Protein 6IUY (pdb70)

Radius of gyration: 38.75 Å; Cα contacts (8 Å, |Δi|>4): 2317; chains: 2; bounding box: 110×105×80 Å

InterPro domains:
  IPR006109 Glycerol-3-phosphate dehydrogenase, NAD-dependent, C-terminal [PF07479] (528-679)
  IPR006168 Glycerol-3-phosphate dehydrogenase, NAD-dependent [PR00077] (336-353)
  IPR006168 Glycerol-3-phosphate dehydrogenase, NAD-dependent [PR00077] (403-430)
  IPR006168 Glycerol-3-phosphate dehydrogenase, NAD-dependent [PR00077] (481-501)
  IPR006168 Glycerol-3-phosphate dehydrogenase, NAD-dependent [PR00077] (521-545)
  IPR006168 Glycerol-3-phosphate dehydrogenase, NAD-dependent [PR00077] (546-570)
  IPR006168 Glycerol-3-phosphate dehydrogenase, NAD-dependent [PR00077] (588-605)
  IPR006168 Glycerol-3-phosphate dehydrogenase, NAD-dependent [PS00957] (536-557)
  IPR008927 6-phosphogluconate dehydrogenase-like, C-terminal domain superfamily [SSF48179] (528-680)
  IPR011128 Glycerol-3-phosphate dehydrogenase, NAD-dependent, N-terminal [PF01210] (333-507)
  IPR013328 6-phosphogluconate dehydrogenase, domain 2 [G3DSA:1.10.1040.10] (529-684)
  IPR017751 Glycerol-3-phosphate dehydrogenase, NAD-dependent, eukaryotic [TIGR03376] (333-678)
  IPR023214 HAD superfamily [G3DSA:3.40.50.1000] (99-330)
  IPR036291 NAD(P)-binding domain superfamily [SSF51735] (328-526)
  IPR036412 HAD-like superfamily [SSF56784] (93-331)

Foldseek 3Di:
DDADDVRLVLLQVFQAEEEECAVQFFLHGPLQLLCVVVVVNVVLVVQPDCVDQVPHDPDHSQRVSLVPDPDWPVSLVVSCVVVVLVNTGDPPPLLLLVLCVLLNRHYAYEYAHAPSNVVSNCVVSVHDPVRYHYHHQAADQPPHGGTGGDPQRQLVVLLVVVVVDVTDAYEFEEADPSRVSQPVVDPSGHPFYEYEPLNPHPVVSNVPHNHYDNDCVVSLVSHAAFAAEEEAPALQSQLQLLLLLVLLCVQVVGRNRNYDNAYEYAYAADPVQGPVQQVCCQVQQDNCQHQNPFHSDNRYHYDNDLLVRQQVGQEYEYEHAPVCLLVSLQVNLVVLRQDQNHEYEYAYAAFAQDPLDTHFSQNSNCVRVVHHYKYKAFQDDRNCVSVLAAGEIEIAGSDDSSQSVVCSSRDDPRYYYDYDPQRLLLRLQRHQLLQLLLLLLLCLLVPHDPVLSVLSLVLSLVVSVVVSCVHPVPDDPVSLVDRSHSVNSVSSNVPNPSSVLSSVVNNCVVVPNPPDASVVSCVVPVRPDDRRNLSRLVSVVSSCVVVVNLLVRQLSQLSNCCNVQQAPSVCNSVSNASSPDGGDD/DFFQADFDVVVLVLLQVFQEEEEECAVTQFLHHDDDVPLCPPDQVNRGDPCVLVVLVLCVLQNRQYAYAYAHALSNCVSNCVVSVHDSVRYHYHHDVPLRQLVVQLVVVVPDVGDAYEYEEADPSRLCQCVVDPRGHPFYEHAPASHHDGVSRVDTRHYDPDCLVSLQSHAAFAEEEEADALQSQLQLLLLLVLLCVQVVGSNRNYDNAYEYADAADDPDRPCQQVCCLVVVARCQHANPFHRDNRYHYDNDLQVSQQVGQEYEYEHAPVCLLVSLQVNLVVVRQDQRHEAEYAYAFFDQDPLATHFSQNSCCVRVVYGYKYKAFQPARNCVSVLAAGEIEIQDSDVSSLSVVCSRRDDPRYHYDYHPDRLLLRLQRHQLLQLLLLLLLCVLVVNDPVLSVVSLVLSLVVSVVVSCVRPVVDDPVSLVDRSHVVNSVSSNVPNPSSVLSNVVNNCVVVPDPVDASVNSCVVPPRPDDRSNLNRLVSVVSSCVVVVCLLVRQLSQLSNLCNPQFAPSVCNSVSNQSSPDGGD

Secondary structure (DSSP, 8-state):
----HHHHHHHHT-SEEEE-SBTTTBSS-HHHHTTTTTT-HHHHHTTSSSSSTTT-SS--HHHHHHHS----HHHHHHHHHHS-TTSSBPTTHHHHHHHHHHTT-EEEEE-SS-HHHHHHHHHHTT--GGGEE-PPP-B--TTSS-SSB---HHHHHHHHHHHHSS---EEEEESSHHHHHHHHSSTTS-SEEEEE-SS---HHHHHT-SEEES-HHHHHTTS--EEEEEE--SHHHHHHHHHHHHHHHHHTTSTT-SEEEEEEEE----TTTTTHHHHHHHHHS--TTTSTT----TTEEEES-HHHHHHT-SEEEE-S-GGGHHHHHHHHHHHT-S-TT-EEEE----EEEETTEEEEHHHHHHHHH-S-EEEEESS--HHHHTTT--EEEEEE-SSHHHHHHHHHHH-BTTEEEEEES-HHHHHHHHHHHHHHHHHHHHHHHHT--HHHHHHHHHHHHHHHHHHHHHH-TT--GGGGGSIIIIIHHHHHHHHSHHHHHHHHHHHHHHTT--S--HHHHHHHHSTT----HHHHHHHHHHHHHHTT-TTTSHHHHHHHHHHTTSS-GGGGGGHHHHTTSPPP-/-----S--SHHHHHHHT-SEEEE-SBTTTBSS-----------SSSSBPTTHHHHHHHHHTTT-EEEEEEEEEHHHHHHHHHHTT--GGGEEEE-----HHHHHHHHHHHHS----EEEEESSHHHHHHHHT-TTS-SEEEEE-SS---HHHHHSSSEEESSTHHHHHHS--EEEEEE--SHHHHHHHHHHHHHHHHHTTSTT-SEEEEEEEE----TTS-TTHHHHHHHH-S-TTTSTT----TTEEEES-HHHHHHT-SEEEE-S-GGGHHHHHHHHHHTT---TT-EEEE----EEEETTEEEEHHHHHHHHH-S-EEEEESS--HHHHHTT--EEEEEE-SSHHHHHHHHHHH-BTTEEEEEES-HHHHHHHHHHHHHHHHHHHHHHHTT--HHHHHHHHHHHHHHHHHHHHHH-TT--GGGGGSIIIIIHHHHHHHHSHHHHHHHHHHHHHHTT--S--HHHHHHHHSTT---HHHHHHHHHHHHHHHHT-GGGSHHHHHHHHHHTTTS-GGGGGGHHHHTTS---

Nearest PDB structures (foldseek):
  6iuy-assembly1_B  TM=1.002E+00  e=0.000E+00  Dunaliella salina
  6iuy-assembly1_A  TM=9.297E-01  e=1.644E-94  Dunaliella salina
  2pla-assembly1_B  TM=9.674E-01  e=3.390E-36  Homo sapiens
  6e90-assembly1_A  TM=9.725E-01  e=1.344E-35  Homo sapiens
  1yj8-assembly1_A  TM=9.105E-01  e=1.487E-31  Plasmodium falciparum 3D7

B-factor: mean 53.78, std 15.39, range [28.16, 123.69]

Sequence (1116 aa):
SEPSEQVLDLWQQADAVCFDVDRTVTTDASVGLLAKFMGIEDEAQSLTEQANRGEINLTKAFEDRLAKLNFTPTDIDRFLEEHPAHTRLVPGVENLIAALKARGVEVFLISGGFREMALPIASHLKIPAKNVFCNTMSWQLDDHGEPVRLSHFKSRAIERIRRKYPYNNIIMVGDGFSDLEAMQGSPDGADAFICFGGVMQRPAVASQADWFVRSYDELMAKLKRYKVTMVGSGAWACTAVRMVAQSTAEAAQLPGSVFEKEVTMWVHEEKHSGRNLIEYINENHENPIYLPGIDLGENVKATSDLIEAVRGADALIFCAPHQFMHGICKQLAAARVVGRGVKAISLTKGMRVRAEGPQLISQMVSRILGIDCSVLMGANIAGDIAKEELSEAVIAYANRESGSLWQQLFQRPYFAINLLADVPGAEMCGTLKNIVAVGAGIGDGLGVGPNSKASILRQGLSEMRKFCKFISPSVRDDTFFESCGVADLIASSYGGRNRRVAEAWAQKRIAGDDQVTFEKLEKEMLNGQKLQGVLTSDEVQEILHARGWELEFPLFTTINRIIHGEVPPTMILRYRVACSMPSMPLYFQSEPSEQVLDLWQQADAVCFDVDRTVTTDASVGRFLEEHPAHTRLVPGVENLIAALKARGVEVFLISGGFREMALPIASHLKIPAKNVFCNTMSSHFKSRAIERIRRKYPYNNIIMVGDGFSDLEAMQGSPDGADAFICFGGVMQRPAVASQADWFVRSYDELMAKLKRYKVTMVGSGAWACTAVRMVAQSTAEAAQLPGSVFEKEVTMWVHEEKHSGRNLIEYINENHENPIYLPGIDLGENVKATSDLIEAVRGADALIFCAPHQFMHGICKQLAAARVVGRGVKAISLTKGMRVRAEGPQLISQMVSRILGIDCSVLMGANIAGDIAKEELSEAVIAYANRESGSLWQQLFQRPYFAINLLADVPGAEMCGTLKNIVAVGAGIGDGLGVGPNSKASILRQGLSEMRKFCKFISPSVRDDTFFESCGVADLIASSYGGRNRRVAEAWAQKRIAGDDQVTFEKLEKEMLNGQKLQGVLTSDEVQEILHARGWELEFPLFTTINRIIHGEVPPTMILRYRVACSMPSM

Organism: Dunaliella salina (NCBI:txid3046)

Structure (mmCIF, N/CA/C/O backbone):
data_6IUY
#
_entry.id   6IUY
#
_cell.length_a   91.335
_cell.length_b   91.335
_cell.length_c   348.319
_cell.angle_alpha   90.000
_cell.angle_beta   90.000
_cell.angle_gamma   90.000
#
_symmetry.space_group_name_H-M   'P 41 2 2'
#
loop_
_entity.id
_entity.type
_entity.pdbx_description
1 polymer 'Glycerol-3-phosphate dehydrogenase [NAD(+)]'
2 non-polymer NICOTINAMIDE-ADENINE-DINUCLEOTIDE
3 non-polymer 1,3-DIHYDROXYACETONEPHOSPHATE
4 non-polymer GLYCEROL
5 non-polymer 'MAGNESIUM ION'
6 water water
#
loop_
_atom_site.group_PDB
_atom_site.id
_atom_site.type_symbol
_atom_site.label_atom_id
_atom_site.label_alt_id
_atom_site.label_comp_id
_atom_site.label_asym_id
_atom_site.label_entity_id
_atom_site.label_seq_id
_atom_site.pdbx_PDB_ins_code
_atom_site.Cartn_x
_atom_site.Cartn_y
_atom_site.Cartn_z
_atom_site.occupancy
_atom_site.B_iso_or_equiv
_atom_site.auth_seq_id
_atom_site.auth_comp_id
_atom_site.auth_asym_id
_atom_site.auth_atom_id
_atom_site.pdbx_PDB_model_num
ATOM 1 N N . SER A 1 22 ? -2.196 86.480 -28.798 1.00 94.23 97 SER A N 1
ATOM 2 C CA . SER A 1 22 ? -2.604 85.226 -28.163 1.00 97.28 97 SER A CA 1
ATOM 3 C C . SER A 1 22 ? -4.130 85.130 -27.994 1.00 98.44 97 SER A C 1
ATOM 4 O O . SER A 1 22 ? -4.697 85.670 -27.029 1.00 100.16 97 SER A O 1
ATOM 6 N N . GLU A 1 23 ? -4.784 84.442 -28.932 1.00 90.34 98 GLU A N 1
ATOM 7 C CA . GLU A 1 23 ? -6.231 84.244 -28.886 1.00 89.14 98 GLU A CA 1
ATOM 8 C C . GLU A 1 23 ? -6.690 83.279 -29.978 1.00 89.43 98 GLU A C 1
ATOM 9 O O . GLU A 1 23 ? -6.076 83.216 -31.045 1.00 91.41 98 GLU A O 1
ATOM 11 N N . PRO A 1 24 ? -7.780 82.529 -29.706 1.00 86.78 99 PRO A N 1
ATOM 12 C CA . PRO A 1 24 ? -8.343 81.440 -30.529 1.00 84.22 99 PRO A CA 1
ATOM 13 C C . PRO A 1 24 ? -9.286 81.920 -31.633 1.00 84.86 99 PRO A C 1
ATOM 14 O O . PRO A 1 24 ? -9.183 83.075 -32.046 1.00 89.44 99 PRO A O 1
ATOM 18 N N . SER A 1 25 ? -10.183 81.048 -32.098 1.00 80.60 100 SER A N 1
ATOM 19 C CA . SER A 1 25 ? -11.093 81.392 -33.193 1.00 83.17 100 SER A CA 1
ATOM 20 C C . SER A 1 25 ? -12.204 80.356 -33.442 1.00 83.29 100 SER A C 1
ATOM 21 O O . SER A 1 25 ? -11.934 79.212 -33.804 1.00 81.27 100 SER A O 1
ATOM 24 N N . GLU A 1 26 ? -13.445 80.805 -33.252 1.00 83.65 101 GLU A N 1
ATOM 25 C CA . GLU A 1 26 ? -14.695 80.058 -33.487 1.00 83.77 101 GLU A CA 1
ATOM 26 C C . GLU A 1 26 ? -14.606 78.561 -33.794 1.00 82.04 101 GLU A C 1
ATOM 27 O O . GLU A 1 26 ? -14.948 77.727 -32.951 1.00 80.34 101 GLU A O 1
ATOM 33 N N . GLN A 1 27 ? -14.188 78.211 -35.006 1.00 79.91 102 GLN A N 1
ATOM 34 C CA . GLN A 1 27 ? -14.239 76.807 -35.418 1.00 79.99 102 GLN A CA 1
ATOM 35 C C . GLN A 1 27 ? -12.984 76.046 -34.997 1.00 75.36 102 GLN A C 1
ATOM 36 O O . GLN A 1 27 ? -12.989 74.816 -34.939 1.00 71.95 102 GLN A O 1
ATOM 42 N N . VAL A 1 28 ? -11.915 76.780 -34.696 1.00 75.49 103 VAL A N 1
ATOM 43 C CA . VAL A 1 28 ? -10.727 76.166 -34.121 1.00 68.62 103 VAL A CA 1
ATOM 44 C C . VAL A 1 28 ? -11.026 75.731 -32.694 1.00 68.74 103 VAL A C 1
ATOM 45 O O . VAL A 1 28 ? -10.784 74.575 -32.326 1.00 65.13 103 VAL A O 1
ATOM 49 N N . LEU A 1 29 ? -11.563 76.655 -31.897 1.00 66.92 104 LEU A N 1
ATOM 50 C CA . LEU A 1 29 ? -11.951 76.350 -30.522 1.00 63.68 104 LEU A CA 1
ATOM 51 C C . LEU A 1 29 ? -12.872 75.141 -30.492 1.00 61.71 104 LEU A C 1
ATOM 52 O O . LEU A 1 29 ? -12.772 74.290 -29.608 1.00 63.38 104 LEU A O 1
ATOM 57 N N . ASP A 1 30 ? -13.763 75.063 -31.467 1.00 58.88 105 ASP A N 1
ATOM 58 C CA . ASP A 1 30 ? -14.643 73.913 -31.585 1.00 65.81 105 ASP A CA 1
ATOM 59 C C . ASP A 1 30 ? -13.827 72.625 -31.776 1.00 65.53 105 ASP A C 1
ATOM 60 O O . ASP A 1 30 ? -14.078 71.619 -31.103 1.00 60.74 105 ASP A O 1
ATOM 65 N N . LEU A 1 31 ? -12.847 72.667 -32.683 1.00 63.13 106 LEU A N 1
ATOM 66 C CA . LEU A 1 31 ? -12.010 71.497 -32.970 1.00 62.02 106 LEU A CA 1
ATOM 67 C C . LEU A 1 31 ? -11.215 71.043 -31.749 1.00 57.36 106 LEU A C 1
ATOM 68 O O . LEU A 1 31 ? -10.995 69.850 -31.553 1.00 58.38 106 LEU A O 1
ATOM 73 N N . TRP A 1 32 ? -10.791 72.002 -30.932 1.00 55.62 107 TRP A N 1
ATOM 74 C CA . TRP A 1 32 ? -10.091 71.708 -29.696 1.00 52.54 107 TRP A CA 1
ATOM 75 C C . TRP A 1 32 ? -11.007 71.005 -28.710 1.00 56.86 107 TRP A C 1
ATOM 76 O O . TRP A 1 32 ? -10.618 70.037 -28.054 1.00 52.82 107 TRP A O 1
ATOM 87 N N . GLN A 1 33 ? -12.232 71.508 -28.607 1.00 54.88 108 GLN A N 1
ATOM 88 C CA . GLN A 1 33 ? -13.189 70.986 -27.649 1.00 58.66 108 GLN A CA 1
ATOM 89 C C . GLN A 1 33 ? -13.765 69.644 -28.105 1.00 57.33 108 GLN A C 1
ATOM 90 O O . GLN A 1 33 ? -14.090 68.777 -27.284 1.00 55.00 108 GLN A O 1
ATOM 96 N N . GLN A 1 34 ? -13.873 69.483 -29.418 1.00 54.86 109 GLN A N 1
ATOM 97 C CA . GLN A 1 34 ? -14.472 68.298 -30.010 1.00 54.45 109 GLN A CA 1
ATOM 98 C C . GLN A 1 34 ? -13.389 67.320 -30.479 1.00 53.62 109 GLN A C 1
ATOM 99 O O . GLN A 1 34 ? -13.640 66.466 -31.323 1.00 53.49 109 GLN A O 1
ATOM 105 N N . ALA A 1 35 ? -12.180 67.469 -29.943 1.00 46.64 110 ALA A N 1
ATOM 106 C CA . ALA A 1 35 ? -11.030 66.711 -30.422 1.00 52.97 110 ALA A CA 1
ATOM 107 C C . ALA A 1 35 ? -11.158 65.234 -30.104 1.00 54.28 110 ALA A C 1
ATOM 108 O O . ALA A 1 35 ? -11.639 64.862 -29.036 1.00 54.22 110 ALA A O 1
ATOM 110 N N . ASP A 1 36 ? -10.709 64.397 -31.031 1.00 54.91 111 ASP A N 1
ATOM 111 C CA . ASP A 1 36 ? -10.694 62.955 -30.824 1.00 52.08 111 ASP A CA 1
ATOM 112 C C . ASP A 1 36 ? -9.299 62.499 -30.444 1.00 53.30 111 ASP A C 1
ATOM 113 O O . ASP A 1 36 ? -9.128 61.499 -29.748 1.00 53.49 111 ASP A O 1
ATOM 118 N N . ALA A 1 37 ? -8.298 63.231 -30.928 1.00 50.96 112 ALA A N 1
ATOM 119 C CA . ALA A 1 37 ? -6.915 62.987 -30.544 1.00 49.14 112 ALA A CA 1
ATOM 120 C C . ALA A 1 37 ? -6.083 64.269 -30.642 1.00 49.43 112 ALA A C 1
ATOM 121 O O . ALA A 1 37 ? -6.249 65.049 -31.573 1.00 46.64 112 ALA A O 1
ATOM 123 N N . VAL A 1 38 ? -5.193 64.459 -29.670 1.00 48.43 113 VAL A N 1
ATOM 124 C CA . VAL A 1 38 ? -4.233 65.561 -29.645 1.00 52.36 113 VAL A CA 1
ATOM 125 C C . VAL A 1 38 ? -2.807 65.003 -29.757 1.00 53.58 113 VAL A C 1
ATOM 126 O O . VAL A 1 38 ? -2.388 64.178 -28.932 1.00 51.74 113 VAL A O 1
ATOM 130 N N . CYS A 1 39 ? -2.062 65.445 -30.771 1.00 51.34 114 CYS A N 1
ATOM 131 C CA . CYS A 1 39 ? -0.672 65.008 -30.939 1.00 50.71 114 CYS A CA 1
ATOM 132 C C . CYS A 1 39 ? 0.330 66.070 -30.470 1.00 54.20 114 CYS A C 1
ATOM 133 O O . CYS A 1 39 ? 0.276 67.228 -30.900 1.00 50.35 114 CYS A O 1
ATOM 136 N N . PHE A 1 40 ? 1.243 65.680 -29.585 1.00 50.74 115 PHE A N 1
ATOM 137 C CA . PHE A 1 40 ? 2.194 66.639 -29.044 1.00 53.64 115 PHE A CA 1
ATOM 138 C C . PHE A 1 40 ? 3.589 66.404 -29.613 1.00 56.39 115 PHE A C 1
ATOM 139 O O . PHE A 1 40 ? 4.078 65.267 -29.637 1.00 52.90 115 PHE A O 1
ATOM 147 N N . ASP A 1 41 ? 4.230 67.481 -30.053 1.00 56.72 116 ASP A N 1
ATOM 148 C CA . ASP A 1 41 ? 5.652 67.429 -30.358 1.00 55.90 116 ASP A CA 1
ATOM 149 C C . ASP A 1 41 ? 6.362 67.321 -29.028 1.00 57.41 116 ASP A C 1
ATOM 150 O O . ASP A 1 41 ? 5.848 67.813 -28.031 1.00 62.05 116 ASP A O 1
ATOM 155 N N . VAL A 1 42 ? 7.518 66.661 -28.994 1.00 57.68 117 VAL A N 1
ATOM 156 C CA . VAL A 1 42 ? 8.289 66.538 -27.760 1.00 56.87 117 VAL A CA 1
ATOM 157 C C . VAL A 1 42 ? 9.125 67.785 -27.476 1.00 62.37 117 VAL A C 1
ATOM 158 O O . VAL A 1 42 ? 8.875 68.522 -26.510 1.00 58.61 117 VAL A O 1
ATOM 162 N N . ASP A 1 43 ? 10.105 68.022 -28.347 1.00 64.48 118 ASP A N 1
ATOM 163 C CA . ASP A 1 43 ? 11.089 69.090 -28.173 1.00 62.82 118 ASP A CA 1
ATOM 164 C C . ASP A 1 43 ? 10.513 70.509 -28.144 1.00 60.80 118 ASP A C 1
ATOM 165 O O . ASP A 1 43 ? 10.075 71.049 -29.165 1.00 60.98 118 ASP A O 1
ATOM 170 N N . ARG A 1 44 ? 10.539 71.086 -26.943 1.00 60.87 119 ARG A N 1
ATOM 171 C CA . ARG A 1 44 ? 10.130 72.464 -26.639 1.00 67.94 119 ARG A CA 1
ATOM 172 C C . ARG A 1 44 ? 8.616 72.698 -26.642 1.00 67.42 119 ARG A C 1
ATOM 173 O O . ARG A 1 44 ? 8.166 73.847 -26.557 1.00 62.95 119 ARG A O 1
ATOM 181 N N . THR A 1 45 ? 7.828 71.624 -26.709 1.00 64.98 120 THR A N 1
ATOM 182 C CA . THR A 1 45 ? 6.397 71.761 -26.450 1.00 63.05 120 THR A CA 1
ATOM 183 C C . THR A 1 45 ? 6.025 70.962 -25.203 1.00 63.77 120 THR A C 1
ATOM 184 O O . THR A 1 45 ? 5.255 71.430 -24.368 1.00 66.85 120 THR A O 1
ATOM 188 N N . VAL A 1 46 ? 6.596 69.769 -25.066 1.00 62.52 121 VAL A N 1
ATOM 189 C CA . VAL A 1 46 ? 6.406 68.956 -23.865 1.00 57.79 121 VAL A CA 1
ATOM 190 C C . VAL A 1 46 ? 7.601 69.060 -22.927 1.00 65.07 121 VAL A C 1
ATOM 191 O O . VAL A 1 46 ? 7.449 69.063 -21.703 1.00 67.84 121 VAL A O 1
ATOM 195 N N . THR A 1 47 ? 8.795 69.134 -23.503 1.00 63.63 122 THR A N 1
ATOM 196 C CA . THR A 1 47 ? 10.003 69.299 -22.707 1.00 69.71 122 THR A CA 1
ATOM 197 C C . THR A 1 47 ? 10.467 70.761 -22.701 1.00 70.81 122 THR A C 1
ATOM 198 O O . THR A 1 47 ? 10.349 71.470 -23.711 1.00 68.59 122 THR A O 1
ATOM 202 N N . THR A 1 48 ? 10.988 71.200 -21.557 1.00 73.85 123 THR A N 1
ATOM 203 C CA . THR A 1 48 ? 11.580 72.530 -21.412 1.00 75.00 123 THR A CA 1
ATOM 204 C C . THR A 1 48 ? 12.753 72.705 -22.374 1.00 77.60 123 THR A C 1
ATOM 205 O O . THR A 1 48 ? 12.809 73.663 -23.145 1.00 78.84 123 THR A O 1
ATOM 209 N N . ASP A 1 49 ? 13.683 71.756 -22.315 1.00 78.00 124 ASP A N 1
ATOM 210 C CA . ASP A 1 49 ? 14.897 71.782 -23.120 1.00 77.93 124 ASP A CA 1
ATOM 211 C C . ASP A 1 49 ? 14.806 70.821 -24.296 1.00 79.15 124 ASP A C 1
ATOM 212 O O . ASP A 1 49 ? 14.229 69.740 -24.178 1.00 79.04 124 ASP A O 1
ATOM 217 N N . ALA A 1 50 ? 15.388 71.207 -25.427 1.00 80.72 125 ALA A N 1
ATOM 218 C CA . ALA A 1 50 ? 15.560 70.276 -26.537 1.00 78.74 125 ALA A CA 1
ATOM 219 C C . ALA A 1 50 ? 16.474 69.137 -26.088 1.00 80.33 125 ALA A C 1
ATOM 220 O O . ALA A 1 50 ? 17.371 69.342 -25.266 1.00 80.63 125 ALA A O 1
ATOM 222 N N . SER A 1 51 ? 16.240 67.937 -26.611 1.00 78.88 126 SER A N 1
ATOM 223 C CA . SER A 1 51 ? 17.013 66.772 -26.197 1.00 74.93 126 SER A CA 1
ATOM 224 C C . SER A 1 51 ? 18.452 66.869 -26.701 1.00 77.45 126 SER A C 1
ATOM 225 O O . SER A 1 51 ? 19.405 66.722 -25.936 1.00 74.23 126 SER A O 1
ATOM 228 N N . VAL A 1 52 ? 18.586 67.119 -27.999 1.00 78.28 127 VAL A N 1
ATOM 229 C CA . VAL A 1 52 ? 19.881 67.222 -28.664 1.00 81.58 127 VAL A CA 1
ATOM 230 C C . VAL A 1 52 ? 20.554 68.552 -28.341 1.00 82.59 127 VAL A C 1
ATOM 231 O O . VAL A 1 52 ? 20.305 69.568 -28.988 1.00 87.78 127 VAL A O 1
ATOM 235 N N . GLY A 1 53 ? 21.405 68.539 -27.328 1.00 82.30 128 GLY A N 1
ATOM 236 C CA . GLY A 1 53 ? 21.977 69.763 -26.805 1.00 87.60 128 GLY A CA 1
ATOM 237 C C . GLY A 1 53 ? 22.023 69.621 -25.303 1.00 85.00 128 GLY A C 1
ATOM 238 O O . GLY A 1 53 ? 23.034 69.915 -24.663 1.00 86.37 128 GLY A O 1
ATOM 239 N N . LEU A 1 54 ? 20.910 69.161 -24.742 1.00 82.95 129 LEU A N 1
ATOM 240 C CA . LEU A 1 54 ? 20.883 68.727 -23.357 1.00 85.79 129 LEU A CA 1
ATOM 241 C C . LEU A 1 54 ? 21.780 67.500 -23.270 1.00 83.36 129 LEU A C 1
ATOM 242 O O . LEU A 1 54 ? 22.442 67.247 -22.263 1.00 81.87 129 LEU A O 1
ATOM 247 N N . LEU A 1 55 ? 21.800 66.760 -24.371 1.00 83.15 130 LEU A N 1
ATOM 248 C CA . LEU A 1 55 ? 22.659 65.600 -24.545 1.00 81.32 130 LEU A CA 1
ATOM 249 C C . LEU A 1 55 ? 24.052 66.056 -24.970 1.00 88.42 130 LEU A C 1
ATOM 250 O O . LEU A 1 55 ? 25.043 65.366 -24.725 1.00 86.34 130 LEU A O 1
ATOM 255 N N . ALA A 1 56 ? 24.111 67.227 -25.610 1.00 91.42 131 ALA A N 1
ATOM 256 C CA . ALA A 1 56 ? 25.379 67.851 -26.002 1.00 90.79 131 ALA A CA 1
ATOM 257 C C . ALA A 1 56 ? 26.187 68.206 -24.764 1.00 92.21 131 ALA A C 1
ATOM 258 O O . ALA A 1 56 ? 27.355 67.838 -24.654 1.00 95.89 131 ALA A O 1
ATOM 260 N N . LYS A 1 57 ? 25.569 68.928 -23.835 1.00 90.99 132 LYS A N 1
ATOM 261 C CA . LYS A 1 57 ? 26.086 68.969 -22.472 1.00 94.69 132 LYS A CA 1
ATOM 262 C C . LYS A 1 57 ? 26.016 67.546 -21.924 1.00 94.28 132 LYS A C 1
ATOM 263 O O . LYS A 1 57 ? 25.230 66.735 -22.416 1.00 91.82 132 LYS A O 1
ATOM 269 N N . PHE A 1 58 ? 26.834 67.236 -20.922 1.00 95.30 133 PHE A N 1
ATOM 270 C CA . PHE A 1 58 ? 26.995 65.851 -20.473 1.00 96.23 133 PHE A CA 1
ATOM 271 C C . PHE A 1 58 ? 27.849 65.085 -21.494 1.00 97.16 133 PHE A C 1
ATOM 272 O O . PHE A 1 58 ? 28.491 64.087 -21.155 1.00 99.28 133 PHE A O 1
ATOM 280 N N . MET A 1 59 ? 27.861 65.559 -22.739 1.00 94.94 134 MET A N 1
ATOM 281 C CA . MET A 1 59 ? 28.699 64.967 -23.781 1.00 94.84 134 MET A CA 1
ATOM 282 C C . MET A 1 59 ? 29.776 65.942 -24.271 1.00 98.64 134 MET A C 1
ATOM 283 O O . MET A 1 59 ? 30.593 65.599 -25.127 1.00 94.09 134 MET A O 1
ATOM 288 N N . GLY A 1 60 ? 29.760 67.159 -23.731 1.00 99.61 135 GLY A N 1
ATOM 289 C CA . GLY A 1 60 ? 30.746 68.178 -24.052 1.00 98.86 135 GLY A CA 1
ATOM 290 C C . GLY A 1 60 ? 31.017 68.410 -25.529 1.00 99.71 135 GLY A C 1
ATOM 291 O O . GLY A 1 60 ? 32.173 68.492 -25.943 1.00 103.09 135 GLY A O 1
ATOM 292 N N . ILE A 1 61 ? 29.958 68.516 -26.325 1.00 95.17 136 ILE A N 1
ATOM 293 C CA . ILE A 1 61 ? 30.090 68.798 -27.750 1.00 98.28 136 ILE A CA 1
ATOM 294 C C . ILE A 1 61 ? 29.183 69.981 -28.091 1.00 101.19 136 ILE A C 1
ATOM 295 O O . ILE A 1 61 ? 28.836 70.210 -29.252 1.00 103.38 136 ILE A O 1
ATOM 300 N N . GLU A 1 62 ? 28.830 70.733 -27.051 1.00 100.36 137 GLU A N 1
ATOM 301 C CA . GLU A 1 62 ? 27.879 71.842 -27.122 1.00 100.80 137 GLU A CA 1
ATOM 302 C C . GLU A 1 62 ? 27.956 72.685 -28.388 1.00 104.50 137 GLU A C 1
ATOM 303 O O . GLU A 1 62 ? 26.991 72.757 -29.148 1.00 104.08 137 GLU A O 1
ATOM 309 N N . ASP A 1 63 ? 29.099 73.324 -28.615 1.00 106.47 138 ASP A N 1
ATOM 310 C CA . ASP A 1 63 ? 29.218 74.255 -29.733 1.00 107.09 138 ASP A CA 1
ATOM 311 C C . ASP A 1 63 ? 29.306 73.539 -31.078 1.00 106.59 138 ASP A C 1
ATOM 312 O O . ASP A 1 63 ? 28.905 74.097 -32.097 1.00 107.57 138 ASP A O 1
ATOM 317 N N . GLU A 1 64 ? 29.823 72.312 -31.087 1.00 104.99 139 GLU A N 1
ATOM 318 C CA . GLU A 1 64 ? 29.792 71.501 -32.303 1.00 105.35 139 GLU A CA 1
ATOM 319 C C . GLU A 1 64 ? 28.336 71.248 -32.693 1.00 104.56 139 GLU A C 1
ATOM 320 O O . GLU A 1 64 ? 27.983 71.224 -33.877 1.00 102.02 139 GLU A O 1
ATOM 326 N N . ALA A 1 65 ? 27.492 71.079 -31.679 1.00 107.53 140 ALA A N 1
ATOM 327 C CA . ALA A 1 65 ? 26.062 70.895 -31.890 1.00 105.01 140 ALA A CA 1
ATOM 328 C C . ALA A 1 65 ? 25.397 72.225 -32.224 1.00 105.14 140 ALA A C 1
ATOM 329 O O . ALA A 1 65 ? 24.809 72.382 -33.295 1.00 101.09 140 ALA A O 1
ATOM 331 N N . GLN A 1 66 ? 25.515 73.186 -31.309 1.00 106.92 141 GLN A N 1
ATOM 332 C CA . GLN A 1 66 ? 24.871 74.491 -31.457 1.00 105.11 141 GLN A CA 1
ATOM 333 C C . GLN A 1 66 ? 25.274 75.185 -32.758 1.00 104.46 141 GLN A C 1
ATOM 334 O O . GLN A 1 66 ? 24.633 76.152 -33.183 1.00 104.04 141 GLN A O 1
ATOM 340 N N . SER A 1 67 ? 26.329 74.672 -33.389 1.00 103.77 142 SER A N 1
ATOM 341 C CA . SER A 1 67 ? 26.731 75.103 -34.726 1.00 103.36 142 SER A CA 1
ATOM 342 C C . SER A 1 67 ? 26.028 74.253 -35.780 1.00 99.62 142 SER A C 1
ATOM 343 O O . SER A 1 67 ? 26.381 74.279 -36.961 1.00 98.34 142 SER A O 1
ATOM 346 N N . LEU A 1 68 ? 25.031 73.497 -35.337 1.00 102.40 143 LEU A N 1
ATOM 347 C CA . LEU A 1 68 ? 24.227 72.671 -36.225 1.00 100.84 143 LEU A CA 1
ATOM 348 C C . LEU A 1 68 ? 22.749 72.948 -36.010 1.00 99.92 143 LEU A C 1
ATOM 349 O O . LEU A 1 68 ? 21.919 72.645 -36.868 1.00 99.78 143 LEU A O 1
ATOM 354 N N . THR A 1 69 ? 22.439 73.543 -34.861 1.00 101.37 144 THR A N 1
ATOM 355 C CA . THR A 1 69 ? 21.061 73.724 -34.416 1.00 105.44 144 THR A CA 1
ATOM 356 C C . THR A 1 69 ? 20.445 75.063 -34.825 1.00 106.92 144 THR A C 1
ATOM 357 O O . THR A 1 69 ? 19.840 75.746 -33.998 1.00 110.94 144 THR A O 1
ATOM 361 N N . GLU A 1 70 ? 20.573 75.430 -36.097 1.00 108.05 145 GLU A N 1
ATOM 362 C CA . GLU A 1 70 ? 20.010 76.696 -36.575 1.00 111.79 145 GLU A CA 1
ATOM 363 C C . GLU A 1 70 ? 19.411 76.584 -37.979 1.00 112.47 145 GLU A C 1
ATOM 364 O O . GLU A 1 70 ? 18.751 75.596 -38.305 1.00 108.17 145 GLU A O 1
ATOM 370 N N . GLN A 1 71 ? 19.639 77.614 -38.796 1.00 114.71 146 GLN A N 1
ATOM 371 C CA . GLN A 1 71 ? 19.152 77.643 -40.177 1.00 115.41 146 GLN A CA 1
ATOM 372 C C . GLN A 1 71 ? 20.247 78.069 -41.173 1.00 115.99 146 GLN A C 1
ATOM 373 O O . GLN A 1 71 ? 19.986 78.185 -42.375 1.00 113.96 146 GLN A O 1
ATOM 375 N N . ALA A 1 72 ? 21.459 78.311 -40.666 1.00 115.80 147 ALA A N 1
ATOM 376 C CA . ALA A 1 72 ? 22.651 78.454 -41.513 1.00 115.17 147 ALA A CA 1
ATOM 377 C C . ALA A 1 72 ? 23.292 77.073 -41.712 1.00 115.33 147 ALA A C 1
ATOM 378 O O . ALA A 1 72 ? 24.115 76.870 -42.620 1.00 104.64 147 ALA A O 1
ATOM 380 N N . ASN A 1 73 ? 22.911 76.142 -40.831 1.00 113.20 148 ASN A N 1
ATOM 381 C CA . ASN A 1 73 ? 23.179 74.715 -40.996 1.00 109.18 148 ASN A CA 1
ATOM 382 C C . ASN A 1 73 ? 21.858 73.984 -41.251 1.00 111.95 148 ASN A C 1
ATOM 383 O O . ASN A 1 73 ? 21.568 73.608 -42.382 1.00 111.78 148 ASN A O 1
ATOM 388 N N . ARG A 1 74 ? 21.040 73.813 -40.213 1.00 112.64 149 ARG A N 1
ATOM 389 C CA . ARG A 1 74 ? 19.740 73.158 -40.379 1.00 111.25 149 ARG A CA 1
ATOM 390 C C . ARG A 1 74 ? 18.659 74.126 -40.881 1.00 112.56 149 ARG A C 1
ATOM 391 O O . ARG A 1 74 ? 17.537 74.135 -40.372 1.00 112.90 149 ARG A O 1
ATOM 393 N N . GLY A 1 75 ? 19.008 74.941 -41.876 1.00 112.46 150 GLY A N 1
ATOM 394 C CA . GLY A 1 75 ? 18.066 75.848 -42.515 1.00 113.33 150 GLY A CA 1
ATOM 395 C C . GLY A 1 75 ? 17.922 75.460 -43.973 1.00 116.41 150 GLY A C 1
ATOM 396 O O . GLY A 1 75 ? 16.996 75.881 -44.672 1.00 116.07 150 GLY A O 1
ATOM 397 N N . GLU A 1 76 ? 18.874 74.647 -44.419 1.00 116.06 151 GLU A N 1
ATOM 398 C CA . GLU A 1 76 ? 18.848 74.001 -45.724 1.00 114.10 151 GLU A CA 1
ATOM 399 C C . GLU A 1 76 ? 19.866 72.868 -45.664 1.00 115.87 151 GLU A C 1
ATOM 400 O O . GLU A 1 76 ? 19.718 71.842 -46.329 1.00 113.63 151 GLU A O 1
ATOM 402 N N . ILE A 1 77 ? 20.894 73.074 -44.841 1.00 117.89 152 ILE A N 1
ATOM 403 C CA . ILE A 1 77 ? 21.949 72.088 -44.601 1.00 118.05 152 ILE A CA 1
ATOM 404 C C . ILE A 1 77 ? 22.795 71.792 -45.837 1.00 123.08 152 ILE A C 1
ATOM 405 O O . ILE A 1 77 ? 23.231 72.700 -46.553 1.00 120.23 152 ILE A O 1
ATOM 407 N N . ASN A 1 78 ? 23.050 70.504 -46.043 1.00 123.69 153 ASN A N 1
ATOM 408 C CA . ASN A 1 78 ? 23.623 69.993 -47.280 1.00 121.45 153 ASN A CA 1
ATOM 409 C C . ASN A 1 78 ? 22.759 68.821 -47.736 1.00 119.35 153 ASN A C 1
ATOM 410 O O . ASN A 1 78 ? 22.368 68.732 -48.903 1.00 115.57 153 ASN A O 1
ATOM 412 N N . LEU A 1 79 ? 22.449 67.940 -46.786 1.00 119.62 154 LEU A N 1
ATOM 413 C CA . LEU A 1 79 ? 21.535 66.822 -47.013 1.00 119.23 154 LEU A CA 1
ATOM 414 C C . LEU A 1 79 ? 21.057 66.222 -45.683 1.00 113.21 154 LEU A C 1
ATOM 415 O O . LEU A 1 79 ? 20.430 65.159 -45.669 1.00 111.88 154 LEU A O 1
ATOM 417 N N . THR A 1 80 ? 21.339 66.913 -44.576 1.00 112.05 155 THR A N 1
ATOM 418 C CA . THR A 1 80 ? 21.055 66.384 -43.238 1.00 104.83 155 THR A CA 1
ATOM 419 C C . THR A 1 80 ? 20.437 67.404 -42.270 1.00 103.01 155 THR A C 1
ATOM 420 O O . THR A 1 80 ? 20.684 68.609 -42.367 1.00 103.83 155 THR A O 1
ATOM 422 N N . LYS A 1 81 ? 19.636 66.901 -41.330 1.00 96.99 156 LYS A N 1
ATOM 423 C CA . LYS A 1 81 ? 19.067 67.726 -40.268 1.00 90.60 156 LYS A CA 1
ATOM 424 C C . LYS A 1 81 ? 19.765 67.448 -38.937 1.00 85.37 156 LYS A C 1
ATOM 425 O O . LYS A 1 81 ? 20.605 66.550 -38.845 1.00 83.00 156 LYS A O 1
ATOM 427 N N . ALA A 1 82 ? 19.404 68.213 -37.909 1.00 83.45 157 ALA A N 1
ATOM 428 C CA . ALA A 1 82 ? 20.067 68.124 -36.609 1.00 78.95 157 ALA A CA 1
ATOM 429 C C . ALA A 1 82 ? 20.067 66.701 -36.055 1.00 80.15 157 ALA A C 1
ATOM 430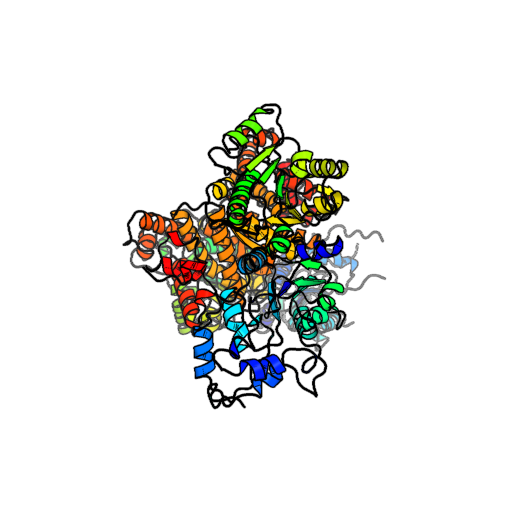 O O . ALA A 1 82 ? 21.121 66.165 -35.713 1.00 78.41 157 ALA A O 1
ATOM 432 N N . PHE A 1 83 ? 18.885 66.093 -35.979 1.00 84.11 158 PHE A N 1
ATOM 433 C CA . PHE A 1 83 ? 18.730 64.763 -35.387 1.00 82.99 158 PHE A CA 1
ATOM 434 C C . PHE A 1 83 ? 19.616 63.736 -36.087 1.00 84.40 158 PHE A C 1
ATOM 435 O O . PHE A 1 83 ? 20.382 63.019 -35.436 1.00 79.64 158 PHE A O 1
ATOM 437 N N . GLU A 1 84 ? 19.512 63.681 -37.414 1.00 84.73 159 GLU A N 1
ATOM 438 C CA . GLU A 1 84 ? 20.286 62.736 -38.215 1.00 84.34 159 GLU A CA 1
ATOM 439 C C . GLU A 1 84 ? 21.782 62.998 -38.105 1.00 84.65 159 GLU A C 1
ATOM 440 O O . GLU A 1 84 ? 22.585 62.070 -38.194 1.00 84.88 159 GLU A O 1
ATOM 446 N N . ASP A 1 85 ? 22.159 64.258 -37.908 1.00 84.66 160 ASP A N 1
ATOM 447 C CA . ASP A 1 85 ? 23.574 64.614 -37.886 1.00 86.15 160 ASP A CA 1
ATOM 448 C C . ASP A 1 85 ? 24.196 64.471 -36.505 1.00 84.35 160 ASP A C 1
ATOM 449 O O . ASP A 1 85 ? 25.296 63.933 -36.369 1.00 87.07 160 ASP A O 1
ATOM 454 N N . ARG A 1 86 ? 23.506 64.977 -35.488 1.00 78.26 161 ARG A N 1
ATOM 455 C CA . ARG A 1 86 ? 23.951 64.806 -34.115 1.00 77.37 161 ARG A CA 1
ATOM 456 C C . ARG A 1 86 ? 24.183 63.326 -33.811 1.00 80.26 161 ARG A C 1
ATOM 457 O O . ARG A 1 86 ? 25.039 62.979 -33.000 1.00 82.42 161 ARG A O 1
ATOM 465 N N . LEU A 1 87 ? 23.414 62.459 -34.465 1.00 80.27 162 LEU A N 1
ATOM 466 C CA . LEU A 1 87 ? 23.610 61.018 -34.337 1.00 78.30 162 LEU A CA 1
ATOM 467 C C . LEU A 1 87 ? 24.976 60.661 -34.925 1.00 81.69 162 LEU A C 1
ATOM 468 O O . LEU A 1 87 ? 25.784 59.997 -34.269 1.00 79.04 162 LEU A O 1
ATOM 473 N N . ALA A 1 88 ? 25.238 61.139 -36.144 1.00 83.23 163 ALA A N 1
ATOM 474 C CA . ALA A 1 88 ? 26.477 60.832 -36.860 1.00 82.62 163 ALA A CA 1
ATOM 475 C C . ALA A 1 88 ? 27.706 61.159 -36.012 1.00 84.32 163 ALA A C 1
ATOM 476 O O . ALA A 1 88 ? 28.705 60.447 -36.065 1.00 86.57 163 ALA A O 1
ATOM 478 N N . LYS A 1 89 ? 27.621 62.225 -35.220 1.00 82.27 164 LYS A N 1
ATOM 479 C CA . LYS A 1 89 ? 28.682 62.557 -34.270 1.00 87.11 164 LYS A CA 1
ATOM 480 C C . LYS A 1 89 ? 28.677 61.573 -33.099 1.00 89.71 164 LYS A C 1
ATOM 481 O O . LYS A 1 89 ? 27.695 61.503 -32.349 1.00 89.99 164 LYS A O 1
ATOM 487 N N . LEU A 1 90 ? 29.759 60.810 -32.934 1.00 89.81 165 LEU A N 1
ATOM 488 C CA . LEU A 1 90 ? 29.785 59.818 -31.851 1.00 94.82 165 LEU A CA 1
ATOM 489 C C . LEU A 1 90 ? 31.110 59.070 -31.557 1.00 94.25 165 LEU A C 1
ATOM 490 O O . LEU A 1 90 ? 32.150 59.677 -31.251 1.00 80.46 165 LEU A O 1
ATOM 495 N N . ASN A 1 91 ? 31.024 57.743 -31.677 1.00 93.43 166 ASN A N 1
ATOM 496 C CA . ASN A 1 91 ? 31.804 56.792 -30.890 1.00 86.90 166 ASN A CA 1
ATOM 497 C C . ASN A 1 91 ? 31.224 56.782 -29.471 1.00 90.61 166 ASN A C 1
ATOM 498 O O . ASN A 1 91 ? 31.922 57.045 -28.491 1.00 88.85 166 ASN A O 1
ATOM 503 N N . PHE A 1 92 ? 29.926 56.469 -29.405 1.00 94.22 167 PHE A N 1
ATOM 504 C CA . PHE A 1 92 ? 29.058 56.649 -28.229 1.00 92.62 167 PHE A CA 1
ATOM 505 C C . PHE A 1 92 ? 28.311 55.339 -27.919 1.00 85.95 167 PHE A C 1
ATOM 506 O O . PHE A 1 92 ? 27.920 54.610 -28.835 1.00 80.94 167 PHE A O 1
ATOM 514 N N . THR A 1 93 ? 28.116 55.052 -26.633 1.00 81.33 168 THR A N 1
ATOM 515 C CA . THR A 1 93 ? 27.751 53.708 -26.192 1.00 82.99 168 THR A CA 1
ATOM 516 C C . THR A 1 93 ? 26.480 53.683 -25.317 1.00 84.11 168 THR A C 1
ATOM 517 O O . THR A 1 93 ? 26.198 54.640 -24.594 1.00 82.94 168 THR A O 1
ATOM 521 N N . PRO A 1 94 ? 25.715 52.577 -25.379 1.00 79.68 169 PRO A N 1
ATOM 522 C CA . PRO A 1 94 ? 24.405 52.442 -24.728 1.00 79.91 169 PRO A CA 1
ATOM 523 C C . PRO A 1 94 ? 24.433 52.769 -23.243 1.00 82.86 169 PRO A C 1
ATOM 524 O O . PRO A 1 94 ? 23.499 53.382 -22.723 1.00 81.05 169 PRO A O 1
ATOM 528 N N . THR A 1 95 ? 25.494 52.358 -22.562 1.00 83.37 170 THR A N 1
ATOM 529 C CA . THR A 1 95 ? 25.644 52.691 -21.154 1.00 80.95 170 THR A CA 1
ATOM 530 C C . THR A 1 95 ? 25.617 54.213 -20.969 1.00 79.35 170 THR A C 1
ATOM 531 O O . THR A 1 95 ? 25.196 54.714 -19.930 1.00 78.10 170 THR A O 1
ATOM 535 N N . ASP A 1 96 ? 26.032 54.949 -21.995 1.00 79.75 171 ASP A N 1
ATOM 536 C CA . ASP A 1 96 ? 25.950 56.409 -21.952 1.00 84.46 171 ASP A CA 1
ATOM 537 C C . ASP A 1 96 ? 24.508 56.930 -22.022 1.00 84.23 171 ASP A C 1
ATOM 538 O O . ASP A 1 96 ? 24.141 57.833 -21.263 1.00 83.63 171 ASP A O 1
ATOM 543 N N . ILE A 1 97 ? 23.699 56.380 -22.930 1.00 80.59 172 ILE A N 1
ATOM 544 C CA . ILE A 1 97 ? 22.303 56.805 -23.042 1.00 79.11 172 ILE A CA 1
ATOM 545 C C . ILE A 1 97 ? 21.564 56.464 -21.744 1.00 80.37 172 ILE A C 1
ATOM 546 O O . ILE A 1 97 ? 20.696 57.217 -21.302 1.00 81.39 172 ILE A O 1
ATOM 551 N N . ASP A 1 98 ? 21.929 55.342 -21.127 1.00 78.68 173 ASP A N 1
ATOM 552 C CA . ASP A 1 98 ? 21.429 54.982 -19.800 1.00 79.44 173 ASP A CA 1
ATOM 553 C C . ASP A 1 98 ? 21.755 56.049 -18.767 1.00 82.73 173 ASP A C 1
ATOM 554 O O . ASP A 1 98 ? 20.871 56.511 -18.042 1.00 80.46 173 ASP A O 1
ATOM 559 N N . ARG A 1 99 ? 23.034 56.418 -18.694 1.00 82.00 174 ARG A N 1
ATOM 560 C CA . ARG A 1 99 ? 23.488 57.430 -17.747 1.00 83.55 174 ARG A CA 1
ATOM 561 C C . ARG A 1 99 ? 22.657 58.691 -17.879 1.00 81.93 174 ARG A C 1
ATOM 562 O O . ARG A 1 99 ? 22.080 59.167 -16.903 1.00 86.64 174 ARG A O 1
ATOM 570 N N . PHE A 1 100 ? 22.602 59.217 -19.101 1.00 83.29 175 PHE A N 1
ATOM 571 C CA . PHE A 1 100 ? 21.974 60.507 -19.388 1.00 81.84 175 PHE A CA 1
ATOM 572 C C . PHE A 1 100 ? 20.526 60.569 -18.924 1.00 80.95 175 PHE A C 1
ATOM 573 O O . PHE A 1 100 ? 20.105 61.548 -18.305 1.00 82.77 175 PHE A O 1
ATOM 581 N N . LEU A 1 101 ? 19.771 59.520 -19.239 1.00 79.92 176 LEU A N 1
ATOM 582 C CA . LEU A 1 101 ? 18.364 59.434 -18.864 1.00 81.32 176 LEU A CA 1
ATOM 583 C C . LEU A 1 101 ? 18.211 59.417 -17.349 1.00 83.72 176 LEU A C 1
ATOM 584 O O . LEU A 1 101 ? 17.139 59.727 -16.817 1.00 86.24 176 LEU A O 1
ATOM 589 N N . GLU A 1 102 ? 19.283 59.053 -16.654 1.00 81.20 177 GLU A N 1
ATOM 590 C CA . GLU A 1 102 ? 19.274 59.116 -15.202 1.00 85.13 177 GLU A CA 1
ATOM 591 C C . GLU A 1 102 ? 19.598 60.543 -14.736 1.00 85.21 177 GLU A C 1
ATOM 592 O O . GLU A 1 102 ? 18.898 61.090 -13.887 1.00 85.70 177 GLU A O 1
ATOM 598 N N . GLU A 1 103 ? 20.639 61.147 -15.307 1.00 84.82 178 GLU A N 1
ATOM 599 C CA . GLU A 1 103 ? 21.025 62.519 -14.965 1.00 85.27 178 GLU A CA 1
ATOM 600 C C . GLU A 1 103 ? 19.913 63.521 -15.250 1.00 87.23 178 GLU A C 1
ATOM 601 O O . GLU A 1 103 ? 19.793 64.541 -14.573 1.00 90.29 178 GLU A O 1
ATOM 607 N N . HIS A 1 104 ? 19.117 63.238 -16.273 1.00 87.87 179 HIS A N 1
ATOM 608 C CA . HIS A 1 104 ? 17.975 64.077 -16.595 1.00 83.60 179 HIS A CA 1
ATOM 609 C C . HIS A 1 104 ? 16.697 63.250 -16.584 1.00 82.98 179 HIS A C 1
ATOM 610 O O . HIS A 1 104 ? 16.095 63.036 -17.632 1.00 83.23 179 HIS A O 1
ATOM 617 N N . PRO A 1 105 ? 16.278 62.782 -15.395 1.00 82.65 180 PRO A N 1
ATOM 618 C CA . PRO A 1 105 ? 15.073 61.954 -15.277 1.00 81.81 180 PRO A CA 1
ATOM 619 C C . PRO A 1 105 ? 13.896 62.634 -15.950 1.00 79.71 180 PRO A C 1
ATOM 620 O O . PRO A 1 105 ? 13.624 63.810 -15.700 1.00 79.24 180 PRO A O 1
ATOM 624 N N . ALA A 1 106 ? 13.218 61.904 -16.823 1.00 80.36 181 ALA A N 1
ATOM 625 C CA . ALA A 1 106 ? 12.205 62.505 -17.670 1.00 78.52 181 ALA A CA 1
ATOM 626 C C . ALA A 1 106 ? 10.964 62.873 -16.867 1.00 76.69 181 ALA A C 1
ATOM 627 O O . ALA A 1 106 ? 9.857 62.494 -17.228 1.00 78.47 181 ALA A O 1
ATOM 629 N N . HIS A 1 107 ? 11.167 63.596 -15.768 1.00 78.48 182 HIS A N 1
ATOM 630 C CA . HIS A 1 107 ? 10.081 64.173 -14.975 1.00 81.22 182 HIS A CA 1
ATOM 631 C C . HIS A 1 107 ? 10.483 65.592 -14.585 1.00 81.00 182 HIS A C 1
ATOM 632 O O . HIS A 1 107 ? 9.686 66.385 -14.082 1.00 76.90 182 HIS A O 1
ATOM 639 N N . THR A 1 108 ? 11.752 65.886 -14.822 1.00 80.56 183 THR A N 1
ATOM 640 C CA . THR A 1 108 ? 12.333 67.177 -14.518 1.00 79.77 183 THR A CA 1
ATOM 641 C C . THR A 1 108 ? 12.290 68.034 -15.769 1.00 77.06 183 THR A C 1
ATOM 642 O O . THR A 1 108 ? 12.552 69.240 -15.737 1.00 76.71 183 THR A O 1
ATOM 646 N N . ARG A 1 109 ? 11.925 67.383 -16.866 1.00 74.01 184 ARG A N 1
ATOM 647 C CA . ARG A 1 109 ? 12.101 67.935 -18.198 1.00 74.47 184 ARG A CA 1
ATOM 648 C C . ARG A 1 109 ? 10.846 68.570 -18.766 1.00 71.69 184 ARG A C 1
ATOM 649 O O . ARG A 1 109 ? 10.868 69.112 -19.870 1.00 68.99 184 ARG A O 1
ATOM 657 N N . LEU A 1 110 ? 9.753 68.508 -18.018 1.00 70.15 185 LEU A N 1
ATOM 658 C CA . LEU A 1 110 ? 8.458 68.811 -18.599 1.00 68.64 185 LEU A CA 1
ATOM 659 C C . LEU A 1 110 ? 8.003 70.234 -18.319 1.00 65.14 185 LEU A C 1
ATOM 660 O O . LEU A 1 110 ? 8.099 70.720 -17.196 1.00 66.48 185 LEU A O 1
ATOM 665 N N . VAL A 1 111 ? 7.507 70.894 -19.359 1.00 60.27 186 VAL A N 1
ATOM 666 C CA . VAL A 1 111 ? 6.996 72.246 -19.221 1.00 59.29 186 VAL A CA 1
ATOM 667 C C . VAL A 1 111 ? 5.833 72.259 -18.228 1.00 67.38 186 VAL A C 1
ATOM 668 O O . VAL A 1 111 ? 5.001 71.343 -18.219 1.00 62.93 186 VAL A O 1
ATOM 672 N N . PRO A 1 112 ? 5.789 73.275 -17.353 1.00 68.89 187 PRO A N 1
ATOM 673 C CA . PRO A 1 112 ? 4.714 73.278 -16.357 1.00 67.12 187 PRO A CA 1
ATOM 674 C C . PRO A 1 112 ? 3.332 73.303 -17.009 1.00 62.74 187 PRO A C 1
ATOM 675 O O . PRO A 1 112 ? 3.145 73.914 -18.064 1.00 64.10 187 PRO A O 1
ATOM 679 N N . GLY A 1 113 ? 2.388 72.606 -16.384 1.00 58.67 188 GLY A N 1
ATOM 680 C CA . GLY A 1 113 ? 1.027 72.545 -16.866 1.00 62.59 188 GLY A CA 1
ATOM 681 C C . GLY A 1 113 ? 0.758 71.479 -17.921 1.00 60.03 188 GLY A C 1
ATOM 682 O O . GLY A 1 113 ? -0.402 71.238 -18.264 1.00 59.61 188 GLY A O 1
ATOM 683 N N . VAL A 1 114 ? 1.799 70.836 -18.441 1.00 56.04 189 VAL A N 1
ATOM 684 C CA . VAL A 1 114 ? 1.582 69.919 -19.551 1.00 56.54 189 VAL A CA 1
ATOM 685 C C . VAL A 1 114 ? 1.123 68.543 -19.056 1.00 55.54 189 VAL A C 1
ATOM 686 O O . VAL A 1 114 ? 0.280 67.912 -19.691 1.00 52.92 189 VAL A O 1
ATOM 690 N N . GLU A 1 115 ? 1.659 68.098 -17.922 1.00 54.61 190 GLU A N 1
ATOM 691 C CA . GLU A 1 115 ? 1.187 66.870 -17.285 1.00 58.17 190 GLU A CA 1
ATOM 692 C C . GLU A 1 115 ? -0.291 66.977 -16.927 1.00 57.38 190 GLU A C 1
ATOM 693 O O . GLU A 1 115 ? -1.065 66.070 -17.211 1.00 56.84 190 GLU A O 1
ATOM 699 N N . ASN A 1 116 ? -0.683 68.090 -16.315 1.00 54.65 191 ASN A N 1
ATOM 700 C CA . ASN A 1 116 ? -2.093 68.316 -16.003 1.00 56.90 191 ASN A CA 1
ATOM 701 C C . ASN A 1 116 ? -2.970 68.342 -17.254 1.00 59.14 191 ASN A C 1
ATOM 702 O O . ASN A 1 116 ? -4.103 67.873 -17.228 1.00 56.06 191 ASN A O 1
ATOM 707 N N . LEU A 1 117 ? -2.461 68.913 -18.342 1.00 54.74 192 LEU A N 1
ATOM 708 C CA . LEU A 1 117 ? -3.235 68.979 -19.575 1.00 53.76 192 LEU A CA 1
ATOM 709 C C . LEU A 1 117 ? -3.415 67.598 -20.206 1.00 56.49 192 LEU A C 1
ATOM 710 O O . LEU A 1 117 ? -4.515 67.233 -20.630 1.00 54.38 192 LEU A O 1
ATOM 715 N N . ILE A 1 118 ? -2.335 66.829 -20.271 1.00 53.61 193 ILE A N 1
ATOM 716 C CA . ILE A 1 118 ? -2.397 65.527 -20.907 1.00 53.51 193 ILE A CA 1
ATOM 717 C C . ILE A 1 118 ? -3.285 64.584 -20.074 1.00 54.84 193 ILE A C 1
ATOM 718 O O . ILE A 1 118 ? -4.092 63.839 -20.632 1.00 55.14 193 ILE A O 1
ATOM 723 N N . ALA A 1 119 ? -3.167 64.647 -18.746 1.00 56.27 194 ALA A N 1
ATOM 724 C CA . ALA A 1 119 ? -4.028 63.861 -17.851 1.00 54.34 194 ALA A CA 1
ATOM 725 C C . ALA A 1 119 ? -5.504 64.170 -18.068 1.00 54.25 194 ALA A C 1
ATOM 726 O O . ALA A 1 119 ? -6.340 63.266 -18.105 1.00 53.26 194 ALA A O 1
ATOM 728 N N . ALA A 1 120 ? -5.816 65.455 -18.207 1.00 52.30 195 ALA A N 1
ATOM 729 C CA . ALA A 1 120 ? -7.174 65.893 -18.455 1.00 53.14 195 ALA A CA 1
ATOM 730 C C . ALA A 1 120 ? -7.716 65.308 -19.761 1.00 58.21 195 ALA A C 1
ATOM 731 O O . ALA A 1 120 ? -8.851 64.813 -19.813 1.00 57.08 195 ALA A O 1
ATOM 733 N N . LEU A 1 121 ? -6.913 65.382 -20.820 1.00 57.92 196 LEU A N 1
ATOM 734 C CA . LEU A 1 121 ? -7.333 64.862 -22.117 1.00 54.89 196 LEU A CA 1
ATOM 735 C C . LEU A 1 121 ? -7.635 63.361 -22.000 1.00 52.22 196 LEU A C 1
ATOM 736 O O . LEU A 1 121 ? -8.686 62.899 -22.439 1.00 54.81 196 LEU A O 1
ATOM 741 N N . LYS A 1 122 ? -6.741 62.604 -21.384 1.00 48.68 197 LYS A N 1
ATOM 742 C CA . LYS A 1 122 ? -6.954 61.164 -21.307 1.00 53.90 197 LYS A CA 1
ATOM 743 C C . LYS A 1 122 ? -8.201 60.833 -20.449 1.00 62.44 197 LYS A C 1
ATOM 744 O O . LYS A 1 122 ? -8.951 59.907 -20.757 1.00 60.18 197 LYS A O 1
ATOM 750 N N . ALA A 1 123 ? -8.436 61.627 -19.406 1.00 62.83 198 ALA A N 1
ATOM 751 C CA . ALA A 1 123 ? -9.549 61.409 -18.490 1.00 57.79 198 ALA A CA 1
ATOM 752 C C . ALA A 1 123 ? -10.899 61.534 -19.175 1.00 60.12 198 ALA A C 1
ATOM 753 O O . ALA A 1 123 ? -11.874 60.936 -18.718 1.00 66.62 198 ALA A O 1
ATOM 755 N N . ARG A 1 124 ? -10.977 62.307 -20.257 1.00 57.37 199 ARG A N 1
ATOM 756 C CA . ARG A 1 124 ? -12.224 62.366 -21.024 1.00 56.06 199 ARG A CA 1
ATOM 757 C C . ARG A 1 124 ? -12.147 61.617 -22.370 1.00 58.41 199 ARG A C 1
ATOM 758 O O . ARG A 1 124 ? -12.886 61.927 -23.313 1.00 55.07 199 ARG A O 1
ATOM 766 N N . GLY A 1 125 ? -11.257 60.632 -22.459 1.00 56.90 200 GLY A N 1
ATOM 767 C CA . GLY A 1 125 ? -11.205 59.783 -23.638 1.00 53.96 200 GLY A CA 1
ATOM 768 C C . GLY A 1 125 ? -10.600 60.373 -24.902 1.00 48.77 200 GLY A C 1
ATOM 769 O O . GLY A 1 125 ? -10.702 59.776 -25.968 1.00 53.48 200 GLY A O 1
ATOM 770 N N . VAL A 1 126 ? -9.980 61.544 -24.813 1.00 51.30 201 VAL A N 1
ATOM 771 C CA . VAL A 1 126 ? -9.205 62.043 -25.951 1.00 51.92 201 VAL A CA 1
ATOM 772 C C . VAL A 1 126 ? -7.897 61.250 -26.012 1.00 46.66 201 VAL A C 1
ATOM 773 O O . VAL A 1 126 ? -7.188 61.162 -25.016 1.00 51.83 201 VAL A O 1
ATOM 777 N N . GLU A 1 127 ? -7.582 60.640 -27.151 1.00 47.67 202 GLU A N 1
ATOM 778 C CA . GLU A 1 127 ? -6.303 59.923 -27.245 1.00 50.73 202 GLU A CA 1
ATOM 779 C C . GLU A 1 127 ? -5.147 60.879 -27.511 1.00 48.97 202 GLU A C 1
ATOM 780 O O . GLU A 1 127 ? -5.248 61.793 -28.332 1.00 51.28 202 GLU A O 1
ATOM 786 N N . VAL A 1 128 ? -4.052 60.646 -26.805 1.00 48.70 203 VAL A N 1
ATOM 787 C CA . VAL A 1 128 ? -2.890 61.510 -26.876 1.00 53.95 203 VAL A CA 1
ATOM 788 C C . VAL A 1 128 ? -1.720 60.789 -27.535 1.00 52.72 203 VAL A C 1
ATOM 789 O O . VAL A 1 128 ? -1.415 59.632 -27.210 1.00 49.35 203 VAL A O 1
ATOM 793 N N . PHE A 1 129 ? -1.092 61.480 -28.482 1.00 52.51 204 PHE A N 1
ATOM 794 C CA . PHE A 1 129 ? 0.100 60.984 -29.156 1.00 52.97 204 PHE A CA 1
ATOM 795 C C . PHE A 1 129 ? 1.291 61.928 -28.988 1.00 51.94 204 PHE A C 1
ATOM 796 O O . PHE A 1 129 ? 1.141 63.155 -28.940 1.00 51.98 204 PHE A O 1
ATOM 804 N N . LEU A 1 130 ? 2.476 61.341 -28.907 1.00 52.89 205 LEU A N 1
ATOM 805 C CA . LEU A 1 130 ? 3.701 62.077 -29.144 1.00 51.65 205 LEU A CA 1
ATOM 806 C C . LEU A 1 130 ? 4.160 61.829 -30.587 1.00 52.41 205 LEU A C 1
ATOM 807 O O . LEU A 1 130 ? 4.226 60.675 -31.036 1.00 49.22 205 LEU A O 1
ATOM 812 N N . ILE A 1 131 ? 4.455 62.903 -31.318 1.00 51.31 206 ILE A N 1
ATOM 813 C CA . ILE A 1 131 ? 5.059 62.793 -32.651 1.00 48.66 206 ILE A CA 1
ATOM 814 C C . ILE A 1 131 ? 6.305 63.677 -32.714 1.00 53.27 206 ILE A C 1
ATOM 815 O O . ILE A 1 131 ? 6.214 64.897 -32.584 1.00 53.03 206 ILE A O 1
ATOM 820 N N . SER A 1 132 ? 7.466 63.050 -32.901 1.00 53.16 207 SER A N 1
ATOM 821 C CA . SER A 1 132 ? 8.739 63.741 -32.777 1.00 54.07 207 SER A CA 1
ATOM 822 C C . SER A 1 132 ? 9.686 63.377 -33.914 1.00 59.57 207 SER A C 1
ATOM 823 O O . SER A 1 132 ? 9.592 62.299 -34.507 1.00 56.60 207 SER A O 1
ATOM 826 N N . GLY A 1 133 ? 10.586 64.301 -34.227 1.00 59.30 208 GLY A N 1
ATOM 827 C CA . GLY A 1 133 ? 11.572 64.086 -35.268 1.00 54.40 208 GLY A CA 1
ATOM 828 C C . GLY A 1 133 ? 12.902 63.785 -34.623 1.00 54.39 208 GLY A C 1
ATOM 829 O O . GLY A 1 133 ? 13.924 63.626 -35.290 1.00 57.04 208 GLY A O 1
ATOM 830 N N . GLY A 1 134 ? 12.885 63.708 -33.303 1.00 55.60 209 GLY A N 1
ATOM 831 C CA . GLY A 1 134 ? 14.092 63.428 -32.553 1.00 59.15 209 GLY A CA 1
ATOM 832 C C . GLY A 1 134 ? 14.305 61.943 -32.335 1.00 55.40 209 GLY A C 1
ATOM 833 O O . GLY A 1 134 ? 13.946 61.118 -33.181 1.00 53.01 209 GLY A O 1
ATOM 834 N N . PHE A 1 135 ? 14.877 61.605 -31.187 1.00 53.32 210 PHE A N 1
ATOM 835 C CA . PHE A 1 135 ? 15.227 60.225 -30.889 1.00 58.43 210 PHE A CA 1
ATOM 836 C C . PHE A 1 135 ? 14.176 59.532 -30.022 1.00 55.13 210 PHE A C 1
ATOM 837 O O . PHE A 1 135 ? 13.745 60.075 -29.004 1.00 57.42 210 PHE A O 1
ATOM 845 N N . ARG A 1 136 ? 13.783 58.330 -30.436 1.00 54.57 211 ARG A N 1
ATOM 846 C CA . ARG A 1 136 ? 12.825 57.515 -29.690 1.00 53.76 211 ARG A CA 1
ATOM 847 C C . ARG A 1 136 ? 13.312 57.277 -28.280 1.00 53.22 211 ARG A C 1
ATOM 848 O O . ARG A 1 136 ? 12.543 57.357 -27.325 1.00 55.56 211 ARG A O 1
ATOM 856 N N . GLU A 1 137 ? 14.605 57.010 -28.150 1.00 57.04 212 GLU A N 1
ATOM 857 C CA . GLU A 1 137 ? 15.208 56.715 -26.857 1.00 54.01 212 GLU A CA 1
ATOM 858 C C . GLU A 1 137 ? 14.988 57.840 -25.841 1.00 56.24 212 GLU A C 1
ATOM 859 O O . GLU A 1 137 ? 15.181 57.653 -24.634 1.00 55.90 212 GLU A O 1
ATOM 865 N N . MET A 1 138 ? 14.589 59.008 -26.335 1.00 56.43 213 MET A N 1
ATOM 866 C CA . MET A 1 138 ? 14.359 60.168 -25.479 1.00 58.18 213 MET A CA 1
ATOM 867 C C . MET A 1 138 ? 12.868 60.394 -25.213 1.00 59.04 213 MET A C 1
ATOM 868 O O . MET A 1 138 ? 12.476 60.898 -24.149 1.00 55.50 213 MET A O 1
ATOM 873 N N . ALA A 1 139 ? 12.047 60.038 -26.200 1.00 55.65 214 ALA A N 1
ATOM 874 C CA . ALA A 1 139 ? 10.609 60.268 -26.123 1.00 59.61 214 ALA A CA 1
ATOM 875 C C . ALA A 1 139 ? 9.907 59.226 -25.258 1.00 57.80 214 ALA A C 1
ATOM 876 O O . ALA A 1 139 ? 8.839 59.506 -24.710 1.00 60.42 214 ALA A O 1
ATOM 878 N N . LEU A 1 140 ? 10.495 58.035 -25.133 1.00 51.31 215 LEU A N 1
ATOM 879 C CA . LEU A 1 140 ? 9.800 56.932 -24.471 1.00 56.77 215 LEU A CA 1
ATOM 880 C C . LEU A 1 140 ? 9.722 57.114 -22.964 1.00 56.01 215 LEU A C 1
ATOM 881 O O . LEU A 1 140 ? 8.725 56.741 -22.357 1.00 57.71 215 LEU A O 1
ATOM 886 N N . PRO A 1 141 ? 10.766 57.687 -22.346 1.00 59.55 216 PRO A N 1
ATOM 887 C CA . PRO A 1 141 ? 10.628 57.941 -20.904 1.00 53.89 216 PRO A CA 1
ATOM 888 C C . PRO A 1 141 ? 9.587 59.016 -20.651 1.00 59.34 216 PRO A C 1
ATOM 889 O O . PRO A 1 141 ? 8.808 58.922 -19.702 1.00 63.08 216 PRO A O 1
ATOM 893 N N . ILE A 1 142 ? 9.564 60.029 -21.505 1.00 56.68 217 ILE A N 1
ATOM 894 C CA . ILE A 1 142 ? 8.549 61.060 -21.397 1.00 58.62 217 ILE A CA 1
ATOM 895 C C . ILE A 1 142 ? 7.162 60.452 -21.618 1.00 57.37 217 ILE A C 1
ATOM 896 O O . ILE A 1 142 ? 6.218 60.795 -20.910 1.00 61.38 217 ILE A O 1
ATOM 901 N N . ALA A 1 143 ? 7.038 59.548 -22.590 1.00 56.74 218 ALA A N 1
ATOM 902 C CA . ALA A 1 143 ? 5.762 58.875 -22.838 1.00 55.13 218 ALA A CA 1
ATOM 903 C C . ALA A 1 143 ? 5.351 58.051 -21.622 1.00 54.71 218 ALA A C 1
ATOM 904 O O . ALA A 1 143 ? 4.198 58.102 -21.179 1.00 52.09 218 ALA A O 1
ATOM 906 N N . SER A 1 144 ? 6.301 57.299 -21.082 1.00 52.94 219 SER A N 1
ATOM 907 C CA . SER A 1 144 ? 6.042 56.470 -19.915 1.00 56.39 219 SER A CA 1
ATOM 908 C C . SER A 1 144 ? 5.503 57.294 -18.740 1.00 61.75 219 SER A C 1
ATOM 909 O O . SER A 1 144 ? 4.619 56.855 -17.998 1.00 61.42 219 SER A O 1
ATOM 912 N N . HIS A 1 145 ? 6.037 58.498 -18.586 1.00 58.69 220 HIS A N 1
ATOM 913 C CA . HIS A 1 145 ? 5.702 59.346 -17.457 1.00 59.04 220 HIS A CA 1
ATOM 914 C C . HIS A 1 145 ? 4.326 59.948 -17.628 1.00 58.05 220 HIS A C 1
ATOM 915 O O . HIS A 1 145 ? 3.603 60.121 -16.652 1.00 58.35 220 HIS A O 1
ATOM 922 N N . LEU A 1 146 ? 3.969 60.272 -18.868 1.00 55.70 221 LEU A N 1
ATOM 923 C CA . LEU A 1 146 ? 2.665 60.861 -19.153 1.00 59.26 221 LEU A CA 1
ATOM 924 C C . LEU A 1 146 ? 1.586 59.790 -19.332 1.00 57.82 221 LEU A C 1
ATOM 925 O O . LEU A 1 146 ? 0.452 60.097 -19.708 1.00 56.30 221 LEU A O 1
ATOM 930 N N . LYS A 1 147 ? 1.939 58.538 -19.059 1.00 53.31 222 LYS A N 1
ATOM 931 C CA . LYS A 1 147 ? 1.001 57.433 -19.251 1.00 57.68 222 LYS A CA 1
ATOM 932 C C . LYS A 1 147 ? 0.645 57.259 -20.725 1.00 54.51 222 LYS A C 1
ATOM 933 O O . LYS A 1 147 ? -0.440 56.773 -21.052 1.00 55.19 222 LYS A O 1
ATOM 939 N N . ILE A 1 148 ? 1.537 57.676 -21.619 1.00 51.36 223 ILE A N 1
ATOM 940 C CA . ILE A 1 148 ? 1.297 57.465 -23.038 1.00 52.61 223 ILE A CA 1
ATOM 941 C C . ILE A 1 148 ? 2.017 56.197 -23.475 1.00 50.76 223 ILE A C 1
ATOM 942 O O . ILE A 1 148 ? 3.217 56.041 -23.250 1.00 52.11 223 ILE A O 1
ATOM 947 N N . PRO A 1 149 ? 1.278 55.273 -24.088 1.00 50.31 224 PRO A N 1
ATOM 948 C CA . PRO A 1 149 ? 1.873 54.001 -24.502 1.00 52.80 224 PRO A CA 1
ATOM 949 C C . PRO A 1 149 ? 2.831 54.185 -25.677 1.00 51.39 224 PRO A C 1
ATOM 950 O O . PRO A 1 149 ? 2.677 55.130 -26.462 1.00 51.42 224 PRO A O 1
ATOM 954 N N . ALA A 1 150 ? 3.816 53.298 -25.782 1.00 49.67 225 ALA A N 1
ATOM 955 C CA . ALA A 1 150 ? 4.779 53.348 -26.872 1.00 50.12 225 ALA A CA 1
ATOM 956 C C . ALA A 1 150 ? 4.043 53.219 -28.205 1.00 51.37 225 ALA A C 1
ATOM 957 O O . ALA A 1 150 ? 4.498 53.705 -29.237 1.00 46.87 225 ALA A O 1
ATOM 959 N N . LYS A 1 151 ? 2.884 52.573 -28.163 1.00 49.97 226 LYS A N 1
ATOM 960 C CA . LYS A 1 151 ? 2.043 52.402 -29.331 1.00 47.74 226 LYS A CA 1
ATOM 961 C C . LYS A 1 151 ? 1.649 53.759 -29.908 1.00 47.74 226 LYS A C 1
ATOM 962 O O . LYS A 1 151 ? 1.330 53.887 -31.096 1.00 45.49 226 LYS A O 1
ATOM 968 N N . ASN A 1 152 ? 1.661 54.774 -29.054 1.00 47.91 227 ASN A N 1
ATOM 969 C CA . ASN A 1 152 ? 1.215 56.105 -29.448 1.00 47.80 227 ASN A CA 1
ATOM 970 C C . ASN A 1 152 ? 2.376 57.078 -29.705 1.00 51.11 227 ASN A C 1
ATOM 971 O O . ASN A 1 152 ? 2.162 58.266 -29.978 1.00 49.77 227 ASN A O 1
ATOM 976 N N . VAL A 1 153 ? 3.601 56.571 -29.613 1.00 50.99 228 VAL A N 1
ATOM 977 C CA . VAL A 1 153 ? 4.782 57.389 -29.838 1.00 48.17 228 VAL A CA 1
ATOM 978 C C . VAL A 1 153 ? 5.295 57.169 -31.251 1.00 50.50 228 VAL A C 1
ATOM 979 O O . VAL A 1 153 ? 5.757 56.067 -31.574 1.00 50.42 228 VAL A O 1
ATOM 983 N N . PHE A 1 154 ? 5.181 58.196 -32.097 1.00 49.62 229 PHE A N 1
ATOM 984 C CA . PHE A 1 154 ? 5.738 58.151 -33.450 1.00 50.02 229 PHE A CA 1
ATOM 985 C C . PHE A 1 154 ? 7.086 58.871 -33.494 1.00 50.43 229 PHE A C 1
ATOM 986 O O . PHE A 1 154 ? 7.150 60.102 -33.443 1.00 53.59 229 PHE A O 1
ATOM 994 N N . CYS A 1 155 ? 8.164 58.097 -33.585 1.00 54.63 230 CYS A N 1
ATOM 995 C CA . CYS A 1 155 ? 9.511 58.644 -33.431 1.00 53.03 230 CYS A CA 1
ATOM 996 C C . CYS A 1 155 ? 10.584 57.604 -33.747 1.00 56.08 230 CYS A C 1
ATOM 997 O O . CYS A 1 155 ? 10.632 56.567 -33.093 1.00 53.25 230 CYS A O 1
ATOM 1000 N N . ASN A 1 156 ? 11.456 57.890 -34.720 1.00 58.00 231 ASN A N 1
ATOM 1001 C CA . ASN A 1 156 ? 12.545 56.966 -35.093 1.00 55.76 231 ASN A CA 1
ATOM 1002 C C . ASN A 1 156 ? 13.589 56.792 -34.011 1.00 53.39 231 ASN A C 1
ATOM 1003 O O . ASN A 1 156 ? 13.892 57.724 -33.267 1.00 54.92 231 ASN A O 1
ATOM 1008 N N . THR A 1 157 ? 14.136 55.582 -33.937 1.00 54.60 232 THR A N 1
ATOM 1009 C CA . THR A 1 157 ? 15.221 55.272 -33.023 1.00 58.16 232 THR A CA 1
ATOM 1010 C C . THR A 1 157 ? 16.558 55.724 -33.608 1.00 60.68 232 THR A C 1
ATOM 1011 O O . THR A 1 157 ? 16.668 55.976 -34.813 1.00 58.42 232 THR A O 1
ATOM 1015 N N . MET A 1 158 ? 17.573 55.824 -32.755 1.00 60.20 233 MET A N 1
ATOM 1016 C CA . MET A 1 158 ? 18.936 55.939 -33.253 1.00 62.67 233 MET A CA 1
ATOM 1017 C C . MET A 1 158 ? 19.236 54.623 -33.951 1.00 64.13 233 MET A C 1
ATOM 1018 O O . MET A 1 158 ? 18.552 53.625 -33.702 1.00 63.53 233 MET A O 1
ATOM 1023 N N . SER A 1 159 ? 20.234 54.606 -34.829 1.00 61.77 234 SER A N 1
ATOM 1024 C CA . SER A 1 159 ? 20.607 53.365 -35.497 1.00 65.34 234 SER A CA 1
ATOM 1025 C C . SER A 1 159 ? 21.591 52.598 -34.620 1.00 69.06 234 SER A C 1
ATOM 1026 O O . SER A 1 159 ? 22.770 52.940 -34.526 1.00 69.76 234 SER A O 1
ATOM 1029 N N . TRP A 1 160 ? 21.091 51.578 -33.942 1.00 66.31 235 TRP A N 1
ATOM 1030 C CA . TRP A 1 160 ? 21.932 50.788 -33.062 1.00 68.85 235 TRP A CA 1
ATOM 1031 C C . TRP A 1 160 ? 22.291 49.476 -33.727 1.00 66.85 235 TRP A C 1
ATOM 1032 O O . TRP A 1 160 ? 21.446 48.818 -34.319 1.00 67.16 235 TRP A O 1
ATOM 1043 N N . GLN A 1 161 ? 23.552 49.093 -33.638 1.00 72.79 236 GLN A N 1
ATOM 1044 C CA . GLN A 1 161 ? 23.901 47.714 -33.907 1.00 74.37 236 GLN A CA 1
ATOM 1045 C C . GLN A 1 161 ? 23.241 46.914 -32.782 1.00 69.79 236 GLN A C 1
ATOM 1046 O O . GLN A 1 161 ? 23.152 47.412 -31.662 1.00 66.73 236 GLN A O 1
ATOM 1052 N N . LEU A 1 162 ? 22.752 45.707 -33.064 1.00 70.33 237 LEU A N 1
ATOM 1053 C CA . LEU A 1 162 ? 21.930 45.008 -32.071 1.00 73.56 237 LEU A CA 1
ATOM 1054 C C . LEU A 1 162 ? 22.443 43.654 -31.581 1.00 75.79 237 LEU A C 1
ATOM 1055 O O . LEU A 1 162 ? 22.227 43.321 -30.426 1.00 74.85 237 LEU A O 1
ATOM 1060 N N . ASP A 1 163 ? 23.098 42.895 -32.456 1.00 77.38 238 ASP A N 1
ATOM 1061 C CA . ASP A 1 163 ? 23.496 41.490 -32.225 1.00 85.59 238 ASP A CA 1
ATOM 1062 C C . ASP A 1 163 ? 22.274 40.563 -32.090 1.00 81.91 238 ASP A C 1
ATOM 1063 O O . ASP A 1 163 ? 21.311 40.700 -32.850 1.00 78.90 238 ASP A O 1
ATOM 1068 N N . ASP A 1 164 ? 22.329 39.615 -31.151 1.00 80.42 239 ASP A N 1
ATOM 1069 C CA . ASP A 1 164 ? 21.345 38.537 -31.072 1.00 77.00 239 ASP A CA 1
ATOM 1070 C C . ASP A 1 164 ? 20.355 38.675 -29.920 1.00 74.46 239 ASP A C 1
ATOM 1071 O O . ASP A 1 164 ? 19.606 37.743 -29.644 1.00 70.54 239 ASP A O 1
ATOM 1076 N N . HIS A 1 165 ? 20.368 39.828 -29.250 1.00 79.35 240 HIS A N 1
ATOM 1077 C CA . HIS A 1 165 ? 19.278 40.252 -28.357 1.00 76.39 240 HIS A CA 1
ATOM 1078 C C . HIS A 1 165 ? 18.956 41.740 -28.627 1.00 80.29 240 HIS A C 1
ATOM 1079 O O . HIS A 1 165 ? 17.918 42.063 -29.213 1.00 75.00 240 HIS A O 1
ATOM 1086 N N . GLY A 1 166 ? 19.851 42.642 -28.204 1.00 80.79 241 GLY A N 1
ATOM 1087 C CA . GLY A 1 166 ? 19.697 44.064 -28.494 1.00 75.57 241 GLY A CA 1
ATOM 1088 C C . GLY A 1 166 ? 20.660 45.088 -27.887 1.00 72.69 241 GLY A C 1
ATOM 1089 O O . GLY A 1 166 ? 20.623 45.324 -26.683 1.00 78.33 241 GLY A O 1
ATOM 1090 N N . GLU A 1 167 ? 21.535 45.662 -28.723 1.00 72.73 242 GLU A N 1
ATOM 1091 C CA . GLU A 1 167 ? 22.097 47.017 -28.523 1.00 73.88 242 GLU A CA 1
ATOM 1092 C C . GLU A 1 167 ? 23.535 47.157 -27.961 1.00 77.16 242 GLU A C 1
ATOM 1093 O O . GLU A 1 167 ? 23.705 47.534 -26.801 1.00 77.37 242 GLU A O 1
ATOM 1099 N N . PRO A 1 168 ? 24.571 46.862 -28.781 1.00 74.91 243 PRO A N 1
ATOM 1100 C CA . PRO A 1 168 ? 25.967 47.158 -28.416 1.00 74.79 243 PRO A CA 1
ATOM 1101 C C . PRO A 1 168 ? 26.475 48.561 -28.786 1.00 74.32 243 PRO A C 1
ATOM 1102 O O . PRO A 1 168 ? 26.903 49.288 -27.889 1.00 75.45 243 PRO A O 1
ATOM 1106 N N . VAL A 1 169 ? 26.463 48.935 -30.063 1.00 72.91 244 VAL A N 1
ATOM 1107 C CA . VAL A 1 169 ? 27.004 50.246 -30.443 1.00 73.23 244 VAL A CA 1
ATOM 1108 C C . VAL A 1 169 ? 26.294 50.867 -31.644 1.00 74.18 244 VAL A C 1
ATOM 1109 O O . VAL A 1 169 ? 25.680 50.160 -32.450 1.00 73.26 244 VAL A O 1
ATOM 1113 N N . ARG A 1 170 ? 26.384 52.192 -31.754 1.00 67.41 245 ARG A N 1
ATOM 1114 C CA . ARG A 1 170 ? 25.803 52.905 -32.883 1.00 71.05 245 ARG A CA 1
ATOM 1115 C C . ARG A 1 170 ? 26.301 52.299 -34.197 1.00 72.25 245 ARG A C 1
ATOM 1116 O O . ARG A 1 170 ? 27.468 51.927 -34.302 1.00 75.25 245 ARG A O 1
ATOM 1118 N N . LEU A 1 171 ? 25.411 52.159 -35.179 1.00 74.23 246 LEU A N 1
ATOM 1119 C CA . LEU A 1 171 ? 25.795 51.678 -36.506 1.00 69.96 246 LEU A CA 1
ATOM 1120 C C . LEU A 1 171 ? 26.512 52.779 -37.278 1.00 74.48 246 LEU A C 1
ATOM 1121 O O . LEU A 1 171 ? 26.018 53.907 -37.377 1.00 73.22 246 LEU A O 1
ATOM 1126 N N . SER A 1 182 ? 11.475 66.420 -44.508 1.00 75.89 257 SER A N 1
ATOM 1127 C CA . SER A 1 182 ? 10.403 65.876 -45.335 1.00 76.93 257 SER A CA 1
ATOM 1128 C C . SER A 1 182 ? 9.034 66.025 -44.643 1.00 81.72 257 SER A C 1
ATOM 1129 O O . SER A 1 182 ? 8.763 67.039 -43.988 1.00 78.66 257 SER A O 1
ATOM 1132 N N . HIS A 1 183 ? 8.181 65.013 -44.787 1.00 78.48 258 HIS A N 1
ATOM 1133 C CA . HIS A 1 183 ? 6.824 65.063 -44.242 1.00 70.23 258 HIS A CA 1
ATOM 1134 C C . HIS A 1 183 ? 6.578 64.014 -43.153 1.00 68.86 258 HIS A C 1
ATOM 1135 O O . HIS A 1 183 ? 5.666 63.192 -43.281 1.00 68.34 258 HIS A O 1
ATOM 1142 N N . PHE A 1 184 ? 7.377 64.031 -42.091 1.00 62.43 259 PHE A N 1
ATOM 1143 C CA . PHE A 1 184 ? 7.322 62.955 -41.107 1.00 60.07 259 PHE A CA 1
ATOM 1144 C C . PHE A 1 184 ? 6.048 62.994 -40.262 1.00 61.76 259 PHE A C 1
ATOM 1145 O O . PHE A 1 184 ? 5.444 61.955 -39.976 1.00 57.35 259 PHE A O 1
ATOM 1153 N N . LYS A 1 185 ? 5.642 64.197 -39.868 1.00 59.96 260 LYS A N 1
ATOM 1154 C CA . LYS A 1 185 ? 4.578 64.346 -38.892 1.00 57.61 260 LYS A CA 1
ATOM 1155 C C . LYS A 1 185 ? 3.200 64.316 -39.544 1.00 57.99 260 LYS A C 1
ATOM 1156 O O . LYS A 1 185 ? 2.249 63.780 -38.972 1.00 57.48 260 LYS A O 1
ATOM 1162 N N . SER A 1 186 ? 3.084 64.875 -40.741 1.00 56.02 261 SER A N 1
ATOM 1163 C CA . SER A 1 186 ? 1.827 64.794 -41.461 1.00 54.34 261 SER A CA 1
ATOM 1164 C C . SER A 1 186 ? 1.558 63.339 -41.830 1.00 56.47 261 SER A C 1
ATOM 1165 O O . SER A 1 186 ? 0.419 62.888 -41.783 1.00 58.86 261 SER A O 1
ATOM 1168 N N . ARG A 1 187 ? 2.609 62.599 -42.176 1.00 58.50 262 ARG A N 1
ATOM 1169 C CA . ARG A 1 187 ? 2.456 61.182 -42.525 1.00 62.02 262 ARG A CA 1
ATOM 1170 C C . ARG A 1 187 ? 2.077 60.339 -41.304 1.00 54.89 262 ARG A C 1
ATOM 1171 O O . ARG A 1 187 ? 1.219 59.460 -41.396 1.00 58.05 262 ARG A O 1
ATOM 1179 N N . ALA A 1 188 ? 2.708 60.615 -40.169 1.00 46.52 263 ALA A N 1
ATOM 1180 C CA . ALA A 1 188 ? 2.342 59.963 -38.917 1.00 51.40 263 ALA A CA 1
ATOM 1181 C C . ALA A 1 188 ? 0.889 60.248 -38.546 1.00 54.29 263 ALA A C 1
ATOM 1182 O O . ALA A 1 188 ? 0.223 59.400 -37.966 1.00 51.14 263 ALA A O 1
ATOM 1184 N N . ILE A 1 189 ? 0.397 61.444 -38.862 1.00 54.48 264 ILE A N 1
ATOM 1185 C CA . ILE A 1 189 ? -0.997 61.759 -38.570 1.00 54.79 264 ILE A CA 1
ATOM 1186 C C . ILE A 1 189 ? -1.907 61.002 -39.533 1.00 54.77 264 ILE A C 1
ATOM 1187 O O . ILE A 1 189 ? -2.982 60.552 -39.144 1.00 53.53 264 ILE A O 1
ATOM 1192 N N . GLU A 1 190 ? -1.455 60.823 -40.772 1.00 54.80 265 GLU A N 1
ATOM 1193 C CA . GLU A 1 190 ? -2.211 60.058 -41.765 1.00 51.68 265 GLU A CA 1
ATOM 1194 C C . GLU A 1 190 ? -2.369 58.588 -41.389 1.00 52.99 265 GLU A C 1
ATOM 1195 O O . GLU A 1 190 ? -3.379 57.958 -41.708 1.00 55.93 265 GLU A O 1
ATOM 1201 N N . ARG A 1 191 ? -1.359 58.040 -40.725 1.00 52.61 266 ARG A N 1
ATOM 1202 C CA . ARG A 1 191 ? -1.384 56.644 -40.316 1.00 50.56 266 ARG A CA 1
ATOM 1203 C C . ARG A 1 191 ? -2.329 56.461 -39.138 1.00 52.65 266 ARG A C 1
ATOM 1204 O O . ARG A 1 191 ? -3.072 55.478 -39.067 1.00 48.54 266 ARG A O 1
ATOM 1212 N N . ILE A 1 192 ? -2.288 57.426 -38.219 1.00 52.60 267 ILE A N 1
ATOM 1213 C CA . ILE A 1 192 ? -3.205 57.490 -37.082 1.00 49.36 267 ILE A CA 1
ATOM 1214 C C . ILE A 1 192 ? -4.659 57.540 -37.550 1.00 51.80 267 ILE A C 1
ATOM 1215 O O . ILE A 1 192 ? -5.518 56.851 -37.001 1.00 52.12 267 ILE A O 1
ATOM 1220 N N . ARG A 1 193 ? -4.925 58.335 -38.582 1.00 49.31 268 ARG A N 1
ATOM 1221 C CA . ARG A 1 193 ? -6.279 58.521 -39.080 1.00 51.28 268 ARG A CA 1
ATOM 1222 C C . ARG A 1 193 ? -6.821 57.240 -39.706 1.00 55.27 268 ARG A C 1
ATOM 1223 O O . ARG A 1 193 ? -8.026 56.987 -39.667 1.00 54.01 268 ARG A O 1
ATOM 1231 N N . ARG A 1 194 ? -5.931 56.427 -40.273 1.00 53.66 269 ARG A N 1
ATOM 1232 C CA . ARG A 1 194 ? -6.343 55.185 -40.939 1.00 54.70 269 ARG A CA 1
ATOM 1233 C C . ARG A 1 194 ? -6.512 54.044 -39.955 1.00 50.74 269 ARG A C 1
ATOM 1234 O O . ARG A 1 194 ? -7.128 53.029 -40.255 1.00 50.66 269 ARG A O 1
ATOM 1242 N N . LYS A 1 195 ? -5.918 54.207 -38.786 1.00 50.54 270 LYS A N 1
ATOM 1243 C CA . LYS A 1 195 ? -5.871 53.152 -37.792 1.00 51.08 270 LYS A CA 1
ATOM 1244 C C . LYS A 1 195 ? -7.017 53.271 -36.802 1.00 53.67 270 LYS A C 1
ATOM 1245 O O . LYS A 1 195 ? -7.475 52.270 -36.257 1.00 48.69 270 LYS A O 1
ATOM 1251 N N . TYR A 1 196 ? -7.463 54.503 -36.562 1.00 50.56 271 TYR A N 1
ATOM 1252 C CA . TYR A 1 196 ? -8.449 54.763 -35.528 1.00 50.66 271 TYR A CA 1
ATOM 1253 C C . TYR A 1 196 ? -9.667 55.484 -36.082 1.00 55.07 271 TYR A C 1
ATOM 1254 O O . TYR A 1 196 ? -9.604 56.115 -37.138 1.00 56.09 271 TYR A O 1
ATOM 1263 N N . PRO A 1 197 ? -10.787 55.394 -35.358 1.00 55.47 272 PRO A N 1
ATOM 1264 C CA . PRO A 1 197 ? -12.032 56.050 -35.761 1.00 55.38 272 PRO A CA 1
ATOM 1265 C C . PRO A 1 197 ? -12.032 57.539 -35.417 1.00 59.92 272 PRO A C 1
ATOM 1266 O O . PRO A 1 197 ? -13.085 58.093 -35.113 1.00 65.30 272 PRO A O 1
ATOM 1270 N N . TYR A 1 198 ? -10.866 58.177 -35.475 1.00 58.03 273 TYR A N 1
ATOM 1271 C CA . TYR A 1 198 ? -10.731 59.576 -35.070 1.00 56.72 273 TYR A CA 1
ATOM 1272 C C . TYR A 1 198 ? -10.978 60.475 -36.259 1.00 58.45 273 TYR A C 1
ATOM 1273 O O . TYR A 1 198 ? -10.508 60.179 -37.352 1.00 63.30 273 TYR A O 1
ATOM 1282 N N . ASN A 1 199 ? -11.716 61.563 -36.058 1.00 58.05 274 ASN A N 1
ATOM 1283 C CA . ASN A 1 199 ? -12.011 62.470 -37.159 1.00 60.03 274 ASN A CA 1
ATOM 1284 C C . ASN A 1 199 ? -11.381 63.851 -36.961 1.00 58.83 274 ASN A C 1
ATOM 1285 O O . ASN A 1 199 ? -10.879 64.460 -37.909 1.00 52.61 274 ASN A O 1
ATOM 1290 N N . ASN A 1 200 ? -11.407 64.339 -35.728 1.00 56.66 275 ASN A N 1
ATOM 1291 C CA . ASN A 1 200 ? -10.730 65.582 -35.391 1.00 57.97 275 ASN A CA 1
ATOM 1292 C C . ASN A 1 200 ? -9.423 65.320 -34.662 1.00 53.30 275 ASN A C 1
ATOM 1293 O O . ASN A 1 200 ? -9.434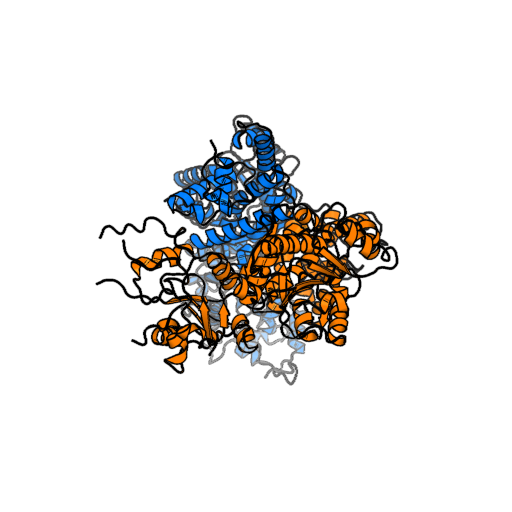 64.909 -33.505 1.00 50.32 275 ASN A O 1
ATOM 1298 N N . ILE A 1 201 ? -8.307 65.566 -35.346 1.00 53.87 276 ILE A N 1
ATOM 1299 C CA . ILE A 1 201 ? -6.977 65.376 -34.767 1.00 53.63 276 ILE A CA 1
ATOM 1300 C C . ILE A 1 201 ? -6.216 66.705 -34.735 1.00 51.01 276 ILE A C 1
ATOM 1301 O O . ILE A 1 201 ? -6.122 67.400 -35.742 1.00 53.03 276 ILE A O 1
ATOM 1306 N N . ILE A 1 202 ? -5.677 67.042 -33.569 1.00 48.20 277 ILE A N 1
ATOM 1307 C CA . ILE A 1 202 ? -5.039 68.322 -33.338 1.00 51.70 277 ILE A CA 1
ATOM 1308 C C . ILE A 1 202 ? -3.536 68.108 -33.303 1.00 53.74 277 ILE A C 1
ATOM 1309 O O . ILE A 1 202 ? -3.082 67.082 -32.779 1.00 51.61 277 ILE A O 1
ATOM 1314 N N . MET A 1 203 ? -2.766 69.050 -33.861 1.00 49.59 278 MET A N 1
ATOM 1315 C CA . MET A 1 203 ? -1.317 69.028 -33.668 1.00 50.82 278 MET A CA 1
ATOM 1316 C C . MET A 1 203 ? -0.893 70.176 -32.759 1.00 53.93 278 MET A C 1
ATOM 1317 O O . MET A 1 203 ? -1.269 71.333 -32.984 1.00 55.27 278 MET A O 1
ATOM 1322 N N . VAL A 1 204 ? -0.111 69.853 -31.731 1.00 51.90 279 VAL A N 1
ATOM 1323 C CA . VAL A 1 204 ? 0.413 70.867 -30.821 1.00 56.36 279 VAL A CA 1
ATOM 1324 C C . VAL A 1 204 ? 1.935 70.826 -30.826 1.00 58.31 279 VAL A C 1
ATOM 1325 O O . VAL A 1 204 ? 2.521 69.788 -30.491 1.00 54.38 279 VAL A O 1
ATOM 1329 N N . GLY A 1 205 ? 2.564 71.945 -31.202 1.00 57.91 280 GLY A N 1
ATOM 1330 C CA . GLY A 1 205 ? 4.019 72.040 -31.261 1.00 61.30 280 GLY A CA 1
ATOM 1331 C C . GLY A 1 205 ? 4.617 73.423 -31.525 1.00 65.23 280 GLY A C 1
ATOM 1332 O O . GLY A 1 205 ? 3.901 74.415 -31.692 1.00 61.49 280 GLY A O 1
ATOM 1333 N N . ASP A 1 206 ? 5.949 73.483 -31.566 1.00 69.21 281 ASP A N 1
ATOM 1334 C CA . ASP A 1 206 ? 6.672 74.744 -31.742 1.00 67.90 281 ASP A CA 1
ATOM 1335 C C . ASP A 1 206 ? 7.315 74.901 -33.129 1.00 73.10 281 ASP A C 1
ATOM 1336 O O . ASP A 1 206 ? 7.309 75.987 -33.707 1.00 76.59 281 ASP A O 1
ATOM 1341 N N . GLY A 1 207 ? 7.869 73.819 -33.662 1.00 74.76 282 GLY A N 1
ATOM 1342 C CA . GLY A 1 207 ? 8.676 73.901 -34.868 1.00 71.65 282 GLY A CA 1
ATOM 1343 C C . GLY A 1 207 ? 7.909 73.985 -36.171 1.00 71.06 282 GLY A C 1
ATOM 1344 O O . GLY A 1 207 ? 6.678 74.101 -36.180 1.00 66.85 282 GLY A O 1
ATOM 1345 N N . PHE A 1 208 ? 8.655 73.939 -37.274 1.00 69.80 283 PHE A N 1
ATOM 1346 C CA . PHE A 1 208 ? 8.076 73.887 -38.613 1.00 69.66 283 PHE A CA 1
ATOM 1347 C C . PHE A 1 208 ? 7.587 72.476 -38.947 1.00 64.06 283 PHE A C 1
ATOM 1348 O O . PHE A 1 208 ? 6.677 72.298 -39.750 1.00 62.75 283 PHE A O 1
ATOM 1356 N N . SER A 1 209 ? 8.203 71.472 -38.330 1.00 66.60 284 SER A N 1
ATOM 1357 C CA . SER A 1 209 ? 7.765 70.090 -38.512 1.00 64.34 284 SER A CA 1
ATOM 1358 C C . SER A 1 209 ? 6.322 69.935 -38.031 1.00 64.24 284 SER A C 1
ATOM 1359 O O . SER A 1 209 ? 5.577 69.103 -38.545 1.00 63.06 284 SER A O 1
ATOM 1362 N N . ASP A 1 210 ? 5.936 70.754 -37.052 1.00 61.21 285 ASP A N 1
ATOM 1363 C CA . ASP A 1 210 ? 4.609 70.675 -36.445 1.00 60.69 285 ASP A CA 1
ATOM 1364 C C . ASP A 1 210 ? 3.559 71.344 -37.326 1.00 62.39 285 ASP A C 1
ATOM 1365 O O . ASP A 1 210 ? 2.447 70.835 -37.501 1.00 60.09 285 ASP A O 1
ATOM 1370 N N . LEU A 1 211 ? 3.922 72.496 -37.879 1.00 64.41 286 LEU A N 1
ATOM 1371 C CA . LEU A 1 211 ? 3.091 73.173 -38.860 1.00 57.56 286 LEU A CA 1
ATOM 1372 C C . LEU A 1 211 ? 2.868 72.259 -40.038 1.00 61.15 286 LEU A C 1
ATOM 1373 O O . LEU A 1 211 ? 1.782 72.211 -40.615 1.00 63.76 286 LEU A O 1
ATOM 1378 N N . GLU A 1 212 ? 3.918 71.533 -40.396 1.00 59.89 287 GLU A N 1
ATOM 1379 C CA . GLU A 1 212 ? 3.861 70.612 -41.518 1.00 61.35 287 GLU A CA 1
ATOM 1380 C C . GLU A 1 212 ? 2.783 69.551 -41.297 1.00 61.66 287 GLU A C 1
ATOM 1381 O O . GLU A 1 212 ? 2.112 69.138 -42.249 1.00 62.47 287 GLU A O 1
ATOM 1387 N N . ALA A 1 213 ? 2.616 69.125 -40.041 1.00 60.36 288 ALA A N 1
ATOM 1388 C CA . ALA A 1 213 ? 1.621 68.108 -39.680 1.00 57.31 288 ALA A CA 1
ATOM 1389 C C . ALA A 1 213 ? 0.248 68.423 -40.247 1.00 55.66 288 ALA A C 1
ATOM 1390 O O . ALA A 1 213 ? -0.478 67.515 -40.610 1.00 61.47 288 ALA A O 1
ATOM 1392 N N . MET A 1 214 ? -0.094 69.705 -40.346 1.00 59.29 289 MET A N 1
ATOM 1393 C CA . MET A 1 214 ? -1.360 70.131 -40.942 1.00 58.95 289 MET A CA 1
ATOM 1394 C C . MET A 1 214 ? -1.270 70.464 -42.430 1.00 60.41 289 MET A C 1
ATOM 1395 O O . MET A 1 214 ? -2.106 70.023 -43.223 1.00 59.67 289 MET A O 1
ATOM 1400 N N . GLN A 1 215 ? -0.273 71.268 -42.794 1.00 62.66 290 GLN A N 1
ATOM 1401 C CA . GLN A 1 215 ? -0.132 71.790 -44.160 1.00 62.88 290 GLN A CA 1
ATOM 1402 C C . GLN A 1 215 ? 0.262 70.747 -45.206 1.00 63.44 290 GLN A C 1
ATOM 1403 O O . GLN A 1 215 ? -0.176 70.823 -46.352 1.00 66.08 290 GLN A O 1
ATOM 1409 N N . GLY A 1 216 ? 1.110 69.794 -44.828 1.00 64.03 291 GLY A N 1
ATOM 1410 C CA . GLY A 1 216 ? 1.464 68.704 -45.725 1.00 64.99 291 GLY A CA 1
ATOM 1411 C C . GLY A 1 216 ? 0.314 67.721 -45.793 1.00 66.52 291 GLY A C 1
ATOM 1412 O O . GLY A 1 216 ? -0.035 67.103 -44.793 1.00 78.26 291 GLY A O 1
ATOM 1413 N N . SER A 1 217 ? -0.301 67.590 -46.957 1.00 67.02 292 SER A N 1
ATOM 1414 C CA . SER A 1 217 ? -1.414 66.653 -47.139 1.00 70.78 292 SER A CA 1
ATOM 1415 C C . SER A 1 217 ? -2.698 67.072 -46.430 1.00 68.33 292 SER A C 1
ATOM 1416 O O . SER A 1 217 ? -2.668 67.729 -45.385 1.00 67.52 292 SER A O 1
ATOM 1419 N N . PRO A 1 218 ? -3.838 66.673 -47.009 1.00 66.75 293 PRO A N 1
ATOM 1420 C CA . PRO A 1 218 ? -5.193 66.970 -46.540 1.00 63.28 293 PRO A CA 1
ATOM 1421 C C . PRO A 1 218 ? -5.659 66.056 -45.407 1.00 68.62 293 PRO A C 1
ATOM 1422 O O . PRO A 1 218 ? -6.550 66.440 -44.649 1.00 73.99 293 PRO A O 1
ATOM 1426 N N . ASP A 1 219 ? -5.077 64.867 -45.287 1.00 65.35 294 ASP A N 1
ATOM 1427 C CA . ASP A 1 219 ? -5.474 63.955 -44.223 1.00 64.03 294 ASP A CA 1
ATOM 1428 C C . ASP A 1 219 ? -4.607 64.178 -42.988 1.00 63.65 294 ASP A C 1
ATOM 1429 O O . ASP A 1 219 ? -4.563 63.338 -42.083 1.00 63.23 294 ASP A O 1
ATOM 1434 N N . GLY A 1 220 ? -3.917 65.315 -42.954 1.00 60.08 295 GLY A N 1
ATOM 1435 C CA . GLY A 1 220 ? -3.106 65.685 -41.800 1.00 59.27 295 GLY A CA 1
ATOM 1436 C C . GLY A 1 220 ? -3.934 66.227 -40.641 1.00 56.79 295 GLY A C 1
ATOM 1437 O O . GLY A 1 220 ? -5.142 65.988 -40.564 1.00 56.92 295 GLY A O 1
ATOM 1438 N N . ALA A 1 221 ? -3.293 66.955 -39.733 1.00 52.78 296 ALA A N 1
ATOM 1439 C CA . ALA A 1 221 ? -4.006 67.519 -38.589 1.00 55.87 296 ALA A CA 1
ATOM 1440 C C . ALA A 1 221 ? -5.090 68.493 -39.053 1.00 61.41 296 ALA A C 1
ATOM 1441 O O . ALA A 1 221 ? -4.963 69.128 -40.107 1.00 58.31 296 ALA A O 1
ATOM 1443 N N . ASP A 1 222 ? -6.157 68.603 -38.263 1.00 61.12 297 ASP A N 1
ATOM 1444 C CA . ASP A 1 222 ? -7.270 69.474 -38.612 1.00 57.31 297 ASP A CA 1
ATOM 1445 C C . ASP A 1 222 ? -6.998 70.866 -38.087 1.00 61.05 297 ASP A C 1
ATOM 1446 O O . ASP A 1 222 ? -7.563 71.844 -38.565 1.00 59.16 297 ASP A O 1
ATOM 1451 N N . ALA A 1 223 ? -6.093 70.954 -37.121 1.00 60.31 298 ALA A N 1
ATOM 1452 C CA . ALA A 1 223 ? -5.676 72.247 -36.616 1.00 57.36 298 ALA A CA 1
ATOM 1453 C C . ALA A 1 223 ? -4.299 72.164 -35.964 1.00 55.87 298 ALA A C 1
ATOM 1454 O O . ALA A 1 223 ? -3.940 71.159 -35.353 1.00 53.72 298 ALA A O 1
ATOM 1456 N N . PHE A 1 224 ? -3.524 73.231 -36.121 1.00 56.61 299 PHE A N 1
ATOM 1457 C CA . PHE A 1 224 ? -2.227 73.336 -35.482 1.00 57.98 299 PHE A CA 1
ATOM 1458 C C . PHE A 1 224 ? -2.286 74.437 -34.438 1.00 57.68 299 PHE A C 1
ATOM 1459 O O . PHE A 1 224 ? -2.637 75.570 -34.739 1.00 56.08 299 PHE A O 1
ATOM 1467 N N . ILE A 1 225 ? -1.988 74.065 -33.200 1.00 58.03 300 ILE A N 1
ATOM 1468 C CA . ILE A 1 225 ? -1.838 75.005 -32.106 1.00 57.54 300 ILE A CA 1
ATOM 1469 C C . ILE A 1 225 ? -0.355 75.143 -31.838 1.00 59.77 300 ILE A C 1
ATOM 1470 O O . ILE A 1 225 ? 0.325 74.148 -31.535 1.00 55.61 300 ILE A O 1
ATOM 1475 N N . CYS A 1 226 ? 0.160 76.361 -31.975 1.00 60.59 301 CYS A N 1
ATOM 1476 C CA . CYS A 1 226 ? 1.585 76.576 -31.756 1.00 58.00 301 CYS A CA 1
ATOM 1477 C C . CYS A 1 226 ? 1.838 76.952 -30.312 1.00 55.64 301 CYS A C 1
ATOM 1478 O O . CYS A 1 226 ? 1.246 77.901 -29.791 1.00 63.26 301 CYS A O 1
ATOM 1481 N N . PHE A 1 227 ? 2.717 76.200 -29.667 1.00 58.94 302 PHE A N 1
ATOM 1482 C CA . PHE A 1 227 ? 3.090 76.471 -28.286 1.00 63.11 302 PHE A CA 1
ATOM 1483 C C . PHE A 1 227 ? 4.451 77.157 -28.185 1.00 64.51 302 PHE A C 1
ATOM 1484 O O . PHE A 1 227 ? 5.500 76.517 -28.309 1.00 66.27 302 PHE A O 1
ATOM 1492 N N . GLY A 1 228 ? 4.421 78.463 -27.947 1.00 70.32 303 GLY A N 1
ATOM 1493 C CA . GLY A 1 228 ? 5.630 79.260 -27.826 1.00 73.58 303 GLY A CA 1
ATOM 1494 C C . GLY A 1 228 ? 5.996 79.553 -26.383 1.00 73.25 303 GLY A C 1
ATOM 1495 O O . GLY A 1 228 ? 6.597 80.583 -26.086 1.00 76.56 303 GLY A O 1
ATOM 1496 N N . GLY A 1 229 ? 5.628 78.646 -25.483 1.00 67.69 304 GLY A N 1
ATOM 1497 C CA . GLY A 1 229 ? 5.957 78.803 -24.080 1.00 66.92 304 GLY A CA 1
ATOM 1498 C C . GLY A 1 229 ? 7.453 78.753 -23.851 1.00 69.66 304 GLY A C 1
ATOM 1499 O O . GLY A 1 229 ? 7.976 79.450 -22.984 1.00 71.55 304 GLY A O 1
ATOM 1500 N N . VAL A 1 230 ? 8.142 77.926 -24.633 1.00 74.85 305 VAL A N 1
ATOM 1501 C CA . VAL A 1 230 ? 9.596 77.785 -24.518 1.00 77.16 305 VAL A CA 1
ATOM 1502 C C . VAL A 1 230 ? 10.328 78.612 -25.579 1.00 75.48 305 VAL A C 1
ATOM 1503 O O . VAL A 1 230 ? 11.087 79.517 -25.250 1.00 78.17 305 VAL A O 1
ATOM 1507 N N . MET A 1 231 ? 10.100 78.289 -26.847 1.00 76.55 306 MET A N 1
ATOM 1508 C CA . MET A 1 231 ? 10.630 79.082 -27.953 1.00 77.35 306 MET A CA 1
ATOM 1509 C C . MET A 1 231 ? 9.473 79.566 -28.827 1.00 78.79 306 MET A C 1
ATOM 1510 O O . MET A 1 231 ? 8.595 78.785 -29.198 1.00 76.32 306 MET A O 1
ATOM 1512 N N . GLN A 1 232 ? 9.477 80.854 -29.159 1.00 83.57 307 GLN A N 1
ATOM 1513 C CA . GLN A 1 232 ? 8.351 81.467 -29.861 1.00 83.10 307 GLN A CA 1
ATOM 1514 C C . GLN A 1 232 ? 8.329 81.100 -31.338 1.00 88.07 307 GLN A C 1
ATOM 1515 O O . GLN A 1 232 ? 7.429 80.382 -31.786 1.00 91.00 307 GLN A O 1
ATOM 1521 N N . ARG A 1 233 ? 9.318 81.584 -32.086 1.00 87.49 308 ARG A N 1
ATOM 1522 C CA . ARG A 1 233 ? 9.423 81.307 -33.519 1.00 83.97 308 ARG A CA 1
ATOM 1523 C C . ARG A 1 233 ? 8.296 81.974 -34.295 1.00 84.44 308 ARG A C 1
ATOM 1524 O O . ARG A 1 233 ? 7.355 81.305 -34.728 1.00 81.31 308 ARG A O 1
ATOM 1532 N N . PRO A 1 234 ? 8.398 83.303 -34.476 1.00 89.28 309 PRO A N 1
ATOM 1533 C CA . PRO A 1 234 ? 7.398 84.138 -35.158 1.00 83.68 309 PRO A CA 1
ATOM 1534 C C . PRO A 1 234 ? 6.928 83.603 -36.510 1.00 78.95 309 PRO A C 1
ATOM 1535 O O . PRO A 1 234 ? 5.779 83.852 -36.869 1.00 79.49 309 PRO A O 1
ATOM 1539 N N . ALA A 1 235 ? 7.783 82.896 -37.247 1.00 79.46 310 ALA A N 1
ATOM 1540 C CA . ALA A 1 235 ? 7.420 82.473 -38.599 1.00 77.98 310 ALA A CA 1
ATOM 1541 C C . ALA A 1 235 ? 6.469 81.278 -38.569 1.00 81.21 310 ALA A C 1
ATOM 1542 O O . ALA A 1 235 ? 5.573 81.169 -39.412 1.00 78.60 310 ALA A O 1
ATOM 1544 N N . VAL A 1 236 ? 6.658 80.388 -37.596 1.00 76.47 311 VAL A N 1
ATOM 1545 C CA . VAL A 1 236 ? 5.768 79.242 -37.449 1.00 77.60 311 VAL A CA 1
ATOM 1546 C C . VAL A 1 236 ? 4.503 79.616 -36.675 1.00 77.18 311 VAL A C 1
ATOM 1547 O O . VAL A 1 236 ? 3.422 79.091 -36.951 1.00 76.04 311 VAL A O 1
ATOM 1551 N N . ALA A 1 237 ? 4.638 80.535 -35.722 1.00 75.09 312 ALA A N 1
ATOM 1552 C CA . ALA A 1 237 ? 3.494 81.023 -34.960 1.00 70.46 312 ALA A CA 1
ATOM 1553 C C . ALA A 1 237 ? 2.449 81.684 -35.862 1.00 79.72 312 ALA A C 1
ATOM 1554 O O . ALA A 1 237 ? 1.246 81.635 -35.574 1.00 73.23 312 ALA A O 1
ATOM 1556 N N . SER A 1 238 ? 2.919 82.286 -36.956 1.00 79.39 313 SER A N 1
ATOM 1557 C CA . SER A 1 238 ? 2.089 83.110 -37.839 1.00 75.19 313 SER A CA 1
ATOM 1558 C C . SER A 1 238 ? 1.047 82.317 -38.612 1.00 75.15 313 SER A C 1
ATOM 1559 O O . SER A 1 238 ? -0.080 82.776 -38.783 1.00 69.92 313 SER A O 1
ATOM 1562 N N . GLN A 1 239 ? 1.425 81.138 -39.098 1.00 78.02 314 GLN A N 1
ATOM 1563 C CA . GLN A 1 239 ? 0.483 80.293 -39.827 1.00 77.81 314 GLN A CA 1
ATOM 1564 C C . GLN A 1 239 ? -0.257 79.320 -38.892 1.00 74.69 314 GLN A C 1
ATOM 1565 O O . GLN A 1 239 ? -1.069 78.514 -39.339 1.00 71.87 314 GLN A O 1
ATOM 1571 N N . ALA A 1 240 ? 0.015 79.413 -37.593 1.00 71.82 315 ALA A N 1
ATOM 1572 C CA . ALA A 1 240 ? -0.654 78.562 -36.614 1.00 67.59 315 ALA A CA 1
ATOM 1573 C C . ALA A 1 240 ? -2.125 78.927 -36.477 1.00 71.44 315 ALA A C 1
ATOM 1574 O O . ALA A 1 240 ? -2.514 80.087 -36.653 1.00 71.60 315 ALA A O 1
ATOM 1576 N N . ASP A 1 241 ? -2.939 77.929 -36.147 1.00 65.96 316 ASP A N 1
ATOM 1577 C CA . ASP A 1 241 ? -4.371 78.120 -35.964 1.00 62.71 316 ASP A CA 1
ATOM 1578 C C . ASP A 1 241 ? -4.678 78.748 -34.616 1.00 60.60 316 ASP A C 1
ATOM 1579 O O . ASP A 1 241 ? -5.797 79.200 -34.363 1.00 62.12 316 ASP A O 1
ATOM 1584 N N . TRP A 1 242 ? -3.678 78.774 -33.749 1.00 60.99 317 TRP A N 1
ATOM 1585 C CA . TRP A 1 242 ? -3.875 79.248 -32.392 1.00 61.93 317 TRP A CA 1
ATOM 1586 C C . TRP A 1 242 ? -2.506 79.290 -31.724 1.00 63.53 317 TRP A C 1
ATOM 1587 O O . TRP A 1 242 ? -1.790 78.296 -31.714 1.00 61.53 317 TRP A O 1
ATOM 1598 N N . PHE A 1 243 ? -2.125 80.451 -31.201 1.00 67.95 318 PHE A N 1
ATOM 1599 C CA . PHE A 1 243 ? -0.831 80.591 -30.539 1.00 66.77 318 PHE A CA 1
ATOM 1600 C C . PHE A 1 243 ? -1.025 80.747 -29.042 1.00 65.22 318 PHE A C 1
ATOM 1601 O O . PHE A 1 243 ? -1.802 81.593 -28.599 1.00 70.98 318 PHE A O 1
ATOM 1609 N N . VAL A 1 244 ? -0.322 79.931 -28.263 1.00 61.14 319 VAL A N 1
ATOM 1610 C CA . VAL A 1 244 ? -0.463 79.986 -26.816 1.00 62.21 319 VAL A CA 1
ATOM 1611 C C . VAL A 1 244 ? 0.889 80.008 -26.126 1.00 63.69 319 VAL A C 1
ATOM 1612 O O . VAL A 1 244 ? 1.881 79.506 -26.660 1.00 63.77 319 VAL A O 1
ATOM 1616 N N . ARG A 1 245 ? 0.918 80.598 -24.934 1.00 64.55 320 ARG A N 1
ATOM 1617 C CA . ARG A 1 245 ? 2.151 80.743 -24.166 1.00 69.28 320 ARG A CA 1
ATOM 1618 C C . ARG A 1 245 ? 2.132 79.851 -22.931 1.00 66.80 320 ARG A C 1
ATOM 1619 O O . ARG A 1 245 ? 3.172 79.362 -22.482 1.00 70.32 320 ARG A O 1
ATOM 1627 N N . SER A 1 246 ? 0.937 79.641 -22.391 1.00 67.16 321 SER A N 1
ATOM 1628 C CA . SER A 1 246 ? 0.750 78.747 -21.256 1.00 65.34 321 SER A CA 1
ATOM 1629 C C . SER A 1 246 ? -0.194 77.590 -21.603 1.00 65.27 321 SER A C 1
ATOM 1630 O O . SER A 1 246 ? -1.068 77.718 -22.477 1.00 61.97 321 SER A O 1
ATOM 1633 N N . TYR A 1 247 ? -0.024 76.460 -20.920 1.00 60.64 322 TYR A N 1
ATOM 1634 C CA . TYR A 1 247 ? -0.912 75.331 -21.147 1.00 61.65 322 TYR A CA 1
ATOM 1635 C C . TYR A 1 247 ? -2.241 75.517 -20.428 1.00 63.13 322 TYR A C 1
ATOM 1636 O O . TYR A 1 247 ? -3.228 74.876 -20.785 1.00 61.47 322 TYR A O 1
ATOM 1645 N N . ASP A 1 248 ? -2.288 76.406 -19.437 1.00 62.89 323 ASP A N 1
ATOM 1646 C CA . ASP A 1 248 ? -3.561 76.663 -18.778 1.00 63.33 323 ASP A CA 1
ATOM 1647 C C . ASP A 1 248 ? -4.431 77.517 -19.702 1.00 65.00 323 ASP A C 1
ATOM 1648 O O . ASP A 1 248 ? -5.594 77.781 -19.414 1.00 69.58 323 ASP A O 1
ATOM 1653 N N . GLU A 1 249 ? -3.873 77.921 -20.837 1.00 63.16 324 GLU A N 1
ATOM 1654 C CA . GLU A 1 249 ? -4.664 78.574 -21.878 1.00 62.54 324 GLU A CA 1
ATOM 1655 C C . GLU A 1 249 ? -5.470 77.516 -22.634 1.00 61.76 324 GLU A C 1
ATOM 1656 O O . GLU A 1 249 ? -6.636 77.724 -22.974 1.00 59.45 324 GLU A O 1
ATOM 1662 N N . LEU A 1 250 ? -4.839 76.373 -22.889 1.00 55.37 325 LEU A N 1
ATOM 1663 C CA . LEU A 1 250 ? -5.510 75.259 -23.552 1.00 57.70 325 LEU A CA 1
ATOM 1664 C C . LEU A 1 250 ? -6.475 74.552 -22.601 1.00 56.04 325 LEU A C 1
ATOM 1665 O O . LEU A 1 250 ? -7.610 74.255 -22.963 1.00 55.89 325 LEU A O 1
ATOM 1670 N N . MET A 1 251 ? -5.999 74.288 -21.391 1.00 55.24 326 MET A N 1
ATOM 1671 C CA . MET A 1 251 ? -6.784 73.656 -20.343 1.00 58.21 326 MET A CA 1
ATOM 1672 C C . MET A 1 251 ? -8.134 74.332 -20.133 1.00 60.93 326 MET A C 1
ATOM 1673 O O . MET A 1 251 ? -9.179 73.668 -20.096 1.00 57.81 326 MET A O 1
ATOM 1678 N N . ALA A 1 252 ? -8.109 75.655 -20.021 1.00 61.72 327 ALA A N 1
ATOM 1679 C CA . ALA A 1 252 ? -9.301 76.423 -19.694 1.00 57.39 327 ALA A CA 1
ATOM 1680 C C . ALA A 1 252 ? -10.249 76.589 -20.878 1.00 59.11 327 ALA A C 1
ATOM 1681 O O . ALA A 1 252 ? -11.302 77.215 -20.747 1.00 63.68 327 ALA A O 1
ATOM 1683 N N . LYS A 1 253 ? -9.881 76.056 -22.037 1.00 56.08 328 LYS A N 1
ATOM 1684 C CA . LYS A 1 253 ? -10.795 76.078 -23.174 1.00 54.36 328 LYS A CA 1
ATOM 1685 C C . LYS A 1 253 ? -11.346 74.676 -23.427 1.00 52.36 328 LYS A C 1
ATOM 1686 O O . LYS A 1 253 ? -12.179 74.477 -24.318 1.00 51.58 328 LYS A O 1
ATOM 1692 N N . LEU A 1 254 ? -10.882 73.713 -22.632 1.00 49.19 329 LEU A N 1
ATOM 1693 C CA . LEU A 1 254 ? -11.476 72.368 -22.618 1.00 54.85 329 LEU A CA 1
ATOM 1694 C C . LEU A 1 254 ? -12.941 72.460 -22.209 1.00 56.86 329 LEU A C 1
ATOM 1695 O O . LEU A 1 254 ? -13.264 73.121 -21.211 1.00 57.77 329 LEU A O 1
ATOM 1700 N N . LYS A 1 255 ? -13.833 71.816 -22.962 1.00 55.09 330 LYS A N 1
ATOM 1701 C CA . LYS A 1 255 ? -15.246 71.836 -22.584 1.00 54.64 330 LYS A CA 1
ATOM 1702 C C . LYS A 1 255 ? -15.449 71.187 -21.206 1.00 56.40 330 LYS A C 1
ATOM 1703 O O . LYS A 1 255 ? -14.833 70.157 -20.886 1.00 48.80 330 LYS A O 1
ATOM 1709 N N . ARG A 1 256 ? -16.280 71.822 -20.378 1.00 55.48 331 ARG A N 1
ATOM 1710 C CA . ARG A 1 256 ? -16.691 71.249 -19.096 1.00 50.64 331 ARG A CA 1
ATOM 1711 C C . ARG A 1 256 ? -18.205 71.143 -19.102 1.00 52.51 331 ARG A C 1
ATOM 1712 O O . ARG A 1 256 ? -18.910 72.156 -19.141 1.00 54.34 331 ARG A O 1
ATOM 1720 N N . TYR A 1 257 ? -18.706 69.916 -19.077 1.00 48.47 332 TYR A N 1
ATOM 1721 C CA . TYR A 1 257 ? -20.127 69.670 -19.271 1.00 45.57 332 TYR A CA 1
ATOM 1722 C C . TYR A 1 257 ? -20.924 70.007 -18.017 1.00 43.48 332 TYR A C 1
ATOM 1723 O O . TYR A 1 257 ? -20.548 69.588 -16.925 1.00 49.52 332 TYR A O 1
ATOM 1732 N N . LYS A 1 258 ? -21.981 70.804 -18.158 1.00 40.76 333 LYS A N 1
ATOM 1733 C CA . LYS A 1 258 ? -22.947 70.987 -17.061 1.00 45.81 333 LYS A CA 1
ATOM 1734 C C . LYS A 1 258 ? -24.045 69.947 -17.234 1.00 40.73 333 LYS A C 1
ATOM 1735 O O . LYS A 1 258 ? -24.587 69.806 -18.326 1.00 39.99 333 LYS A O 1
ATOM 1741 N N . VAL A 1 259 ? -24.380 69.234 -16.165 1.00 39.65 334 VAL A N 1
ATOM 1742 C CA . VAL A 1 259 ? -25.354 68.152 -16.271 1.00 42.95 334 VAL A CA 1
ATOM 1743 C C . VAL A 1 259 ? -26.691 68.544 -15.667 1.00 36.81 334 VAL A C 1
ATOM 1744 O O . VAL A 1 259 ? -26.741 69.069 -14.559 1.00 41.66 334 VAL A O 1
ATOM 1748 N N . THR A 1 260 ? -27.769 68.289 -16.398 1.00 40.21 335 THR A N 1
ATOM 1749 C CA . THR A 1 260 ? -29.105 68.473 -15.867 1.00 41.49 335 THR A CA 1
ATOM 1750 C C . THR A 1 260 ? -29.936 67.189 -15.989 1.00 41.87 335 THR A C 1
ATOM 1751 O O . THR A 1 260 ? -30.117 66.660 -17.090 1.00 38.73 335 THR A O 1
ATOM 1755 N N . MET A 1 261 ? -30.443 66.718 -14.849 1.00 38.02 336 MET A N 1
ATOM 1756 C CA . MET A 1 261 ? -31.412 65.632 -14.788 1.00 36.88 336 MET A CA 1
ATOM 1757 C C . MET A 1 261 ? -32.813 66.202 -14.974 1.00 40.25 336 MET A C 1
ATOM 1758 O O . MET A 1 261 ? -33.234 67.072 -14.206 1.00 36.97 336 MET A O 1
ATOM 1763 N N . VAL A 1 262 ? -33.517 65.754 -16.013 1.00 34.64 337 VAL A N 1
ATOM 1764 C CA . VAL A 1 262 ? -34.897 66.158 -16.235 1.00 34.74 337 VAL A CA 1
ATOM 1765 C C . VAL A 1 262 ? -35.831 65.057 -15.693 1.00 41.13 337 VAL A C 1
ATOM 1766 O O . VAL A 1 262 ? -36.154 64.092 -16.402 1.00 34.64 337 VAL A O 1
ATOM 1770 N N . GLY A 1 263 ? -36.216 65.188 -14.425 1.00 35.78 338 GLY A N 1
ATOM 1771 C CA . GLY A 1 263 ? -37.138 64.263 -13.787 1.00 36.46 338 GLY A CA 1
ATOM 1772 C C . GLY A 1 263 ? -36.649 64.129 -12.376 1.00 32.87 338 GLY A C 1
ATOM 1773 O O . GLY A 1 263 ? -35.493 64.426 -12.121 1.00 34.31 338 GLY A O 1
ATOM 1774 N N . SER A 1 264 ? -37.505 63.720 -11.448 1.00 37.45 339 SER A N 1
ATOM 1775 C CA . SER A 1 264 ? -37.075 63.620 -10.057 1.00 36.88 339 SER A CA 1
ATOM 1776 C C . SER A 1 264 ? -37.786 62.490 -9.303 1.00 38.90 339 SER A C 1
ATOM 1777 O O . SER A 1 264 ? -37.968 62.560 -8.085 1.00 34.92 339 SER A O 1
ATOM 1780 N N . GLY A 1 265 ? -38.152 61.430 -10.011 1.00 42.31 340 GLY A N 1
ATOM 1781 C CA . GLY A 1 265 ? -38.832 60.333 -9.358 1.00 33.81 340 GLY A CA 1
ATOM 1782 C C . GLY A 1 265 ? -37.839 59.399 -8.709 1.00 38.80 340 GLY A C 1
ATOM 1783 O O . GLY A 1 265 ? -36.672 59.745 -8.488 1.00 37.13 340 GLY A O 1
ATOM 1784 N N . ALA A 1 266 ? -38.311 58.194 -8.407 1.00 35.76 341 ALA A N 1
ATOM 1785 C CA . ALA A 1 266 ? -37.509 57.217 -7.704 1.00 38.45 341 ALA A CA 1
ATOM 1786 C C . ALA A 1 266 ? -36.205 56.940 -8.440 1.00 30.62 341 ALA A C 1
ATOM 1787 O O . ALA A 1 266 ? -35.142 57.019 -7.853 1.00 30.01 341 ALA A O 1
ATOM 1789 N N . TRP A 1 267 ? -36.300 56.620 -9.722 1.00 36.46 342 TRP A N 1
ATOM 1790 C CA . TRP A 1 267 ? -35.135 56.256 -10.537 1.00 39.36 342 TRP A CA 1
ATOM 1791 C C . TRP A 1 267 ? -34.363 57.509 -10.954 1.00 35.05 342 TRP A C 1
ATOM 1792 O O . TRP A 1 267 ? -33.126 57.523 -10.992 1.00 35.25 342 TRP A O 1
ATOM 1803 N N . ALA A 1 268 ? -35.092 58.572 -11.258 1.00 33.08 343 ALA A N 1
ATOM 1804 C CA . ALA A 1 268 ? -34.425 59.841 -11.550 1.00 34.98 343 ALA A CA 1
ATOM 1805 C C . ALA A 1 268 ? -33.503 60.213 -10.400 1.00 37.02 343 ALA A C 1
ATOM 1806 O O . ALA A 1 268 ? -32.319 60.482 -10.629 1.00 35.58 343 ALA A O 1
ATOM 1808 N N . CYS A 1 269 ? -34.002 60.168 -9.161 1.00 33.55 344 CYS A N 1
ATOM 1809 C CA . CYS A 1 269 ? -33.168 60.535 -8.009 1.00 32.46 344 CYS A CA 1
ATOM 1810 C C . CYS A 1 269 ? -32.024 59.561 -7.733 1.00 35.74 344 CYS A C 1
ATOM 1811 O O . CYS A 1 269 ? -30.948 59.989 -7.281 1.00 33.82 344 CYS A O 1
ATOM 1814 N N . THR A 1 270 ? -32.209 58.256 -7.946 1.00 35.55 345 THR A N 1
ATOM 1815 C CA . THR A 1 270 ? -31.083 57.406 -7.579 1.00 36.42 345 THR A CA 1
ATOM 1816 C C . THR A 1 270 ? -30.093 57.543 -8.726 1.00 35.79 345 THR A C 1
ATOM 1817 O O . THR A 1 270 ? -28.897 57.516 -8.507 1.00 35.71 345 THR A O 1
ATOM 1821 N N . ALA A 1 271 ? -30.590 57.796 -9.933 1.00 32.54 346 ALA A N 1
ATOM 1822 C CA . ALA A 1 271 ? -29.708 58.110 -11.034 1.00 36.06 346 ALA A CA 1
ATOM 1823 C C . ALA A 1 271 ? -28.881 59.395 -10.759 1.00 44.48 346 ALA A C 1
ATOM 1824 O O . ALA A 1 271 ? -27.637 59.392 -10.859 1.00 36.70 346 ALA A O 1
ATOM 1826 N N . VAL A 1 272 ? -29.550 60.496 -10.408 1.00 41.03 347 VAL A N 1
ATOM 1827 C CA . VAL A 1 272 ? -28.824 61.756 -10.165 1.00 37.38 347 VAL A CA 1
ATOM 1828 C C . VAL A 1 272 ? -27.828 61.586 -9.038 1.00 37.19 347 VAL A C 1
ATOM 1829 O O . VAL A 1 272 ? -26.806 62.265 -8.996 1.00 41.28 347 VAL A O 1
ATOM 1833 N N . ARG A 1 273 ? -28.110 60.664 -8.120 1.00 38.99 348 ARG A N 1
ATOM 1834 C CA . ARG A 1 273 ? -27.210 60.413 -6.996 1.00 32.65 348 ARG A CA 1
ATOM 1835 C C . ARG A 1 273 ? -25.892 59.797 -7.462 1.00 41.73 348 ARG A C 1
ATOM 1836 O O . ARG A 1 273 ? -24.810 60.116 -6.928 1.00 36.78 348 ARG A O 1
ATOM 1844 N N . MET A 1 274 ? -25.986 58.891 -8.440 1.00 38.21 349 MET A N 1
ATOM 1845 C CA . MET A 1 274 ? -24.808 58.240 -9.008 1.00 43.42 349 MET A CA 1
ATOM 1846 C C . MET A 1 274 ? -24.042 59.213 -9.893 1.00 38.78 349 MET A C 1
ATOM 1847 O O . MET A 1 274 ? -22.829 59.305 -9.829 1.00 42.07 349 MET A O 1
ATOM 1852 N N . VAL A 1 275 ? -24.784 59.914 -10.735 1.00 32.86 350 VAL A N 1
ATOM 1853 C CA . VAL A 1 275 ? -24.258 60.961 -11.601 1.00 40.42 350 VAL A CA 1
ATOM 1854 C C . VAL A 1 275 ? -23.566 62.071 -10.803 1.00 44.35 350 VAL A C 1
ATOM 1855 O O . VAL A 1 275 ? -22.473 62.545 -11.156 1.00 43.72 350 VAL A O 1
ATOM 1859 N N . ALA A 1 276 ? -24.170 62.451 -9.685 1.00 40.74 351 ALA A N 1
ATOM 1860 C CA . ALA A 1 276 ? -23.553 63.450 -8.832 1.00 41.31 351 ALA A CA 1
ATOM 1861 C C . ALA A 1 276 ? -22.242 62.946 -8.215 1.00 40.96 351 ALA A C 1
ATOM 1862 O O . ALA A 1 276 ? -21.309 63.727 -8.040 1.00 40.32 351 ALA A O 1
ATOM 1864 N N . GLN A 1 277 ? -22.155 61.658 -7.880 1.00 38.54 352 GLN A N 1
ATOM 1865 C CA . GLN A 1 277 ? -20.903 61.108 -7.329 1.00 42.00 352 GLN A CA 1
ATOM 1866 C C . GLN A 1 277 ? -19.767 61.181 -8.336 1.00 43.90 352 GLN A C 1
ATOM 1867 O O . GLN A 1 277 ? -18.636 61.470 -7.957 1.00 47.80 352 GLN A O 1
ATOM 1873 N N . SER A 1 278 ? -20.072 60.910 -9.607 1.00 40.76 353 SER A N 1
ATOM 1874 C CA . SER A 1 278 ? -19.081 60.976 -10.676 1.00 42.40 353 SER A CA 1
ATOM 1875 C C . SER A 1 278 ? -18.517 62.398 -10.907 1.00 45.45 353 SER A C 1
ATOM 1876 O O . SER A 1 278 ? -17.303 62.571 -11.031 1.00 45.31 353 SER A O 1
ATOM 1879 N N . THR A 1 279 ? -19.391 63.401 -10.985 1.00 44.27 354 THR A N 1
ATOM 1880 C CA . THR A 1 279 ? -18.940 64.771 -11.201 1.00 45.42 354 THR A CA 1
ATOM 1881 C C . THR A 1 279 ? -18.159 65.288 -10.008 1.00 47.67 354 THR A C 1
ATOM 1882 O O . THR A 1 279 ? -17.184 66.039 -10.161 1.00 48.44 354 THR A O 1
ATOM 1886 N N . ALA A 1 280 ? -18.571 64.886 -8.813 1.00 41.03 355 ALA A N 1
ATOM 1887 C CA . ALA A 1 280 ? -17.810 65.286 -7.648 1.00 47.74 355 ALA A CA 1
ATOM 1888 C C . ALA A 1 280 ? -16.390 64.711 -7.735 1.00 50.99 355 ALA A C 1
ATOM 1889 O O . ALA A 1 280 ? -15.435 65.346 -7.298 1.00 54.63 355 ALA A O 1
ATOM 1891 N N . GLU A 1 281 ? -16.256 63.515 -8.300 1.00 47.08 356 GLU A N 1
ATOM 1892 C CA . GLU A 1 281 ? -14.943 62.897 -8.479 1.00 50.46 356 GLU A CA 1
ATOM 1893 C C . GLU A 1 281 ? -14.165 63.637 -9.561 1.00 50.09 356 GLU A C 1
ATOM 1894 O O . GLU A 1 281 ? -13.010 63.990 -9.356 1.00 51.21 356 GLU A O 1
ATOM 1900 N N . ALA A 1 282 ? -14.813 63.909 -10.692 1.00 48.05 357 ALA A N 1
ATOM 1901 C CA . ALA A 1 282 ? -14.144 64.554 -11.816 1.00 48.24 357 ALA A CA 1
ATOM 1902 C C . ALA A 1 282 ? -13.653 65.967 -11.475 1.00 54.95 357 ALA A C 1
ATOM 1903 O O . ALA A 1 282 ? -12.640 66.423 -12.016 1.00 53.00 357 ALA A O 1
ATOM 1905 N N . ALA A 1 283 ? -14.358 66.668 -10.591 1.00 52.37 358 ALA A N 1
ATOM 1906 C CA . ALA A 1 283 ? -13.995 68.062 -10.310 1.00 55.16 358 ALA A CA 1
ATOM 1907 C C . ALA A 1 283 ? -12.806 68.179 -9.362 1.00 52.68 358 ALA A C 1
ATOM 1908 O O . ALA A 1 283 ? -12.242 69.258 -9.222 1.00 61.14 358 ALA A O 1
ATOM 1910 N N . GLN A 1 284 ? -12.411 67.076 -8.735 1.00 54.48 359 GLN A N 1
ATOM 1911 C CA . GLN A 1 284 ? -11.231 67.048 -7.868 1.00 54.59 359 GLN A CA 1
ATOM 1912 C C . GLN A 1 284 ? -9.915 67.050 -8.644 1.00 61.98 359 GLN A C 1
ATOM 1913 O O . GLN A 1 284 ? -8.828 67.023 -8.049 1.00 58.38 359 GLN A O 1
ATOM 1919 N N . LEU A 1 285 ? -10.016 67.054 -9.971 1.00 60.67 360 LEU A N 1
ATOM 1920 C CA . LEU A 1 285 ? -8.845 67.080 -10.845 1.00 57.85 360 LEU A CA 1
ATOM 1921 C C . LEU A 1 285 ? -8.939 68.298 -11.743 1.00 58.83 360 LEU A C 1
ATOM 1922 O O . LEU A 1 285 ? -10.040 68.765 -12.032 1.00 55.82 360 LEU A O 1
ATOM 1927 N N . PRO A 1 286 ? -7.780 68.809 -12.196 1.00 60.21 361 PRO A N 1
ATOM 1928 C CA . PRO A 1 286 ? -7.682 70.082 -12.924 1.00 59.16 361 PRO A CA 1
ATOM 1929 C C . PRO A 1 286 ? -8.617 70.243 -14.142 1.00 61.25 361 PRO A C 1
ATOM 1930 O O . PRO A 1 286 ? -9.400 71.196 -14.187 1.00 68.34 361 PRO A O 1
ATOM 1934 N N . GLY A 1 287 ? -8.556 69.356 -15.121 1.00 55.70 362 GLY A N 1
ATOM 1935 C CA . GLY A 1 287 ? -9.327 69.612 -16.329 1.00 57.02 362 GLY A CA 1
ATOM 1936 C C . GLY A 1 287 ? -10.657 68.882 -16.404 1.00 54.65 362 GLY A C 1
ATOM 1937 O O . GLY A 1 287 ? -10.999 68.360 -17.455 1.00 50.38 362 GLY A O 1
ATOM 1938 N N . SER A 1 288 ? -11.406 68.866 -15.300 1.00 56.85 363 SER A N 1
ATOM 1939 C CA . SER A 1 288 ? -12.633 68.071 -15.188 1.00 52.76 363 SER A CA 1
ATOM 1940 C C . SER A 1 288 ? -13.558 68.202 -16.379 1.00 51.83 363 SER A C 1
ATOM 1941 O O . SER A 1 288 ? -13.853 69.319 -16.811 1.00 46.56 363 SER A O 1
ATOM 1944 N N . VAL A 1 289 ? -14.036 67.070 -16.901 1.00 47.81 364 VAL A N 1
ATOM 1945 C CA . VAL A 1 289 ? -14.987 67.134 -18.003 1.00 48.16 364 VAL A CA 1
ATOM 1946 C C . VAL A 1 289 ? -16.416 67.494 -17.537 1.00 46.76 364 VAL A C 1
ATOM 1947 O O . VAL A 1 289 ? -17.282 67.758 -18.378 1.00 47.41 364 VAL A O 1
ATOM 1951 N N . PHE A 1 290 ? -16.669 67.514 -16.221 1.00 44.71 365 PHE A N 1
ATOM 1952 C CA . PHE A 1 290 ? -18.015 67.861 -15.712 1.00 49.93 365 PHE A CA 1
ATOM 1953 C C . PHE A 1 290 ? -18.033 69.011 -14.692 1.00 46.86 365 PHE A C 1
ATOM 1954 O O . PHE A 1 290 ? -17.153 69.107 -13.827 1.00 44.06 365 PHE A O 1
ATOM 1962 N N . GLU A 1 291 ? -19.060 69.852 -14.782 1.00 47.10 366 GLU A N 1
ATOM 1963 C CA . GLU A 1 291 ? -19.385 70.775 -13.691 1.00 51.31 366 GLU A CA 1
ATOM 1964 C C . GLU A 1 291 ? -19.688 69.960 -12.442 1.00 47.72 366 GLU A C 1
ATOM 1965 O O . GLU A 1 291 ? -20.310 68.902 -12.536 1.00 44.82 366 GLU A O 1
ATOM 1971 N N . LYS A 1 292 ? -19.243 70.430 -11.282 1.00 45.93 367 LYS A N 1
ATOM 1972 C CA . LYS A 1 292 ? -19.450 69.678 -10.050 1.00 48.88 367 LYS A CA 1
ATOM 1973 C C . LYS A 1 292 ? -20.927 69.569 -9.707 1.00 46.49 367 LYS A C 1
ATOM 1974 O O . LYS A 1 292 ? -21.406 68.520 -9.265 1.00 43.21 367 LYS A O 1
ATOM 1980 N N . GLU A 1 293 ? -21.654 70.652 -9.941 1.00 44.93 368 GLU A N 1
ATOM 1981 C CA . GLU A 1 293 ? -23.054 70.705 -9.570 1.00 46.41 368 GLU A CA 1
ATOM 1982 C C . GLU A 1 293 ? -23.998 70.148 -10.629 1.00 46.20 368 GLU A C 1
ATOM 1983 O O . GLU A 1 293 ? -23.951 70.537 -11.802 1.00 43.86 368 GLU A O 1
ATOM 1989 N N . VAL A 1 294 ? -24.897 69.268 -10.201 1.00 40.09 369 VAL A N 1
ATOM 1990 C CA . VAL A 1 294 ? -25.878 68.704 -11.114 1.00 36.59 369 VAL A CA 1
ATOM 1991 C C . VAL A 1 294 ? -27.225 69.317 -10.837 1.00 39.81 369 VAL A C 1
ATOM 1992 O O . VAL A 1 294 ? -27.668 69.331 -9.699 1.00 41.34 369 VAL A O 1
ATOM 1996 N N . THR A 1 295 ? -27.918 69.757 -11.876 1.00 36.82 370 THR A N 1
ATOM 1997 C CA . THR A 1 295 ? -29.198 70.388 -11.669 1.00 39.01 370 THR A CA 1
ATOM 1998 C C . THR A 1 295 ? -30.275 69.334 -11.867 1.00 40.46 370 THR A C 1
ATOM 1999 O O . THR A 1 295 ? -30.168 68.507 -12.772 1.00 46.63 370 THR A O 1
ATOM 2003 N N . MET A 1 296 ? -31.292 69.328 -11.014 1.00 35.38 371 MET A N 1
ATOM 2004 C CA . MET A 1 296 ? -32.395 68.402 -11.206 1.00 43.07 371 MET A CA 1
ATOM 2005 C C . MET A 1 296 ? -33.703 69.159 -11.284 1.00 35.64 371 MET A C 1
ATOM 2006 O O . MET A 1 296 ? -34.097 69.801 -10.317 1.00 40.28 371 MET A O 1
ATOM 2011 N N . TRP A 1 297 ? -34.381 69.083 -12.427 1.00 39.60 372 TRP A N 1
ATOM 2012 C CA . TRP A 1 297 ? -35.750 69.588 -12.519 1.00 32.15 372 TRP A CA 1
ATOM 2013 C C . TRP A 1 297 ? -36.717 68.710 -11.754 1.00 43.11 372 TRP A C 1
ATOM 2014 O O . TRP A 1 297 ? -36.812 67.480 -11.990 1.00 39.27 372 TRP A O 1
ATOM 2025 N N . VAL A 1 298 ? -37.431 69.351 -10.830 1.00 41.43 373 VAL A N 1
ATOM 2026 C CA . VAL A 1 298 ? -38.444 68.711 -10.007 1.00 37.99 373 VAL A CA 1
ATOM 2027 C C . VAL A 1 298 ? -39.806 69.288 -10.331 1.00 41.50 373 VAL A C 1
ATOM 2028 O O . VAL A 1 298 ? -40.091 70.425 -9.969 1.00 42.41 373 VAL A O 1
ATOM 2032 N N . HIS A 1 299 ? -40.647 68.518 -11.014 1.00 38.13 374 HIS A N 1
ATOM 2033 C CA . HIS A 1 299 ? -42.010 68.948 -11.296 1.00 41.11 374 HIS A CA 1
ATOM 2034 C C . HIS A 1 299 ? -42.712 69.370 -10.012 1.00 43.55 374 HIS A C 1
ATOM 2035 O O . HIS A 1 299 ? -42.645 68.658 -9.009 1.00 38.36 374 HIS A O 1
ATOM 2042 N N . GLU A 1 300 ? -43.364 70.531 -10.029 1.00 43.72 375 GLU A N 1
ATOM 2043 C CA . GLU A 1 300 ? -44.055 71.011 -8.833 1.00 39.58 375 GLU A CA 1
ATOM 2044 C C . GLU A 1 300 ? -45.415 70.367 -8.739 1.00 35.52 375 GLU A C 1
ATOM 2045 O O . GLU A 1 300 ? -46.185 70.401 -9.685 1.00 39.92 375 GLU A O 1
ATOM 2051 N N . GLU A 1 301 ? -45.723 69.782 -7.593 1.00 37.88 376 GLU A N 1
ATOM 2052 C CA . GLU A 1 301 ? -47.035 69.175 -7.402 1.00 39.78 376 GLU A CA 1
ATOM 2053 C C . GLU A 1 301 ? -47.839 70.031 -6.438 1.00 38.19 376 GLU A C 1
ATOM 2054 O O . GLU A 1 301 ? -47.267 70.614 -5.504 1.00 41.95 376 GLU A O 1
ATOM 2060 N N . LYS A 1 302 ? -49.150 70.097 -6.680 1.00 36.98 377 LYS A N 1
ATOM 2061 C CA . LYS A 1 302 ? -50.070 70.946 -5.924 1.00 42.74 377 LYS A CA 1
ATOM 2062 C C . LYS A 1 302 ? -50.010 70.719 -4.425 1.00 42.46 377 LYS A C 1
ATOM 2063 O O . LYS A 1 302 ? -50.096 71.672 -3.660 1.00 48.15 377 LYS A O 1
ATOM 2069 N N . HIS A 1 303 ? -49.827 69.472 -3.994 1.00 41.92 378 HIS A N 1
ATOM 2070 C CA . HIS A 1 303 ? -49.932 69.166 -2.570 1.00 42.55 378 HIS A CA 1
ATOM 2071 C C . HIS A 1 303 ? -48.628 69.433 -1.828 1.00 37.57 378 HIS A C 1
ATOM 2072 O O . HIS A 1 303 ? -48.558 69.326 -0.596 1.00 37.76 378 HIS A O 1
ATOM 2079 N N . SER A 1 304 ? -47.582 69.792 -2.551 1.00 36.15 379 SER A N 1
ATOM 2080 C CA . SER A 1 304 ? -46.372 70.148 -1.832 1.00 42.34 379 SER A CA 1
ATOM 2081 C C . SER A 1 304 ? -45.776 71.467 -2.321 1.00 40.57 379 SER A C 1
ATOM 2082 O O . SER A 1 304 ? -44.993 72.089 -1.613 1.00 40.23 379 SER A O 1
ATOM 2085 N N . GLY A 1 305 ? -46.134 71.894 -3.525 1.00 40.58 380 GLY A N 1
ATOM 2086 C CA . GLY A 1 305 ? -45.669 73.188 -3.995 1.00 46.78 380 GLY A CA 1
ATOM 2087 C C . GLY A 1 305 ? -44.155 73.344 -3.953 1.00 48.26 380 GLY A C 1
ATOM 2088 O O . GLY A 1 305 ? -43.404 72.435 -4.309 1.00 45.47 380 GLY A O 1
ATOM 2089 N N . ARG A 1 306 ? -43.723 74.503 -3.480 1.00 44.23 381 ARG A N 1
ATOM 2090 C CA . ARG A 1 306 ? -42.335 74.915 -3.478 1.00 44.17 381 ARG A CA 1
ATOM 2091 C C . ARG A 1 306 ? -41.536 74.268 -2.373 1.00 48.72 381 ARG A C 1
ATOM 2092 O O . ARG A 1 306 ? -40.307 74.234 -2.403 1.00 47.51 381 ARG A O 1
ATOM 2100 N N . ASN A 1 307 ? -42.234 73.782 -1.366 1.00 44.02 382 ASN A N 1
ATOM 2101 C CA . ASN A 1 307 ? -41.568 73.227 -0.199 1.00 43.99 382 ASN A CA 1
ATOM 2102 C C . ASN A 1 307 ? -40.729 71.975 -0.509 1.00 39.87 382 ASN A C 1
ATOM 2103 O O . ASN A 1 307 ? -39.720 71.701 0.142 1.00 43.13 382 ASN A O 1
ATOM 2108 N N . LEU A 1 308 ? -41.126 71.240 -1.532 1.00 40.54 383 LEU A N 1
ATOM 2109 C CA . LEU A 1 308 ? -40.400 70.027 -1.931 1.00 42.43 383 LEU A CA 1
ATOM 2110 C C . LEU A 1 308 ? -39.004 70.362 -2.398 1.00 40.13 383 LEU A C 1
ATOM 2111 O O . LEU A 1 308 ? -38.014 69.772 -1.936 1.00 39.03 383 LEU A O 1
ATOM 2116 N N . ILE A 1 309 ? -38.950 71.304 -3.343 1.00 44.45 384 ILE A N 1
ATOM 2117 C CA . ILE A 1 309 ? -37.708 71.772 -3.947 1.00 42.08 384 ILE A CA 1
ATOM 2118 C C . ILE A 1 309 ? -36.780 72.260 -2.845 1.00 42.76 384 ILE A C 1
ATOM 2119 O O . ILE A 1 309 ? -35.608 71.876 -2.801 1.00 42.98 384 ILE A O 1
ATOM 2124 N N . GLU A 1 310 ? -37.323 73.057 -1.921 1.00 42.14 385 GLU A N 1
ATOM 2125 C CA . GLU A 1 310 ? -36.536 73.634 -0.826 1.00 43.21 385 GLU A CA 1
ATOM 2126 C C . GLU A 1 310 ? -36.046 72.571 0.144 1.00 39.32 385 GLU A C 1
ATOM 2127 O O . GLU A 1 310 ? -34.978 72.694 0.743 1.00 41.56 385 GLU A O 1
ATOM 2133 N N . TYR A 1 311 ? -36.824 71.510 0.301 1.00 43.96 386 TYR A N 1
ATOM 2134 C CA . TYR A 1 311 ? -36.413 70.429 1.190 1.00 39.34 386 TYR A CA 1
ATOM 2135 C C . TYR A 1 311 ? -35.234 69.707 0.524 1.00 39.40 386 TYR A C 1
ATOM 2136 O O . TYR A 1 311 ? -34.221 69.408 1.161 1.00 40.91 386 TYR A O 1
ATOM 2145 N N . ILE A 1 312 ? -35.352 69.472 -0.780 1.00 40.29 387 ILE A N 1
ATOM 2146 C CA . ILE A 1 312 ? -34.301 68.757 -1.500 1.00 37.93 387 ILE A CA 1
ATOM 2147 C C . ILE A 1 312 ? -32.988 69.511 -1.430 1.00 43.26 387 ILE A C 1
ATOM 2148 O O . ILE A 1 312 ? -31.955 68.912 -1.154 1.00 41.15 387 ILE A O 1
ATOM 2153 N N . ASN A 1 313 ? -33.031 70.828 -1.653 1.00 42.61 388 ASN A N 1
ATOM 2154 C CA . ASN A 1 313 ? -31.816 71.654 -1.610 1.00 44.44 388 ASN A CA 1
ATOM 2155 C C . ASN A 1 313 ? -31.233 71.823 -0.224 1.00 44.10 388 ASN A C 1
ATOM 2156 O O . ASN A 1 313 ? -30.023 71.882 -0.068 1.00 44.66 388 ASN A O 1
ATOM 2161 N N . GLU A 1 314 ? -32.087 71.876 0.793 1.00 43.80 389 GLU A N 1
ATOM 2162 C CA . GLU A 1 314 ? -31.592 71.983 2.162 1.00 40.45 389 GLU A CA 1
ATOM 2163 C C . GLU A 1 314 ? -31.153 70.650 2.765 1.00 49.35 389 GLU A C 1
ATOM 2164 O O . GLU A 1 314 ? -30.219 70.608 3.573 1.00 48.90 389 GLU A O 1
ATOM 2170 N N . ASN A 1 315 ? -31.833 69.560 2.412 1.00 45.53 390 ASN A N 1
ATOM 2171 C CA . ASN A 1 315 ? -31.537 68.295 3.071 1.00 46.23 390 ASN A CA 1
ATOM 2172 C C . ASN A 1 315 ? -30.943 67.232 2.147 1.00 45.92 390 ASN A C 1
ATOM 2173 O O . ASN A 1 315 ? -30.504 66.189 2.623 1.00 48.59 390 ASN A O 1
ATOM 2178 N N . HIS A 1 316 ? -30.922 67.505 0.842 1.00 43.14 391 HIS A N 1
ATOM 2179 C CA . HIS A 1 316 ? -30.341 66.584 -0.135 1.00 45.54 391 HIS A CA 1
ATOM 2180 C C . HIS A 1 316 ? -31.039 65.230 -0.104 1.00 45.32 391 HIS A C 1
ATOM 2181 O O . HIS A 1 316 ? -30.399 64.180 -0.026 1.00 44.88 391 HIS A O 1
ATOM 2188 N N . GLU A 1 317 ? -32.364 65.275 -0.150 1.00 42.26 392 GLU A N 1
ATOM 2189 C CA . GLU A 1 317 ? -33.183 64.078 -0.067 1.00 37.54 392 GLU A CA 1
ATOM 2190 C C . GLU A 1 317 ? -34.502 64.398 -0.737 1.00 37.45 392 GLU A C 1
ATOM 2191 O O . GLU A 1 317 ? -35.070 65.481 -0.542 1.00 40.66 392 GLU A O 1
ATOM 2197 N N . ASN A 1 318 ? -34.959 63.507 -1.597 1.00 35.69 393 ASN A N 1
ATOM 2198 C CA . ASN A 1 318 ? -36.334 63.582 -2.050 1.00 35.24 393 ASN A CA 1
ATOM 2199 C C . ASN A 1 318 ? -37.142 62.711 -1.096 1.00 40.60 393 ASN A C 1
ATOM 2200 O O . ASN A 1 318 ? -37.079 61.485 -1.174 1.00 41.18 393 ASN A O 1
ATOM 2205 N N . PRO A 1 319 ? -37.876 63.334 -0.154 1.00 42.60 394 PRO A N 1
ATOM 2206 C CA . PRO A 1 319 ? -38.453 62.525 0.920 1.00 35.54 394 PRO A CA 1
ATOM 2207 C C . PRO A 1 319 ? -39.740 61.861 0.491 1.00 32.61 394 PRO A C 1
ATOM 2208 O O . PRO A 1 319 ? -40.296 61.061 1.227 1.00 39.72 394 PRO A O 1
ATOM 2212 N N . ILE A 1 320 ? -40.197 62.159 -0.712 1.00 34.64 395 ILE A N 1
ATOM 2213 C CA . ILE A 1 320 ? -41.438 61.587 -1.218 1.00 39.09 395 ILE A CA 1
ATOM 2214 C C . ILE A 1 320 ? -41.198 60.381 -2.121 1.00 41.95 395 ILE A C 1
ATOM 2215 O O . ILE A 1 320 ? -41.932 59.392 -2.057 1.00 42.60 395 ILE A O 1
ATOM 2220 N N . TYR A 1 321 ? -40.188 60.483 -2.976 1.00 39.05 396 TYR A N 1
ATOM 2221 C CA . TYR A 1 321 ? -39.975 59.499 -4.022 1.00 38.99 396 TYR A CA 1
ATOM 2222 C C . TYR A 1 321 ? -38.727 58.673 -3.786 1.00 36.00 396 TYR A C 1
ATOM 2223 O O . TYR A 1 321 ? -38.570 57.641 -4.406 1.00 36.43 396 TYR A O 1
ATOM 2232 N N . LEU A 1 322 ? -37.848 59.123 -2.892 1.00 35.95 397 LEU A N 1
ATOM 2233 C CA . LEU A 1 322 ? -36.679 58.324 -2.518 1.00 35.94 397 LEU A CA 1
ATOM 2234 C C . LEU A 1 322 ? -36.265 58.611 -1.091 1.00 38.56 397 LEU A C 1
ATOM 2235 O O . LEU A 1 322 ? -35.146 59.031 -0.847 1.00 37.32 397 LEU A O 1
ATOM 2240 N N . PRO A 1 323 ? -37.172 58.347 -0.130 1.00 39.31 398 PRO A N 1
ATOM 2241 C CA . PRO A 1 323 ? -36.949 58.666 1.288 1.00 36.04 398 PRO A CA 1
ATOM 2242 C C . PRO A 1 323 ? -35.767 57.944 1.909 1.00 42.00 398 PRO A C 1
ATOM 2243 O O . PRO A 1 323 ? -35.532 56.774 1.619 1.00 41.76 398 PRO A O 1
ATOM 2247 N N . GLY A 1 324 ? -35.043 58.646 2.776 1.00 39.86 399 GLY A N 1
ATOM 2248 C CA . GLY A 1 324 ? -33.929 58.071 3.487 1.00 40.41 399 GLY A CA 1
ATOM 2249 C C . GLY A 1 324 ? -32.644 58.018 2.696 1.00 41.62 399 GLY A C 1
ATOM 2250 O O . GLY A 1 324 ? -31.627 57.589 3.215 1.00 45.50 399 GLY A O 1
ATOM 2251 N N . ILE A 1 325 ? -32.688 58.428 1.434 1.00 39.95 400 ILE A N 1
ATOM 2252 C CA . ILE A 1 325 ? -31.496 58.395 0.596 1.00 42.39 400 ILE A CA 1
ATOM 2253 C C . ILE A 1 325 ? -30.897 59.797 0.407 1.00 43.48 400 ILE A C 1
ATOM 2254 O O . ILE A 1 325 ? -31.582 60.756 0.012 1.00 37.85 400 ILE A O 1
ATOM 2259 N N . ASP A 1 326 ? -29.612 59.894 0.704 1.00 43.92 401 ASP A N 1
ATOM 2260 C CA . ASP A 1 326 ? -28.872 61.130 0.555 1.00 46.39 401 ASP A CA 1
ATOM 2261 C C . ASP A 1 326 ? -28.426 61.302 -0.890 1.00 44.00 401 ASP A C 1
ATOM 2262 O O . ASP A 1 326 ? -27.528 60.603 -1.341 1.00 43.21 401 ASP A O 1
ATOM 2267 N N . LEU A 1 327 ? -29.077 62.199 -1.629 1.00 45.03 402 LEU A N 1
ATOM 2268 C CA . LEU A 1 327 ? -28.538 62.635 -2.913 1.00 45.54 402 LEU A CA 1
ATOM 2269 C C . LEU A 1 327 ? -27.389 63.483 -2.436 1.00 50.20 402 LEU A C 1
ATOM 2270 O O . LEU A 1 327 ? -27.520 64.115 -1.380 1.00 62.19 402 LEU A O 1
ATOM 2275 N N . GLY A 1 328 ? -26.256 63.494 -3.114 1.00 45.34 403 GLY A N 1
ATOM 2276 C CA . GLY A 1 328 ? -25.116 64.206 -2.528 1.00 43.92 403 GLY A CA 1
ATOM 2277 C C . GLY A 1 328 ? -25.305 65.711 -2.253 1.00 49.11 403 GLY A C 1
ATOM 2278 O O . GLY A 1 328 ? -26.376 66.306 -2.468 1.00 41.16 403 GLY A O 1
ATOM 2279 N N . GLU A 1 329 ? -24.247 66.354 -1.789 1.00 49.39 404 GLU A N 1
ATOM 2280 C CA . GLU A 1 329 ? -24.329 67.789 -1.539 1.00 51.58 404 GLU A CA 1
ATOM 2281 C C . GLU A 1 329 ? -24.192 68.650 -2.796 1.00 50.30 404 GLU A C 1
ATOM 2282 O O . GLU A 1 329 ? -24.340 69.866 -2.719 1.00 50.47 404 GLU A O 1
ATOM 2288 N N . ASN A 1 330 ? -23.922 68.031 -3.946 1.00 41.25 405 ASN A N 1
ATOM 2289 C CA . ASN A 1 330 ? -23.754 68.793 -5.181 1.00 37.39 405 ASN A CA 1
ATOM 2290 C C . ASN A 1 330 ? -24.933 68.660 -6.137 1.00 42.06 405 ASN A C 1
ATOM 2291 O O . ASN A 1 330 ? -24.784 68.800 -7.348 1.00 44.77 405 ASN A O 1
ATOM 2296 N N . VAL A 1 331 ? -26.117 68.421 -5.583 1.00 41.08 406 VAL A N 1
ATOM 2297 C CA . VAL A 1 331 ? -27.328 68.283 -6.378 1.00 41.04 406 VAL A CA 1
ATOM 2298 C C . VAL A 1 331 ? -28.207 69.494 -6.120 1.00 44.16 406 VAL A C 1
ATOM 2299 O O . VAL A 1 331 ? -28.460 69.832 -4.971 1.00 45.90 406 VAL A O 1
ATOM 2303 N N . LYS A 1 332 ? -28.659 70.160 -7.176 1.00 40.44 407 LYS A N 1
ATOM 2304 C CA . LYS A 1 332 ? -29.403 71.396 -6.992 1.00 44.62 407 LYS A CA 1
ATOM 2305 C C . LYS A 1 332 ? -30.725 71.305 -7.711 1.00 40.71 407 LYS A C 1
ATOM 2306 O O . LYS A 1 332 ? -30.768 71.155 -8.925 1.00 38.29 407 LYS A O 1
ATOM 2312 N N . ALA A 1 333 ? -31.803 71.410 -6.948 1.00 39.12 408 ALA A N 1
ATOM 2313 C CA . ALA A 1 333 ? -33.142 71.204 -7.463 1.00 39.73 408 ALA A CA 1
ATOM 2314 C C . ALA A 1 333 ? -33.799 72.506 -7.848 1.00 42.87 408 ALA A C 1
ATOM 2315 O O . ALA A 1 333 ? -33.710 73.484 -7.110 1.00 43.23 408 ALA A O 1
ATOM 2317 N N . THR A 1 334 ? -34.513 72.502 -8.962 1.00 38.97 409 THR A N 1
ATOM 2318 C CA . THR A 1 334 ? -35.365 73.619 -9.292 1.00 41.77 409 THR A CA 1
ATOM 2319 C C . THR A 1 334 ? -36.609 73.148 -10.013 1.00 45.29 409 THR A C 1
ATOM 2320 O O . THR A 1 334 ? -36.590 72.131 -10.711 1.00 43.21 409 THR A O 1
ATOM 2324 N N . SER A 1 335 ? -37.684 73.911 -9.864 1.00 44.04 410 SER A N 1
ATOM 2325 C CA . SER A 1 335 ? -38.978 73.557 -10.428 1.00 43.11 410 SER A CA 1
ATOM 2326 C C . SER A 1 335 ? -39.205 74.171 -11.782 1.00 39.92 410 SER A C 1
ATOM 2327 O O . SER A 1 335 ? -40.231 73.908 -12.405 1.00 42.89 410 SER A O 1
ATOM 2330 N N . ASP A 1 336 ? -38.282 75.010 -12.243 1.00 40.53 411 ASP A N 1
ATOM 2331 C CA . ASP A 1 336 ? -38.472 75.620 -13.560 1.00 43.30 411 ASP A CA 1
ATOM 2332 C C . ASP A 1 336 ? -37.716 74.841 -14.619 1.00 40.37 411 ASP A C 1
ATOM 2333 O O . ASP A 1 336 ? -36.500 74.727 -14.555 1.00 39.93 411 ASP A O 1
ATOM 2338 N N . LEU A 1 337 ? -38.453 74.317 -15.589 1.00 40.97 412 LEU A N 1
ATOM 2339 C CA . LEU A 1 337 ? -37.907 73.375 -16.546 1.00 43.34 412 LEU A CA 1
ATOM 2340 C C . LEU A 1 337 ? -36.925 74.051 -17.493 1.00 43.28 412 LEU A C 1
ATOM 2341 O O . LEU A 1 337 ? -35.864 73.507 -17.780 1.00 41.13 412 LEU A O 1
ATOM 2346 N N . ILE A 1 338 ? -37.280 75.241 -17.966 1.00 42.81 413 ILE A N 1
ATOM 2347 C CA . ILE A 1 338 ? -36.410 75.999 -18.865 1.00 42.77 413 ILE A CA 1
ATOM 2348 C C . ILE A 1 338 ? -35.112 76.375 -18.157 1.00 43.45 413 ILE A C 1
ATOM 2349 O O . ILE A 1 338 ? -34.018 76.204 -18.685 1.00 41.30 413 ILE A O 1
ATOM 2354 N N . GLU A 1 339 ? -35.231 76.866 -16.937 1.00 44.50 414 GLU A N 1
ATOM 2355 C CA . GLU A 1 339 ? -34.050 77.294 -16.223 1.00 45.69 414 GLU A CA 1
ATOM 2356 C C . GLU A 1 339 ? -33.138 76.106 -15.907 1.00 48.07 414 GLU A C 1
ATOM 2357 O O . GLU A 1 339 ? -31.910 76.243 -15.935 1.00 42.07 414 GLU A O 1
ATOM 2363 N N . ALA A 1 340 ? -33.729 74.948 -15.605 1.00 45.29 415 ALA A N 1
ATOM 2364 C CA . ALA A 1 340 ? -32.945 73.747 -15.307 1.00 43.25 415 ALA A CA 1
ATOM 2365 C C . ALA A 1 340 ? -32.092 73.337 -16.499 1.00 38.66 415 ALA A C 1
ATOM 2366 O O . ALA A 1 340 ? -30.964 72.855 -16.354 1.00 40.40 415 ALA A O 1
ATOM 2368 N N . VAL A 1 341 ? -32.662 73.515 -17.683 1.00 41.82 416 VAL A N 1
ATOM 2369 C CA . VAL A 1 341 ? -32.071 73.036 -18.919 1.00 43.53 416 VAL A CA 1
ATOM 2370 C C . VAL A 1 341 ? -31.131 74.047 -19.604 1.00 46.71 416 VAL A C 1
ATOM 2371 O O . VAL A 1 341 ? -30.229 73.657 -20.349 1.00 43.55 416 VAL A O 1
ATOM 2375 N N . ARG A 1 342 ? -31.317 75.342 -19.353 1.00 48.30 417 ARG A N 1
ATOM 2376 C CA . ARG A 1 342 ? -30.690 76.328 -20.232 1.00 50.07 417 ARG A CA 1
ATOM 2377 C C . ARG A 1 342 ? -29.174 76.194 -20.259 1.00 47.10 417 ARG A C 1
ATOM 2378 O O . ARG A 1 342 ? -28.587 76.150 -21.338 1.00 51.92 417 ARG A O 1
ATOM 2386 N N . GLY A 1 343 ? -28.516 76.095 -19.115 1.00 41.42 418 GLY A N 1
ATOM 2387 C CA . GLY A 1 343 ? -27.060 76.046 -19.193 1.00 47.61 418 GLY A CA 1
ATOM 2388 C C . GLY A 1 343 ? -26.454 74.685 -19.543 1.00 53.42 418 GLY A C 1
ATOM 2389 O O . GLY A 1 343 ? -25.231 74.525 -19.558 1.00 52.47 418 GLY A O 1
ATOM 2390 N N . ALA A 1 344 ? -27.301 73.704 -19.837 1.00 45.63 419 ALA A N 1
ATOM 2391 C CA . ALA A 1 344 ? -26.887 72.304 -19.782 1.00 46.49 419 ALA A CA 1
ATOM 2392 C C . ALA A 1 344 ? -26.270 71.797 -21.067 1.00 41.57 419 ALA A C 1
ATOM 2393 O O . ALA A 1 344 ? -26.865 71.938 -22.130 1.00 41.88 419 ALA A O 1
ATOM 2395 N N . ASP A 1 345 ? -25.107 71.152 -20.935 1.00 37.74 420 ASP A N 1
ATOM 2396 C CA . ASP A 1 345 ? -24.420 70.489 -22.049 1.00 43.02 420 ASP A CA 1
ATOM 2397 C C . ASP A 1 345 ? -24.812 69.010 -22.141 1.00 44.14 420 ASP A C 1
ATOM 2398 O O . ASP A 1 345 ? -24.824 68.418 -23.218 1.00 43.88 420 ASP A O 1
ATOM 2403 N N . ALA A 1 346 ? -25.135 68.436 -20.988 1.00 40.90 421 ALA A N 1
ATOM 2404 C CA . ALA A 1 346 ? -25.492 67.031 -20.877 1.00 42.65 421 ALA A CA 1
ATOM 2405 C C . ALA A 1 346 ? -26.880 66.903 -20.269 1.00 37.41 421 ALA A C 1
ATOM 2406 O O . ALA A 1 346 ? -27.059 67.192 -19.099 1.00 40.66 421 ALA A O 1
ATOM 2408 N N . LEU A 1 347 ? -27.856 66.492 -21.068 1.00 37.75 422 LEU A N 1
ATOM 2409 C CA . LEU A 1 347 ? -29.224 66.314 -20.583 1.00 39.01 422 LEU A CA 1
ATOM 2410 C C . LEU A 1 347 ? -29.579 64.848 -20.351 1.00 40.94 422 LEU A C 1
ATOM 2411 O O . LEU A 1 347 ? -29.492 64.046 -21.274 1.00 41.40 422 LEU A O 1
ATOM 2416 N N . ILE A 1 348 ? -30.016 64.523 -19.136 1.00 40.12 423 ILE A N 1
ATOM 2417 C CA . ILE A 1 348 ? -30.543 63.213 -18.812 1.00 37.24 423 ILE A CA 1
ATOM 2418 C C . ILE A 1 348 ? -32.068 63.295 -18.741 1.00 38.97 423 ILE A C 1
ATOM 2419 O O . ILE A 1 348 ? -32.632 64.051 -17.958 1.00 35.17 423 ILE A O 1
ATOM 2424 N N . PHE A 1 349 ? -32.747 62.539 -19.593 1.00 37.13 424 PHE A N 1
ATOM 2425 C CA . PHE A 1 349 ? -34.192 62.504 -19.537 1.00 35.37 424 PHE A CA 1
ATOM 2426 C C . PHE A 1 349 ? -34.639 61.258 -18.750 1.00 41.48 424 PHE A C 1
ATOM 2427 O O . PHE A 1 349 ? -34.345 60.132 -19.153 1.00 38.79 424 PHE A O 1
ATOM 2435 N N . CYS A 1 350 ? -35.324 61.475 -17.619 1.00 39.71 425 CYS A N 1
ATOM 2436 C CA . CYS A 1 350 ? -35.804 60.398 -16.745 1.00 33.52 425 CYS A CA 1
ATOM 2437 C C . CYS A 1 350 ? -37.118 60.769 -16.057 1.00 34.63 425 CYS A C 1
ATOM 2438 O O . CYS A 1 350 ? -37.153 61.030 -14.866 1.00 36.73 425 CYS A O 1
ATOM 2441 N N . ALA A 1 351 ? -38.207 60.802 -16.816 1.00 35.97 426 ALA A N 1
ATOM 2442 C CA . ALA A 1 351 ? -39.510 61.125 -16.250 1.00 39.15 426 ALA A CA 1
ATOM 2443 C C . ALA A 1 351 ? -40.486 60.081 -16.743 1.00 38.09 426 ALA A C 1
ATOM 2444 O O . ALA A 1 351 ? -40.270 59.551 -17.820 1.00 35.97 426 ALA A O 1
ATOM 2446 N N . PRO A 1 352 ? -41.553 59.785 -15.971 1.00 38.28 427 PRO A N 1
ATOM 2447 C CA . PRO A 1 352 ? -42.563 58.817 -16.431 1.00 38.00 427 PRO A CA 1
ATOM 2448 C C . PRO A 1 352 ? -42.991 59.143 -17.843 1.00 44.27 427 PRO A C 1
ATOM 2449 O O . PRO A 1 352 ? -43.230 60.320 -18.149 1.00 37.67 427 PRO A O 1
ATOM 2453 N N . HIS A 1 353 ? -43.073 58.136 -18.711 1.00 37.16 428 HIS A N 1
ATOM 2454 C CA . HIS A 1 353 ? -43.078 58.440 -20.138 1.00 38.83 428 HIS A CA 1
ATOM 2455 C C . HIS A 1 353 ? -44.315 59.171 -20.669 1.00 38.34 428 HIS A C 1
ATOM 2456 O O . HIS A 1 353 ? -44.255 59.764 -21.740 1.00 38.74 428 HIS A O 1
ATOM 2463 N N . GLN A 1 354 ? -45.424 59.165 -19.944 1.00 36.92 429 GLN A N 1
ATOM 2464 C CA . GLN A 1 354 ? -46.602 59.869 -20.457 1.00 40.21 429 GLN A CA 1
ATOM 2465 C C . GLN A 1 354 ? -46.405 61.389 -20.479 1.00 39.75 429 GLN A C 1
ATOM 2466 O O . GLN A 1 354 ? -47.152 62.106 -21.142 1.00 40.57 429 GLN A O 1
ATOM 2472 N N . PHE A 1 355 ? -45.390 61.867 -19.766 1.00 38.69 430 PHE A N 1
ATOM 2473 C CA . PHE A 1 355 ? -45.143 63.300 -19.622 1.00 42.51 430 PHE A CA 1
ATOM 2474 C C . PHE A 1 355 ? -44.119 63.796 -20.628 1.00 46.61 430 PHE A C 1
ATOM 2475 O O . PHE A 1 355 ? -43.928 65.014 -20.782 1.00 46.32 430 PHE A O 1
ATOM 2483 N N . MET A 1 356 ? -43.461 62.860 -21.311 1.00 42.77 431 MET A N 1
ATOM 2484 C CA . MET A 1 356 ? -42.237 63.193 -22.038 1.00 41.85 431 MET A CA 1
ATOM 2485 C C . MET A 1 356 ? -42.512 64.019 -23.265 1.00 45.84 431 MET A C 1
ATOM 2486 O O . MET A 1 356 ? -41.726 64.910 -23.595 1.00 38.75 431 MET A O 1
ATOM 2491 N N . HIS A 1 357 ? -43.621 63.727 -23.937 1.00 42.61 432 HIS A N 1
ATOM 2492 C CA . HIS A 1 357 ? -43.958 64.460 -25.147 1.00 43.93 432 HIS A CA 1
ATOM 2493 C C . HIS A 1 357 ? -44.159 65.952 -24.829 1.00 46.37 432 HIS A C 1
ATOM 2494 O O . HIS A 1 357 ? -43.607 66.820 -25.505 1.00 47.81 432 HIS A O 1
ATOM 2501 N N . GLY A 1 358 ? -44.929 66.238 -23.784 1.00 43.36 433 GLY A N 1
ATOM 2502 C CA . GLY A 1 358 ? -45.182 67.609 -23.363 1.00 45.07 433 GLY A CA 1
ATOM 2503 C C . GLY A 1 358 ? -43.911 68.314 -22.928 1.00 47.24 433 GLY A C 1
ATOM 2504 O O . GLY A 1 358 ? -43.715 69.495 -23.227 1.00 48.76 433 GLY A O 1
ATOM 2505 N N . ILE A 1 359 ? -43.035 67.589 -22.237 1.00 42.61 434 ILE A N 1
ATOM 2506 C CA . ILE A 1 359 ? -41.765 68.142 -21.788 1.00 43.19 434 ILE A CA 1
ATOM 2507 C C . ILE A 1 359 ? -40.883 68.521 -22.984 1.00 45.93 434 ILE A C 1
ATOM 2508 O O . ILE A 1 359 ? -40.302 69.608 -23.005 1.00 42.31 434 ILE A O 1
ATOM 2513 N N . CYS A 1 360 ? -40.811 67.659 -23.998 1.00 44.65 435 CYS A N 1
ATOM 2514 C CA . CYS A 1 360 ? -40.010 67.969 -25.182 1.00 41.45 435 CYS A CA 1
ATOM 2515 C C . CYS A 1 360 ? -40.614 69.159 -25.944 1.00 48.50 435 CYS A C 1
ATOM 2516 O O . CYS A 1 360 ? -39.883 70.040 -26.398 1.00 43.35 435 CYS A O 1
ATOM 2519 N N . LYS A 1 361 ? -41.939 69.190 -26.087 1.00 48.33 436 LYS A N 1
ATOM 2520 C CA . LYS A 1 361 ? -42.598 70.313 -26.745 1.00 44.37 436 LYS A CA 1
ATOM 2521 C C . LYS A 1 361 ? -42.305 71.655 -26.043 1.00 45.62 436 LYS A C 1
ATOM 2522 O O . LYS A 1 361 ? -42.110 72.660 -26.708 1.00 49.96 436 LYS A O 1
ATOM 2528 N N . GLN A 1 362 ? -42.297 71.671 -24.710 1.00 45.82 437 GLN A N 1
ATOM 2529 C CA . GLN A 1 362 ? -41.976 72.877 -23.947 1.00 44.20 437 GLN A CA 1
ATOM 2530 C C . GLN A 1 362 ? -40.554 73.328 -24.216 1.00 49.47 437 GLN A C 1
ATOM 2531 O O . GLN A 1 362 ? -40.318 74.502 -24.429 1.00 47.86 437 GLN A O 1
ATOM 2537 N N . LEU A 1 363 ? -39.603 72.395 -24.169 1.00 46.77 438 LEU A N 1
ATOM 2538 C CA . LEU A 1 363 ? -38.201 72.729 -24.404 1.00 48.39 438 LEU A CA 1
ATOM 2539 C C . LEU A 1 363 ? -37.921 73.212 -25.832 1.00 48.86 438 LEU A C 1
ATOM 2540 O O . LEU A 1 363 ? -37.021 74.032 -26.039 1.00 51.13 438 LEU A O 1
ATOM 2545 N N . ALA A 1 364 ? -38.659 72.678 -26.804 1.00 39.84 439 ALA A N 1
ATOM 2546 C CA . ALA A 1 364 ? -38.526 73.071 -28.204 1.00 44.14 439 ALA A CA 1
ATOM 2547 C C . ALA A 1 364 ? -38.920 74.538 -28.381 1.00 47.87 439 ALA A C 1
ATOM 2548 O O . ALA A 1 364 ? -38.111 75.363 -28.825 1.00 45.28 439 ALA A O 1
ATOM 2550 N N . ALA A 1 365 ? -40.182 74.823 -28.047 1.00 45.10 440 ALA A N 1
ATOM 2551 C CA . ALA A 1 365 ? -40.754 76.171 -28.002 1.00 49.13 440 ALA A CA 1
ATOM 2552 C C . ALA A 1 365 ? -39.837 77.202 -27.348 1.00 49.14 440 ALA A C 1
ATOM 2553 O O . ALA A 1 365 ? -39.758 78.326 -27.815 1.00 54.07 440 ALA A O 1
ATOM 2555 N N . ALA A 1 366 ? -39.146 76.830 -26.275 1.00 46.47 441 ALA A N 1
ATOM 2556 C CA . ALA A 1 366 ? -38.239 77.760 -25.593 1.00 48.01 441 ALA A CA 1
ATOM 2557 C C . ALA A 1 366 ? -36.919 77.963 -26.324 1.00 51.35 441 ALA A C 1
ATOM 2558 O O . ALA A 1 366 ? -36.192 78.910 -26.027 1.00 50.17 441 ALA A O 1
ATOM 2560 N N . ARG A 1 367 ? -36.595 77.065 -27.250 1.00 46.14 442 ARG A N 1
ATOM 2561 C CA . ARG A 1 367 ? -35.359 77.171 -28.023 1.00 46.16 442 ARG A CA 1
ATOM 2562 C C . ARG A 1 367 ? -34.155 77.224 -27.116 1.00 45.75 442 ARG A C 1
ATOM 2563 O O . ARG A 1 367 ? -33.197 77.939 -27.370 1.00 51.82 442 ARG A O 1
ATOM 2571 N N . VAL A 1 368 ? -34.213 76.460 -26.040 1.00 45.55 443 VAL A N 1
ATOM 2572 C CA . VAL A 1 368 ? -33.190 76.524 -25.018 1.00 45.73 443 VAL A CA 1
ATOM 2573 C C . VAL A 1 368 ? -32.187 75.368 -25.168 1.00 49.25 443 VAL A C 1
ATOM 2574 O O . VAL A 1 368 ? -31.136 75.359 -24.527 1.00 49.18 443 VAL A O 1
ATOM 2578 N N . VAL A 1 369 ? -32.500 74.402 -26.028 1.00 44.56 444 VAL A N 1
ATOM 2579 C CA . VAL A 1 369 ? -31.597 73.268 -26.229 1.00 54.29 444 VAL A CA 1
ATOM 2580 C C . VAL A 1 369 ? -30.698 73.489 -27.452 1.00 47.64 444 VAL A C 1
ATOM 2581 O O . VAL A 1 369 ? -31.132 73.271 -28.579 1.00 55.33 444 VAL A O 1
ATOM 2585 N N . GLY A 1 370 ? -29.458 73.926 -27.226 1.00 50.02 445 GLY A N 1
ATOM 2586 C CA . GLY A 1 370 ? -28.485 74.067 -28.304 1.00 47.92 445 GLY A CA 1
ATOM 2587 C C . GLY A 1 370 ? -28.273 72.750 -29.040 1.00 58.18 445 GLY A C 1
ATOM 2588 O O . GLY A 1 370 ? -28.411 71.685 -28.444 1.00 51.02 445 GLY A O 1
ATOM 2589 N N . ARG A 1 371 ? -27.947 72.801 -30.330 1.00 62.32 446 ARG A N 1
ATOM 2590 C CA . ARG A 1 371 ? -27.912 71.569 -31.125 1.00 58.48 446 ARG A CA 1
ATOM 2591 C C . ARG A 1 371 ? -26.673 70.717 -30.862 1.00 55.62 446 ARG A C 1
ATOM 2592 O O . ARG A 1 371 ? -26.574 69.587 -31.352 1.00 54.50 446 ARG A O 1
ATOM 2600 N N . GLY A 1 372 ? -25.739 71.252 -30.079 1.00 55.30 447 GLY A N 1
ATOM 2601 C CA . GLY A 1 372 ? -24.571 70.492 -29.666 1.00 46.39 447 GLY A CA 1
ATOM 2602 C C . GLY A 1 372 ? -24.742 69.788 -28.326 1.00 45.96 447 GLY A C 1
ATOM 2603 O O . GLY A 1 372 ? -23.805 69.192 -27.805 1.00 45.59 447 GLY A O 1
ATOM 2604 N N . VAL A 1 373 ? -25.938 69.856 -27.751 1.00 47.13 448 VAL A N 1
ATOM 2605 C CA . VAL A 1 373 ? -26.172 69.242 -26.448 1.00 49.97 448 VAL A CA 1
ATOM 2606 C C . VAL A 1 373 ? -26.239 67.721 -26.573 1.00 43.87 448 VAL A C 1
ATOM 2607 O O . VAL A 1 373 ? -26.831 67.205 -27.508 1.00 45.89 448 VAL A O 1
ATOM 2611 N N . LYS A 1 374 ? -25.639 67.013 -25.624 1.00 43.11 449 LYS A N 1
ATOM 2612 C CA . LYS A 1 374 ? -25.734 65.553 -25.597 1.00 46.41 449 LYS A CA 1
ATOM 2613 C C . LYS A 1 374 ? -26.947 65.169 -24.736 1.00 44.54 449 LYS A C 1
ATOM 2614 O O . LYS A 1 374 ? -27.145 65.732 -23.652 1.00 48.00 449 LYS A O 1
ATOM 2620 N N . ALA A 1 375 ? -27.767 64.239 -25.216 1.00 43.37 450 ALA A N 1
ATOM 2621 C CA . ALA A 1 375 ? -28.900 63.762 -24.426 1.00 45.02 450 ALA A CA 1
ATOM 2622 C C . ALA A 1 375 ? -28.784 62.258 -24.144 1.00 41.91 450 ALA A C 1
ATOM 2623 O O . ALA A 1 375 ? -28.210 61.507 -24.937 1.00 42.08 450 ALA A O 1
ATOM 2625 N N . ILE A 1 376 ? -29.329 61.825 -23.012 1.00 42.49 451 ILE A N 1
ATOM 2626 C CA . ILE A 1 376 ? -29.559 60.396 -22.789 1.00 41.22 451 ILE A CA 1
ATOM 2627 C C . ILE A 1 376 ? -30.895 60.211 -22.105 1.00 38.00 451 ILE A C 1
ATOM 2628 O O . ILE A 1 376 ? -31.311 61.035 -21.300 1.00 36.59 451 ILE A O 1
ATOM 2633 N N . SER A 1 377 ? -31.570 59.125 -22.445 1.00 35.63 452 SER A N 1
ATOM 2634 C CA . SER A 1 377 ? -32.877 58.817 -21.884 1.00 35.53 452 SER A CA 1
ATOM 2635 C C . SER A 1 377 ? -32.808 57.561 -21.029 1.00 42.30 452 SER A C 1
ATOM 2636 O O . SER A 1 377 ? -32.202 56.557 -21.417 1.00 39.78 452 SER A O 1
ATOM 2639 N N . LEU A 1 378 ? -33.396 57.635 -19.845 1.00 42.00 453 LEU A N 1
ATOM 2640 C CA . LEU A 1 378 ? -33.501 56.508 -18.935 1.00 37.63 453 LEU A CA 1
ATOM 2641 C C . LEU A 1 378 ? -34.937 55.993 -18.923 1.00 36.77 453 LEU A C 1
ATOM 2642 O O . LEU A 1 378 ? -35.275 55.079 -18.176 1.00 37.87 453 LEU A O 1
ATOM 2647 N N . THR A 1 379 ? -35.773 56.575 -19.777 1.00 37.44 454 THR A N 1
ATOM 2648 C CA . THR A 1 379 ? -37.221 56.415 -19.689 1.00 33.95 454 THR A CA 1
ATOM 2649 C C . THR A 1 379 ? -37.786 55.233 -20.493 1.00 40.08 454 THR A C 1
ATOM 2650 O O . THR A 1 379 ? -37.345 54.954 -21.616 1.00 44.82 454 THR A O 1
ATOM 2654 N N . LYS A 1 380 ? -38.791 54.565 -19.930 1.00 36.20 455 LYS A N 1
ATOM 2655 C CA . LYS A 1 380 ? -39.376 53.384 -20.553 1.00 37.45 455 LYS A CA 1
ATOM 2656 C C . LYS A 1 380 ? -40.848 53.632 -20.839 1.00 39.13 455 LYS A C 1
ATOM 2657 O O . LYS A 1 380 ? -41.605 54.103 -19.975 1.00 42.88 455 LYS A O 1
ATOM 2663 N N . GLY A 1 381 ? -41.243 53.359 -22.071 1.00 39.90 456 GLY A N 1
ATOM 2664 C CA . GLY A 1 381 ? -42.555 53.751 -22.552 1.00 36.71 456 GLY A CA 1
ATOM 2665 C C . GLY A 1 381 ? -42.375 54.300 -23.951 1.00 43.66 456 GLY A C 1
ATOM 2666 O O . GLY A 1 381 ? -41.240 54.538 -24.417 1.00 42.95 456 GLY A O 1
ATOM 2667 N N . MET A 1 382 ? -43.486 54.490 -24.640 1.00 39.63 457 MET A N 1
ATOM 2668 C CA . MET A 1 382 ? -43.421 54.989 -26.002 1.00 45.66 457 MET A CA 1
ATOM 2669 C C . MET A 1 382 ? -44.609 55.878 -26.309 1.00 44.86 457 MET A C 1
ATOM 2670 O O . MET A 1 382 ? -45.610 55.873 -25.582 1.00 44.28 457 MET A O 1
ATOM 2675 N N . ARG A 1 383 ? -44.504 56.644 -27.389 1.00 42.86 458 ARG A N 1
ATOM 2676 C CA . ARG A 1 383 ? -45.675 57.322 -27.916 1.00 47.79 458 ARG A CA 1
ATOM 2677 C C . ARG A 1 383 ? -46.063 56.652 -29.215 1.00 46.35 458 ARG A C 1
ATOM 2678 O O . ARG A 1 383 ? -45.197 56.262 -30.004 1.00 50.61 458 ARG A O 1
ATOM 2686 N N . VAL A 1 384 ? -47.356 56.516 -29.453 1.00 42.68 459 VAL A N 1
ATOM 2687 C CA . VAL A 1 384 ? -47.803 56.015 -30.737 1.00 44.03 459 VAL A CA 1
ATOM 2688 C C . VAL A 1 384 ? -47.909 57.158 -31.742 1.00 53.69 459 VAL A C 1
ATOM 2689 O O . VAL A 1 384 ? -48.631 58.122 -31.523 1.00 58.61 459 VAL A O 1
ATOM 2693 N N . ARG A 1 385 ? -47.197 57.035 -32.852 1.00 55.72 460 ARG A N 1
ATOM 2694 C CA . ARG A 1 385 ? -47.165 58.072 -33.872 1.00 54.88 460 ARG A CA 1
ATOM 2695 C C . ARG A 1 385 ? -47.227 57.436 -35.248 1.00 58.82 460 ARG A C 1
ATOM 2696 O O . ARG A 1 385 ? -46.546 56.435 -35.496 1.00 62.79 460 ARG A O 1
ATOM 2704 N N . ALA A 1 386 ? -48.042 58.002 -36.137 1.00 58.22 461 ALA A N 1
ATOM 2705 C CA . ALA A 1 386 ? -48.179 57.468 -37.496 1.00 60.13 461 ALA A CA 1
ATOM 2706 C C . ALA A 1 386 ? -48.339 55.958 -37.483 1.00 60.27 461 ALA A C 1
ATOM 2707 O O . ALA A 1 386 ? -47.616 55.253 -38.186 1.00 56.38 461 ALA A O 1
ATOM 2709 N N . GLU A 1 387 ? -49.251 55.469 -36.647 1.00 62.15 462 GLU A N 1
ATOM 2710 C CA . GLU A 1 387 ? -49.458 54.027 -36.470 1.00 65.57 462 GLU A CA 1
ATOM 2711 C C . GLU A 1 387 ? -48.170 53.249 -36.156 1.00 59.43 462 GLU A C 1
ATOM 2712 O O . GLU A 1 387 ? -48.087 52.049 -36.411 1.00 56.63 462 GLU A O 1
ATOM 2718 N N . GLY A 1 388 ? -47.177 53.930 -35.589 1.00 58.87 463 GLY A N 1
ATOM 2719 C CA . GLY A 1 388 ? -45.918 53.289 -35.246 1.00 54.78 463 GLY A CA 1
ATOM 2720 C C . GLY A 1 388 ? -45.394 53.643 -33.860 1.00 54.37 463 GLY A C 1
ATOM 2721 O O . GLY A 1 388 ? -45.882 54.566 -33.202 1.00 54.27 463 GLY A O 1
ATOM 2722 N N . PRO A 1 389 ? -44.392 52.897 -33.393 1.00 49.92 464 PRO A N 1
ATOM 2723 C CA . PRO A 1 389 ? -43.770 53.218 -32.103 1.00 52.49 464 PRO A CA 1
ATOM 2724 C C . PRO A 1 389 ? -42.789 54.380 -32.177 1.00 48.50 464 PRO A C 1
ATOM 2725 O O . PRO A 1 389 ? -41.905 54.370 -33.037 1.00 50.39 464 PRO A O 1
ATOM 2729 N N . GLN A 1 390 ? -42.922 55.352 -31.281 1.00 47.16 465 GLN A N 1
ATOM 2730 C CA . GLN A 1 390 ? -41.881 56.356 -31.104 1.00 42.32 465 GLN A CA 1
ATOM 2731 C C . GLN A 1 390 ? -41.334 56.218 -29.691 1.00 43.77 465 GLN A C 1
ATOM 2732 O O . GLN A 1 390 ? -42.039 56.515 -28.725 1.00 45.16 465 GLN A O 1
ATOM 2738 N N . LEU A 1 391 ? -40.098 55.743 -29.551 1.00 39.65 466 LEU A N 1
ATOM 2739 C CA . LEU A 1 391 ? -39.514 55.595 -28.219 1.00 41.46 466 LEU A CA 1
ATOM 2740 C C . LEU A 1 391 ? -38.977 56.948 -27.756 1.00 47.51 466 LEU A C 1
ATOM 2741 O O . LEU A 1 391 ? -38.856 57.881 -28.547 1.00 45.32 466 LEU A O 1
ATOM 2746 N N . ILE A 1 392 ? -38.643 57.068 -26.481 1.00 44.15 467 ILE A N 1
ATOM 2747 C CA . ILE A 1 392 ? -38.268 58.378 -25.989 1.00 42.83 467 ILE A CA 1
ATOM 2748 C C . ILE A 1 392 ? -37.064 58.945 -26.744 1.00 48.24 467 ILE A C 1
ATOM 2749 O O . ILE A 1 392 ? -37.031 60.143 -27.055 1.00 43.41 467 ILE A O 1
ATOM 2754 N N . SER A 1 393 ? -36.088 58.101 -27.061 1.00 42.91 468 SER A N 1
ATOM 2755 C CA . SER A 1 393 ? -34.891 58.603 -27.714 1.00 43.91 468 SER A CA 1
ATOM 2756 C C . SER A 1 393 ? -35.220 59.114 -29.123 1.00 45.27 468 SER A C 1
ATOM 2757 O O . SER A 1 393 ? -34.608 60.070 -29.597 1.00 45.43 468 SER A O 1
ATOM 2760 N N . GLN A 1 394 ? -36.201 58.507 -29.783 1.00 43.96 469 GLN A N 1
ATOM 2761 C CA . GLN A 1 394 ? -36.588 58.993 -31.098 1.00 44.02 469 GLN A CA 1
ATOM 2762 C C . GLN A 1 394 ? -37.375 60.284 -30.946 1.00 48.61 469 GLN A C 1
ATOM 2763 O O . GLN A 1 394 ? -37.364 61.129 -31.833 1.00 49.92 469 GLN A O 1
ATOM 2769 N N . MET A 1 395 ? -38.062 60.427 -29.819 1.00 44.10 470 MET A N 1
ATOM 2770 C CA . MET A 1 395 ? -38.866 61.608 -29.549 1.00 45.93 470 MET A CA 1
ATOM 2771 C C . MET A 1 395 ? -37.965 62.810 -29.318 1.00 47.74 470 MET A C 1
ATOM 2772 O O . MET A 1 395 ? -38.243 63.908 -29.791 1.00 46.30 470 MET A O 1
ATOM 2777 N N . VAL A 1 396 ? -36.866 62.586 -28.608 1.00 43.13 471 VAL A N 1
ATOM 2778 C CA . VAL A 1 396 ? -35.943 63.655 -28.291 1.00 44.94 471 VAL A CA 1
ATOM 2779 C C . VAL A 1 396 ? -35.226 64.152 -29.536 1.00 51.03 471 VAL A C 1
ATOM 2780 O O . VAL A 1 396 ? -35.066 65.362 -29.740 1.00 47.44 471 VAL A O 1
ATOM 2784 N N . SER A 1 397 ? -34.810 63.217 -30.379 1.00 47.75 472 SER A N 1
ATOM 2785 C CA . SER A 1 397 ? -34.120 63.561 -31.616 1.00 49.77 472 SER A CA 1
ATOM 2786 C C . SER A 1 397 ? -35.020 64.351 -32.555 1.00 50.28 472 SER A C 1
ATOM 2787 O O . SER A 1 397 ? -34.637 65.399 -33.054 1.00 55.30 472 SER A O 1
ATOM 2790 N N . ARG A 1 398 ? -36.219 63.844 -32.793 1.00 44.72 473 ARG A N 1
ATOM 2791 C CA . ARG A 1 398 ? -37.123 64.487 -33.717 1.00 47.83 473 ARG A CA 1
ATOM 2792 C C . ARG A 1 398 ? -37.546 65.888 -33.261 1.00 52.95 473 ARG A C 1
ATOM 2793 O O . ARG A 1 398 ? -37.611 66.806 -34.067 1.00 50.31 473 ARG A O 1
ATOM 2801 N N . ILE A 1 399 ? -37.837 66.056 -31.976 1.00 51.00 474 ILE A N 1
ATOM 2802 C CA . ILE A 1 399 ? -38.431 67.302 -31.511 1.00 51.48 474 ILE A CA 1
ATOM 2803 C C . ILE A 1 399 ? -37.385 68.337 -31.089 1.00 52.24 474 ILE A C 1
ATOM 2804 O O . ILE A 1 399 ? -37.587 69.525 -31.282 1.00 51.36 474 ILE A O 1
ATOM 2809 N N . LEU A 1 400 ? -36.276 67.876 -30.524 1.00 43.09 475 LEU A N 1
ATOM 2810 C CA . LEU A 1 400 ? -35.234 68.760 -30.046 1.00 42.86 475 LEU A CA 1
ATOM 2811 C C . LEU A 1 400 ? -34.036 68.813 -30.984 1.00 47.51 475 LEU A C 1
ATOM 2812 O O . LEU A 1 400 ? -33.144 69.646 -30.805 1.00 48.62 475 LEU A O 1
ATOM 2817 N N . GLY A 1 401 ? -34.002 67.913 -31.965 1.00 45.72 476 GLY A N 1
ATOM 2818 C CA . GLY A 1 401 ? -32.954 67.918 -32.976 1.00 47.09 476 GLY A CA 1
ATOM 2819 C C . GLY A 1 401 ? -31.569 67.553 -32.485 1.00 48.78 476 GLY A C 1
ATOM 2820 O O . GLY A 1 401 ? -30.562 67.936 -33.082 1.00 50.68 476 GLY A O 1
ATOM 2821 N N . ILE A 1 402 ? -31.508 66.814 -31.388 1.00 47.54 477 ILE A N 1
ATOM 2822 C CA . ILE A 1 402 ? -30.234 66.343 -30.881 1.00 47.81 477 ILE A CA 1
ATOM 2823 C C . ILE A 1 402 ? -30.193 64.814 -30.827 1.00 54.01 477 ILE A C 1
ATOM 2824 O O . ILE A 1 402 ? -31.232 64.141 -30.802 1.00 45.56 477 ILE A O 1
ATOM 2829 N N . ASP A 1 403 ? -28.984 64.269 -30.791 1.00 52.36 478 ASP A N 1
ATOM 2830 C CA . ASP A 1 403 ? -28.826 62.827 -30.719 1.00 53.66 478 ASP A CA 1
ATOM 2831 C C . ASP A 1 403 ? -29.061 62.360 -29.293 1.00 49.76 478 ASP A C 1
ATOM 2832 O O . ASP A 1 403 ? -28.727 63.062 -28.342 1.00 44.71 478 ASP A O 1
ATOM 2837 N N . CYS A 1 404 ? -29.659 61.181 -29.147 1.00 51.51 479 CYS A N 1
ATOM 2838 C CA . CYS A 1 404 ? -30.045 60.719 -27.820 1.00 48.14 479 CYS A CA 1
ATOM 2839 C C . CYS A 1 404 ? -29.691 59.254 -27.595 1.00 43.79 479 CYS A C 1
ATOM 2840 O O . CYS A 1 404 ? -30.215 58.371 -28.269 1.00 43.36 479 CYS A O 1
ATOM 2843 N N . SER A 1 405 ? -28.791 59.021 -26.646 1.00 39.60 480 SER A N 1
ATOM 2844 C CA . SER A 1 405 ? -28.450 57.678 -26.203 1.00 40.16 480 SER A CA 1
ATOM 2845 C C . SER A 1 405 ? -29.530 57.155 -25.239 1.00 44.45 480 SER A C 1
ATOM 2846 O O . SER A 1 405 ? -30.478 57.885 -24.923 1.00 39.01 480 SER A O 1
ATOM 2849 N N . VAL A 1 406 ? -29.384 55.911 -24.772 1.00 40.00 481 VAL A N 1
ATOM 2850 C CA . VAL A 1 406 ? -30.237 55.369 -23.717 1.00 37.95 481 VAL A CA 1
ATOM 2851 C C . VAL A 1 406 ? -29.427 54.620 -22.682 1.00 42.58 481 VAL A C 1
ATOM 2852 O O . VAL A 1 406 ? -28.307 54.153 -22.951 1.00 43.50 481 VAL A O 1
ATOM 2856 N N . LEU A 1 407 ? -29.985 54.533 -21.480 1.00 37.23 482 LEU A N 1
ATOM 2857 C CA . LEU A 1 407 ? -29.412 53.691 -20.449 1.00 38.12 482 LEU A CA 1
ATOM 2858 C C . LEU A 1 407 ? -30.519 52.737 -20.046 1.00 39.89 482 LEU A C 1
ATOM 2859 O O . LEU A 1 407 ? -31.538 53.173 -19.513 1.00 36.96 482 LEU A O 1
ATOM 2864 N N . MET A 1 408 ? -30.318 51.450 -20.313 1.00 37.28 483 MET A N 1
ATOM 2865 C CA . MET A 1 408 ? -31.329 50.421 -20.035 1.00 39.56 483 MET A CA 1
ATOM 2866 C C . MET A 1 408 ? -30.691 49.236 -19.337 1.00 38.55 483 MET A C 1
ATOM 2867 O O . MET A 1 408 ? -29.637 48.763 -19.766 1.00 42.71 483 MET A O 1
ATOM 2872 N N . GLY A 1 409 ? -31.293 48.777 -18.247 1.00 39.55 484 GLY A N 1
ATOM 2873 C CA . GLY A 1 409 ? -30.725 47.671 -17.499 1.00 38.55 484 GLY A CA 1
ATOM 2874 C C . GLY A 1 409 ? -31.698 47.167 -16.449 1.00 42.88 484 GLY A C 1
ATOM 2875 O O . GLY A 1 409 ? -32.771 47.750 -16.254 1.00 44.17 484 GLY A O 1
ATOM 2876 N N . ALA A 1 410 ? -31.349 46.067 -15.793 1.00 39.89 485 ALA A N 1
ATOM 2877 C CA . ALA A 1 410 ? -32.147 45.556 -14.686 1.00 43.15 485 ALA A CA 1
ATOM 2878 C C . ALA A 1 410 ? -31.903 46.454 -13.482 1.00 40.65 485 ALA A C 1
ATOM 2879 O O . ALA A 1 410 ? -30.946 46.244 -12.723 1.00 41.06 485 ALA A O 1
ATOM 2881 N N . ASN A 1 411 ? -32.739 47.481 -13.323 1.00 49.97 486 ASN A N 1
ATOM 2882 C CA . ASN A 1 411 ? -32.403 48.567 -12.407 1.00 40.67 486 ASN A CA 1
ATOM 2883 C C . ASN A 1 411 ? -33.472 49.017 -11.414 1.00 45.62 486 ASN A C 1
ATOM 2884 O O . ASN A 1 411 ? -33.697 50.230 -11.305 1.00 49.23 486 ASN A O 1
ATOM 2889 N N . ILE A 1 412 ? -34.112 48.115 -10.682 1.00 39.79 487 ILE A N 1
ATOM 2890 C CA . ILE A 1 412 ? -35.013 48.560 -9.607 1.00 43.45 487 ILE A CA 1
ATOM 2891 C C . ILE A 1 412 ? -34.339 49.630 -8.712 1.00 39.55 487 ILE A C 1
ATOM 2892 O O . ILE A 1 412 ? -33.340 49.354 -8.074 1.00 38.51 487 ILE A O 1
ATOM 2897 N N . ALA A 1 413 ? -34.895 50.838 -8.663 1.00 37.84 488 ALA A N 1
ATOM 2898 C CA . ALA A 1 413 ? -34.196 52.009 -8.108 1.00 33.06 488 ALA A CA 1
ATOM 2899 C C . ALA A 1 413 ? -33.754 51.885 -6.666 1.00 38.86 488 ALA A C 1
ATOM 2900 O O . ALA A 1 413 ? -32.588 52.169 -6.337 1.00 39.66 488 ALA A O 1
ATOM 2902 N N . GLY A 1 414 ? -34.681 51.494 -5.794 1.00 36.98 489 GLY A N 1
ATOM 2903 C CA . GLY A 1 414 ? -34.449 51.529 -4.357 1.00 31.62 489 GLY A CA 1
ATOM 2904 C C . GLY A 1 414 ? -33.169 50.834 -3.951 1.00 42.12 489 GLY A C 1
ATOM 2905 O O . GLY A 1 414 ? -32.435 51.310 -3.082 1.00 41.47 489 GLY A O 1
ATOM 2906 N N . ASP A 1 415 ? -32.895 49.702 -4.597 1.00 40.63 490 ASP A N 1
ATOM 2907 C CA . ASP A 1 415 ? -31.710 48.902 -4.306 1.00 44.75 490 ASP A CA 1
ATOM 2908 C C . ASP A 1 415 ? -30.390 49.505 -4.810 1.00 37.69 490 ASP A C 1
ATOM 2909 O O . ASP A 1 415 ? -29.352 49.420 -4.157 1.00 38.94 490 ASP A O 1
ATOM 2914 N N . ILE A 1 416 ? -30.430 50.088 -5.990 1.00 35.36 491 ILE A N 1
ATOM 2915 C CA . ILE A 1 416 ? -29.276 50.806 -6.520 1.00 39.69 491 ILE A CA 1
ATOM 2916 C C . ILE A 1 416 ? -29.013 52.058 -5.684 1.00 37.81 491 ILE A C 1
ATOM 2917 O O . ILE A 1 416 ? -27.868 52.433 -5.458 1.00 38.21 491 ILE A O 1
ATOM 2922 N N . ALA A 1 417 ? -30.072 52.687 -5.188 1.00 36.48 492 ALA A N 1
ATOM 2923 C CA . ALA A 1 417 ? -29.914 53.857 -4.316 1.00 40.36 492 ALA A CA 1
ATOM 2924 C C . ALA A 1 417 ? -29.188 53.474 -3.028 1.00 41.62 492 ALA A C 1
ATOM 2925 O O . ALA A 1 417 ? -28.611 54.320 -2.347 1.00 41.64 492 ALA A O 1
ATOM 2927 N N . LYS A 1 418 ? -29.213 52.187 -2.698 1.00 40.85 493 LYS A N 1
ATOM 2928 C CA . LYS A 1 418 ? -28.539 51.704 -1.504 1.00 43.29 493 LYS A CA 1
ATOM 2929 C C . LYS A 1 418 ? -27.191 51.109 -1.883 1.00 44.84 493 LYS A C 1
ATOM 2930 O O . LYS A 1 418 ? -26.487 50.548 -1.045 1.00 47.40 493 LYS A O 1
ATOM 2936 N N . GLU A 1 419 ? -26.848 51.239 -3.160 1.00 44.70 494 GLU A N 1
ATOM 2937 C CA . GLU A 1 419 ? -25.553 50.811 -3.673 1.00 41.77 494 GLU A CA 1
ATOM 2938 C C . GLU A 1 419 ? -25.354 49.293 -3.679 1.00 44.55 494 GLU A C 1
ATOM 2939 O O . GLU A 1 419 ? -24.222 48.806 -3.588 1.00 47.07 494 GLU A O 1
ATOM 2945 N N . GLU A 1 420 ? -26.448 48.543 -3.785 1.00 45.29 495 GLU A N 1
ATOM 2946 C CA . GLU A 1 420 ? -26.356 47.120 -4.084 1.00 44.07 495 GLU A CA 1
ATOM 2947 C C . GLU A 1 420 ? -25.841 46.955 -5.514 1.00 48.45 495 GLU A C 1
ATOM 2948 O O . GLU A 1 420 ? -26.224 47.716 -6.413 1.00 43.70 495 GLU A O 1
ATOM 2954 N N . LEU A 1 421 ? -24.978 45.965 -5.728 1.00 45.94 496 LEU A N 1
ATOM 2955 C CA . LEU A 1 421 ? -24.307 45.809 -7.017 1.00 46.53 496 LEU A CA 1
ATOM 2956 C C . LEU A 1 421 ? -25.302 45.587 -8.119 1.00 46.92 496 LEU A C 1
ATOM 2957 O O . LEU A 1 421 ? -26.195 44.751 -8.002 1.00 49.00 496 LEU A O 1
ATOM 2962 N N . SER A 1 422 ? -25.137 46.334 -9.203 1.00 44.86 497 SER A N 1
ATOM 2963 C CA . SER A 1 422 ? -26.084 46.304 -10.298 1.00 41.28 497 SER A CA 1
ATOM 2964 C C . SER A 1 422 ? -25.356 46.620 -11.592 1.00 43.29 497 SER A C 1
ATOM 2965 O O . SER A 1 422 ? -24.156 46.875 -11.583 1.00 42.89 497 SER A O 1
ATOM 2968 N N . GLU A 1 423 ? -26.063 46.586 -12.713 1.00 42.95 498 GLU A N 1
ATOM 2969 C CA . GLU A 1 423 ? -25.415 46.835 -13.995 1.00 43.21 498 GLU A CA 1
ATOM 2970 C C . GLU A 1 423 ? -26.427 47.380 -14.981 1.00 40.93 498 GLU A C 1
ATOM 2971 O O . GLU A 1 423 ? -27.640 47.262 -14.785 1.00 41.42 498 GLU A O 1
ATOM 2977 N N . ALA A 1 424 ? -25.932 48.016 -16.035 1.00 37.16 499 ALA A N 1
ATOM 2978 C CA . ALA A 1 424 ? -26.814 48.511 -17.074 1.00 38.07 499 ALA A CA 1
ATOM 2979 C C . ALA A 1 424 ? -26.081 48.598 -18.390 1.00 35.89 499 ALA A C 1
ATOM 2980 O O . ALA A 1 424 ? -24.865 48.662 -18.423 1.00 40.00 499 ALA A O 1
ATOM 2982 N N . VAL A 1 425 ? -26.844 48.628 -19.466 1.00 36.48 500 VAL A N 1
ATOM 2983 C CA . VAL A 1 425 ? -26.323 48.911 -20.794 1.00 35.06 500 VAL A CA 1
ATOM 2984 C C . VAL A 1 425 ? -26.480 50.402 -21.084 1.00 41.48 500 VAL A C 1
ATOM 2985 O O . VAL A 1 425 ? -27.534 50.969 -20.799 1.00 36.87 500 VAL A O 1
ATOM 2989 N N . ILE A 1 426 ? -25.458 51.035 -21.655 1.00 38.50 501 ILE A N 1
ATOM 2990 C CA . ILE A 1 426 ? -25.669 52.334 -22.277 1.00 38.55 501 ILE A CA 1
ATOM 2991 C C . ILE A 1 426 ? -25.516 52.178 -23.772 1.00 40.11 501 ILE A C 1
ATOM 2992 O O . ILE A 1 426 ? -24.447 51.836 -24.251 1.00 41.34 501 ILE A O 1
ATOM 2997 N N . ALA A 1 427 ? -26.596 52.415 -24.509 1.00 42.23 502 ALA A N 1
ATOM 2998 C CA . ALA A 1 427 ? -26.555 52.318 -25.952 1.00 42.99 502 ALA A CA 1
ATOM 2999 C C . ALA A 1 427 ? -26.357 53.708 -26.533 1.00 44.76 502 ALA A C 1
ATOM 3000 O O . ALA A 1 427 ? -27.245 54.550 -26.425 1.00 42.39 502 ALA A O 1
ATOM 3002 N N . TYR A 1 428 ? -25.196 53.940 -27.144 1.00 45.05 503 TYR A N 1
ATOM 3003 C CA . TYR A 1 428 ? -24.787 55.289 -27.543 1.00 45.63 503 TYR A CA 1
ATOM 3004 C C . TYR A 1 428 ? -25.248 55.653 -28.942 1.00 45.58 503 TYR A C 1
ATOM 3005 O O . TYR A 1 428 ? -25.331 54.799 -29.834 1.00 50.02 503 TYR A O 1
ATOM 3014 N N . ALA A 1 429 ? -25.553 56.936 -29.122 1.00 47.82 504 ALA A N 1
ATOM 3015 C CA . ALA A 1 429 ? -25.994 57.462 -30.405 1.00 51.43 504 ALA A CA 1
ATOM 3016 C C . ALA A 1 429 ? -24.825 57.463 -31.376 1.00 46.08 504 ALA A C 1
ATOM 3017 O O . ALA A 1 429 ? -24.985 57.232 -32.572 1.00 53.38 504 ALA A O 1
ATOM 3019 N N . ASN A 1 430 ? -23.653 57.750 -30.826 1.00 44.81 505 ASN A N 1
ATOM 3020 C CA . ASN A 1 430 ? -22.386 57.685 -31.530 1.00 49.09 505 ASN A CA 1
ATOM 3021 C C . ASN A 1 430 ? -21.331 57.433 -30.475 1.00 49.71 505 ASN A C 1
ATOM 3022 O O . ASN A 1 430 ? -21.603 57.606 -29.292 1.00 52.62 505 ASN A O 1
ATOM 3027 N N . ARG A 1 431 ? -20.141 57.016 -30.883 1.00 53.84 506 ARG A N 1
ATOM 3028 C CA . ARG A 1 431 ? -19.129 56.536 -29.940 1.00 54.18 506 ARG A CA 1
ATOM 3029 C C . ARG A 1 431 ? -18.593 57.588 -28.976 1.00 56.03 506 ARG A C 1
ATOM 3030 O O . ARG A 1 431 ? -18.136 57.250 -27.877 1.00 53.45 506 ARG A O 1
ATOM 3038 N N . GLU A 1 432 ? -18.609 58.852 -29.384 1.00 53.91 507 GLU A N 1
ATOM 3039 C CA . GLU A 1 432 ? -18.079 59.896 -28.516 1.00 56.03 507 GLU A CA 1
ATOM 3040 C C . GLU A 1 432 ? -18.985 60.062 -27.297 1.00 53.77 507 GLU A C 1
ATOM 3041 O O . GLU A 1 432 ? -18.510 60.224 -26.168 1.00 56.22 507 GLU A O 1
ATOM 3047 N N . SER A 1 433 ? -20.293 60.019 -27.531 1.00 52.70 508 SER A N 1
ATOM 3048 C CA . SER A 1 433 ? -21.266 60.115 -26.449 1.00 48.18 508 SER A CA 1
ATOM 3049 C C . SER A 1 433 ? -21.038 59.005 -25.423 1.00 50.27 508 SER A C 1
ATOM 3050 O O . SER A 1 433 ? -20.966 59.267 -24.222 1.00 53.84 508 SER A O 1
ATOM 3053 N N . GLY A 1 434 ? -20.929 57.769 -25.908 1.00 50.38 509 GLY A N 1
ATOM 3054 C CA . GLY A 1 434 ? -20.800 56.607 -25.051 1.00 45.63 509 GLY A CA 1
ATOM 3055 C C . GLY A 1 434 ? -19.753 56.790 -23.986 1.00 50.12 509 GLY A C 1
ATOM 3056 O O . GLY A 1 434 ? -19.981 56.484 -22.822 1.00 48.71 509 GLY A O 1
ATOM 3057 N N . SER A 1 435 ? -18.605 57.324 -24.383 1.00 52.95 510 SER A N 1
ATOM 3058 C CA . SER A 1 435 ? -17.507 57.562 -23.458 1.00 45.42 510 SER A CA 1
ATOM 3059 C C . SER A 1 435 ? -17.873 58.546 -22.324 1.00 49.87 510 SER A C 1
ATOM 3060 O O . SER A 1 435 ? -17.549 58.323 -21.148 1.00 48.55 510 SER A O 1
ATOM 3063 N N . LEU A 1 436 ? -18.516 59.649 -22.693 1.00 47.10 511 LEU A N 1
ATOM 3064 C CA . LEU A 1 436 ? -18.993 60.648 -21.737 1.00 46.03 511 LEU A CA 1
ATOM 3065 C C . LEU A 1 436 ? -20.007 60.041 -20.763 1.00 45.39 511 LEU A C 1
ATOM 3066 O O . LEU A 1 436 ? -19.827 60.082 -19.547 1.00 44.85 511 LEU A O 1
ATOM 3071 N N . TRP A 1 437 ? -21.067 59.455 -21.310 1.00 43.49 512 TRP A N 1
ATOM 3072 C CA . TRP A 1 437 ? -22.089 58.821 -20.483 1.00 43.21 512 TRP A CA 1
ATOM 3073 C C . TRP A 1 437 ? -21.527 57.750 -19.549 1.00 45.70 512 TRP A C 1
ATOM 3074 O O . TRP A 1 437 ? -21.932 57.657 -18.382 1.00 46.12 512 TRP A O 1
ATOM 3085 N N . GLN A 1 438 ? -20.585 56.947 -20.033 1.00 47.53 513 GLN A N 1
ATOM 3086 C CA . GLN A 1 438 ? -20.043 55.897 -19.186 1.00 42.84 513 GLN A CA 1
ATOM 3087 C C . GLN A 1 438 ? -19.300 56.487 -18.014 1.00 39.86 513 GLN A C 1
ATOM 3088 O O . GLN A 1 438 ? -19.434 56.005 -16.879 1.00 41.76 513 GLN A O 1
ATOM 3094 N N . GLN A 1 439 ? -18.506 57.525 -18.276 1.00 44.05 514 GLN A N 1
ATOM 3095 C CA . GLN A 1 439 ? -17.788 58.210 -17.205 1.00 44.93 514 GLN A CA 1
ATOM 3096 C C . GLN A 1 439 ? -18.793 58.834 -16.230 1.00 41.52 514 GLN A C 1
ATOM 3097 O O . GLN A 1 439 ? -18.573 58.830 -15.036 1.00 41.86 514 GLN A O 1
ATOM 3103 N N . LEU A 1 440 ? -19.916 59.327 -16.739 1.00 39.45 515 LEU A N 1
ATOM 3104 C CA . LEU A 1 440 ? -20.909 59.960 -15.869 1.00 46.56 515 LEU A CA 1
ATOM 3105 C C . LEU A 1 440 ? -21.638 58.950 -14.953 1.00 47.78 515 LEU A C 1
ATOM 3106 O O . LEU A 1 440 ? -21.724 59.150 -13.733 1.00 45.54 515 LEU A O 1
ATOM 3111 N N . PHE A 1 441 ? -22.126 57.856 -15.537 1.00 40.65 516 PHE A N 1
ATOM 3112 C CA . PHE A 1 441 ? -22.974 56.899 -14.822 1.00 42.51 516 PHE A CA 1
ATOM 3113 C C . PHE A 1 441 ? -22.266 55.733 -14.114 1.00 44.23 516 PHE A C 1
ATOM 3114 O O . PHE A 1 441 ? -22.767 55.223 -13.111 1.00 45.33 516 PHE A O 1
ATOM 3122 N N . GLN A 1 442 ? -21.132 55.271 -14.624 1.00 45.33 517 GLN A N 1
ATOM 3123 C CA . GLN A 1 442 ? -20.505 54.102 -14.002 1.00 40.25 517 GLN A CA 1
ATOM 3124 C C . GLN A 1 442 ? -19.951 54.387 -12.608 1.00 41.82 517 GLN A C 1
ATOM 3125 O O . GLN A 1 442 ? -19.108 55.280 -12.423 1.00 44.57 517 GLN A O 1
ATOM 3131 N N . ARG A 1 443 ? -20.413 53.599 -11.639 1.00 37.32 518 ARG A N 1
ATOM 3132 C CA . ARG A 1 443 ? -19.932 53.653 -10.262 1.00 40.73 518 ARG A CA 1
ATOM 3133 C C . ARG A 1 443 ? -19.337 52.289 -9.890 1.00 40.18 518 ARG A C 1
ATOM 3134 O O . ARG A 1 443 ? -19.445 51.341 -10.657 1.00 43.53 518 ARG A O 1
ATOM 3142 N N . PRO A 1 444 ? -18.696 52.177 -8.726 1.00 39.52 519 PRO A N 1
ATOM 3143 C CA . PRO A 1 444 ? -18.166 50.849 -8.384 1.00 46.07 519 PRO A CA 1
ATOM 3144 C C . PRO A 1 444 ? -19.262 49.814 -8.148 1.00 48.85 519 PRO A C 1
ATOM 3145 O O . PRO A 1 444 ? -18.972 48.624 -8.208 1.00 49.87 519 PRO A O 1
ATOM 3149 N N . TYR A 1 445 ? -20.498 50.255 -7.911 1.00 45.86 520 TYR A N 1
ATOM 3150 C CA . TYR A 1 445 ? -21.620 49.341 -7.688 1.00 41.67 520 TYR A CA 1
ATOM 3151 C C . TYR A 1 445 ? -22.590 49.358 -8.871 1.00 40.15 520 TYR A C 1
ATOM 3152 O O . TYR A 1 445 ? -23.649 48.737 -8.849 1.00 42.30 520 TYR A O 1
ATOM 3161 N N . PHE A 1 446 ? -22.230 50.085 -9.912 1.00 44.02 521 PHE A N 1
ATOM 3162 C CA . PHE A 1 446 ? -23.105 50.209 -11.066 1.00 43.79 521 PHE A CA 1
ATOM 3163 C C . PHE A 1 446 ? -22.247 50.094 -12.333 1.00 44.60 521 PHE A C 1
ATOM 3164 O O . PHE A 1 446 ? -21.709 51.093 -12.821 1.00 37.59 521 PHE A O 1
ATOM 3172 N N . ALA A 1 447 ? -22.091 48.857 -12.824 1.00 44.84 522 ALA A N 1
ATOM 3173 C CA . ALA A 1 447 ? -21.237 48.557 -13.977 1.00 43.05 522 ALA A CA 1
ATOM 3174 C C . ALA A 1 447 ? -21.931 48.850 -15.288 1.00 42.84 522 ALA A C 1
ATOM 3175 O O . ALA A 1 447 ? -23.097 48.475 -15.507 1.00 42.84 522 ALA A O 1
ATOM 3177 N N . ILE A 1 448 ? -21.198 49.509 -16.177 1.00 44.81 523 ILE A N 1
ATOM 3178 C CA . ILE A 1 448 ? -21.759 49.922 -17.456 1.00 41.95 523 ILE A CA 1
ATOM 3179 C C . ILE A 1 448 ? -21.141 49.150 -18.615 1.00 44.19 523 ILE A C 1
ATOM 3180 O O . ILE A 1 448 ? -19.932 48.919 -18.650 1.00 47.66 523 ILE A O 1
ATOM 3185 N N . ASN A 1 449 ? -21.995 48.763 -19.555 1.00 39.70 524 ASN A N 1
ATOM 3186 C CA . ASN A 1 449 ? -21.600 48.071 -20.766 1.00 46.08 524 ASN A CA 1
ATOM 3187 C C . ASN A 1 449 ? -22.031 48.892 -21.982 1.00 44.61 524 ASN A C 1
ATOM 3188 O O . ASN A 1 449 ? -23.225 49.182 -22.137 1.00 40.30 524 ASN A O 1
ATOM 3193 N N . LEU A 1 450 ? -21.083 49.272 -22.844 1.00 45.46 525 LEU A N 1
ATOM 3194 C CA . LEU A 1 450 ? -21.418 50.092 -24.022 1.00 45.75 525 LEU A CA 1
ATOM 3195 C C . LEU A 1 450 ? -21.822 49.245 -25.220 1.00 46.05 525 LEU A C 1
ATOM 3196 O O . LEU A 1 450 ? -21.193 48.245 -25.546 1.00 50.55 525 LEU A O 1
ATOM 3201 N N . LEU A 1 451 ? -22.886 49.669 -25.880 1.00 45.15 526 LEU A N 1
ATOM 3202 C CA . LEU A 1 451 ? -23.466 48.915 -26.967 1.00 47.81 526 LEU A CA 1
ATOM 3203 C C . LEU A 1 451 ? -23.836 49.915 -28.018 1.00 50.82 526 LEU A C 1
ATOM 3204 O O . LEU A 1 451 ? -24.211 5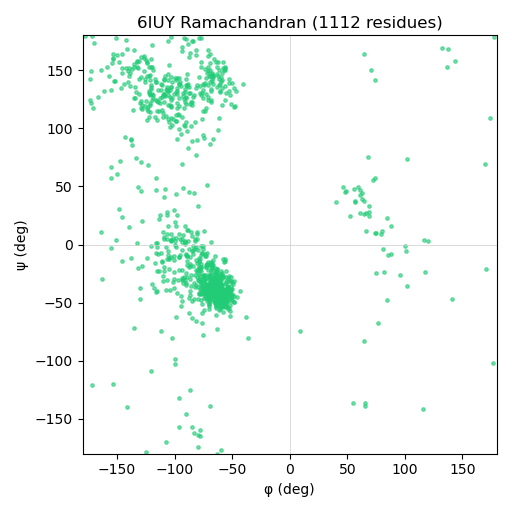1.032 -27.676 1.00 49.09 526 LEU A O 1
ATOM 3209 N N . ALA A 1 452 ? -23.760 49.528 -29.288 1.00 48.36 527 ALA A N 1
ATOM 3210 C CA . ALA A 1 452 ? -24.174 50.434 -30.342 1.00 47.28 527 ALA A CA 1
ATOM 3211 C C . ALA A 1 452 ? -25.678 50.334 -30.623 1.00 49.86 527 ALA A C 1
ATOM 3212 O O . ALA A 1 452 ? -26.247 51.246 -31.231 1.00 50.63 527 ALA A O 1
ATOM 3214 N N . ASP A 1 453 ? -26.329 49.259 -30.158 1.00 42.89 528 ASP A N 1
ATOM 3215 C CA . ASP A 1 453 ? -27.724 48.966 -30.546 1.00 44.68 528 ASP A CA 1
ATOM 3216 C C . ASP A 1 453 ? -28.781 49.757 -29.758 1.00 45.50 528 ASP A C 1
ATOM 3217 O O . ASP A 1 453 ? -29.454 49.196 -28.879 1.00 41.49 528 ASP A O 1
ATOM 3222 N N . VAL A 1 454 ? -28.967 51.036 -30.089 1.00 47.58 529 VAL A N 1
ATOM 3223 C CA . VAL A 1 454 ? -29.924 51.864 -29.350 1.00 40.71 529 VAL A CA 1
ATOM 3224 C C . VAL A 1 454 ? -31.373 51.394 -29.564 1.00 40.91 529 VAL A C 1
ATOM 3225 O O . VAL A 1 454 ? -32.164 51.350 -28.620 1.00 42.97 529 VAL A O 1
ATOM 3229 N N . PRO A 1 455 ? -31.734 51.048 -30.803 1.00 40.31 530 PRO A N 1
ATOM 3230 C CA . PRO A 1 455 ? -33.116 50.588 -30.979 1.00 45.32 530 PRO A CA 1
ATOM 3231 C C . PRO A 1 455 ? -33.437 49.280 -30.225 1.00 46.94 530 PRO A C 1
ATOM 3232 O O . PRO A 1 455 ? -34.581 49.089 -29.821 1.00 41.44 530 PRO A O 1
ATOM 3236 N N . GLY A 1 456 ? -32.456 48.406 -30.016 1.00 48.03 531 GLY A N 1
ATOM 3237 C CA . GLY A 1 456 ? -32.732 47.136 -29.347 1.00 46.12 531 GLY A CA 1
ATOM 3238 C C . GLY A 1 456 ? -32.824 47.253 -27.832 1.00 41.27 531 GLY A C 1
ATOM 3239 O O . GLY A 1 456 ? -33.748 46.707 -27.216 1.00 42.58 531 GLY A O 1
ATOM 3240 N N . ALA A 1 457 ? -31.858 47.952 -27.239 1.00 36.09 532 ALA A N 1
ATOM 3241 C CA . ALA A 1 457 ? -31.851 48.249 -25.812 1.00 39.93 532 ALA A CA 1
ATOM 3242 C C . ALA A 1 457 ? -33.132 48.960 -25.407 1.00 40.42 532 ALA A C 1
ATOM 3243 O O . ALA A 1 457 ? -33.783 48.603 -24.410 1.00 38.10 532 ALA A O 1
ATOM 3245 N N . GLU A 1 458 ? -33.495 49.964 -26.195 1.00 40.34 533 GLU A N 1
ATOM 3246 C CA . GLU A 1 458 ? -34.566 50.849 -25.803 1.00 43.30 533 GLU A CA 1
ATOM 3247 C C . GLU A 1 458 ? -35.897 50.137 -25.913 1.00 36.20 533 GLU A C 1
ATOM 3248 O O . GLU A 1 458 ? -36.735 50.281 -25.043 1.00 37.05 533 GLU A O 1
ATOM 3254 N N . MET A 1 459 ? -36.097 49.369 -26.979 1.00 39.55 534 MET A N 1
ATOM 3255 C CA . MET A 1 459 ? -37.361 48.651 -27.153 1.00 42.15 534 MET A CA 1
ATOM 3256 C C . MET A 1 459 ? -37.504 47.519 -26.115 1.00 40.63 534 MET A C 1
ATOM 3257 O O . MET A 1 459 ? -38.609 47.235 -25.643 1.00 37.08 534 MET A O 1
ATOM 3262 N N . CYS A 1 460 ? -36.388 46.902 -25.730 1.00 34.91 535 CYS A N 1
ATOM 3263 C CA . CYS A 1 460 ? -36.420 45.922 -24.641 1.00 39.13 535 CYS A CA 1
ATOM 3264 C C . CYS A 1 460 ? -36.815 46.557 -23.322 1.00 40.90 535 CYS A C 1
ATOM 3265 O O . CYS A 1 460 ? -37.670 46.039 -22.618 1.00 36.66 535 CYS A O 1
ATOM 3268 N N . GLY A 1 461 ? -36.165 47.662 -22.967 1.00 40.21 536 GLY A N 1
ATOM 3269 C CA . GLY A 1 461 ? -36.546 48.383 -21.768 1.00 37.80 536 GLY A CA 1
ATOM 3270 C C . GLY A 1 461 ? -38.032 48.716 -21.711 1.00 33.09 536 GLY A C 1
ATOM 3271 O O . GLY A 1 461 ? -38.640 48.595 -20.665 1.00 33.36 536 GLY A O 1
ATOM 3272 N N . THR A 1 462 ? -38.610 49.129 -22.833 1.00 28.43 537 THR A N 1
ATOM 3273 C CA . THR A 1 462 ? -40.019 49.508 -22.885 1.00 35.30 537 THR A CA 1
ATOM 3274 C C . THR A 1 462 ? -40.991 48.326 -22.909 1.00 36.12 537 THR A C 1
ATOM 3275 O O . THR A 1 462 ? -41.956 48.334 -22.171 1.00 39.41 537 THR A O 1
ATOM 3279 N N . LEU A 1 463 ? -40.753 47.324 -23.759 1.00 37.47 538 LEU A N 1
ATOM 3280 C CA . LEU A 1 463 ? -41.698 46.204 -23.909 1.00 39.43 538 LEU A CA 1
ATOM 3281 C C . LEU A 1 463 ? -41.734 45.287 -22.686 1.00 38.62 538 LEU A C 1
ATOM 3282 O O . LEU A 1 463 ? -42.753 44.652 -22.393 1.00 39.54 538 LEU A O 1
ATOM 3287 N N . LYS A 1 464 ? -40.627 45.214 -21.964 1.00 34.43 539 LYS A N 1
ATOM 3288 C CA . LYS A 1 464 ? -40.537 44.277 -20.857 1.00 35.92 539 LYS A CA 1
ATOM 3289 C C . LYS A 1 464 ? -41.521 44.590 -19.723 1.00 38.86 539 LYS A C 1
ATOM 3290 O O . LYS A 1 464 ? -41.841 43.705 -18.918 1.00 33.19 539 LYS A O 1
ATOM 3296 N N . ASN A 1 465 ? -42.012 45.831 -19.666 1.00 35.27 540 ASN A N 1
ATOM 3297 C CA . ASN A 1 465 ? -42.994 46.213 -18.651 1.00 37.27 540 ASN A CA 1
ATOM 3298 C C . ASN A 1 465 ? -44.347 45.641 -18.983 1.00 32.43 540 ASN A C 1
ATOM 3299 O O . ASN A 1 465 ? -45.169 45.457 -18.102 1.00 34.80 540 ASN A O 1
ATOM 3304 N N . ILE A 1 466 ? -44.606 45.387 -20.258 1.00 29.71 541 ILE A N 1
ATOM 3305 C CA . ILE A 1 466 ? -45.819 44.642 -20.603 1.00 36.28 541 ILE A CA 1
ATOM 3306 C C . ILE A 1 466 ? -45.728 43.221 -20.020 1.00 38.16 541 ILE A C 1
ATOM 3307 O O . ILE A 1 466 ? -46.643 42.768 -19.342 1.00 39.77 541 ILE A O 1
ATOM 3312 N N . VAL A 1 467 ? -44.621 42.521 -20.292 1.00 34.75 542 VAL A N 1
ATOM 3313 C CA . VAL A 1 467 ? -44.434 41.152 -19.778 1.00 39.46 542 VAL A CA 1
ATOM 3314 C C . VAL A 1 467 ? -44.499 41.124 -18.256 1.00 40.10 542 VAL A C 1
ATOM 3315 O O . VAL A 1 467 ? -44.988 40.157 -17.680 1.00 39.48 542 VAL A O 1
ATOM 3319 N N . ALA A 1 468 ? -44.011 42.178 -17.592 1.00 36.95 543 ALA A N 1
ATOM 3320 C CA . ALA A 1 468 ? -44.032 42.206 -16.127 1.00 36.06 543 ALA A CA 1
ATOM 3321 C C . ALA A 1 468 ? -45.467 42.300 -15.607 1.00 38.95 543 ALA A C 1
ATOM 3322 O O . ALA A 1 468 ? -45.767 41.780 -14.522 1.00 36.70 543 ALA A O 1
ATOM 3324 N N . VAL A 1 469 ? -46.350 42.960 -16.360 1.00 35.42 544 VAL A N 1
ATOM 3325 C CA . VAL A 1 469 ? -47.778 42.957 -16.017 1.00 33.62 544 VAL A CA 1
ATOM 3326 C C . VAL A 1 469 ? -48.312 41.533 -16.131 1.00 34.56 544 VAL A C 1
ATOM 3327 O O . VAL A 1 469 ? -48.959 41.025 -15.212 1.00 33.65 544 VAL A O 1
ATOM 3331 N N . GLY A 1 470 ? -48.010 40.876 -17.246 1.00 36.97 545 GLY A N 1
ATOM 3332 C CA . GLY A 1 470 ? -48.432 39.500 -17.427 1.00 39.01 545 GLY A CA 1
ATOM 3333 C C . GLY A 1 470 ? -47.899 38.613 -16.323 1.00 38.89 545 GLY A C 1
ATOM 3334 O O . GLY A 1 470 ? -48.624 37.793 -15.791 1.00 42.73 545 GLY A O 1
ATOM 3335 N N . ALA A 1 471 ? -46.628 38.779 -15.976 1.00 37.53 546 ALA A N 1
ATOM 3336 C CA . ALA A 1 471 ? -46.012 37.995 -14.914 1.00 37.49 546 ALA A CA 1
ATOM 3337 C C . ALA A 1 471 ? -46.740 38.163 -13.596 1.00 41.66 546 ALA A C 1
ATOM 3338 O O . ALA A 1 471 ? -46.900 37.200 -12.850 1.00 38.23 546 ALA A O 1
ATOM 3340 N N . GLY A 1 472 ? -47.149 39.396 -13.288 1.00 39.91 547 GLY A N 1
ATOM 3341 C CA . GLY A 1 472 ? -47.873 39.674 -12.057 1.00 36.55 547 GLY A CA 1
ATOM 3342 C C . GLY A 1 472 ? -49.321 39.204 -12.078 1.00 35.93 547 GLY A C 1
ATOM 3343 O O . GLY A 1 472 ? -49.888 38.908 -11.040 1.00 38.57 547 GLY A O 1
ATOM 3344 N N . ILE A 1 473 ? -49.945 39.160 -13.248 1.00 38.20 548 ILE A N 1
ATOM 3345 C CA . ILE A 1 473 ? -51.272 38.557 -13.344 1.00 39.18 548 ILE A CA 1
ATOM 3346 C C . ILE A 1 473 ? -51.135 37.068 -13.011 1.00 42.88 548 ILE A C 1
ATOM 3347 O O . ILE A 1 473 ? -51.929 36.525 -12.252 1.00 39.51 548 ILE A O 1
ATOM 3352 N N . GLY A 1 474 ? -50.082 36.437 -13.532 1.00 39.27 549 GLY A N 1
ATOM 3353 C CA . GLY A 1 474 ? -49.733 35.081 -13.147 1.00 42.21 549 GLY A CA 1
ATOM 3354 C C . GLY A 1 474 ? -49.628 34.898 -11.649 1.00 43.32 549 GLY A C 1
ATOM 3355 O O . GLY A 1 474 ? -50.264 34.004 -11.082 1.00 44.50 549 GLY A O 1
ATOM 3356 N N . ASP A 1 475 ? -48.839 35.755 -11.004 1.00 42.10 550 ASP A N 1
ATOM 3357 C CA . ASP A 1 475 ? -48.646 35.700 -9.564 1.00 37.17 550 ASP A CA 1
ATOM 3358 C C . ASP A 1 475 ? -49.967 35.829 -8.819 1.00 41.90 550 ASP A C 1
ATOM 3359 O O . ASP A 1 475 ? -50.185 35.171 -7.799 1.00 46.79 550 ASP A O 1
ATOM 3364 N N . GLY A 1 476 ? -50.832 36.710 -9.307 1.00 42.62 551 GLY A N 1
ATOM 3365 C CA . GLY A 1 476 ? -52.112 36.959 -8.668 1.00 44.62 551 GLY A CA 1
ATOM 3366 C C . GLY A 1 476 ? -52.992 35.725 -8.759 1.00 45.73 551 GLY A C 1
ATOM 3367 O O . GLY A 1 476 ? -53.739 35.426 -7.840 1.00 45.04 551 GLY A O 1
ATOM 3368 N N . LEU A 1 477 ? -52.876 35.002 -9.870 1.00 43.55 552 LEU A N 1
ATOM 3369 C CA . LEU A 1 477 ? -53.586 33.745 -10.066 1.00 43.53 552 LEU A CA 1
ATOM 3370 C C . LEU A 1 477 ? -53.103 32.608 -9.179 1.00 47.25 552 LEU A C 1
ATOM 3371 O O . LEU A 1 477 ? -53.853 31.684 -8.921 1.00 53.43 552 LEU A O 1
ATOM 3376 N N . GLY A 1 478 ? -51.844 32.645 -8.750 1.00 39.77 553 GLY A N 1
ATOM 3377 C CA . GLY A 1 478 ? -51.298 31.533 -8.007 1.00 42.48 553 GLY A CA 1
ATOM 3378 C C . GLY A 1 478 ? -50.416 30.566 -8.799 1.00 44.65 553 GLY A C 1
ATOM 3379 O O . GLY A 1 478 ? -49.882 29.637 -8.209 1.00 43.69 553 GLY A O 1
ATOM 3380 N N . VAL A 1 479 ? -50.234 30.784 -10.104 1.00 42.70 554 VAL A N 1
ATOM 3381 C CA . VAL A 1 479 ? -49.462 29.854 -10.944 1.00 42.85 554 VAL A CA 1
ATOM 3382 C C . VAL A 1 479 ? -48.034 29.621 -10.432 1.00 41.15 554 VAL A C 1
ATOM 3383 O O . VAL A 1 479 ? -47.460 30.481 -9.775 1.00 45.80 554 VAL A O 1
ATOM 3387 N N . GLY A 1 480 ? -47.479 28.436 -10.696 1.00 40.69 555 GLY A N 1
ATOM 3388 C CA . GLY A 1 480 ? -46.177 28.069 -10.146 1.00 39.52 555 GLY A CA 1
ATOM 3389 C C . GLY A 1 480 ? -45.014 28.456 -11.042 1.00 39.72 555 GLY A C 1
ATOM 3390 O O . GLY A 1 480 ? -45.212 28.964 -12.136 1.00 41.78 555 GLY A O 1
ATOM 3391 N N . PRO A 1 481 ? -43.781 28.221 -10.588 1.00 37.30 556 PRO A N 1
ATOM 3392 C CA . PRO A 1 481 ? -42.612 28.652 -11.377 1.00 42.75 556 PRO A CA 1
ATOM 3393 C C . PRO A 1 481 ? -42.564 28.187 -12.842 1.00 48.46 556 PRO A C 1
ATOM 3394 O O . PRO A 1 481 ? -42.099 28.977 -13.690 1.00 42.11 556 PRO A O 1
ATOM 3398 N N . ASN A 1 482 ? -43.022 26.964 -13.144 1.00 43.02 557 ASN A N 1
ATOM 3399 C CA . ASN A 1 482 ? -43.019 26.506 -14.529 1.00 45.79 557 ASN A CA 1
ATOM 3400 C C . ASN A 1 482 ? -43.878 27.383 -15.413 1.00 45.57 557 ASN A C 1
ATOM 3401 O O . ASN A 1 482 ? -43.465 27.800 -16.490 1.00 43.78 557 ASN A O 1
ATOM 3406 N N . SER A 1 483 ? -45.087 27.649 -14.946 1.00 42.60 558 SER A N 1
ATOM 3407 C CA . SER A 1 483 ? -46.018 28.459 -15.707 1.00 45.30 558 SER A CA 1
ATOM 3408 C C . SER A 1 483 ? -45.533 29.903 -15.812 1.00 43.07 558 SER A C 1
ATOM 3409 O O . SER A 1 483 ? -45.685 30.532 -16.851 1.00 46.10 558 SER A O 1
ATOM 3412 N N . LYS A 1 484 ? -44.932 30.428 -14.749 1.00 42.93 559 LYS A N 1
ATOM 3413 C CA . LYS A 1 484 ? -44.461 31.807 -14.807 1.00 44.64 559 LYS A CA 1
ATOM 3414 C C . LYS A 1 484 ? -43.333 31.906 -15.811 1.00 41.73 559 LYS A C 1
ATOM 3415 O O . LYS A 1 484 ? -43.224 32.895 -16.527 1.00 36.46 559 LYS A O 1
ATOM 3421 N N . ALA A 1 485 ? -42.502 30.864 -15.856 1.00 46.24 560 ALA A N 1
ATOM 3422 C CA . ALA A 1 485 ? -41.399 30.780 -16.812 1.00 43.00 560 ALA A CA 1
ATOM 3423 C C . ALA A 1 485 ? -41.906 30.786 -18.251 1.00 42.24 560 ALA A C 1
ATOM 3424 O O . ALA A 1 485 ? -41.259 31.340 -19.129 1.00 43.43 560 ALA A O 1
ATOM 3426 N N . SER A 1 486 ? -43.053 30.168 -18.495 1.00 38.81 561 SER A N 1
ATOM 3427 C CA . SER A 1 486 ? -43.671 30.234 -19.814 1.00 44.41 561 SER A CA 1
ATOM 3428 C C . SER A 1 486 ? -44.042 31.661 -20.212 1.00 43.90 561 SER A C 1
ATOM 3429 O O . SER A 1 486 ? -43.758 32.102 -21.338 1.00 41.99 561 SER A O 1
ATOM 3432 N N . ILE A 1 487 ? -44.672 32.386 -19.297 1.00 45.81 562 ILE A N 1
ATOM 3433 C CA . ILE A 1 487 ? -45.024 33.783 -19.574 1.00 42.06 562 ILE A CA 1
ATOM 3434 C C . ILE A 1 487 ? -43.778 34.573 -19.925 1.00 37.52 562 ILE A C 1
ATOM 3435 O O . ILE A 1 487 ? -43.764 35.322 -20.891 1.00 40.66 562 ILE A O 1
ATOM 3440 N N . LEU A 1 488 ? -42.712 34.383 -19.164 1.00 43.13 563 LEU A N 1
ATOM 3441 C CA . LEU A 1 488 ? -41.472 35.084 -19.468 1.00 45.07 563 LEU A CA 1
ATOM 3442 C C . LEU A 1 488 ? -40.854 34.649 -20.802 1.00 47.25 563 LEU A C 1
ATOM 3443 O O . LEU A 1 488 ? -40.376 35.499 -21.593 1.00 43.62 563 LEU A O 1
ATOM 3448 N N . ARG A 1 489 ? -40.860 33.341 -21.052 1.00 43.25 564 ARG A N 1
ATOM 3449 C CA . ARG A 1 489 ? -40.318 32.805 -22.299 1.00 43.31 564 ARG A CA 1
ATOM 3450 C C . ARG A 1 489 ? -41.055 33.384 -23.494 1.00 40.91 564 ARG A C 1
ATOM 3451 O O . ARG A 1 489 ? -40.432 33.909 -24.413 1.00 42.90 564 ARG A O 1
ATOM 3459 N N . GLN A 1 490 ? -42.382 33.270 -23.489 1.00 38.76 565 GLN A N 1
ATOM 3460 C CA . GLN A 1 490 ? -43.179 33.813 -24.575 1.00 38.87 565 GLN A CA 1
ATOM 3461 C C . GLN A 1 490 ? -43.005 35.345 -24.678 1.00 44.61 565 GLN A C 1
ATOM 3462 O O . GLN A 1 490 ? -42.916 35.921 -25.771 1.00 39.77 565 GLN A O 1
ATOM 3468 N N . GLY A 1 491 ? -42.944 36.003 -23.528 1.00 45.41 566 GLY A N 1
ATOM 3469 C CA . GLY A 1 491 ? -42.762 37.435 -23.504 1.00 42.59 566 GLY A CA 1
ATOM 3470 C C . GLY A 1 491 ? -41.461 37.846 -24.141 1.00 40.24 566 GLY A C 1
ATOM 3471 O O . GLY A 1 491 ? -41.420 38.767 -24.951 1.00 39.18 566 GLY A O 1
ATOM 3472 N N . LEU A 1 492 ? -40.383 37.173 -23.775 1.00 39.74 567 LEU A N 1
ATOM 3473 C CA . LEU A 1 492 ? -39.086 37.507 -24.340 1.00 41.73 567 LEU A CA 1
ATOM 3474 C C . LEU A 1 492 ? -39.097 37.261 -25.847 1.00 46.53 567 LEU A C 1
ATOM 3475 O O . LEU A 1 492 ? -38.552 38.047 -26.633 1.00 44.97 567 LEU A O 1
ATOM 3480 N N . SER A 1 493 ? -39.762 36.186 -26.253 1.00 45.09 568 SER A N 1
ATOM 3481 C CA . SER A 1 493 ? -39.809 35.815 -27.667 1.00 49.09 568 SER A CA 1
ATOM 3482 C C . SER A 1 493 ? -40.623 36.829 -28.475 1.00 45.29 568 SER A C 1
ATOM 3483 O O . SER A 1 493 ? -40.306 37.110 -29.641 1.00 41.53 568 SER A O 1
ATOM 3486 N N . GLU A 1 494 ? -41.651 37.405 -27.860 1.00 43.16 569 GLU A N 1
ATOM 3487 C CA . GLU A 1 494 ? -42.438 38.421 -28.560 1.00 45.76 569 GLU A CA 1
ATOM 3488 C C . GLU A 1 494 ? -41.759 39.802 -28.548 1.00 42.85 569 GLU A C 1
ATOM 3489 O O . GLU A 1 494 ? -41.934 40.573 -29.474 1.00 43.95 569 GLU A O 1
ATOM 3495 N N . MET A 1 495 ? -40.994 40.106 -27.505 1.00 41.53 570 MET A N 1
ATOM 3496 C CA . MET A 1 495 ? -40.164 41.304 -27.508 1.00 44.94 570 MET A CA 1
ATOM 3497 C C . MET A 1 495 ? -39.244 41.249 -28.722 1.00 49.06 570 MET A C 1
ATOM 3498 O O . MET A 1 495 ? -39.208 42.176 -29.545 1.00 47.34 570 MET A O 1
ATOM 3503 N N . ARG A 1 496 ? -38.523 40.132 -28.813 1.00 48.02 571 ARG A N 1
ATOM 3504 C CA . ARG A 1 496 ? -37.654 39.770 -29.927 1.00 43.79 571 ARG A CA 1
ATOM 3505 C C . ARG A 1 496 ? -38.312 39.937 -31.289 1.00 47.32 571 ARG A C 1
ATOM 3506 O O . ARG A 1 496 ? -37.742 40.532 -32.191 1.00 50.87 571 ARG A O 1
ATOM 3514 N N . LYS A 1 497 ? -39.517 39.404 -31.429 1.00 45.77 572 LYS A N 1
ATOM 3515 C CA . LYS A 1 497 ? -40.260 39.456 -32.681 1.00 45.45 572 LYS A CA 1
ATOM 3516 C C . LYS A 1 497 ? -40.682 40.885 -33.043 1.00 50.30 572 LYS A C 1
ATOM 3517 O O . LYS A 1 497 ? -40.543 41.322 -34.186 1.00 53.29 572 LYS A O 1
ATOM 3523 N N . PHE A 1 498 ? -41.203 41.613 -32.067 1.00 47.06 573 PHE A N 1
ATOM 3524 C CA . PHE A 1 498 ? -41.596 43.000 -32.285 1.00 49.47 573 PHE A CA 1
ATOM 3525 C C . PHE A 1 498 ? -40.384 43.850 -32.687 1.00 47.00 573 PHE A C 1
ATOM 3526 O O . PHE A 1 498 ? -40.471 44.717 -33.555 1.00 50.99 573 PHE A O 1
ATOM 3534 N N . CYS A 1 499 ? -39.249 43.603 -32.053 1.00 50.49 574 CYS A N 1
ATOM 3535 C CA . CYS A 1 499 ? -38.024 44.311 -32.424 1.00 53.60 574 CYS A CA 1
ATOM 3536 C C . CYS A 1 499 ? -37.668 44.080 -33.877 1.00 56.41 574 CYS A C 1
ATOM 3537 O O . CYS A 1 499 ? -37.185 44.985 -34.565 1.00 58.72 574 CYS A O 1
ATOM 3540 N N . LYS A 1 500 ? -37.902 42.862 -34.344 1.00 53.61 575 LYS A N 1
ATOM 3541 C CA . LYS A 1 500 ? -37.594 42.537 -35.719 1.00 56.30 575 LYS A CA 1
ATOM 3542 C C . LYS A 1 500 ? -38.661 43.107 -36.662 1.00 54.98 575 LYS A C 1
ATOM 3543 O O . LYS A 1 500 ? -38.335 43.554 -37.758 1.00 61.50 575 LYS A O 1
ATOM 3549 N N . PHE A 1 501 ? -39.917 43.150 -36.231 1.00 49.74 576 PHE A N 1
ATOM 3550 C CA . PHE A 1 501 ? -40.964 43.751 -37.063 1.00 51.67 576 PHE A CA 1
ATOM 3551 C C . PHE A 1 501 ? -40.774 45.240 -37.292 1.00 55.03 576 PHE A C 1
ATOM 3552 O O . PHE A 1 501 ? -41.297 45.784 -38.259 1.00 57.41 576 PHE A O 1
ATOM 3560 N N . ILE A 1 502 ? -40.047 45.909 -36.401 1.00 56.10 577 ILE A N 1
ATOM 3561 C CA . ILE A 1 502 ? -40.029 47.371 -36.428 1.00 55.24 577 ILE A CA 1
ATOM 3562 C C . ILE A 1 502 ? -38.651 47.941 -36.692 1.00 57.29 577 ILE A C 1
ATOM 3563 O O . ILE A 1 502 ? -38.521 48.926 -37.417 1.00 57.90 577 ILE A O 1
ATOM 3568 N N . SER A 1 503 ? -37.621 47.310 -36.136 1.00 52.31 578 SER A N 1
ATOM 3569 C CA . SER A 1 503 ? -36.250 47.696 -36.449 1.00 59.83 578 SER A CA 1
ATOM 3570 C C . SER A 1 503 ? -35.376 46.456 -36.641 1.00 61.14 578 SER A C 1
ATOM 3571 O O . SER A 1 503 ? -34.791 45.946 -35.681 1.00 59.63 578 SER A O 1
ATOM 3574 N N . PRO A 1 504 ? -35.292 45.964 -37.891 1.00 63.67 579 PRO A N 1
ATOM 3575 C CA . PRO A 1 504 ? -34.624 44.687 -38.181 1.00 63.83 579 PRO A CA 1
ATOM 3576 C C . PRO A 1 504 ? -33.120 44.742 -37.950 1.00 65.70 579 PRO A C 1
ATOM 3577 O O . PRO A 1 504 ? -32.481 43.687 -37.860 1.00 67.36 579 PRO A O 1
ATOM 3581 N N . SER A 1 505 ? -32.571 45.953 -37.853 1.00 64.10 580 SER A N 1
ATOM 3582 C CA . SER A 1 505 ? -31.169 46.150 -37.471 1.00 64.75 580 SER A CA 1
ATOM 3583 C C . SER A 1 505 ? -30.805 45.457 -36.160 1.00 63.31 580 SER A C 1
ATOM 3584 O O . SER A 1 505 ? -29.650 45.088 -35.947 1.00 62.69 580 SER A O 1
ATOM 3587 N N . VAL A 1 506 ? -31.793 45.303 -35.277 1.00 59.58 581 VAL A N 1
ATOM 3588 C CA . VAL A 1 506 ? -31.534 44.829 -33.923 1.00 56.58 581 VAL A CA 1
ATOM 3589 C C . VAL A 1 506 ? -30.865 43.458 -33.912 1.00 59.12 581 VAL A C 1
ATOM 3590 O O . VAL A 1 506 ? -31.266 42.538 -34.633 1.00 59.39 581 VAL A O 1
ATOM 3594 N N . ARG A 1 507 ? -29.843 43.339 -33.078 1.00 53.98 582 ARG A N 1
ATOM 3595 C CA . ARG A 1 507 ? -29.050 42.124 -32.985 1.00 60.99 582 ARG A CA 1
ATOM 3596 C C . ARG A 1 507 ? -29.496 41.208 -31.849 1.00 57.11 582 ARG A C 1
ATOM 3597 O O . ARG A 1 507 ? -29.790 41.674 -30.743 1.00 52.59 582 ARG A O 1
ATOM 3605 N N . ASP A 1 508 ? -29.530 39.908 -32.127 1.00 57.98 583 ASP A N 1
ATOM 3606 C CA . ASP A 1 508 ? -29.864 38.911 -31.121 1.00 53.82 583 ASP A CA 1
ATOM 3607 C C . ASP A 1 508 ? -29.035 39.075 -29.858 1.00 48.82 583 ASP A C 1
ATOM 3608 O O . ASP A 1 508 ? -29.550 38.886 -28.756 1.00 45.75 583 ASP A O 1
ATOM 3613 N N . ASP A 1 509 ? -27.761 39.427 -30.017 1.00 42.52 584 ASP A N 1
ATOM 3614 C CA . ASP A 1 509 ? -26.881 39.635 -28.876 1.00 47.08 584 ASP A CA 1
ATOM 3615 C C . ASP A 1 509 ? -27.513 40.559 -27.831 1.00 46.59 584 ASP A C 1
ATOM 3616 O O . ASP A 1 509 ? -27.296 40.400 -26.624 1.00 43.94 584 ASP A O 1
ATOM 3621 N N . THR A 1 510 ? -28.313 41.508 -28.304 1.00 43.25 585 THR A N 1
ATOM 3622 C CA . THR A 1 510 ? -28.842 42.563 -27.444 1.00 46.41 585 THR A CA 1
ATOM 3623 C C . THR A 1 510 ? -29.782 41.997 -26.374 1.00 40.31 585 THR A C 1
ATOM 3624 O O . THR A 1 510 ? -29.842 42.498 -25.266 1.00 39.56 585 THR A O 1
ATOM 3628 N N . PHE A 1 511 ? -30.492 40.926 -26.694 1.00 45.65 586 PHE A N 1
ATOM 3629 C CA . PHE A 1 511 ? -31.452 40.363 -25.754 1.00 41.42 586 PHE A CA 1
ATOM 3630 C C . PHE A 1 511 ? -30.765 39.658 -24.604 1.00 40.88 586 PHE A C 1
ATOM 3631 O O . PHE A 1 511 ? -31.371 39.455 -23.562 1.00 44.83 586 PHE A O 1
ATOM 3639 N N . PHE A 1 512 ? -29.487 39.340 -24.779 1.00 41.10 587 PHE A N 1
ATOM 3640 C CA . PHE A 1 512 ? -28.699 38.666 -23.752 1.00 42.77 587 PHE A CA 1
ATOM 3641 C C . PHE A 1 512 ? -27.995 39.625 -22.821 1.00 40.03 587 PHE A C 1
ATOM 3642 O O . PHE A 1 512 ? -27.432 39.213 -21.814 1.00 43.27 587 PHE A O 1
ATOM 3650 N N . GLU A 1 513 ? -28.017 40.909 -23.154 1.00 42.26 588 GLU A N 1
ATOM 3651 C CA . GLU A 1 513 ? -27.389 41.908 -22.299 1.00 41.99 588 GLU A CA 1
ATOM 3652 C C . GLU A 1 513 ? -28.349 42.351 -21.196 1.00 41.52 588 GLU A C 1
ATOM 3653 O O . GLU A 1 513 ? -29.520 41.980 -21.176 1.00 34.61 588 GLU A O 1
ATOM 3659 N N . SER A 1 514 ? -27.850 43.189 -20.302 1.00 40.00 589 SER A N 1
ATOM 3660 C CA . SER A 1 514 ? -28.629 43.608 -19.152 1.00 42.98 589 SER A CA 1
ATOM 3661 C C . SER A 1 514 ? -29.975 44.235 -19.520 1.00 39.16 589 SER A C 1
ATOM 3662 O O . SER A 1 514 ? -30.945 44.083 -18.784 1.00 39.12 589 SER A O 1
ATOM 3665 N N . CYS A 1 515 ? -30.039 44.930 -20.647 1.00 36.96 590 CYS A N 1
ATOM 3666 C CA . CYS A 1 515 ? -31.278 45.591 -21.068 1.00 41.45 590 CYS A CA 1
ATOM 3667 C C . CYS A 1 515 ? -32.364 44.609 -21.505 1.00 39.90 590 CYS A C 1
ATOM 3668 O O . CYS A 1 515 ? -33.536 44.979 -21.583 1.00 41.91 590 CYS A O 1
ATOM 3671 N N . GLY A 1 516 ? -31.976 43.370 -21.806 1.00 42.10 591 GLY A N 1
ATOM 3672 C CA . GLY A 1 516 ? -32.907 42.380 -22.322 1.00 38.33 591 GLY A CA 1
ATOM 3673 C C . GLY A 1 516 ? -33.402 41.411 -21.259 1.00 42.72 591 GLY A C 1
ATOM 3674 O O . GLY A 1 516 ? -34.317 41.731 -20.502 1.00 38.50 591 GLY A O 1
ATOM 3675 N N . VAL A 1 517 ? -32.803 40.222 -21.194 1.00 38.76 592 VAL A N 1
ATOM 3676 C CA . VAL A 1 517 ? -33.278 39.211 -20.259 1.00 37.42 592 VAL A CA 1
ATOM 3677 C C . VAL A 1 517 ? -33.111 39.637 -18.802 1.00 35.87 592 VAL A C 1
ATOM 3678 O O . VAL A 1 517 ? -33.962 39.340 -17.973 1.00 36.92 592 VAL A O 1
ATOM 3682 N N . ALA A 1 518 ? -32.025 40.327 -18.469 1.00 35.43 593 ALA A N 1
ATOM 3683 C CA . ALA A 1 518 ? -31.844 40.734 -17.083 1.00 37.32 593 ALA A CA 1
ATOM 3684 C C . ALA A 1 518 ? -33.014 41.626 -16.603 1.00 39.75 593 ALA A C 1
ATOM 3685 O O . ALA A 1 518 ? -33.643 41.358 -15.578 1.00 44.37 593 ALA A O 1
ATOM 3687 N N . ASP A 1 519 ? -33.326 42.664 -17.363 1.00 41.75 594 ASP A N 1
ATOM 3688 C CA . ASP A 1 519 ? -34.384 43.610 -16.983 1.00 42.39 594 ASP A CA 1
ATOM 3689 C C . ASP A 1 519 ? -35.742 42.913 -16.866 1.00 38.26 594 ASP A C 1
ATOM 3690 O O . ASP A 1 519 ? -36.511 43.176 -15.944 1.00 37.58 594 ASP A O 1
ATOM 3695 N N . LEU A 1 520 ? -36.042 42.045 -17.826 1.00 38.75 595 LEU A N 1
ATOM 3696 C CA . LEU A 1 520 ? -37.340 41.377 -17.871 1.00 39.52 595 LEU A CA 1
ATOM 3697 C C . LEU A 1 520 ? -37.576 40.536 -16.608 1.00 37.28 595 LEU A C 1
ATOM 3698 O O . LEU A 1 520 ? -38.699 40.457 -16.076 1.00 38.01 595 LEU A O 1
ATOM 3703 N N . ILE A 1 521 ? -36.495 39.947 -16.113 1.00 35.10 596 ILE A N 1
ATOM 3704 C CA . ILE A 1 521 ? -36.531 39.059 -14.957 1.00 38.79 596 ILE A CA 1
ATOM 3705 C C . ILE A 1 521 ? -36.716 39.847 -13.658 1.00 39.45 596 ILE A C 1
ATOM 3706 O O . ILE A 1 521 ? -37.662 39.600 -12.895 1.00 35.35 596 ILE A O 1
ATOM 3711 N N . ALA A 1 522 ? -35.812 40.797 -13.418 1.00 37.47 597 ALA A N 1
ATOM 3712 C CA . ALA A 1 522 ? -35.898 41.671 -12.245 1.00 39.16 597 ALA A CA 1
ATOM 3713 C C . ALA A 1 522 ? -37.250 42.335 -12.163 1.00 35.48 597 ALA A C 1
ATOM 3714 O O . ALA A 1 522 ? -37.835 42.416 -11.087 1.00 43.31 597 ALA A O 1
ATOM 3716 N N . SER A 1 523 ? -37.765 42.806 -13.291 1.00 38.03 598 SER A N 1
ATOM 3717 C CA . SER A 1 523 ? -39.056 43.496 -13.275 1.00 38.74 598 SER A CA 1
ATOM 3718 C C . SER A 1 523 ? -40.234 42.557 -13.126 1.00 38.74 598 SER A C 1
ATOM 3719 O O . SER A 1 523 ? -41.304 42.957 -12.627 1.00 38.92 598 SER A O 1
ATOM 3722 N N . SER A 1 524 ? -40.054 41.313 -13.567 1.00 40.20 599 SER A N 1
ATOM 3723 C CA . SER A 1 524 ? -41.104 40.304 -13.462 1.00 33.02 599 SER A CA 1
ATOM 3724 C C . SER A 1 524 ? -41.114 39.706 -12.071 1.00 33.39 599 SER A C 1
ATOM 3725 O O . SER A 1 524 ? -42.128 39.200 -11.624 1.00 36.09 599 SER A O 1
ATOM 3728 N N . TYR A 1 525 ? -39.992 39.798 -11.359 1.00 38.28 600 TYR A N 1
ATOM 3729 C CA . TYR A 1 525 ? -39.967 39.269 -10.008 1.00 39.60 600 TYR A CA 1
ATOM 3730 C C . TYR A 1 525 ? -39.909 40.360 -8.922 1.00 41.99 600 TYR A C 1
ATOM 3731 O O . TYR A 1 525 ? -40.258 40.097 -7.780 1.00 43.69 600 TYR A O 1
ATOM 3740 N N . GLY A 1 526 ? -39.502 41.578 -9.257 1.00 36.83 601 GLY A N 1
ATOM 3741 C CA . GLY A 1 526 ? -39.333 42.573 -8.211 1.00 37.22 601 GLY A CA 1
ATOM 3742 C C . GLY A 1 526 ? -39.795 43.985 -8.522 1.00 38.62 601 GLY A C 1
ATOM 3743 O O . GLY A 1 526 ? -39.433 44.903 -7.811 1.00 41.01 601 GLY A O 1
ATOM 3744 N N . GLY A 1 527 ? -40.582 44.179 -9.575 1.00 38.85 602 GLY A N 1
ATOM 3745 C CA . GLY A 1 527 ? -40.893 45.539 -10.000 1.00 37.70 602 GLY A CA 1
ATOM 3746 C C . GLY A 1 527 ? -42.283 46.001 -9.615 1.00 42.43 602 GLY A C 1
ATOM 3747 O O . GLY A 1 527 ? -43.067 45.253 -9.014 1.00 37.62 602 GLY A O 1
ATOM 3748 N N . ARG A 1 528 ? -42.597 47.246 -9.953 1.00 40.21 603 ARG A N 1
ATOM 3749 C CA . ARG A 1 528 ? -43.849 47.834 -9.519 1.00 37.40 603 ARG A CA 1
ATOM 3750 C C . ARG A 1 528 ? -44.992 47.320 -10.354 1.00 34.90 603 ARG A C 1
ATOM 3751 O O . ARG A 1 528 ? -46.112 47.210 -9.860 1.00 35.41 603 ARG A O 1
ATOM 3759 N N . ASN A 1 529 ? -44.717 47.032 -11.625 1.00 36.27 604 ASN A N 1
ATOM 3760 C CA . ASN A 1 529 ? -45.731 46.531 -12.547 1.00 38.02 604 ASN A CA 1
ATOM 3761 C C . ASN A 1 529 ? -46.243 45.161 -12.144 1.00 38.78 604 ASN A C 1
ATOM 3762 O O . ASN A 1 529 ? -47.453 44.897 -12.195 1.00 37.80 604 ASN A O 1
ATOM 3767 N N . ARG A 1 530 ? -45.311 44.288 -11.770 1.00 38.67 605 ARG A N 1
ATOM 3768 C CA . ARG A 1 530 ? -45.633 42.951 -11.243 1.00 38.96 605 ARG A CA 1
ATOM 3769 C C . ARG A 1 530 ? -46.436 43.089 -9.976 1.00 39.77 605 ARG A C 1
ATOM 3770 O O . ARG A 1 530 ? -47.394 42.352 -9.751 1.00 36.47 605 ARG A O 1
ATOM 3778 N N . ARG A 1 531 ? -46.029 44.034 -9.131 1.00 38.67 606 ARG A N 1
ATOM 3779 C CA . ARG A 1 531 ? -46.612 44.140 -7.797 1.00 37.63 606 ARG A CA 1
ATOM 3780 C C . ARG A 1 531 ? -48.063 44.578 -7.862 1.00 44.44 606 ARG A C 1
ATOM 3781 O O . ARG A 1 531 ? -48.932 44.009 -7.180 1.00 43.37 606 ARG A O 1
ATOM 3789 N N . VAL A 1 532 ? -48.331 45.578 -8.700 1.00 35.05 607 VAL A N 1
ATOM 3790 C CA . VAL A 1 532 ? -49.681 46.074 -8.867 1.00 37.45 607 VAL A CA 1
ATOM 3791 C C . VAL A 1 532 ? -50.585 45.123 -9.632 1.00 36.43 607 VAL A C 1
ATOM 3792 O O . VAL A 1 532 ? -51.789 45.053 -9.368 1.00 33.22 607 VAL A O 1
ATOM 3796 N N . ALA A 1 533 ? -50.017 44.445 -10.621 1.00 30.44 608 ALA A N 1
ATOM 3797 C CA . ALA A 1 533 ? -50.782 43.548 -11.450 1.00 36.86 608 ALA A CA 1
ATOM 3798 C C . ALA A 1 533 ? -51.183 42.321 -10.632 1.00 37.46 608 ALA A C 1
ATOM 3799 O O . ALA A 1 533 ? -52.280 41.815 -10.787 1.00 38.44 608 ALA A O 1
ATOM 3801 N N . GLU A 1 534 ? -50.308 41.878 -9.734 1.00 39.08 609 GLU A N 1
ATOM 3802 C CA . GLU A 1 534 ? -50.650 40.815 -8.798 1.00 40.22 609 GLU A CA 1
ATOM 3803 C C . GLU A 1 534 ? -51.898 41.195 -7.998 1.00 44.25 609 GLU A C 1
ATOM 3804 O O . GLU A 1 534 ? -52.870 40.431 -7.954 1.00 41.48 609 GLU A O 1
ATOM 3810 N N . ALA A 1 535 ? -51.876 42.372 -7.370 1.00 38.55 610 ALA A N 1
ATOM 3811 C CA . ALA A 1 535 ? -53.027 42.841 -6.588 1.00 33.78 610 ALA A CA 1
ATOM 3812 C C . ALA A 1 535 ? -54.284 42.974 -7.443 1.00 37.74 610 ALA A C 1
ATOM 3813 O O . ALA A 1 535 ? -55.373 42.592 -7.023 1.00 43.50 610 ALA A O 1
ATOM 3815 N N . TRP A 1 536 ? -54.149 43.492 -8.655 1.00 36.90 611 TRP A N 1
ATOM 3816 C CA . TRP A 1 536 ? -55.307 43.600 -9.542 1.00 42.72 611 TRP A CA 1
ATOM 3817 C C . TRP A 1 536 ? -55.951 42.244 -9.806 1.00 45.11 611 TRP A C 1
ATOM 3818 O O . TRP A 1 536 ? -57.174 42.102 -9.762 1.00 46.30 611 TRP A O 1
ATOM 3829 N N . ALA A 1 537 ? -55.117 41.257 -10.105 1.00 44.19 612 ALA A N 1
ATOM 3830 C CA . ALA A 1 537 ? -55.606 39.942 -10.500 1.00 44.59 612 ALA A CA 1
ATOM 3831 C C . ALA A 1 537 ? -56.210 39.231 -9.296 1.00 42.50 612 ALA A C 1
ATOM 3832 O O . ALA A 1 537 ? -57.218 38.558 -9.425 1.00 47.60 612 ALA A O 1
ATOM 3834 N N . GLN A 1 538 ? -55.618 39.390 -8.116 1.00 43.24 613 GLN A N 1
ATOM 3835 C CA . GLN A 1 538 ? -56.237 38.847 -6.904 1.00 45.50 613 GLN A CA 1
ATOM 3836 C C . GLN A 1 538 ? -57.649 39.388 -6.680 1.00 49.43 613 GLN A C 1
ATOM 3837 O O . GLN A 1 538 ? -58.558 38.656 -6.275 1.00 47.53 613 GLN A O 1
ATOM 3843 N N . LYS A 1 539 ? -57.833 40.676 -6.936 1.00 45.69 614 LYS A N 1
ATOM 3844 C CA . LYS A 1 539 ? -59.121 41.302 -6.686 1.00 48.44 614 LYS A CA 1
ATOM 3845 C C . LYS A 1 539 ? -60.141 40.936 -7.761 1.00 49.21 614 LYS A C 1
ATOM 3846 O O . LYS A 1 539 ? -61.301 40.663 -7.451 1.00 51.97 614 LYS A O 1
ATOM 3852 N N . ARG A 1 540 ? -59.719 40.942 -9.023 1.00 52.81 615 ARG A N 1
ATOM 3853 C CA . ARG A 1 540 ? -60.603 40.555 -10.124 1.00 53.07 615 ARG A CA 1
ATOM 3854 C C . ARG A 1 540 ? -61.156 39.159 -9.917 1.00 53.15 615 ARG A C 1
ATOM 3855 O O . ARG A 1 540 ? -62.350 38.930 -10.081 1.00 55.87 615 ARG A O 1
ATOM 3863 N N . ILE A 1 541 ? -60.269 38.230 -9.569 1.00 55.22 616 ILE A N 1
ATOM 3864 C CA . ILE A 1 541 ? -60.645 36.842 -9.297 1.00 58.11 616 ILE A CA 1
ATOM 3865 C C . ILE A 1 541 ? -61.636 36.704 -8.140 1.00 58.95 616 ILE A C 1
ATOM 3866 O O . ILE A 1 541 ? -62.486 35.817 -8.145 1.00 60.41 616 ILE A O 1
ATOM 3871 N N . ALA A 1 542 ? -61.504 37.578 -7.145 1.00 57.57 617 ALA A N 1
ATOM 3872 C CA . ALA A 1 542 ? -62.293 37.503 -5.925 1.00 53.83 617 ALA A CA 1
ATOM 3873 C C . ALA A 1 542 ? -63.683 38.108 -6.111 1.00 55.61 617 ALA A C 1
ATOM 3874 O O . ALA A 1 542 ? -64.503 38.083 -5.199 1.00 61.48 617 ALA A O 1
ATOM 3876 N N . GLY A 1 543 ? -63.947 38.638 -7.297 1.00 51.66 618 GLY A N 1
ATOM 3877 C CA . GLY A 1 543 ? -65.227 39.245 -7.579 1.00 57.72 618 GLY A CA 1
ATOM 3878 C C . GLY A 1 543 ? -65.186 40.725 -7.901 1.00 57.73 618 GLY A C 1
ATOM 3879 O O . GLY A 1 543 ? -66.081 41.243 -8.563 1.00 61.74 618 GLY A O 1
ATOM 3880 N N . ASP A 1 544 ? -64.151 41.413 -7.440 1.00 55.95 619 ASP A N 1
ATOM 3881 C CA . ASP A 1 544 ? -64.067 42.860 -7.616 1.00 56.05 619 ASP A CA 1
ATOM 3882 C C . ASP A 1 544 ? -63.908 43.242 -9.083 1.00 61.05 619 ASP A C 1
ATOM 3883 O O . ASP A 1 544 ? -62.792 43.342 -9.586 1.00 64.87 619 ASP A O 1
ATOM 3888 N N . ASP A 1 545 ? -65.013 43.467 -9.776 1.00 57.91 620 ASP A N 1
ATOM 3889 C CA . ASP A 1 545 ? -64.929 43.760 -11.200 1.00 61.24 620 ASP A CA 1
ATOM 3890 C C . ASP A 1 545 ? -64.727 45.254 -11.490 1.00 62.70 620 ASP A C 1
ATOM 3891 O O . ASP A 1 545 ? -64.561 45.655 -12.644 1.00 62.82 620 ASP A O 1
ATOM 3896 N N . GLN A 1 546 ? -64.733 46.071 -10.444 1.00 60.67 621 GLN A N 1
ATOM 3897 C CA . GLN A 1 546 ? -64.570 47.511 -10.607 1.00 62.23 621 GLN A CA 1
ATOM 3898 C C . GLN A 1 546 ? -63.130 48.024 -10.419 1.00 56.02 621 GLN A C 1
ATOM 3899 O O . GLN A 1 546 ? -62.792 49.095 -10.908 1.00 54.26 621 GLN A O 1
ATOM 3905 N N . VAL A 1 547 ? -62.282 47.278 -9.720 1.00 53.46 622 VAL A N 1
ATOM 3906 C CA . VAL A 1 547 ? -60.920 47.741 -9.482 1.00 49.85 622 VAL A CA 1
ATOM 3907 C C . VAL A 1 547 ? -60.171 47.980 -10.802 1.00 49.25 622 VAL A C 1
ATOM 3908 O O . VAL A 1 547 ? -60.354 47.254 -11.785 1.00 48.21 622 VAL A O 1
ATOM 3912 N N . THR A 1 548 ? -59.361 49.037 -10.832 1.00 43.94 623 THR A N 1
ATOM 3913 C CA . THR A 1 548 ? -58.619 49.387 -12.033 1.00 44.23 623 THR A CA 1
ATOM 3914 C C . THR A 1 548 ? -57.154 49.583 -11.687 1.00 43.24 623 THR A C 1
ATOM 3915 O O . THR A 1 548 ? -56.816 49.809 -10.524 1.00 42.73 623 THR A O 1
ATOM 3919 N N . PHE A 1 549 ? -56.289 49.532 -12.694 1.00 41.74 624 PHE A N 1
ATOM 3920 C CA . PHE A 1 549 ? -54.872 49.811 -12.474 1.00 43.48 624 PHE A CA 1
ATOM 3921 C C . PHE A 1 549 ? -54.650 51.258 -12.032 1.00 42.62 624 PHE A C 1
ATOM 3922 O O . PHE A 1 549 ? -53.770 51.560 -11.209 1.00 39.84 624 PHE A O 1
ATOM 3930 N N . GLU A 1 550 ? -55.470 52.159 -12.548 1.00 42.79 625 GLU A N 1
ATOM 3931 C CA . GLU A 1 550 ? -55.323 53.547 -12.158 1.00 43.75 625 GLU A CA 1
ATOM 3932 C C . GLU A 1 550 ? -55.597 53.729 -10.672 1.00 44.04 625 GLU A C 1
ATOM 3933 O O . GLU A 1 550 ? -54.826 54.385 -9.973 1.00 44.23 625 GLU A O 1
ATOM 3939 N N . LYS A 1 551 ? -56.685 53.142 -10.175 1.00 43.60 626 LYS A N 1
ATOM 3940 C CA . LYS A 1 551 ? -56.980 53.218 -8.747 1.00 44.11 626 LYS A CA 1
ATOM 3941 C C . LYS A 1 551 ? -55.869 52.615 -7.885 1.00 40.62 626 LYS A C 1
ATOM 3942 O O . LYS A 1 551 ? -55.471 53.208 -6.881 1.00 40.15 626 LYS A O 1
ATOM 3948 N N . LEU A 1 552 ? -55.376 51.436 -8.264 1.00 39.18 627 LEU A N 1
ATOM 3949 C CA . LEU A 1 552 ? -54.336 50.755 -7.488 1.00 36.36 627 LEU A CA 1
ATOM 3950 C C . LEU A 1 552 ? -53.028 51.518 -7.507 1.00 35.58 627 LEU A C 1
ATOM 3951 O O . LEU A 1 552 ? -52.281 51.528 -6.516 1.00 38.90 627 LEU A O 1
ATOM 3956 N N . GLU A 1 553 ? -52.730 52.152 -8.637 1.00 40.73 628 GLU A N 1
ATOM 3957 C CA . GLU A 1 553 ? -51.514 52.965 -8.732 1.00 37.46 628 GLU A CA 1
ATOM 3958 C C . GLU A 1 553 ? -51.537 54.041 -7.641 1.00 38.60 628 GLU A C 1
ATOM 3959 O O . GLU A 1 553 ? -50.548 54.259 -6.923 1.00 37.95 628 GLU A O 1
ATOM 3965 N N . LYS A 1 554 ? -52.697 54.668 -7.481 1.00 38.65 629 LYS A N 1
ATOM 3966 C CA . LYS A 1 554 ? -52.889 55.718 -6.496 1.00 36.52 629 LYS A CA 1
ATOM 3967 C C . LYS A 1 554 ? -52.757 55.131 -5.093 1.00 38.49 629 LYS A C 1
ATOM 3968 O O . LYS A 1 554 ? -52.063 55.669 -4.209 1.00 37.55 629 LYS A O 1
ATOM 3974 N N . GLU A 1 555 ? -53.377 53.976 -4.910 1.00 35.60 630 GLU A N 1
ATOM 3975 C CA . GLU A 1 555 ? -53.419 53.322 -3.605 1.00 38.91 630 GLU A CA 1
ATOM 3976 C C . GLU A 1 555 ? -52.086 52.686 -3.189 1.00 38.88 630 GLU A C 1
ATOM 3977 O O . GLU A 1 555 ? -51.763 52.656 -1.999 1.00 34.56 630 GLU A O 1
ATOM 3983 N N . MET A 1 556 ? -51.314 52.173 -4.154 1.00 37.48 631 MET A N 1
ATOM 3984 C CA . MET A 1 556 ? -50.119 51.365 -3.824 1.00 36.90 631 MET A CA 1
ATOM 3985 C C . MET A 1 556 ? -48.754 52.032 -4.054 1.00 35.52 631 MET A C 1
ATOM 3986 O O . MET A 1 556 ? -47.789 51.716 -3.362 1.00 37.04 631 MET A O 1
ATOM 3991 N N . LEU A 1 557 ? -48.643 52.923 -5.037 1.00 33.95 632 LEU A N 1
ATOM 3992 C CA . LEU A 1 557 ? -47.311 53.358 -5.454 1.00 36.14 632 LEU A CA 1
ATOM 3993 C C . LEU A 1 557 ? -46.883 54.750 -4.945 1.00 37.59 632 LEU A C 1
ATOM 3994 O O . LEU A 1 557 ? -45.800 55.237 -5.283 1.00 34.91 632 LEU A O 1
ATOM 3999 N N . ASN A 1 558 ? -47.711 55.377 -4.118 1.00 34.16 633 ASN A N 1
ATOM 4000 C CA . ASN A 1 558 ? -47.270 56.550 -3.388 1.00 35.78 633 ASN A CA 1
ATOM 4001 C C . ASN A 1 558 ? -46.729 57.652 -4.281 1.00 35.80 633 ASN A C 1
ATOM 4002 O O . ASN A 1 558 ? -45.629 58.168 -4.035 1.00 34.74 633 ASN A O 1
ATOM 4007 N N . GLY A 1 559 ? -47.468 57.970 -5.339 1.00 32.99 634 GLY A N 1
ATOM 4008 C CA . GLY A 1 559 ? -47.047 59.024 -6.256 1.00 38.93 634 GLY A CA 1
ATOM 4009 C C . GLY A 1 559 ? -46.289 58.536 -7.481 1.00 42.53 634 GLY A C 1
ATOM 4010 O O . GLY A 1 559 ? -46.326 59.197 -8.515 1.00 34.58 634 GLY A O 1
ATOM 4011 N N . GLN A 1 560 ? -45.617 57.380 -7.375 1.00 41.16 635 GLN A N 1
ATOM 4012 C CA . GLN A 1 560 ? -44.845 56.848 -8.504 1.00 37.43 635 GLN A CA 1
ATOM 4013 C C . GLN A 1 560 ? -45.786 56.352 -9.590 1.00 38.51 635 GLN A C 1
ATOM 4014 O O . GLN A 1 560 ? -46.982 56.144 -9.340 1.00 31.58 635 GLN A O 1
ATOM 4020 N N . LYS A 1 561 ? -45.242 56.189 -10.798 1.00 36.80 636 LYS A N 1
ATOM 4021 C CA . LYS A 1 561 ? -46.063 55.947 -11.982 1.00 36.71 636 LYS A CA 1
ATOM 4022 C C . LYS A 1 561 ? -45.911 54.529 -12.552 1.00 37.99 636 LYS A C 1
ATOM 4023 O O . LYS A 1 561 ? -44.801 54.050 -12.828 1.00 36.73 636 LYS A O 1
ATOM 4029 N N . LEU A 1 562 ? -47.052 53.878 -12.719 1.00 36.70 637 LEU A N 1
ATOM 4030 C CA . LEU A 1 562 ? -47.163 52.573 -13.344 1.00 40.08 637 LEU A CA 1
ATOM 4031 C C . LEU A 1 562 ? -46.934 52.723 -14.847 1.00 43.29 637 LEU A C 1
ATOM 4032 O O . LEU A 1 562 ? -47.561 53.575 -15.484 1.00 38.28 637 LEU A O 1
ATOM 4037 N N . GLN A 1 563 ? -46.054 51.914 -15.433 1.00 41.21 638 GLN A N 1
ATOM 4038 C CA . GLN A 1 563 ? -45.727 52.134 -16.840 1.00 40.01 638 GLN A CA 1
ATOM 4039 C C . GLN A 1 563 ? -46.181 51.010 -17.781 1.00 40.17 638 GLN A C 1
ATOM 4040 O O . GLN A 1 563 ? -46.357 51.245 -18.979 1.00 36.42 638 GLN A O 1
ATOM 4046 N N . GLY A 1 564 ? -46.381 49.799 -17.251 1.00 40.98 639 GLY A N 1
ATOM 4047 C CA . GLY A 1 564 ? -46.724 48.642 -18.088 1.00 36.51 639 GLY A CA 1
ATOM 4048 C C . GLY A 1 564 ? -48.091 48.609 -18.783 1.00 37.19 639 GLY A C 1
ATOM 4049 O O . GLY A 1 564 ? -48.243 48.103 -19.910 1.00 36.51 639 GLY A O 1
ATOM 4050 N N . VAL A 1 565 ? -49.106 49.147 -18.132 1.00 33.86 640 VAL A N 1
ATOM 4051 C CA . VAL A 1 565 ? -50.435 49.134 -18.732 1.00 38.07 640 VAL A CA 1
ATOM 4052 C C . VAL A 1 565 ? -50.543 50.196 -19.824 1.00 40.27 640 VAL A C 1
ATOM 4053 O O . VAL A 1 565 ? -51.131 49.946 -20.888 1.00 41.51 640 VAL A O 1
ATOM 4057 N N . LEU A 1 566 ? -49.962 51.372 -19.576 1.00 41.07 641 LEU A N 1
ATOM 4058 C CA . LEU A 1 566 ? -49.808 52.381 -20.629 1.00 41.66 641 LEU A CA 1
ATOM 4059 C C . LEU A 1 566 ? -49.037 51.788 -21.815 1.00 39.83 641 LEU A C 1
ATOM 4060 O O . LEU A 1 566 ? -49.400 51.989 -22.976 1.00 37.41 641 LEU A O 1
ATOM 4065 N N . THR A 1 567 ? -47.976 51.044 -21.528 1.00 37.10 642 THR A N 1
ATOM 4066 C CA . THR A 1 567 ? -47.188 50.467 -22.614 1.00 39.78 642 THR A CA 1
ATOM 4067 C C . THR A 1 567 ? -47.993 49.372 -23.318 1.00 38.83 642 THR A C 1
ATOM 4068 O O . THR A 1 567 ? -47.915 49.228 -24.524 1.00 39.77 642 THR A O 1
ATOM 4072 N N . SER A 1 568 ? -48.775 48.604 -22.562 1.00 39.36 643 SER A N 1
ATOM 4073 C CA . SER A 1 568 ? -49.643 47.587 -23.167 1.00 39.89 643 SER A CA 1
ATOM 4074 C C . SER A 1 568 ? -50.580 48.224 -24.193 1.00 42.47 643 SER A C 1
ATOM 4075 O O . SER A 1 568 ? -50.720 47.722 -25.317 1.00 41.13 643 SER A O 1
ATOM 4078 N N . ASP A 1 569 ? -51.227 49.321 -23.803 1.00 39.02 644 ASP A N 1
ATOM 4079 C CA . ASP A 1 569 ? -52.159 50.011 -24.698 1.00 41.51 644 ASP A CA 1
ATOM 4080 C C . ASP A 1 569 ? -51.424 50.597 -25.891 1.00 40.85 644 ASP A C 1
ATOM 4081 O O . ASP A 1 569 ? -51.902 50.510 -27.016 1.00 41.94 644 ASP A O 1
ATOM 4086 N N . GLU A 1 570 ? -50.260 51.188 -25.669 1.00 40.36 645 GLU A N 1
ATOM 4087 C CA . GLU A 1 570 ? -49.543 51.787 -26.793 1.00 44.11 645 GLU A CA 1
ATOM 4088 C C . GLU A 1 570 ? -49.245 50.736 -27.869 1.00 45.30 645 GLU A C 1
ATOM 4089 O O . GLU A 1 570 ? -49.538 50.937 -29.046 1.00 49.47 645 GLU A O 1
ATOM 4095 N N . VAL A 1 571 ? -48.684 49.609 -27.453 1.00 43.92 646 VAL A N 1
ATOM 4096 C CA . VAL A 1 571 ? -48.386 48.511 -28.367 1.00 46.10 646 VAL A CA 1
ATOM 4097 C C . VAL A 1 571 ? -49.651 47.910 -28.991 1.00 45.01 646 VAL A C 1
ATOM 4098 O O . VAL A 1 571 ? -49.658 47.549 -30.178 1.00 46.39 646 VAL A O 1
ATOM 4102 N N . GLN A 1 572 ? -50.727 47.807 -28.220 1.00 39.22 647 GLN A N 1
ATOM 4103 C CA . GLN A 1 572 ? -51.937 47.221 -28.787 1.00 42.82 647 GLN A CA 1
ATOM 4104 C C . GLN A 1 572 ? -52.494 48.101 -29.892 1.00 47.99 647 GLN A C 1
ATOM 4105 O O . GLN A 1 572 ? -53.006 47.599 -30.894 1.00 49.26 647 GLN A O 1
ATOM 4111 N N . GLU A 1 573 ? -52.411 49.418 -29.703 1.00 48.70 648 GLU A N 1
ATOM 4112 C CA . GLU A 1 573 ? -52.805 50.366 -30.739 1.00 46.71 648 GLU A CA 1
ATOM 4113 C C . GLU A 1 573 ? -52.047 50.086 -32.036 1.00 47.60 648 GLU A C 1
ATOM 4114 O O . GLU A 1 573 ? -52.632 49.976 -33.114 1.00 47.49 648 GLU A O 1
ATOM 4120 N N . ILE A 1 574 ? -50.737 49.931 -31.923 1.00 43.71 649 ILE A N 1
ATOM 4121 C CA . ILE A 1 574 ? -49.932 49.567 -33.082 1.00 44.97 649 ILE A CA 1
ATOM 4122 C C . ILE A 1 574 ? -50.291 48.183 -33.654 1.00 47.43 649 ILE A C 1
ATOM 4123 O O . ILE A 1 574 ? -50.324 48.007 -34.875 1.00 47.69 649 ILE A O 1
ATOM 4128 N N . LEU A 1 575 ? -50.576 47.209 -32.787 1.00 47.88 650 LEU A N 1
ATOM 4129 C CA . LEU A 1 575 ? -50.911 45.858 -33.253 1.00 50.36 650 LEU A CA 1
ATOM 4130 C C . LEU A 1 575 ? -52.227 45.874 -34.015 1.00 54.28 650 LEU A C 1
ATOM 4131 O O . LEU A 1 575 ? -52.365 45.236 -35.063 1.00 51.36 650 LEU A O 1
ATOM 4136 N N . HIS A 1 576 ? -53.200 46.599 -33.480 1.00 52.77 651 HIS A N 1
ATOM 4137 C CA . HIS A 1 576 ? -54.503 46.688 -34.121 1.00 53.78 651 HIS A CA 1
ATOM 4138 C C . HIS A 1 576 ? -54.356 47.358 -35.481 1.00 57.96 651 HIS A C 1
ATOM 4139 O O . HIS A 1 576 ? -54.839 46.854 -36.498 1.00 60.71 651 HIS A O 1
ATOM 4146 N N . ALA A 1 577 ? -53.658 48.487 -35.490 1.00 52.94 652 ALA A N 1
ATOM 4147 C CA . ALA A 1 577 ? -53.462 49.259 -36.706 1.00 52.97 652 ALA A CA 1
ATOM 4148 C C . ALA A 1 577 ? -52.816 48.437 -37.819 1.00 55.39 652 ALA A C 1
ATOM 4149 O O . ALA A 1 577 ? -53.273 48.475 -38.964 1.00 58.85 652 ALA A O 1
ATOM 4151 N N . ARG A 1 578 ? -51.759 47.698 -37.489 1.00 52.87 653 ARG A N 1
ATOM 4152 C CA . ARG A 1 578 ? -51.022 46.930 -38.486 1.00 48.08 653 ARG A CA 1
ATOM 4153 C C . ARG A 1 578 ? -51.592 45.539 -38.677 1.00 54.97 653 ARG A C 1
ATOM 4154 O O . ARG A 1 578 ? -51.022 44.740 -39.417 1.00 60.00 653 ARG A O 1
ATOM 4162 N N . GLY A 1 579 ? -52.687 45.229 -37.989 1.00 58.66 654 GLY A N 1
ATOM 4163 C CA . GLY A 1 579 ? -53.251 43.884 -38.032 1.00 56.27 654 GLY A CA 1
ATOM 4164 C C . GLY A 1 579 ? -52.328 42.798 -37.488 1.00 54.48 654 GLY A C 1
ATOM 4165 O O . GLY A 1 579 ? -52.270 41.703 -38.031 1.00 52.72 654 GLY A O 1
ATOM 4166 N N . TRP A 1 580 ? -51.604 43.087 -36.413 1.00 50.31 655 TRP A N 1
ATOM 4167 C CA . TRP A 1 580 ? -50.689 42.102 -35.848 1.00 47.73 655 TRP A CA 1
ATOM 4168 C C . TRP A 1 580 ? -51.202 41.482 -34.550 1.00 48.91 655 TRP A C 1
ATOM 4169 O O . TRP A 1 580 ? -50.426 40.869 -33.823 1.00 51.36 655 TRP A O 1
ATOM 4180 N N . GLU A 1 581 ? -52.487 41.624 -34.246 1.00 46.96 656 GLU A N 1
ATOM 4181 C CA . GLU A 1 581 ? -52.998 41.072 -32.988 1.00 49.93 656 GLU A CA 1
ATOM 4182 C C . GLU A 1 581 ? -52.632 39.603 -32.771 1.00 56.04 656 GLU A C 1
ATOM 4183 O O . GLU A 1 581 ? -52.313 39.215 -31.644 1.00 54.63 656 GLU A O 1
ATOM 4189 N N . LEU A 1 582 ? -52.658 38.786 -33.825 1.00 50.59 657 LEU A N 1
ATOM 4190 C CA . LEU A 1 582 ? -52.339 37.366 -33.651 1.00 54.23 657 LEU A CA 1
ATOM 4191 C C . LEU A 1 582 ? -50.847 37.065 -33.805 1.00 51.54 657 LEU A C 1
ATOM 4192 O O . LEU A 1 582 ? -50.388 35.990 -33.427 1.00 47.60 657 LEU A O 1
ATOM 4197 N N . GLU A 1 583 ? -50.081 38.006 -34.340 1.00 46.12 658 GLU A N 1
ATOM 4198 C CA . GLU A 1 583 ? -48.643 37.805 -34.402 1.00 48.57 658 GLU A CA 1
ATOM 4199 C C . GLU A 1 583 ? -48.033 37.832 -33.013 1.00 50.23 658 GLU A C 1
ATOM 4200 O O . GLU A 1 583 ? -46.944 37.322 -32.798 1.00 50.11 658 GLU A O 1
ATOM 4206 N N . PHE A 1 584 ? -48.731 38.444 -32.068 1.00 49.82 659 PHE A N 1
ATOM 4207 C CA . PHE A 1 584 ? -48.182 38.606 -30.733 1.00 48.87 659 PHE A CA 1
ATOM 4208 C C . PHE A 1 584 ? -49.249 38.208 -29.743 1.00 47.28 659 PHE A C 1
ATOM 4209 O O . PHE A 1 584 ? -49.883 39.055 -29.118 1.00 46.18 659 PHE A O 1
ATOM 4217 N N . PRO A 1 585 ? -49.480 36.899 -29.619 1.00 52.64 660 PRO A N 1
ATOM 4218 C CA . PRO A 1 585 ? -50.609 36.427 -28.810 1.00 49.70 660 PRO A CA 1
ATOM 4219 C C . PRO A 1 585 ? -50.491 36.826 -27.336 1.00 45.20 660 PRO A C 1
ATOM 4220 O O . PRO A 1 585 ? -51.506 37.184 -26.768 1.00 43.80 660 PRO A O 1
ATOM 4224 N N . LEU A 1 586 ? -49.307 36.785 -26.725 1.00 41.90 661 LEU A N 1
ATOM 4225 C CA . LEU A 1 586 ? -49.265 37.084 -25.297 1.00 41.09 661 LEU A CA 1
ATOM 4226 C C . LEU A 1 586 ? -49.520 38.569 -25.053 1.00 43.05 661 LEU A C 1
ATOM 4227 O O . LEU A 1 586 ? -50.277 38.918 -24.147 1.00 43.62 661 LEU A O 1
ATOM 4232 N N . PHE A 1 587 ? -48.890 39.438 -25.850 1.00 42.38 662 PHE A N 1
ATOM 4233 C CA . PHE A 1 587 ? -49.131 40.880 -25.748 1.00 43.11 662 PHE A CA 1
ATOM 4234 C C . PHE A 1 587 ? -50.631 41.146 -25.848 1.00 44.49 662 PHE A C 1
ATOM 4235 O O . PHE A 1 587 ? -51.197 41.950 -25.112 1.00 43.18 662 PHE A O 1
ATOM 4243 N N . THR A 1 588 ? -51.281 40.444 -26.760 1.00 43.55 663 THR A N 1
ATOM 4244 C CA . THR A 1 588 ? -52.683 40.689 -27.018 1.00 43.81 663 THR A CA 1
ATOM 4245 C C . THR A 1 588 ? -53.580 40.184 -25.901 1.00 46.76 663 THR A C 1
ATOM 4246 O O . THR A 1 588 ? -54.535 40.875 -25.516 1.00 41.00 663 THR A O 1
ATOM 4250 N N . THR A 1 589 ? -53.305 38.994 -25.363 1.00 47.75 664 THR A N 1
ATOM 4251 C CA . THR A 1 589 ? -54.212 38.519 -24.321 1.00 48.54 664 THR A CA 1
ATOM 4252 C C . THR A 1 589 ? -53.973 39.277 -23.017 1.00 43.18 664 THR A C 1
ATOM 4253 O O . THR A 1 589 ? -54.900 39.447 -22.236 1.00 49.45 664 THR A O 1
ATOM 4257 N N . ILE A 1 590 ? -52.763 39.783 -22.791 1.00 43.24 665 ILE A N 1
ATOM 4258 C CA . ILE A 1 590 ? -52.539 40.668 -21.638 1.00 40.46 665 ILE A CA 1
ATOM 4259 C C . ILE A 1 590 ? -53.393 41.948 -21.706 1.00 41.14 665 ILE A C 1
ATOM 4260 O O . ILE A 1 590 ? -53.933 42.395 -20.688 1.00 38.40 665 ILE A O 1
ATOM 4265 N N . ASN A 1 591 ? -53.507 42.535 -22.899 1.00 39.34 666 ASN A N 1
ATOM 4266 C CA . ASN A 1 591 ? -54.297 43.755 -23.090 1.00 40.85 666 ASN A CA 1
ATOM 4267 C C . ASN A 1 591 ? -55.791 43.471 -22.992 1.00 44.18 666 ASN A C 1
ATOM 4268 O O . ASN A 1 591 ? -56.550 44.221 -22.380 1.00 44.58 666 ASN A O 1
ATOM 4273 N N . ARG A 1 592 ? -56.203 42.366 -23.598 1.00 47.08 667 ARG A N 1
ATOM 4274 C CA . ARG A 1 592 ? -57.570 41.910 -23.502 1.00 44.85 667 ARG A CA 1
ATOM 4275 C C . ARG A 1 592 ? -57.973 41.593 -22.055 1.00 48.78 667 ARG A C 1
ATOM 4276 O O . ARG A 1 592 ? -59.144 41.743 -21.688 1.00 53.00 667 ARG A O 1
ATOM 4284 N N . ILE A 1 593 ? -57.009 41.170 -21.237 1.00 47.08 668 ILE A N 1
ATOM 4285 C CA . ILE A 1 593 ? -57.251 40.894 -19.805 1.00 49.98 668 ILE A CA 1
ATOM 4286 C C . ILE A 1 593 ? -57.360 42.180 -18.999 1.00 46.55 668 ILE A C 1
ATOM 4287 O O . ILE A 1 593 ? -58.299 42.368 -18.227 1.00 45.30 668 ILE A O 1
ATOM 4292 N N . ILE A 1 594 ? -56.375 43.057 -19.165 1.00 46.60 669 ILE A N 1
ATOM 4293 C CA . ILE A 1 594 ? -56.469 44.402 -18.613 1.00 45.10 669 ILE A CA 1
ATOM 4294 C C . ILE A 1 594 ? -57.828 45.036 -18.895 1.00 48.10 669 ILE A C 1
ATOM 4295 O O . ILE A 1 594 ? -58.435 45.630 -18.011 1.00 45.36 669 ILE A O 1
ATOM 4300 N N . HIS A 1 595 ? -58.307 44.913 -20.127 1.00 49.10 670 HIS A N 1
ATOM 4301 C CA . HIS A 1 595 ? -59.531 45.617 -20.496 1.00 52.84 670 HIS A CA 1
ATOM 4302 C C . HIS A 1 595 ? -60.790 44.764 -20.374 1.00 50.19 670 HIS A C 1
ATOM 4303 O O . HIS A 1 595 ? -61.875 45.215 -20.707 1.00 58.15 670 HIS A O 1
ATOM 4310 N N . GLY A 1 596 ? -60.638 43.547 -19.862 1.00 49.68 671 GLY A N 1
ATOM 4311 C CA . GLY A 1 596 ? -61.773 42.772 -19.398 1.00 50.46 671 GLY A CA 1
ATOM 4312 C C . GLY A 1 596 ? -62.501 41.982 -20.466 1.00 52.92 671 GLY A C 1
ATOM 4313 O O . GLY A 1 596 ? -63.666 41.637 -20.296 1.00 50.24 671 GLY A O 1
ATOM 4314 N N . GLU A 1 597 ? -61.824 41.687 -21.570 1.00 51.12 672 GLU A N 1
ATOM 4315 C CA . GLU A 1 597 ? -62.444 40.872 -22.603 1.00 52.67 672 GLU A CA 1
ATOM 4316 C C . GLU A 1 597 ? -62.123 39.405 -22.364 1.00 55.75 672 GLU A C 1
ATOM 4317 O O . GLU A 1 597 ? -62.888 38.521 -22.743 1.00 60.19 672 GLU A O 1
ATOM 4323 N N . VAL A 1 598 ? -60.982 39.156 -21.738 1.00 54.89 673 VAL A N 1
ATOM 4324 C CA . VAL A 1 598 ? -60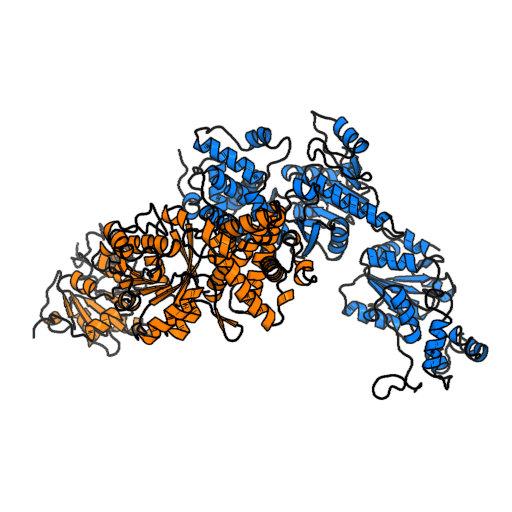.558 37.801 -21.413 1.00 50.68 673 VAL A CA 1
ATOM 4325 C C . VAL A 1 598 ? -60.371 37.744 -19.905 1.00 54.68 673 VAL A C 1
ATOM 4326 O O . VAL A 1 598 ? -59.921 38.716 -19.299 1.00 54.69 673 VAL A O 1
ATOM 4330 N N . PRO A 1 599 ? -60.760 36.628 -19.278 1.00 49.70 674 PRO A N 1
ATOM 4331 C CA . PRO A 1 599 ? -60.599 36.535 -17.827 1.00 50.42 674 PRO A CA 1
ATOM 4332 C C . PRO A 1 599 ? -59.134 36.339 -17.479 1.00 50.47 674 PRO A C 1
ATOM 4333 O O . PRO A 1 599 ? -58.394 35.757 -18.277 1.00 53.23 674 PRO A O 1
ATOM 4337 N N . PRO A 1 600 ? -58.712 36.810 -16.305 1.00 45.19 675 PRO A N 1
ATOM 4338 C CA . PRO A 1 600 ? -57.299 36.682 -15.954 1.00 44.51 675 PRO A CA 1
ATOM 4339 C C . PRO A 1 600 ? -56.810 35.236 -16.018 1.00 47.79 675 PRO A C 1
ATOM 4340 O O . PRO A 1 600 ? -55.627 35.004 -16.277 1.00 44.27 675 PRO A O 1
ATOM 4344 N N . THR A 1 601 ? -57.705 34.276 -15.801 1.00 48.74 676 THR A N 1
ATOM 4345 C CA . THR A 1 601 ? -57.301 32.868 -15.745 1.00 49.38 676 THR A CA 1
ATOM 4346 C C . THR A 1 601 ? -56.800 32.330 -17.083 1.00 46.42 676 THR A C 1
ATOM 4347 O O . THR A 1 601 ? -56.207 31.250 -17.129 1.00 54.72 676 THR A O 1
ATOM 4351 N N . MET A 1 602 ? -57.033 33.069 -18.164 1.00 47.70 677 MET A N 1
ATOM 4352 C CA . MET A 1 602 ? -56.600 32.643 -19.497 1.00 50.14 677 MET A CA 1
ATOM 4353 C C . MET A 1 602 ? -55.185 33.086 -19.851 1.00 48.09 677 MET A C 1
ATOM 4354 O O . MET A 1 602 ? -54.783 32.996 -21.012 1.00 53.91 677 MET A O 1
ATOM 4359 N N . ILE A 1 603 ? -54.422 33.553 -18.868 1.00 48.65 678 ILE A N 1
ATOM 4360 C CA . ILE A 1 603 ? -53.111 34.140 -19.166 1.00 48.53 678 ILE A CA 1
ATOM 4361 C C . ILE A 1 603 ? -52.116 33.098 -19.697 1.00 50.16 678 ILE A C 1
ATOM 4362 O O . ILE A 1 603 ? -51.290 33.418 -20.541 1.00 52.29 678 ILE A O 1
ATOM 4367 N N . LEU A 1 604 ? -52.178 31.856 -19.225 1.00 50.21 679 LEU A N 1
ATOM 4368 C CA . LEU A 1 604 ? -51.257 30.846 -19.744 1.00 52.29 679 LEU A CA 1
ATOM 4369 C C . LEU A 1 604 ? -51.799 30.236 -21.044 1.00 53.54 679 LEU A C 1
ATOM 4370 O O . LEU A 1 604 ? -51.154 29.396 -21.654 1.00 50.46 679 LEU A O 1
ATOM 4375 N N . ARG A 1 605 ? -52.983 30.681 -21.464 1.00 51.25 680 ARG A N 1
ATOM 4376 C CA . ARG A 1 605 ? -53.623 30.168 -22.677 1.00 52.75 680 ARG A CA 1
ATOM 4377 C C . ARG A 1 605 ? -53.620 31.208 -23.786 1.00 55.69 680 ARG A C 1
ATOM 4378 O O . ARG A 1 605 ? -54.609 31.355 -24.513 1.00 55.74 680 ARG A O 1
ATOM 4386 N N . TYR A 1 606 ? -52.502 31.917 -23.918 1.00 52.48 681 TYR A N 1
ATOM 4387 C CA . TYR A 1 606 ? -52.399 33.034 -24.845 1.00 52.55 681 TYR A CA 1
ATOM 4388 C C . TYR A 1 606 ? -52.623 32.648 -26.319 1.00 55.09 681 TYR A C 1
ATOM 4389 O O . TYR A 1 606 ? -53.302 33.374 -27.044 1.00 53.52 681 TYR A O 1
ATOM 4398 N N . ARG A 1 607 ? -52.056 31.523 -26.760 1.00 58.27 682 ARG A N 1
ATOM 4399 C CA . ARG A 1 607 ? -52.261 31.025 -28.131 1.00 54.50 682 ARG A CA 1
ATOM 4400 C C . ARG A 1 607 ? -53.744 30.969 -28.484 1.00 54.74 682 ARG A C 1
ATOM 4401 O O . ARG A 1 607 ? -54.134 31.107 -29.644 1.00 62.71 682 ARG A O 1
ATOM 4409 N N . VAL A 1 608 ? -54.576 30.793 -27.467 1.00 58.72 683 VAL A N 1
ATOM 4410 C CA . VAL A 1 608 ? -56.015 30.659 -27.661 1.00 55.57 683 VAL A CA 1
ATOM 4411 C C . VAL A 1 608 ? -56.772 31.923 -27.274 1.00 59.81 683 VAL A C 1
ATOM 4412 O O . VAL A 1 608 ? -57.737 32.311 -27.936 1.00 58.81 683 VAL A O 1
ATOM 4416 N N . ALA A 1 609 ? -56.335 32.554 -26.186 1.00 59.28 684 ALA A N 1
ATOM 4417 C CA . ALA A 1 609 ? -57.012 33.734 -25.655 1.00 58.31 684 ALA A CA 1
ATOM 4418 C C . ALA A 1 609 ? -56.894 34.956 -26.578 1.00 56.16 684 ALA A C 1
ATOM 4419 O O . ALA A 1 609 ? -57.678 35.904 -26.478 1.00 54.37 684 ALA A O 1
ATOM 4421 N N . CYS A 1 610 ? -55.919 34.946 -27.476 1.00 55.27 685 CYS A N 1
ATOM 4422 C CA . CYS A 1 610 ? -55.738 36.100 -28.348 1.00 58.44 685 CYS A CA 1
ATOM 4423 C C . CYS A 1 610 ? -56.879 36.206 -29.354 1.00 63.13 685 CYS A C 1
ATOM 4424 O O . CYS A 1 610 ? -57.241 37.311 -29.768 1.00 60.17 685 CYS A O 1
ATOM 4427 N N . SER A 1 611 ? -57.456 35.064 -29.735 1.00 61.07 686 SER A N 1
ATOM 4428 C CA . SER A 1 611 ? -58.519 35.055 -30.745 1.00 61.00 686 SER A CA 1
ATOM 4429 C C . SER A 1 611 ? -59.892 34.684 -30.175 1.00 60.70 686 SER A C 1
ATOM 4430 O O . SER A 1 611 ? -60.902 34.898 -30.833 1.00 62.57 686 SER A O 1
ATOM 4433 N N . MET A 1 612 ? -59.938 34.144 -28.959 1.00 59.89 687 MET A N 1
ATOM 4434 C CA . MET A 1 612 ? -61.210 33.714 -28.380 1.00 61.77 687 MET A CA 1
ATOM 4435 C C . MET A 1 612 ? -62.224 34.853 -28.339 1.00 61.67 687 MET A C 1
ATOM 4436 O O . MET A 1 612 ? -61.846 36.018 -28.283 1.00 62.99 687 MET A O 1
ATOM 4441 N N . PRO A 1 613 ? -63.523 34.522 -28.392 1.00 67.12 688 PRO A N 1
ATOM 4442 C CA . PRO A 1 613 ? -64.525 35.594 -28.364 1.00 65.67 688 PRO A CA 1
ATOM 4443 C C . PRO A 1 613 ? -64.545 36.250 -26.997 1.00 60.87 688 PRO A C 1
ATOM 4444 O O . PRO A 1 613 ? -64.346 35.556 -26.008 1.00 60.55 688 PRO A O 1
ATOM 4448 N N . SER A 1 614 ? -64.783 37.554 -26.945 1.00 59.12 689 SER A N 1
ATOM 4449 C CA . SER A 1 614 ? -64.831 38.267 -25.675 1.00 64.33 689 SER A CA 1
ATOM 4450 C C . SER A 1 614 ? -65.856 37.659 -24.715 1.00 67.72 689 SER A C 1
ATOM 4451 O O . SER A 1 614 ? -66.833 37.050 -25.146 1.00 67.57 689 SER A O 1
ATOM 4454 N N . MET A 1 615 ? -65.616 37.824 -23.415 1.00 69.14 690 MET A N 1
ATOM 4455 C CA . MET A 1 615 ? -66.563 37.418 -22.378 1.00 68.88 690 MET A CA 1
ATOM 4456 C C . MET A 1 615 ? -67.711 38.422 -22.268 1.00 74.91 690 MET A C 1
ATOM 4457 O O . MET A 1 615 ? -67.536 39.605 -22.586 1.00 70.48 690 MET A O 1
ATOM 4462 N N . PRO A 1 616 ? -68.891 37.954 -21.813 1.00 79.46 691 PRO A N 1
ATOM 4463 C CA . PRO A 1 616 ? -70.054 3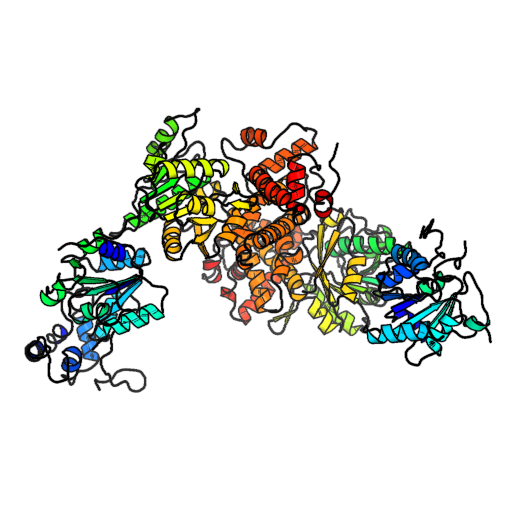8.836 -21.613 1.00 75.01 691 PRO A CA 1
ATOM 4464 C C . PRO A 1 616 ? -69.840 39.813 -20.457 1.00 72.09 691 PRO A C 1
ATOM 4465 O O . PRO A 1 616 ? -70.674 40.692 -20.238 1.00 71.44 691 PRO A O 1
ATOM 4469 N N . LEU B 1 18 ? -57.241 -21.054 -56.251 1.00 65.00 93 LEU B N 1
ATOM 4470 C CA . LEU B 1 18 ? -57.495 -19.689 -56.704 1.00 65.70 93 LEU B CA 1
ATOM 4471 C C . LEU B 1 18 ? -58.333 -18.927 -55.675 1.00 73.44 93 LEU B C 1
ATOM 4472 O O . LEU B 1 18 ? -59.248 -18.180 -56.036 1.00 73.36 93 LEU B O 1
ATOM 4474 N N . TYR B 1 19 ? -58.016 -19.122 -54.395 1.00 66.50 94 TYR B N 1
ATOM 4475 C CA . TYR B 1 19 ? -58.756 -18.491 -53.305 1.00 70.71 94 TYR B CA 1
ATOM 4476 C C . TYR B 1 19 ? -58.125 -17.165 -52.848 1.00 72.96 94 TYR B C 1
ATOM 4477 O O . TYR B 1 19 ? -56.980 -16.854 -53.192 1.00 68.09 94 TYR B O 1
ATOM 4479 N N . PHE B 1 20 ? -58.874 -16.400 -52.057 1.00 70.81 95 PHE B N 1
ATOM 4480 C CA . PHE B 1 20 ? -58.397 -15.122 -51.529 1.00 72.99 95 PHE B CA 1
ATOM 4481 C C . PHE B 1 20 ? -57.260 -15.285 -50.503 1.00 72.49 95 PHE B C 1
ATOM 4482 O O . PHE B 1 20 ? -57.361 -16.097 -49.582 1.00 76.26 95 PHE B O 1
ATOM 4484 N N . GLN B 1 21 ? -56.188 -14.506 -50.667 1.00 69.21 96 GLN B N 1
ATOM 4485 C CA . GLN B 1 21 ? -55.025 -14.574 -49.777 1.00 66.18 96 GLN B CA 1
ATOM 4486 C C . GLN B 1 21 ? -55.390 -14.198 -48.331 1.00 74.02 96 GLN B C 1
ATOM 4487 O O . GLN B 1 21 ? -55.458 -13.007 -47.970 1.00 70.88 96 GLN B O 1
ATOM 4489 N N . SER B 1 22 ? -55.608 -15.227 -47.508 1.00 75.93 97 SER B N 1
ATOM 4490 C CA . SER B 1 22 ? -56.147 -15.069 -46.151 1.00 79.60 97 SER B CA 1
ATOM 4491 C C . SER B 1 22 ? -55.228 -14.267 -45.222 1.00 80.37 97 SER B C 1
ATOM 4492 O O . SER B 1 22 ? -55.534 -13.114 -44.855 1.00 75.47 97 SER B O 1
ATOM 4494 N N . GLU B 1 23 ? -54.125 -14.902 -44.823 1.00 76.53 98 GLU B N 1
ATOM 4495 C CA . GLU B 1 23 ? -53.066 -14.240 -44.072 1.00 69.30 98 GLU B CA 1
ATOM 4496 C C . GLU B 1 23 ? -51.945 -13.860 -45.029 1.00 68.59 98 GLU B C 1
ATOM 4497 O O . GLU B 1 23 ? -51.508 -14.680 -45.836 1.00 68.85 98 GLU B O 1
ATOM 4499 N N . PRO B 1 24 ? -51.482 -12.605 -44.958 1.00 69.45 99 PRO B N 1
ATOM 4500 C CA . PRO B 1 24 ? -50.412 -12.188 -45.871 1.00 62.61 99 PRO B CA 1
ATOM 4501 C C . PRO B 1 24 ? -49.079 -12.847 -45.518 1.00 54.51 99 PRO B C 1
ATOM 4502 O O . PRO B 1 24 ? -48.922 -13.418 -44.440 1.00 57.81 99 PRO B O 1
ATOM 4506 N N . SER B 1 25 ? -48.134 -12.735 -46.441 1.00 56.73 100 SER B N 1
ATOM 4507 C CA . SER B 1 25 ? -46.930 -13.570 -46.499 1.00 61.12 100 SER B CA 1
ATOM 4508 C C . SER B 1 25 ? -45.698 -13.176 -45.692 1.00 65.90 100 SER B C 1
ATOM 4509 O O . SER B 1 25 ? -44.625 -13.735 -45.943 1.00 76.27 100 SER B O 1
ATOM 4512 N N . GLU B 1 26 ? -45.806 -12.206 -44.791 1.00 61.21 101 GLU B N 1
ATOM 4513 C CA . GLU B 1 26 ? -44.664 -11.820 -43.960 1.00 63.03 101 GLU B CA 1
ATOM 4514 C C . GLU B 1 26 ? -43.764 -10.813 -44.683 1.00 61.68 101 GLU B C 1
ATOM 4515 O O . GLU B 1 26 ? -43.397 -9.790 -44.095 1.00 57.91 101 GLU B O 1
ATOM 4521 N N . GLN B 1 27 ? -43.411 -11.082 -45.941 1.00 56.17 102 GLN B N 1
ATOM 4522 C CA . GLN B 1 27 ? -42.800 -10.038 -46.763 1.00 54.89 102 GLN B CA 1
ATOM 4523 C C . GLN B 1 27 ? -43.817 -8.920 -46.971 1.00 53.66 102 GLN B C 1
ATOM 4524 O O . GLN B 1 27 ? -43.510 -7.726 -46.883 1.00 48.21 102 GLN B O 1
ATOM 4530 N N . VAL B 1 28 ? -45.045 -9.316 -47.238 1.00 51.30 103 VAL B N 1
ATOM 4531 C CA . VAL B 1 28 ? -46.101 -8.345 -47.385 1.00 50.67 103 VAL B CA 1
ATOM 4532 C C . VAL B 1 28 ? -46.357 -7.644 -46.057 1.00 51.15 103 VAL B C 1
ATOM 4533 O O . VAL B 1 28 ? -46.564 -6.422 -46.023 1.00 50.30 103 VAL B O 1
ATOM 4537 N N . LEU B 1 29 ? -46.314 -8.404 -44.965 1.00 50.99 104 LEU B N 1
ATOM 4538 C CA . LEU B 1 29 ? -46.522 -7.827 -43.641 1.00 51.45 104 LEU B CA 1
ATOM 4539 C C . LEU B 1 29 ? -45.515 -6.727 -43.382 1.00 52.55 104 LEU B C 1
ATOM 4540 O O . LEU B 1 29 ? -45.885 -5.607 -43.026 1.00 52.29 104 LEU B O 1
ATOM 4545 N N . ASP B 1 30 ? -44.245 -7.050 -43.586 1.00 50.91 105 ASP B N 1
ATOM 4546 C CA . ASP B 1 30 ? -43.180 -6.088 -43.352 1.00 48.81 105 ASP B CA 1
ATOM 4547 C C . ASP B 1 30 ? -43.323 -4.881 -44.262 1.00 47.96 105 ASP B C 1
ATOM 4548 O O . ASP B 1 30 ? -43.046 -3.756 -43.864 1.00 51.54 105 ASP B O 1
ATOM 4553 N N . LEU B 1 31 ? -43.786 -5.109 -45.480 1.00 48.85 106 LEU B N 1
ATOM 4554 C CA . LEU B 1 31 ? -43.914 -4.023 -46.439 1.00 46.91 106 LEU B CA 1
ATOM 4555 C C . LEU B 1 31 ? -44.976 -3.032 -45.968 1.00 48.27 106 LEU B C 1
ATOM 4556 O O . LEU B 1 31 ? -44.807 -1.825 -46.129 1.00 45.41 106 LEU B O 1
ATOM 4561 N N . TRP B 1 32 ? -46.054 -3.551 -45.383 1.00 47.65 107 TRP B N 1
ATOM 4562 C CA . TRP B 1 32 ? -47.126 -2.748 -44.795 1.00 48.73 107 TRP B CA 1
ATOM 4563 C C . TRP B 1 32 ? -46.585 -1.782 -43.744 1.00 51.70 107 TRP B C 1
ATOM 4564 O O . TRP B 1 32 ? -46.909 -0.586 -43.740 1.00 48.90 107 TRP B O 1
ATOM 4575 N N . GLN B 1 33 ? -45.750 -2.313 -42.856 1.00 50.88 108 GLN B N 1
ATOM 4576 C CA . GLN B 1 33 ? -45.179 -1.514 -41.780 1.00 48.49 108 GLN B CA 1
ATOM 4577 C C . GLN B 1 33 ? -44.119 -0.546 -42.279 1.00 52.01 108 GLN B C 1
ATOM 4578 O O . GLN B 1 33 ? -43.880 0.502 -41.669 1.00 52.40 108 GLN B O 1
ATOM 4584 N N . GLN B 1 34 ? -43.490 -0.899 -43.398 1.00 49.96 109 GLN B N 1
ATOM 4585 C CA . GLN B 1 34 ? -42.442 -0.075 -43.981 1.00 44.90 109 GLN B CA 1
ATOM 4586 C C . GLN B 1 34 ? -42.960 0.789 -45.115 1.00 40.87 109 GLN B C 1
ATOM 4587 O O . GLN B 1 34 ? -42.188 1.279 -45.924 1.00 42.32 109 GLN B O 1
ATOM 4593 N N . ALA B 1 35 ? -44.277 0.937 -45.203 1.00 43.97 110 ALA B N 1
ATOM 4594 C CA . ALA B 1 35 ? -44.878 1.668 -46.313 1.00 44.79 110 ALA B CA 1
ATOM 4595 C C . ALA B 1 35 ? -44.529 3.141 -46.212 1.00 46.29 110 ALA B C 1
ATOM 4596 O O . ALA B 1 35 ? -44.632 3.714 -45.134 1.00 48.71 110 ALA B O 1
ATOM 4598 N N . ASP B 1 36 ? -44.112 3.748 -47.318 1.00 47.52 111 ASP B N 1
ATOM 4599 C CA . ASP B 1 36 ? -43.929 5.198 -47.362 1.00 51.64 111 ASP B CA 1
ATOM 4600 C C . ASP B 1 36 ? -45.222 5.902 -47.775 1.00 49.94 111 ASP B C 1
ATOM 4601 O O . ASP B 1 36 ? -45.449 7.056 -47.424 1.00 51.19 111 ASP B O 1
ATOM 4606 N N . ALA B 1 37 ? -46.054 5.212 -48.543 1.00 48.14 112 ALA B N 1
ATOM 4607 C CA . ALA B 1 37 ? -47.315 5.792 -49.019 1.00 49.20 112 ALA B CA 1
ATOM 4608 C C . ALA B 1 37 ? -48.347 4.705 -49.236 1.00 46.18 112 ALA B C 1
ATOM 4609 O O . ALA B 1 37 ? -48.018 3.611 -49.700 1.00 46.60 112 ALA B O 1
ATOM 4611 N N . VAL B 1 38 ? -49.592 4.990 -48.882 1.00 45.54 113 VAL B N 1
ATOM 4612 C CA . VAL B 1 38 ? -50.664 4.055 -49.152 1.00 46.25 113 VAL B CA 1
ATOM 4613 C C . VAL B 1 38 ? -51.702 4.788 -49.997 1.00 49.51 113 VAL B C 1
ATOM 4614 O O . VAL B 1 38 ? -52.091 5.916 -49.690 1.00 47.07 113 VAL B O 1
ATOM 4618 N N . CYS B 1 39 ? -52.105 4.147 -51.089 1.00 48.77 114 CYS B N 1
ATOM 4619 C CA . CYS B 1 39 ? -53.048 4.719 -52.028 1.00 48.60 114 CYS B CA 1
ATOM 4620 C C . CYS B 1 39 ? -54.387 4.003 -51.949 1.00 47.59 114 CYS B C 1
ATOM 4621 O O . CYS B 1 39 ? -54.462 2.782 -52.134 1.00 49.66 114 CYS B O 1
ATOM 4624 N N . PHE B 1 40 ? -55.439 4.768 -51.681 1.00 49.25 115 PHE B N 1
ATOM 4625 C CA . PHE B 1 40 ? -56.779 4.210 -51.564 1.00 50.13 115 PHE B CA 1
ATOM 4626 C C . PHE B 1 40 ? -57.606 4.497 -52.803 1.00 54.64 115 PHE B C 1
ATOM 4627 O O . PHE B 1 40 ? -57.601 5.622 -53.308 1.00 51.13 115 PHE B O 1
ATOM 4635 N N . ASP B 1 41 ? -58.313 3.478 -53.286 1.00 53.31 116 ASP B N 1
ATOM 4636 C CA . ASP B 1 41 ? -59.407 3.683 -54.217 1.00 50.97 116 ASP B CA 1
ATOM 4637 C C . ASP B 1 41 ? -60.515 4.401 -53.446 1.00 55.66 116 ASP B C 1
ATOM 4638 O O . ASP B 1 41 ? -60.661 4.185 -52.249 1.00 56.25 116 ASP B O 1
ATOM 4643 N N . VAL B 1 42 ? -61.293 5.255 -54.102 1.00 56.85 117 VAL B N 1
ATOM 4644 C CA . VAL B 1 42 ? -62.404 5.907 -53.408 1.00 56.31 117 VAL B CA 1
ATOM 4645 C C . VAL B 1 42 ? -63.671 5.033 -53.410 1.00 62.00 117 VAL B C 1
ATOM 4646 O O . VAL B 1 42 ? -64.144 4.590 -52.362 1.00 59.68 117 VAL B O 1
ATOM 4650 N N . ASP B 1 43 ? -64.207 4.773 -54.597 1.00 63.68 118 ASP B N 1
ATOM 4651 C CA . ASP B 1 43 ? -65.441 4.016 -54.733 1.00 63.79 118 ASP B CA 1
ATOM 4652 C C . ASP B 1 43 ? -65.375 2.618 -54.147 1.00 59.80 118 ASP B C 1
ATOM 4653 O O . ASP B 1 43 ? -64.566 1.788 -54.551 1.00 63.89 118 ASP B O 1
ATOM 4658 N N . ARG B 1 44 ? -66.250 2.380 -53.179 1.00 63.93 119 ARG B N 1
ATOM 4659 C CA . ARG B 1 44 ? -66.430 1.071 -52.567 1.00 62.96 119 ARG B CA 1
ATOM 4660 C C . ARG B 1 44 ? -65.211 0.593 -51.758 1.00 62.47 119 ARG B C 1
ATOM 4661 O O . ARG B 1 44 ? -65.156 -0.571 -51.354 1.00 63.79 119 ARG B O 1
ATOM 4669 N N . THR B 1 45 ? -64.248 1.476 -51.500 1.00 56.20 120 THR B N 1
ATOM 4670 C CA . THR B 1 45 ? -63.186 1.128 -50.554 1.00 58.01 120 THR B CA 1
ATOM 4671 C C . THR B 1 45 ? -62.986 2.221 -49.494 1.00 55.13 120 THR B C 1
ATOM 4672 O O . THR B 1 45 ? -62.730 1.912 -48.330 1.00 52.45 120 THR B O 1
ATOM 4676 N N . VAL B 1 46 ? -63.101 3.488 -49.887 1.00 55.34 121 VAL B N 1
ATOM 4677 C CA . VAL B 1 46 ? -63.216 4.565 -48.910 1.00 56.43 121 VAL B CA 1
ATOM 4678 C C . VAL B 1 46 ? -64.696 4.889 -48.673 1.00 57.67 121 VAL B C 1
ATOM 4679 O O . VAL B 1 46 ? -65.134 5.044 -47.534 1.00 59.41 121 VAL B O 1
ATOM 4683 N N . THR B 1 47 ? -65.470 4.978 -49.748 1.00 57.18 122 THR B N 1
ATOM 4684 C CA . THR B 1 47 ? -66.899 5.281 -49.630 1.00 65.87 122 THR B CA 1
ATOM 4685 C C . THR B 1 47 ? -67.748 4.036 -49.866 1.00 60.39 122 THR B C 1
ATOM 4686 O O . THR B 1 47 ? -67.327 3.114 -50.546 1.00 65.09 122 THR B O 1
ATOM 4690 N N . THR B 1 48 ? -68.945 4.014 -49.299 1.00 62.74 123 THR B N 1
ATOM 4691 C CA . THR B 1 48 ? -69.796 2.832 -49.366 1.00 66.83 123 THR B CA 1
ATOM 4692 C C . THR B 1 48 ? -70.506 2.691 -50.714 1.00 67.82 123 THR B C 1
ATOM 4693 O O . THR B 1 48 ? -71.027 1.630 -51.041 1.00 67.54 123 THR B O 1
ATOM 4697 N N . ASP B 1 49 ? -70.504 3.766 -51.493 1.00 68.71 124 ASP B N 1
ATOM 4698 C CA . ASP B 1 49 ? -71.270 3.851 -52.731 1.00 70.92 124 ASP B CA 1
ATOM 4699 C C . ASP B 1 49 ? -70.358 4.204 -53.898 1.00 73.46 124 ASP B C 1
ATOM 4700 O O . ASP B 1 49 ? -69.160 4.366 -53.709 1.00 78.53 124 ASP B O 1
ATOM 4705 N N . ALA B 1 50 ? -70.914 4.346 -55.097 1.00 76.01 125 ALA B N 1
ATOM 4706 C CA . ALA B 1 50 ? -70.110 4.742 -56.253 1.00 81.28 125 ALA B CA 1
ATOM 4707 C C . ALA B 1 50 ? -70.315 6.222 -56.592 1.00 83.99 125 ALA B C 1
ATOM 4708 O O . ALA B 1 50 ? -69.501 7.079 -56.236 1.00 85.98 125 ALA B O 1
ATOM 4710 N N . SER B 1 51 ? -71.408 6.514 -57.284 1.00 89.94 126 SER B N 1
ATOM 4711 C CA . SER B 1 51 ? -71.793 7.890 -57.581 1.00 90.48 126 SER B CA 1
ATOM 4712 C C . SER B 1 51 ? -73.310 7.944 -57.760 1.00 92.88 126 SER B C 1
ATOM 4713 O O . SER B 1 51 ? -74.054 7.602 -56.840 1.00 91.63 126 SER B O 1
ATOM 4716 N N . VAL B 1 52 ? -73.758 8.356 -58.943 1.00 91.90 127 VAL B N 1
ATOM 4717 C CA . VAL B 1 52 ? -75.179 8.354 -59.296 1.00 92.23 127 VAL B CA 1
ATOM 4718 C C . VAL B 1 52 ? -76.005 9.311 -58.422 1.00 92.68 127 VAL B C 1
ATOM 4719 O O . VAL B 1 52 ? -75.545 9.766 -57.369 1.00 86.92 127 VAL B O 1
ATOM 4723 N N . GLY B 1 53 ? -77.218 9.631 -58.878 1.00 91.79 128 GLY B N 1
ATOM 4724 C CA . GLY B 1 53 ? -78.096 10.526 -58.139 1.00 85.93 128 GLY B CA 1
ATOM 4725 C C . GLY B 1 53 ? -79.394 10.845 -58.855 1.00 82.01 128 GLY B C 1
ATOM 4726 O O . GLY B 1 53 ? -80.043 11.847 -58.552 1.00 79.68 128 GLY B O 1
ATOM 4727 N N . ARG B 1 99 ? -74.200 23.660 -62.824 1.00 92.08 174 ARG B N 1
ATOM 4728 C CA . ARG B 1 99 ? -73.228 23.559 -61.742 1.00 95.60 174 ARG B CA 1
ATOM 4729 C C . ARG B 1 99 ? -73.857 22.876 -60.539 1.00 99.56 174 ARG B C 1
ATOM 4730 O O . ARG B 1 99 ? -73.664 21.678 -60.322 1.00 99.59 174 ARG B O 1
ATOM 4738 N N . PHE B 1 100 ? -74.613 23.646 -59.762 1.00 100.97 175 PHE B N 1
ATOM 4739 C CA . PHE B 1 100 ? -75.320 23.114 -58.606 1.00 98.23 175 PHE B CA 1
ATOM 4740 C C . PHE B 1 100 ? -74.331 22.604 -57.560 1.00 99.42 175 PHE B C 1
ATOM 4741 O O . PHE B 1 100 ? -74.014 23.334 -56.618 1.00 99.75 175 PHE B O 1
ATOM 4749 N N . LEU B 1 101 ? -73.845 21.371 -57.724 1.00 98.88 176 LEU B N 1
ATOM 4750 C CA . LEU B 1 101 ? -72.800 20.820 -56.848 1.00 94.62 176 LEU B CA 1
ATOM 4751 C C . LEU B 1 101 ? -73.349 20.487 -55.448 1.00 95.58 176 LEU B C 1
ATOM 4752 O O . LEU B 1 101 ? -72.841 20.939 -54.422 1.00 92.81 176 LEU B O 1
ATOM 4757 N N . GLU B 1 102 ? -74.397 19.669 -55.413 1.00 99.15 177 GLU B N 1
ATOM 4758 C CA . GLU B 1 102 ? -75.001 19.288 -54.137 1.00 97.91 177 GLU B CA 1
ATOM 4759 C C . GLU B 1 102 ? -74.435 17.987 -53.593 1.00 96.98 177 GLU B C 1
ATOM 4760 O O . GLU B 1 102 ? -75.114 16.957 -53.551 1.00 93.43 177 GLU B O 1
ATOM 4766 N N . GLU B 1 103 ? -73.173 18.047 -53.189 1.00 97.44 178 GLU B N 1
ATOM 4767 C CA . GLU B 1 103 ? -72.601 17.009 -52.358 1.00 97.93 178 GLU B CA 1
ATOM 4768 C C . GLU B 1 103 ? -73.282 17.150 -51.006 1.00 95.61 178 GLU B C 1
ATOM 4769 O O . GLU B 1 103 ? -72.786 17.860 -50.129 1.00 93.56 178 GLU B O 1
ATOM 4775 N N . HIS B 1 104 ? -74.439 16.504 -50.859 1.00 97.67 179 HIS B N 1
ATOM 4776 C CA . HIS B 1 104 ? -75.280 16.704 -49.680 1.00 95.85 179 HIS B CA 1
ATOM 4777 C C . HIS B 1 104 ? -74.562 16.360 -48.369 1.00 99.36 179 HIS B C 1
ATOM 4778 O O . HIS B 1 104 ? -74.733 17.084 -47.389 1.00 99.39 179 HIS B O 1
ATOM 4785 N N . PRO B 1 105 ? -73.751 15.272 -48.343 1.00 99.05 180 PRO B N 1
ATOM 4786 C CA . PRO B 1 105 ? -73.163 14.849 -47.069 1.00 92.75 180 PRO B CA 1
ATOM 4787 C C . PRO B 1 105 ? -71.628 14.828 -47.051 1.00 93.41 180 PRO B C 1
ATOM 4788 O O . PRO B 1 105 ? -71.020 15.901 -47.021 1.00 97.12 180 PRO B O 1
ATOM 4792 N N . ALA B 1 106 ? -71.054 13.616 -47.023 1.00 88.24 181 ALA B N 1
ATOM 4793 C CA . ALA B 1 106 ? -69.612 13.309 -47.186 1.00 87.37 181 ALA B CA 1
ATOM 4794 C C . ALA B 1 106 ? -68.975 12.676 -45.938 1.00 84.63 181 ALA B C 1
ATOM 4795 O O . ALA B 1 106 ? -67.764 12.435 -45.903 1.00 78.06 181 ALA B O 1
ATOM 4797 N N . HIS B 1 107 ? -69.786 12.417 -44.919 1.00 81.64 182 HIS B N 1
ATOM 4798 C CA . HIS B 1 107 ? -69.327 11.699 -43.739 1.00 77.17 182 HIS B CA 1
ATOM 4799 C C . HIS B 1 107 ? -70.236 10.500 -43.555 1.00 81.56 182 HIS B C 1
ATOM 4800 O O . HIS B 1 107 ? -69.965 9.608 -42.752 1.00 81.66 182 HIS B O 1
ATOM 4807 N N . THR B 1 108 ? -71.335 10.505 -44.299 1.00 79.63 183 THR B N 1
ATOM 4808 C CA . THR B 1 108 ? -72.219 9.357 -44.366 1.00 77.69 183 THR B CA 1
ATOM 4809 C C . THR B 1 108 ? -71.749 8.459 -45.502 1.00 73.73 183 THR B C 1
ATOM 4810 O O . THR B 1 108 ? -72.214 7.329 -45.655 1.00 75.24 183 THR B O 1
ATOM 4814 N N . ARG B 1 109 ? -70.813 8.975 -46.293 1.00 72.54 184 ARG B N 1
ATOM 4815 C CA . ARG B 1 109 ? -70.284 8.249 -47.439 1.00 72.42 184 ARG B CA 1
ATOM 4816 C C . ARG B 1 109 ? -69.252 7.219 -46.998 1.00 70.48 184 ARG B C 1
ATOM 4817 O O . ARG B 1 109 ? -68.991 6.248 -47.701 1.00 70.19 184 ARG B O 1
ATOM 4825 N N . LEU B 1 110 ? -68.674 7.440 -45.823 1.00 69.26 185 LEU B N 1
ATOM 4826 C CA . LEU B 1 110 ? -67.473 6.732 -45.403 1.00 64.26 185 LEU B CA 1
ATOM 4827 C C . LEU B 1 110 ? -67.688 5.278 -44.986 1.00 61.26 185 LEU B C 1
ATOM 4828 O O . LEU B 1 110 ? -68.633 4.956 -44.279 1.00 66.75 185 LEU B O 1
ATOM 4833 N N . VAL B 1 111 ? -66.786 4.409 -45.431 1.00 61.73 186 VAL B N 1
ATOM 4834 C CA . VAL B 1 111 ? -66.727 3.026 -44.962 1.00 60.35 186 VAL B CA 1
ATOM 4835 C C . VAL B 1 111 ? -66.228 2.993 -43.516 1.00 57.56 186 VAL B C 1
ATOM 4836 O O . VAL B 1 111 ? -65.288 3.708 -43.167 1.00 57.16 186 VAL B O 1
ATOM 4840 N N . PRO B 1 112 ? -66.852 2.169 -42.668 1.00 58.93 187 PRO B N 1
ATOM 4841 C CA . PRO B 1 112 ? -66.374 2.035 -41.285 1.00 55.71 187 PRO B CA 1
ATOM 4842 C C . PRO B 1 112 ? -64.875 1.706 -41.206 1.00 60.27 187 PRO B C 1
ATOM 4843 O O . PRO B 1 112 ? -64.350 0.964 -42.044 1.00 60.85 187 PRO B O 1
ATOM 4847 N N . GLY B 1 113 ? -64.187 2.283 -40.224 1.00 57.21 188 GLY B N 1
ATOM 4848 C CA . GLY B 1 113 ? -62.790 1.960 -39.988 1.00 52.88 188 GLY B CA 1
ATOM 4849 C C . GLY B 1 113 ? -61.793 2.693 -40.873 1.00 52.95 188 GLY B C 1
ATOM 4850 O O . GLY B 1 113 ? -60.638 2.841 -40.491 1.00 51.82 188 GLY B O 1
ATOM 4851 N N . VAL B 1 114 ? -62.221 3.164 -42.045 1.00 53.31 189 VAL B N 1
ATOM 4852 C CA . VAL B 1 114 ? -61.273 3.749 -42.988 1.00 54.13 189 VAL B CA 1
ATOM 4853 C C . VAL B 1 114 ? -60.746 5.086 -42.467 1.00 54.99 189 VAL B C 1
ATOM 4854 O O . VAL B 1 114 ? -59.590 5.445 -42.698 1.00 51.19 189 VAL B O 1
ATOM 4858 N N . GLU B 1 115 ? -61.606 5.814 -41.767 1.00 51.24 190 GLU B N 1
ATOM 4859 C CA . GLU B 1 115 ? -61.225 7.067 -41.146 1.00 54.46 190 GLU B CA 1
ATOM 4860 C C . GLU B 1 115 ? -60.188 6.809 -40.039 1.00 53.40 190 GLU B C 1
ATOM 4861 O O . GLU B 1 115 ? -59.182 7.516 -39.943 1.00 56.14 190 GLU B O 1
ATOM 4867 N N . ASN B 1 116 ? -60.433 5.792 -39.211 1.00 50.47 191 ASN B N 1
ATOM 4868 C CA . ASN B 1 116 ? -59.449 5.346 -38.222 1.00 52.66 191 ASN B CA 1
ATOM 4869 C C . ASN B 1 116 ? -58.127 4.882 -38.847 1.00 54.63 191 ASN B C 1
ATOM 4870 O O . ASN B 1 116 ? -57.043 5.245 -38.369 1.00 52.02 191 ASN B O 1
ATOM 4875 N N . LEU B 1 117 ? -58.217 4.072 -39.903 1.00 50.28 192 LEU B N 1
ATOM 4876 C CA . LEU B 1 117 ? -57.024 3.600 -40.597 1.00 48.61 192 LEU B CA 1
ATOM 4877 C C . LEU B 1 117 ? -56.211 4.759 -41.176 1.00 45.87 192 LEU B C 1
ATOM 4878 O O . LEU B 1 117 ? -54.996 4.848 -40.978 1.00 45.53 192 LEU B O 1
ATOM 4883 N N . ILE B 1 118 ? -56.870 5.658 -41.890 1.00 45.21 193 ILE B N 1
ATOM 4884 C CA . ILE B 1 118 ? -56.135 6.725 -42.550 1.00 46.85 193 ILE B CA 1
ATOM 4885 C C . ILE B 1 118 ? -55.467 7.657 -41.524 1.00 50.10 193 ILE B C 1
ATOM 4886 O O . ILE B 1 118 ? -54.327 8.094 -41.737 1.00 46.99 193 ILE B O 1
ATOM 4891 N N . ALA B 1 119 ? -56.141 7.922 -40.403 1.00 47.42 194 ALA B N 1
ATOM 4892 C CA . ALA B 1 119 ? -55.515 8.684 -39.315 1.00 50.74 194 ALA B CA 1
ATOM 4893 C C . ALA B 1 119 ? -54.287 7.960 -38.740 1.00 47.58 194 ALA B C 1
ATOM 4894 O O . ALA B 1 119 ? -53.244 8.580 -38.485 1.00 46.18 194 ALA B O 1
ATOM 4896 N N . ALA B 1 120 ? -54.417 6.653 -38.534 1.00 44.98 195 ALA B N 1
ATOM 4897 C CA . ALA B 1 120 ? -53.327 5.851 -37.985 1.00 41.58 195 ALA B CA 1
ATOM 4898 C C . ALA B 1 120 ? -52.119 5.818 -38.912 1.00 43.77 195 ALA B C 1
ATOM 4899 O O . ALA B 1 120 ? -50.987 5.715 -38.448 1.00 44.37 195 ALA B O 1
ATOM 4901 N N . LEU B 1 121 ? -52.359 5.872 -40.220 1.00 42.64 196 LEU B N 1
ATOM 4902 C CA . LEU B 1 121 ? -51.265 5.937 -41.187 1.00 42.76 196 LEU B CA 1
ATOM 4903 C C . LEU B 1 121 ? -50.577 7.300 -41.103 1.00 46.10 196 LEU B C 1
ATOM 4904 O O . LEU B 1 121 ? -49.344 7.379 -41.048 1.00 44.21 196 LEU B O 1
ATOM 4909 N N . LYS B 1 122 ? -51.372 8.371 -41.075 1.00 43.68 197 LYS B N 1
ATOM 4910 C CA . LYS B 1 122 ? -50.821 9.720 -40.948 1.00 47.54 197 LYS B CA 1
ATOM 4911 C C . LYS B 1 122 ? -50.022 9.850 -39.645 1.00 45.05 197 LYS B C 1
ATOM 4912 O O . LYS B 1 122 ? -48.897 10.370 -39.644 1.00 41.82 197 LYS B O 1
ATOM 4918 N N . ALA B 1 123 ? -50.563 9.317 -38.553 1.00 42.53 198 ALA B N 1
ATOM 4919 C CA . ALA B 1 123 ? -49.820 9.295 -37.287 1.00 40.89 198 ALA B CA 1
ATOM 4920 C C . ALA B 1 123 ? -48.470 8.559 -37.386 1.00 46.37 198 ALA B C 1
ATOM 4921 O O . ALA B 1 123 ? -47.632 8.658 -36.477 1.00 45.32 198 ALA B O 1
ATOM 4923 N N . ARG B 1 124 ? -48.238 7.823 -38.472 1.00 45.34 199 ARG B N 1
ATOM 4924 C CA . ARG B 1 124 ? -46.956 7.118 -38.616 1.00 44.90 199 ARG B CA 1
ATOM 4925 C C . ARG B 1 124 ? -46.078 7.709 -39.710 1.00 43.36 199 ARG B C 1
ATOM 4926 O O . ARG B 1 124 ? -45.073 7.117 -40.077 1.00 48.00 199 ARG B O 1
ATOM 4934 N N . GLY B 1 125 ? -46.452 8.881 -40.220 1.00 42.67 200 GLY B N 1
ATOM 4935 C CA . GLY B 1 125 ? -45.654 9.557 -41.233 1.00 42.87 200 GLY B CA 1
ATOM 4936 C C . GLY B 1 125 ? -45.859 9.007 -42.636 1.00 45.90 200 GLY B C 1
ATOM 4937 O O . GLY B 1 125 ? -45.104 9.325 -43.553 1.00 44.98 200 GLY B O 1
ATOM 4938 N N . VAL B 1 126 ? -46.878 8.169 -42.805 1.00 45.41 201 VAL B N 1
ATOM 4939 C CA . VAL B 1 126 ? -47.157 7.565 -44.101 1.00 45.19 201 VAL B CA 1
ATOM 4940 C C . VAL B 1 126 ? -48.004 8.507 -44.928 1.00 43.00 201 VAL B C 1
ATOM 4941 O O . VAL B 1 126 ? -49.085 8.902 -44.512 1.00 45.13 201 VAL B O 1
ATOM 4945 N N . GLU B 1 127 ? -47.501 8.869 -46.103 1.00 45.28 202 GLU B N 1
ATOM 4946 C CA . GLU B 1 127 ? -48.232 9.717 -47.043 1.00 46.82 202 GLU B CA 1
ATOM 4947 C C . GLU B 1 127 ? -49.443 8.981 -47.627 1.00 50.76 202 GLU B C 1
ATOM 4948 O O . GLU B 1 127 ? -49.299 7.908 -48.220 1.00 49.66 202 GLU B O 1
ATOM 4954 N N . VAL B 1 128 ? -50.633 9.546 -47.461 1.00 49.05 203 VAL B N 1
ATOM 4955 C CA . VAL B 1 128 ? -51.849 8.903 -47.949 1.00 44.00 203 VAL B CA 1
ATOM 4956 C C . VAL B 1 128 ? -52.389 9.608 -49.193 1.00 53.78 203 VAL B C 1
ATOM 4957 O O . VAL B 1 128 ? -52.432 10.854 -49.265 1.00 47.23 203 VAL B O 1
ATOM 4961 N N . PHE B 1 129 ? -52.777 8.789 -50.174 1.00 50.20 204 PHE B N 1
ATOM 4962 C CA . PHE B 1 129 ? -53.254 9.248 -51.480 1.00 51.52 204 PHE B CA 1
ATOM 4963 C C . PHE B 1 129 ? -54.626 8.698 -51.802 1.00 52.03 204 PHE B C 1
ATOM 4964 O O . PHE B 1 129 ? -55.033 7.652 -51.286 1.00 54.70 204 PHE B O 1
ATOM 4972 N N . LEU B 1 130 ? -55.326 9.399 -52.685 1.00 52.89 205 LEU B N 1
ATOM 4973 C CA . LEU B 1 130 ? -56.569 8.908 -53.261 1.00 52.71 205 LEU B CA 1
ATOM 4974 C C . LEU B 1 130 ? -56.400 8.700 -54.765 1.00 53.81 205 LEU B C 1
ATOM 4975 O O . LEU B 1 130 ? -56.041 9.631 -55.482 1.00 57.55 205 LEU B O 1
ATOM 4980 N N . ILE B 1 131 ? -56.654 7.490 -55.251 1.00 59.00 206 ILE B N 1
ATOM 4981 C CA . ILE B 1 131 ? -56.570 7.237 -56.690 1.00 58.71 206 ILE B CA 1
ATOM 4982 C C . ILE B 1 131 ? -57.892 6.680 -57.200 1.00 59.38 206 ILE B C 1
ATOM 4983 O O . ILE B 1 131 ? -58.236 5.526 -56.940 1.00 58.13 206 ILE B O 1
ATOM 4988 N N . SER B 1 132 ? -58.637 7.506 -57.926 1.00 62.23 207 SER B N 1
ATOM 4989 C CA . SER B 1 132 ? -60.004 7.147 -58.306 1.00 66.38 207 SER B CA 1
ATOM 4990 C C . SER B 1 132 ? -60.230 7.108 -59.813 1.00 69.21 207 SER B C 1
ATOM 4991 O O . SER B 1 132 ? -59.827 8.020 -60.538 1.00 69.52 207 SER B O 1
ATOM 4994 N N . GLY B 1 133 ? -60.887 6.049 -60.277 1.00 68.98 208 GLY B N 1
ATOM 4995 C CA . GLY B 1 133 ? -61.314 5.987 -61.661 1.00 68.93 208 GLY B CA 1
ATOM 4996 C C . GLY B 1 133 ? -62.623 6.734 -61.865 1.00 73.64 208 GLY B C 1
ATOM 4997 O O . GLY B 1 133 ? -63.192 6.720 -62.956 1.00 76.15 208 GLY B O 1
ATOM 4998 N N . GLY B 1 134 ? -63.101 7.388 -60.809 1.00 73.91 209 GLY B N 1
ATOM 4999 C CA . GLY B 1 134 ? -64.365 8.103 -60.851 1.00 72.95 209 GLY B CA 1
ATOM 5000 C C . GLY B 1 134 ? -64.202 9.583 -61.137 1.00 75.55 209 GLY B C 1
ATOM 5001 O O . GLY B 1 134 ? -63.468 9.961 -62.051 1.00 76.32 209 GLY B O 1
ATOM 5002 N N . PHE B 1 135 ? -64.868 10.424 -60.345 1.00 74.58 210 PHE B N 1
ATOM 5003 C CA . PHE B 1 135 ? -64.897 11.858 -60.614 1.00 76.32 210 PHE B CA 1
ATOM 5004 C C . PHE B 1 135 ? -64.334 12.692 -59.461 1.00 77.00 210 PHE B C 1
ATOM 5005 O O . PHE B 1 135 ? -64.739 12.529 -58.310 1.00 76.07 210 PHE B O 1
ATOM 5013 N N . ARG B 1 136 ? -63.415 13.599 -59.795 1.00 74.28 211 ARG B N 1
ATOM 5014 C CA . ARG B 1 136 ? -62.657 14.381 -58.814 1.00 73.81 211 ARG B CA 1
ATOM 5015 C C . ARG B 1 136 ? -63.510 15.248 -57.891 1.00 76.90 211 ARG B C 1
ATOM 5016 O O . ARG B 1 136 ? -63.336 15.231 -56.667 1.00 76.03 211 ARG B O 1
ATOM 5024 N N . GLU B 1 137 ? -64.414 16.024 -58.481 1.00 79.78 212 GLU B N 1
ATOM 5025 C CA . GLU B 1 137 ? -65.290 16.890 -57.704 1.00 78.18 212 GLU B CA 1
ATOM 5026 C C . GLU B 1 137 ? -66.128 16.052 -56.749 1.00 76.57 212 GLU B C 1
ATOM 5027 O O . GLU B 1 137 ? -66.601 16.545 -55.723 1.00 77.48 212 GLU B O 1
ATOM 5033 N N . MET B 1 138 ? -66.289 14.777 -57.095 1.00 77.66 213 MET B N 1
ATOM 5034 C CA . MET B 1 138 ? -67.019 13.819 -56.273 1.00 75.78 213 MET B CA 1
ATOM 5035 C C . MET B 1 138 ? -66.179 13.301 -55.105 1.00 79.97 213 MET B C 1
ATOM 5036 O O . MET B 1 138 ? -66.723 12.809 -54.110 1.00 81.24 213 MET B O 1
ATOM 5041 N N . ALA B 1 139 ? -64.858 13.426 -55.227 1.00 73.91 214 ALA B N 1
ATOM 5042 C CA . ALA B 1 139 ? -63.937 12.810 -54.279 1.00 73.87 214 ALA B CA 1
ATOM 5043 C C . ALA B 1 139 ? -63.223 13.815 -53.393 1.00 72.86 214 ALA B C 1
ATOM 5044 O O . ALA B 1 139 ? -62.799 13.473 -52.285 1.00 69.25 214 ALA B O 1
ATOM 5046 N N . LEU B 1 140 ? -63.055 15.036 -53.893 1.00 73.36 215 LEU B N 1
ATOM 5047 C CA . LEU B 1 140 ? -62.391 16.093 -53.133 1.00 70.83 215 LEU B CA 1
ATOM 5048 C C . LEU B 1 140 ? -62.986 16.259 -51.728 1.00 68.40 215 LEU B C 1
ATOM 5049 O O . LEU B 1 140 ? -62.246 16.344 -50.748 1.00 66.17 215 LEU B O 1
ATOM 5054 N N . PRO B 1 141 ? -64.325 16.292 -51.625 1.00 70.97 216 PRO B N 1
ATOM 5055 C CA . PRO B 1 141 ? -64.967 16.405 -50.310 1.00 72.26 216 PRO B CA 1
ATOM 5056 C C . PRO B 1 141 ? -64.546 15.290 -49.358 1.00 70.57 216 PRO B C 1
ATOM 5057 O O . PRO B 1 141 ? -64.329 15.550 -48.173 1.00 69.33 216 PRO B O 1
ATOM 5061 N N . ILE B 1 142 ? -64.448 14.065 -49.872 1.00 69.20 217 ILE B N 1
ATOM 5062 C CA . ILE B 1 142 ? -63.942 12.938 -49.092 1.00 64.96 217 ILE B CA 1
ATOM 5063 C C . ILE B 1 142 ? -62.503 13.194 -48.650 1.00 60.74 217 ILE B C 1
ATOM 5064 O O . ILE B 1 142 ? -62.145 12.992 -47.492 1.00 58.89 217 ILE B O 1
ATOM 5069 N N . ALA B 1 143 ? -61.681 13.643 -49.586 1.00 63.14 218 ALA B N 1
ATOM 5070 C CA . ALA B 1 143 ? -60.268 13.857 -49.319 1.00 62.32 218 ALA B CA 1
ATOM 5071 C C . ALA B 1 143 ? -60.077 14.950 -48.284 1.00 63.86 218 ALA B C 1
ATOM 5072 O O . ALA B 1 143 ? -59.119 14.928 -47.506 1.00 65.05 218 ALA B O 1
ATOM 5074 N N . SER B 1 144 ? -60.989 15.913 -48.288 1.00 62.32 219 SER B N 1
ATOM 5075 C CA . SER B 1 144 ? -60.915 17.034 -47.359 1.00 63.90 219 SER B CA 1
ATOM 5076 C C . SER B 1 144 ? -61.252 16.579 -45.941 1.00 62.49 219 SER B C 1
ATOM 5077 O O . SER B 1 144 ? -60.565 16.916 -44.983 1.00 59.71 219 SER B O 1
ATOM 5080 N N . HIS B 1 145 ? -62.319 15.801 -45.826 1.00 61.55 220 HIS B N 1
ATOM 5081 C CA . HIS B 1 145 ? -62.760 15.267 -44.554 1.00 59.66 220 HIS B CA 1
ATOM 5082 C C . HIS B 1 145 ? -61.665 14.422 -43.908 1.00 63.48 220 HIS B C 1
ATOM 5083 O O . HIS B 1 145 ? -61.572 14.323 -42.684 1.00 62.01 220 HIS B O 1
ATOM 5090 N N . LEU B 1 146 ? -60.830 13.821 -44.752 1.00 64.26 221 LEU B N 1
ATOM 5091 C CA . LEU B 1 146 ? -59.816 12.873 -44.304 1.00 62.18 221 LEU B CA 1
ATOM 5092 C C . LEU B 1 146 ? -58.453 13.535 -44.202 1.00 60.45 221 LEU B C 1
ATOM 5093 O O . LEU B 1 146 ? -57.450 12.878 -43.902 1.00 59.85 221 LEU B O 1
ATOM 5098 N N . LYS B 1 147 ? -58.425 14.836 -44.466 1.00 57.02 222 LYS B N 1
ATOM 5099 C CA . LYS B 1 147 ? -57.216 15.635 -44.338 1.00 56.56 222 LYS B CA 1
ATOM 5100 C C . LYS B 1 147 ? -56.168 15.145 -45.314 1.00 60.12 222 LYS B C 1
ATOM 5101 O O . LYS B 1 147 ? -54.994 14.982 -44.970 1.00 56.82 222 LYS B O 1
ATOM 5107 N N . ILE B 1 148 ? -56.622 14.901 -46.538 1.00 59.76 223 ILE B N 1
ATOM 5108 C CA . ILE B 1 148 ? -55.753 14.561 -47.649 1.00 55.41 223 ILE B CA 1
ATOM 5109 C C . ILE B 1 148 ? -55.764 15.735 -48.605 1.00 54.78 223 ILE B C 1
ATOM 5110 O O . ILE B 1 148 ? -56.797 16.037 -49.194 1.00 56.77 223 ILE B O 1
ATOM 5115 N N . PRO B 1 149 ? -54.620 16.415 -48.749 1.00 54.47 224 PRO B N 1
ATOM 5116 C CA . PRO B 1 149 ? -54.560 17.601 -49.608 1.00 56.73 224 PRO B CA 1
ATOM 5117 C C . PRO B 1 149 ? -54.977 17.279 -51.038 1.00 59.89 224 PRO B C 1
ATOM 5118 O O . PRO B 1 149 ? -54.847 16.131 -51.485 1.00 59.80 224 PRO B O 1
ATOM 5122 N N . ALA B 1 150 ? -55.506 18.285 -51.728 1.00 60.70 225 ALA B N 1
ATOM 5123 C CA . ALA B 1 150 ? -55.962 18.147 -53.105 1.00 59.48 225 ALA B CA 1
ATOM 5124 C C . ALA B 1 150 ? -54.884 17.541 -54.022 1.00 64.41 225 ALA B C 1
ATOM 5125 O O . ALA B 1 150 ? -55.200 16.831 -54.985 1.00 60.36 225 ALA B O 1
ATOM 5127 N N . LYS B 1 151 ? -53.617 17.822 -53.714 1.00 59.58 226 LYS B N 1
ATOM 5128 C CA . LYS B 1 151 ? -52.502 17.386 -54.549 1.00 64.23 226 LYS B CA 1
ATOM 5129 C C . LYS B 1 151 ? -52.236 15.891 -54.413 1.00 62.35 226 LYS B C 1
ATOM 5130 O O . LYS B 1 151 ? -51.448 15.324 -55.178 1.00 63.03 226 LYS B O 1
ATOM 5136 N N . ASN B 1 152 ? -52.890 15.270 -53.431 1.00 60.96 227 ASN B N 1
ATOM 5137 C CA . ASN B 1 152 ? -52.773 13.834 -53.170 1.00 59.94 227 ASN B CA 1
ATOM 5138 C C . ASN B 1 152 ? -53.985 13.082 -53.686 1.00 56.90 227 ASN B C 1
ATOM 5139 O O . ASN B 1 152 ? -54.163 11.899 -53.387 1.00 54.84 227 ASN B O 1
ATOM 5144 N N . VAL B 1 153 ? -54.829 13.786 -54.438 1.00 58.73 228 VAL B N 1
ATOM 5145 C CA . VAL B 1 153 ? -56.001 13.177 -55.049 1.00 59.11 228 VAL B CA 1
ATOM 5146 C C . VAL B 1 153 ? -55.790 13.043 -56.560 1.00 65.30 228 VAL B C 1
ATOM 5147 O O . VAL B 1 153 ? -55.747 14.041 -57.283 1.00 64.97 228 VAL B O 1
ATOM 5151 N N . PHE B 1 154 ? -55.634 11.805 -57.027 1.00 62.45 229 PHE B N 1
ATOM 5152 C CA . PHE B 1 154 ? -55.472 11.535 -58.456 1.00 66.05 229 PHE B CA 1
ATOM 5153 C C . PHE B 1 154 ? -56.775 11.048 -59.041 1.00 60.72 229 PHE B C 1
ATOM 5154 O O . PHE B 1 154 ? -57.189 9.921 -58.789 1.00 60.59 229 PHE B O 1
ATOM 5162 N N . CYS B 1 155 ? -57.410 11.899 -59.833 1.00 61.61 230 CYS B N 1
ATOM 5163 C CA . CYS B 1 155 ? -58.763 11.640 -60.271 1.00 66.38 230 CYS B CA 1
ATOM 5164 C C . CYS B 1 155 ? -59.083 12.553 -61.447 1.00 75.97 230 CYS B C 1
ATOM 5165 O O . CYS B 1 155 ? -58.521 13.646 -61.550 1.00 76.96 230 CYS B O 1
ATOM 5168 N N . ASN B 1 156 ? -59.961 12.092 -62.341 1.00 80.42 231 ASN B N 1
ATOM 5169 C CA . ASN B 1 156 ? -60.417 12.893 -63.477 1.00 79.97 231 ASN B CA 1
ATOM 5170 C C . ASN B 1 156 ? -61.605 13.763 -63.114 1.00 79.68 231 ASN B C 1
ATOM 5171 O O . ASN B 1 156 ? -62.266 13.538 -62.096 1.00 78.38 231 ASN B O 1
ATOM 5176 N N . THR B 1 157 ? -61.889 14.736 -63.974 1.00 83.77 232 THR B N 1
ATOM 5177 C CA . THR B 1 157 ? -63.010 15.649 -63.773 1.00 86.69 232 THR B CA 1
ATOM 5178 C C . THR B 1 157 ? -64.336 15.108 -64.332 1.00 87.39 232 THR B C 1
ATOM 5179 O O . THR B 1 157 ? -64.767 14.001 -63.981 1.00 86.25 232 THR B O 1
ATOM 5183 N N . MET B 1 158 ? -64.982 15.893 -65.194 1.00 91.62 233 MET B N 1
ATOM 5184 C CA . MET B 1 158 ? -66.302 15.542 -65.720 1.00 87.07 233 MET B CA 1
ATOM 5185 C C . MET B 1 158 ? -66.590 16.192 -67.071 1.00 86.15 233 MET B C 1
ATOM 5186 O O . MET B 1 158 ? -67.640 15.940 -67.670 1.00 86.14 233 MET B O 1
ATOM 5191 N N . SER B 1 159 ? -65.647 17.018 -67.530 1.00 86.21 234 SER B N 1
ATOM 5192 C CA . SER B 1 159 ? -65.743 17.804 -68.775 1.00 89.80 234 SER B CA 1
ATOM 5193 C C . SER B 1 159 ? -66.426 19.167 -68.550 1.00 85.30 234 SER B C 1
ATOM 5194 O O . SER B 1 159 ? -67.654 19.270 -68.461 1.00 83.32 234 SER B O 1
ATOM 5197 N N . SER B 1 182 ? -57.118 1.033 -68.933 1.00 67.42 257 SER B N 1
ATOM 5198 C CA . SER B 1 182 ? -56.501 2.271 -69.398 1.00 67.22 257 SER B CA 1
ATOM 5199 C C . SER B 1 182 ? -55.223 2.604 -68.623 1.00 69.06 257 SER B C 1
ATOM 5200 O O . SER B 1 182 ? -54.604 3.657 -68.851 1.00 66.79 257 SER B O 1
ATOM 5203 N N . HIS B 1 183 ? -54.835 1.713 -67.709 1.00 67.09 258 HIS B N 1
ATOM 5204 C CA . HIS B 1 183 ? -53.592 1.880 -66.956 1.00 63.28 258 HIS B CA 1
ATOM 5205 C C . HIS B 1 183 ? -53.554 3.159 -66.112 1.00 63.79 258 HIS B C 1
ATOM 5206 O O . HIS B 1 183 ? -52.473 3.697 -65.838 1.00 61.62 258 HIS B O 1
ATOM 5213 N N . PHE B 1 184 ? -54.717 3.658 -65.702 1.00 61.78 259 PHE B N 1
ATOM 5214 C CA . PHE B 1 184 ? -54.750 4.953 -65.033 1.00 59.42 259 PHE B CA 1
ATOM 5215 C C . PHE B 1 184 ? -54.030 4.936 -63.684 1.00 59.06 259 PHE B C 1
ATOM 5216 O O . PHE B 1 184 ? -53.276 5.862 -63.378 1.00 57.45 259 PHE B O 1
ATOM 5224 N N . LYS B 1 185 ? -54.236 3.884 -62.892 1.00 54.08 260 LYS B N 1
ATOM 5225 C CA . LYS B 1 185 ? -53.721 3.870 -61.520 1.00 53.77 260 LYS B CA 1
ATOM 5226 C C . LYS B 1 185 ? -52.226 3.553 -61.418 1.00 55.00 260 LYS B C 1
ATOM 5227 O O . LYS B 1 185 ? -51.518 4.185 -60.647 1.00 52.21 260 LYS B O 1
ATOM 5233 N N . SER B 1 186 ? -51.738 2.579 -62.177 1.00 54.33 261 SER B N 1
ATOM 5234 C CA . SER B 1 186 ? -50.304 2.307 -62.178 1.00 55.89 261 SER B CA 1
ATOM 5235 C C . SER B 1 186 ? -49.559 3.539 -62.683 1.00 56.54 261 SER B C 1
ATOM 5236 O O . SER B 1 186 ? -48.447 3.837 -62.245 1.00 53.01 261 SER B O 1
ATOM 5239 N N . ARG B 1 187 ? -50.201 4.264 -63.593 1.00 59.10 262 ARG B N 1
ATOM 5240 C CA . ARG B 1 187 ? -49.611 5.453 -64.195 1.00 58.80 262 ARG B CA 1
ATOM 5241 C C . ARG B 1 187 ? -49.476 6.552 -63.143 1.00 58.16 262 ARG B C 1
ATOM 5242 O O . ARG B 1 187 ? -48.475 7.265 -63.107 1.00 56.46 262 ARG B O 1
ATOM 5250 N N . ALA B 1 188 ? -50.482 6.650 -62.277 1.00 53.89 263 ALA B N 1
ATOM 5251 C CA . ALA B 1 188 ? -50.507 7.625 -61.190 1.00 54.70 263 ALA B CA 1
ATOM 5252 C C . ALA B 1 188 ? -49.451 7.303 -60.135 1.00 54.87 263 ALA B C 1
ATOM 5253 O O . ALA B 1 188 ? -48.802 8.190 -59.594 1.00 57.19 263 ALA B O 1
ATOM 5255 N N . ILE B 1 189 ? -49.273 6.024 -59.850 1.00 52.83 264 ILE B N 1
ATOM 5256 C CA . ILE B 1 189 ? -48.235 5.599 -58.933 1.00 47.05 264 ILE B CA 1
ATOM 5257 C C . ILE B 1 189 ? -46.820 5.827 -59.491 1.00 52.99 264 ILE B C 1
ATOM 5258 O O . ILE B 1 189 ? -45.896 6.114 -58.732 1.00 52.27 264 ILE B O 1
ATOM 5263 N N . GLU B 1 190 ? -46.641 5.720 -60.808 1.00 54.79 265 GLU B N 1
ATOM 5264 C CA . GLU B 1 190 ? -45.336 6.033 -61.417 1.00 54.12 265 GLU B CA 1
ATOM 5265 C C . GLU B 1 190 ? -44.963 7.499 -61.217 1.00 52.24 265 GLU B C 1
ATOM 5266 O O . GLU B 1 190 ? -43.788 7.841 -61.073 1.00 51.98 265 GLU B O 1
ATOM 5272 N N . ARG B 1 191 ? -45.968 8.363 -61.237 1.00 50.84 266 ARG B N 1
ATOM 5273 C CA . ARG B 1 191 ? -45.744 9.781 -61.016 1.00 57.89 266 ARG B CA 1
ATOM 5274 C C . ARG B 1 191 ? -45.247 10.021 -59.593 1.00 54.52 266 ARG B C 1
ATOM 5275 O O . ARG B 1 191 ? -44.227 10.697 -59.382 1.00 54.03 266 ARG B O 1
ATOM 5283 N N . ILE B 1 192 ? -45.969 9.451 -58.629 1.00 52.71 267 ILE B N 1
ATOM 5284 C CA . ILE B 1 192 ? -45.618 9.536 -57.213 1.00 50.56 267 ILE B CA 1
ATOM 5285 C C . ILE B 1 192 ? -44.155 9.150 -56.969 1.00 54.08 267 ILE B C 1
ATOM 5286 O O . ILE B 1 192 ? -43.430 9.829 -56.231 1.00 52.04 267 ILE B O 1
ATOM 5291 N N . ARG B 1 193 ? -43.719 8.074 -57.617 1.00 49.57 268 ARG B N 1
ATOM 5292 C CA . ARG B 1 193 ? -42.357 7.595 -57.463 1.00 51.66 268 ARG B CA 1
ATOM 5293 C C . ARG B 1 193 ? -41.367 8.578 -58.073 1.00 53.30 268 ARG B C 1
ATOM 5294 O O . ARG B 1 193 ? -40.190 8.586 -57.724 1.00 50.09 268 ARG B O 1
ATOM 5302 N N . ARG B 1 194 ? -41.843 9.418 -58.979 1.00 51.14 269 ARG B N 1
ATOM 5303 C CA . ARG B 1 194 ? -40.945 10.383 -59.588 1.00 59.68 269 ARG B CA 1
ATOM 5304 C C . ARG B 1 194 ? -40.910 11.687 -58.790 1.00 56.33 269 ARG B C 1
ATOM 5305 O O . ARG B 1 194 ? -39.865 12.315 -58.705 1.00 57.55 269 ARG B O 1
ATOM 5313 N N . LYS B 1 195 ? -42.027 12.067 -58.168 1.00 56.74 270 LYS B N 1
ATOM 5314 C CA . LYS B 1 195 ? -42.117 13.374 -57.512 1.00 57.38 270 LYS B CA 1
ATOM 5315 C C . LYS B 1 195 ? -41.821 13.336 -56.011 1.00 56.43 270 LYS B C 1
ATOM 5316 O O . LYS B 1 195 ? -41.676 14.378 -55.375 1.00 54.83 270 LYS B O 1
ATOM 5322 N N . TYR B 1 196 ? -41.745 12.140 -55.446 1.00 54.08 271 TYR B N 1
ATOM 5323 C CA . TYR B 1 196 ? -41.484 11.983 -54.016 1.00 56.09 271 TYR B CA 1
ATOM 5324 C C . TYR B 1 196 ? -40.391 10.945 -53.808 1.00 53.02 271 TYR B C 1
ATOM 5325 O O . TYR B 1 196 ? -40.149 10.117 -54.690 1.00 55.92 271 TYR B O 1
ATOM 5334 N N . PRO B 1 197 ? -39.720 10.990 -52.647 1.00 52.18 272 PRO B N 1
ATOM 5335 C CA . PRO B 1 197 ? -38.705 9.978 -52.320 1.00 54.20 272 PRO B CA 1
ATOM 5336 C C . PRO B 1 197 ? -39.317 8.740 -51.627 1.00 55.20 272 PRO B C 1
ATOM 5337 O O . PRO B 1 197 ? -38.785 8.266 -50.621 1.00 55.84 272 PRO B O 1
ATOM 5341 N N . TYR B 1 198 ? -40.431 8.245 -52.165 1.00 52.65 273 TYR B N 1
ATOM 5342 C CA . TYR B 1 198 ? -41.121 7.062 -51.635 1.00 52.57 273 TYR B CA 1
ATOM 5343 C C . TYR B 1 198 ? -40.781 5.837 -52.464 1.00 52.01 273 TYR B C 1
ATOM 5344 O O . TYR B 1 198 ? -40.900 5.856 -53.701 1.00 53.44 273 TYR B O 1
ATOM 5353 N N . ASN B 1 199 ? -40.367 4.768 -51.794 1.00 52.42 274 ASN B N 1
ATOM 5354 C CA . ASN B 1 199 ? -40.015 3.535 -52.488 1.00 51.44 274 ASN B CA 1
ATOM 5355 C C . ASN B 1 199 ? -40.930 2.368 -52.153 1.00 52.87 274 ASN B C 1
ATOM 5356 O O . ASN B 1 199 ? -41.017 1.415 -52.926 1.00 53.02 274 ASN B O 1
ATOM 5361 N N . ASN B 1 200 ? -41.597 2.430 -51.005 1.00 49.72 275 ASN B N 1
ATOM 5362 C CA . ASN B 1 200 ? -42.571 1.403 -50.660 1.00 51.58 275 ASN B CA 1
ATOM 5363 C C . ASN B 1 200 ? -43.981 1.961 -50.710 1.00 53.50 275 ASN B C 1
ATOM 5364 O O . ASN B 1 200 ? -44.371 2.777 -49.871 1.00 53.62 275 ASN B O 1
ATOM 5369 N N . ILE B 1 201 ? -44.738 1.511 -51.704 1.00 51.47 276 ILE B N 1
ATOM 5370 C CA . ILE B 1 201 ? -46.045 2.075 -51.995 1.00 49.49 276 ILE B CA 1
ATOM 5371 C C . ILE B 1 201 ? -47.056 0.957 -52.144 1.00 49.79 276 ILE B C 1
ATOM 5372 O O . ILE B 1 201 ? -46.836 -0.004 -52.880 1.00 51.93 276 ILE B O 1
ATOM 5377 N N . ILE B 1 202 ? -48.166 1.094 -51.435 1.00 50.10 277 ILE B N 1
ATOM 5378 C CA . ILE B 1 202 ? -49.147 0.045 -51.355 1.00 43.98 277 ILE B CA 1
ATOM 5379 C C . ILE B 1 202 ? -50.476 0.562 -51.877 1.00 50.46 277 ILE B C 1
ATOM 5380 O O . ILE B 1 202 ? -50.850 1.703 -51.614 1.00 48.93 277 ILE B O 1
ATOM 5385 N N . MET B 1 203 ? -51.157 -0.266 -52.666 1.00 51.05 278 MET B N 1
ATOM 5386 C CA . MET B 1 203 ? -52.467 0.080 -53.202 1.00 48.49 278 MET B CA 1
ATOM 5387 C C . MET B 1 203 ? -53.535 -0.669 -52.432 1.00 45.39 278 MET B C 1
ATOM 5388 O O . MET B 1 203 ? -53.398 -1.862 -52.172 1.00 45.33 278 MET B O 1
ATOM 5393 N N . VAL B 1 204 ? -54.580 0.051 -52.037 1.00 47.23 279 VAL B N 1
ATOM 5394 C CA . VAL B 1 204 ? -55.718 -0.553 -51.355 1.00 47.10 279 VAL B CA 1
ATOM 5395 C C . VAL B 1 204 ? -56.942 -0.249 -52.196 1.00 48.37 279 VAL B C 1
ATOM 5396 O O . VAL B 1 204 ? -57.160 0.907 -52.570 1.00 46.10 279 VAL B O 1
ATOM 5400 N N . GLY B 1 205 ? -57.724 -1.280 -52.517 1.00 51.59 280 GLY B N 1
ATOM 5401 C CA . GLY B 1 205 ? -58.907 -1.108 -53.351 1.00 53.27 280 GLY B CA 1
ATOM 5402 C C . GLY B 1 205 ? -59.715 -2.380 -53.586 1.00 53.50 280 GLY B C 1
ATOM 5403 O O . GLY B 1 205 ? -59.335 -3.448 -53.112 1.00 56.19 280 GLY B O 1
ATOM 5404 N N . ASP B 1 206 ? -60.817 -2.261 -54.329 1.00 55.57 281 ASP B N 1
ATOM 5405 C CA . ASP B 1 206 ? -61.773 -3.355 -54.519 1.00 59.56 281 ASP B CA 1
ATOM 5406 C C . ASP B 1 206 ? -61.765 -3.940 -55.931 1.00 62.15 281 ASP B C 1
ATOM 5407 O O . ASP B 1 206 ? -62.165 -5.085 -56.135 1.00 60.34 281 ASP B O 1
ATOM 5412 N N . GLY B 1 207 ? -61.304 -3.155 -56.900 1.00 62.76 282 GLY B N 1
ATOM 5413 C CA . GLY B 1 207 ? -61.477 -3.503 -58.301 1.00 64.82 282 GLY B CA 1
ATOM 5414 C C . GLY B 1 207 ? -60.256 -3.957 -59.078 1.00 60.69 282 GLY B C 1
ATOM 5415 O O . GLY B 1 207 ? -59.193 -4.218 -58.506 1.00 60.75 282 GLY B O 1
ATOM 5416 N N . PHE B 1 208 ? -60.431 -4.066 -60.395 1.00 60.65 283 PHE B N 1
ATOM 5417 C CA . PHE B 1 208 ? -59.366 -4.486 -61.297 1.00 57.65 283 PHE B CA 1
ATOM 5418 C C . PHE B 1 208 ? -58.404 -3.358 -61.548 1.00 51.58 283 PHE B C 1
ATOM 5419 O O . PHE B 1 208 ? -57.230 -3.593 -61.769 1.00 53.22 283 PHE B O 1
ATOM 5427 N N . SER B 1 209 ? -58.923 -2.132 -61.539 1.00 55.34 284 SER B N 1
ATOM 5428 C CA . SER B 1 209 ? -58.101 -0.942 -61.697 1.00 58.64 284 SER B CA 1
ATOM 5429 C C . SER B 1 209 ? -57.056 -0.885 -60.583 1.00 58.46 284 SER B C 1
ATOM 5430 O O . SER B 1 209 ? -55.925 -0.460 -60.804 1.00 58.55 284 SER B O 1
ATOM 5433 N N . ASP B 1 210 ? -57.436 -1.349 -59.397 1.00 57.22 285 ASP B N 1
ATOM 5434 C CA . ASP B 1 210 ? -56.544 -1.347 -58.246 1.00 54.66 285 ASP B CA 1
ATOM 5435 C C . ASP B 1 210 ? -55.514 -2.456 -58.352 1.00 56.60 285 ASP B C 1
ATOM 5436 O O . ASP B 1 210 ? -54.360 -2.275 -57.968 1.00 53.34 285 ASP B O 1
ATOM 5441 N N . LEU B 1 211 ? -55.925 -3.608 -58.865 1.00 55.52 286 LEU B N 1
ATOM 5442 C CA . LEU B 1 211 ? -54.972 -4.685 -59.100 1.00 53.98 286 LEU B CA 1
ATOM 5443 C C . LEU B 1 211 ? -53.900 -4.237 -60.094 1.00 53.99 286 LEU B C 1
ATOM 5444 O O . LEU B 1 211 ? -52.720 -4.524 -59.912 1.00 53.66 286 LEU B O 1
ATOM 5449 N N . GLU B 1 212 ? -54.310 -3.501 -61.127 1.00 55.51 287 GLU B N 1
ATOM 5450 C CA . GLU B 1 212 ? -53.381 -3.095 -62.174 1.00 56.07 287 GLU B CA 1
ATOM 5451 C C . GLU B 1 212 ? -52.408 -2.019 -61.690 1.00 56.35 287 GLU B C 1
ATOM 5452 O O . GLU B 1 212 ? -51.388 -1.786 -62.328 1.00 56.42 287 GLU B O 1
ATOM 5458 N N . ALA B 1 213 ? -52.727 -1.366 -60.571 1.00 57.18 288 ALA B N 1
ATOM 5459 C CA . ALA B 1 213 ? -51.847 -0.352 -59.994 1.00 52.40 288 ALA B CA 1
ATOM 5460 C C . ALA B 1 213 ? -50.533 -1.000 -59.613 1.00 52.65 288 ALA B C 1
ATOM 5461 O O . ALA B 1 213 ? -49.481 -0.350 -59.598 1.00 46.36 288 ALA B O 1
ATOM 5463 N N . MET B 1 214 ? -50.607 -2.292 -59.303 1.00 50.24 289 MET B N 1
ATOM 5464 C CA . MET B 1 214 ? -49.416 -3.089 -59.065 1.00 49.05 289 MET B CA 1
ATOM 5465 C C . MET B 1 214 ? -48.946 -3.837 -60.329 1.00 53.61 289 MET B C 1
ATOM 5466 O O . MET B 1 214 ? -47.784 -3.713 -60.727 1.00 52.71 289 MET B O 1
ATOM 5471 N N . GLN B 1 215 ? -49.843 -4.589 -60.969 1.00 55.11 290 GLN B N 1
ATOM 5472 C CA . GLN B 1 215 ? -49.481 -5.429 -62.134 1.00 52.66 290 GLN B CA 1
ATOM 5473 C C . GLN B 1 215 ? -49.084 -4.681 -63.413 1.00 54.50 290 GLN B C 1
ATOM 5474 O O . GLN B 1 215 ? -48.268 -5.178 -64.188 1.00 57.17 290 GLN B O 1
ATOM 5480 N N . GLY B 1 216 ? -49.667 -3.508 -63.649 1.00 51.80 291 GLY B N 1
ATOM 5481 C CA . GLY B 1 216 ? -49.572 -2.870 -64.951 1.00 47.33 291 GLY B CA 1
ATOM 5482 C C . GLY B 1 216 ? -48.291 -2.107 -65.244 1.00 58.36 291 GLY B C 1
ATOM 5483 O O . GLY B 1 216 ? -48.207 -1.377 -66.240 1.00 56.28 291 GLY B O 1
ATOM 5484 N N . SER B 1 217 ? -47.287 -2.277 -64.386 1.00 56.61 292 SER B N 1
ATOM 5485 C CA . SER B 1 217 ? -46.049 -1.509 -64.500 1.00 53.18 292 SER B CA 1
ATOM 5486 C C . SER B 1 217 ? -45.016 -2.009 -63.513 1.00 49.69 292 SER B C 1
ATOM 5487 O O . SER B 1 217 ? -45.357 -2.379 -62.396 1.00 52.23 292 SER B O 1
ATOM 5490 N N . PRO B 1 218 ? -43.741 -2.022 -63.926 1.00 54.42 293 PRO B N 1
ATOM 5491 C CA . PRO B 1 218 ? -42.651 -2.330 -62.990 1.00 54.42 293 PRO B CA 1
ATOM 5492 C C . PRO B 1 218 ? -42.443 -1.174 -62.024 1.00 48.72 293 PRO B C 1
ATOM 5493 O O . PRO B 1 218 ? -41.671 -1.308 -61.083 1.00 52.76 293 PRO B O 1
ATOM 5497 N N . ASP B 1 219 ? -43.135 -0.062 -62.257 1.00 50.51 294 ASP B N 1
ATOM 5498 C CA . ASP B 1 219 ? -43.015 1.107 -61.390 1.00 51.05 294 ASP B CA 1
ATOM 5499 C C . ASP B 1 219 ? -44.288 1.427 -60.610 1.00 52.05 294 ASP B C 1
ATOM 5500 O O . ASP B 1 219 ? -44.479 2.562 -60.168 1.00 53.48 294 ASP B O 1
ATOM 5505 N N . GLY B 1 220 ? -45.152 0.429 -60.440 1.00 54.17 295 GLY B N 1
ATOM 5506 C CA . GLY B 1 220 ? -46.444 0.633 -59.806 1.00 49.90 295 GLY B CA 1
ATOM 5507 C C . GLY B 1 220 ? -46.371 0.272 -58.340 1.00 49.22 295 GLY B C 1
ATOM 5508 O O . GLY B 1 220 ? -45.285 0.291 -57.760 1.00 48.78 295 GLY B O 1
ATOM 5509 N N . ALA B 1 221 ? -47.512 -0.056 -57.739 1.00 47.60 296 ALA B N 1
ATOM 5510 C CA . ALA B 1 221 ? -47.555 -0.413 -56.325 1.00 44.31 296 ALA B CA 1
ATOM 5511 C C . ALA B 1 221 ? -46.636 -1.597 -56.075 1.00 45.02 296 ALA B C 1
ATOM 5512 O O . ALA B 1 221 ? -46.341 -2.346 -56.998 1.00 46.89 296 ALA B O 1
ATOM 5514 N N . ASP B 1 222 ? -46.179 -1.762 -54.837 1.00 47.62 297 ASP B N 1
ATOM 5515 C CA . ASP B 1 222 ? -45.343 -2.906 -54.478 1.00 44.84 297 ASP B CA 1
ATOM 5516 C C . ASP B 1 222 ? -46.194 -4.031 -53.947 1.00 47.22 297 ASP B C 1
ATOM 5517 O O . ASP B 1 222 ? -45.772 -5.182 -53.913 1.00 47.46 297 ASP B O 1
ATOM 5522 N N . ALA B 1 223 ? -47.382 -3.683 -53.477 1.00 44.47 298 ALA B N 1
ATOM 5523 C CA . ALA B 1 223 ? -48.351 -4.683 -53.079 1.00 42.84 298 ALA B CA 1
ATOM 5524 C C . ALA B 1 223 ? -49.721 -4.112 -53.301 1.00 46.16 298 ALA B C 1
ATOM 5525 O O . ALA B 1 223 ? -49.886 -2.897 -53.436 1.00 47.43 298 ALA B O 1
ATOM 5527 N N . PHE B 1 224 ? -50.703 -4.996 -53.320 1.00 47.32 299 PHE B N 1
ATOM 5528 C CA . PHE B 1 224 ? -52.082 -4.609 -53.528 1.00 47.51 299 PHE B CA 1
ATOM 5529 C C . PHE B 1 224 ? -52.882 -5.274 -52.426 1.00 50.40 299 PHE B C 1
ATOM 5530 O O . PHE B 1 224 ? -52.809 -6.497 -52.243 1.00 46.32 299 PHE B O 1
ATOM 5538 N N . ILE B 1 225 ? -53.580 -4.459 -51.639 1.00 48.31 300 ILE B N 1
ATOM 5539 C CA . ILE B 1 225 ? -54.460 -4.978 -50.597 1.00 46.57 300 ILE B CA 1
ATOM 5540 C C . ILE B 1 225 ? -55.875 -4.855 -51.125 1.00 46.18 300 ILE B C 1
ATOM 5541 O O . ILE B 1 225 ? -56.327 -3.758 -51.453 1.00 49.54 300 ILE B O 1
ATOM 5546 N N . CYS B 1 226 ? -56.556 -5.984 -51.271 1.00 51.15 301 CYS B N 1
ATOM 5547 C CA . CYS B 1 226 ? -57.910 -5.963 -51.800 1.00 49.02 301 CYS B CA 1
ATOM 5548 C C . CYS B 1 226 ? -58.898 -5.845 -50.655 1.00 52.04 301 CYS B C 1
ATOM 5549 O O . CYS B 1 226 ? -58.899 -6.669 -49.742 1.00 50.40 301 CYS B O 1
ATOM 5552 N N . PHE B 1 227 ? -59.732 -4.814 -50.698 1.00 54.46 302 PHE B N 1
ATOM 5553 C CA . PHE B 1 227 ? -60.713 -4.600 -49.632 1.00 59.32 302 PHE B CA 1
ATOM 5554 C C . PHE B 1 227 ? -62.062 -5.181 -50.038 1.00 56.77 302 PHE B C 1
ATOM 5555 O O . PHE B 1 227 ? -62.720 -4.670 -50.955 1.00 55.40 302 PHE B O 1
ATOM 5563 N N . GLY B 1 228 ? -62.453 -6.251 -49.353 1.00 54.74 303 GLY B N 1
ATOM 5564 C CA . GLY B 1 228 ? -63.662 -6.987 -49.683 1.00 58.98 303 GLY B CA 1
ATOM 5565 C C . GLY B 1 228 ? -64.865 -6.576 -48.858 1.00 63.97 303 GLY B C 1
ATOM 5566 O O . GLY B 1 228 ? -65.905 -7.229 -48.880 1.00 62.09 303 GLY B O 1
ATOM 5567 N N . GLY B 1 229 ? -64.716 -5.503 -48.091 1.00 64.67 304 GLY B N 1
ATOM 5568 C CA . GLY B 1 229 ? -65.864 -4.869 -47.480 1.00 65.95 304 GLY B CA 1
ATOM 5569 C C . GLY B 1 229 ? -66.594 -4.176 -48.614 1.00 71.08 304 GLY B C 1
ATOM 5570 O O . GLY B 1 229 ? -65.964 -3.752 -49.583 1.00 76.34 304 GLY B O 1
ATOM 5571 N N . VAL B 1 230 ? -67.914 -4.091 -48.526 1.00 70.77 305 VAL B N 1
ATOM 5572 C CA . VAL B 1 230 ? -68.733 -3.503 -49.595 1.00 74.48 305 VAL B CA 1
ATOM 5573 C C . VAL B 1 230 ? -68.898 -4.464 -50.798 1.00 77.66 305 VAL B C 1
ATOM 5574 O O . VAL B 1 230 ? -70.007 -4.938 -51.069 1.00 74.44 305 VAL B O 1
ATOM 5578 N N . MET B 1 231 ? -67.810 -4.741 -51.519 1.00 77.08 306 MET B N 1
ATOM 5579 C CA . MET B 1 231 ? -67.874 -5.588 -52.717 1.00 78.09 306 MET B CA 1
ATOM 5580 C C . MET B 1 231 ? -66.837 -6.708 -52.704 1.00 71.69 306 MET B C 1
ATOM 5581 O O . MET B 1 231 ? -65.635 -6.451 -52.601 1.00 66.25 306 MET B O 1
ATOM 5586 N N . GLN B 1 232 ? -67.293 -7.951 -52.824 1.00 75.97 307 GLN B N 1
ATOM 5587 C CA . GLN B 1 232 ? -66.364 -9.076 -52.909 1.00 79.63 307 GLN B CA 1
ATOM 5588 C C . GLN B 1 232 ? -66.234 -9.608 -54.344 1.00 74.73 307 GLN B C 1
ATOM 5589 O O . GLN B 1 232 ? -67.095 -10.346 -54.832 1.00 78.66 307 GLN B O 1
ATOM 5595 N N . ARG B 1 233 ? -65.147 -9.226 -55.007 1.00 69.19 308 ARG B N 1
ATOM 5596 C CA . ARG B 1 233 ? -64.870 -9.647 -56.381 1.00 70.07 308 ARG B CA 1
ATOM 5597 C C . ARG B 1 233 ? -63.774 -10.714 -56.407 1.00 64.58 308 ARG B C 1
ATOM 5598 O O . ARG B 1 233 ? -62.591 -10.395 -56.246 1.00 63.83 308 ARG B O 1
ATOM 5606 N N . PRO B 1 234 ? -64.158 -11.980 -56.637 1.00 59.02 309 PRO B N 1
ATOM 5607 C CA . PRO B 1 234 ? -63.208 -13.085 -56.467 1.00 55.98 309 PRO B CA 1
ATOM 5608 C C . PRO B 1 234 ? -62.040 -13.044 -57.447 1.00 55.77 309 PRO B C 1
ATOM 5609 O O . PRO B 1 234 ? -60.978 -13.581 -57.137 1.00 58.97 309 PRO B O 1
ATOM 5613 N N . ALA B 1 235 ? -62.226 -12.414 -58.601 1.00 55.74 310 ALA B N 1
ATOM 5614 C CA . ALA B 1 235 ? -61.160 -12.328 -59.601 1.00 57.83 310 ALA B CA 1
ATOM 5615 C C . ALA B 1 235 ? -60.014 -11.449 -59.117 1.00 60.05 310 ALA B C 1
ATOM 5616 O O . ALA B 1 235 ? -58.841 -11.758 -59.344 1.00 60.16 310 ALA B O 1
ATOM 5618 N N . VAL B 1 236 ? -60.367 -10.342 -58.466 1.00 61.37 311 VAL B N 1
ATOM 5619 C CA . VAL B 1 236 ? -59.385 -9.430 -57.897 1.00 57.77 311 VAL B CA 1
ATOM 5620 C C . VAL B 1 236 ? -58.813 -10.036 -56.625 1.00 58.49 311 VAL B C 1
ATOM 5621 O O . VAL B 1 236 ? -57.612 -9.979 -56.390 1.00 60.59 311 VAL B O 1
ATOM 5625 N N . ALA B 1 237 ? -59.682 -10.636 -55.819 1.00 58.18 312 ALA B N 1
ATOM 5626 C CA . ALA B 1 237 ? -59.301 -11.175 -54.516 1.00 58.66 312 ALA B CA 1
ATOM 5627 C C . ALA B 1 237 ? -58.313 -12.330 -54.611 1.00 64.38 312 ALA B C 1
ATOM 5628 O O . ALA B 1 237 ? -57.449 -12.485 -53.744 1.00 61.48 312 ALA B O 1
ATOM 5630 N N . SER B 1 238 ? -58.467 -13.155 -55.644 1.00 62.71 313 SER B N 1
ATOM 5631 C CA . SER B 1 238 ? -57.602 -14.322 -55.859 1.00 62.57 313 SER B CA 1
ATOM 5632 C C . SER B 1 238 ? -56.176 -13.867 -56.074 1.00 56.44 313 SER B C 1
ATOM 5633 O O . SER B 1 238 ? -55.234 -14.455 -55.555 1.00 55.55 313 SER B O 1
ATOM 5636 N N . GLN B 1 239 ? -56.042 -12.816 -56.875 1.00 55.08 314 GLN B N 1
ATOM 5637 C CA . GLN B 1 239 ? -54.788 -12.110 -57.051 1.00 58.17 314 GLN B CA 1
ATOM 5638 C C . GLN B 1 239 ? -54.674 -11.205 -55.813 1.00 62.89 314 GLN B C 1
ATOM 5639 O O . GLN B 1 239 ? -55.377 -11.451 -54.837 1.00 68.98 314 GLN B O 1
ATOM 5645 N N . ALA B 1 240 ? -53.816 -10.195 -55.798 1.00 57.67 315 ALA B N 1
ATOM 5646 C CA . ALA B 1 240 ? -53.675 -9.369 -54.570 1.00 58.47 315 ALA B CA 1
ATOM 5647 C C . ALA B 1 240 ? -52.911 -10.077 -53.439 1.00 55.44 315 ALA B C 1
ATOM 5648 O O . ALA B 1 240 ? -53.076 -11.287 -53.210 1.00 50.57 315 ALA B O 1
ATOM 5650 N N . ASP B 1 241 ? -52.078 -9.312 -52.728 1.00 50.36 316 ASP B N 1
ATOM 5651 C CA . ASP B 1 241 ? -51.184 -9.886 -51.726 1.00 48.49 316 ASP B CA 1
ATOM 5652 C C . ASP B 1 241 ? -51.832 -10.093 -50.373 1.00 42.26 316 ASP B C 1
ATOM 5653 O O . ASP B 1 241 ? -51.249 -10.712 -49.484 1.00 51.50 316 ASP B O 1
ATOM 5658 N N . TRP B 1 242 ? -53.046 -9.581 -50.228 1.00 46.14 317 TRP B N 1
ATOM 5659 C CA . TRP B 1 242 ? -53.698 -9.501 -48.927 1.00 52.70 317 TRP B CA 1
ATOM 5660 C C . TRP B 1 242 ? -55.160 -9.181 -49.163 1.00 48.55 317 TRP B C 1
ATOM 5661 O O . TRP B 1 242 ? -55.493 -8.219 -49.865 1.00 43.78 317 TRP B O 1
ATOM 5672 N N . PHE B 1 243 ? -56.037 -9.995 -48.593 1.00 50.18 318 PHE B N 1
ATOM 5673 C CA . PHE B 1 243 ? -57.452 -9.702 -48.701 1.00 52.31 318 PHE B CA 1
ATOM 5674 C C . PHE B 1 243 ? -58.062 -9.526 -47.323 1.00 52.17 318 PHE B C 1
ATOM 5675 O O . PHE B 1 243 ? -57.804 -10.315 -46.412 1.00 51.74 318 PHE B O 1
ATOM 5683 N N . VAL B 1 244 ? -58.879 -8.488 -47.176 1.00 54.66 319 VAL B N 1
ATOM 5684 C CA . VAL B 1 244 ? -59.494 -8.191 -45.890 1.00 58.17 319 VAL B CA 1
ATOM 5685 C C . VAL B 1 244 ? -60.938 -7.770 -46.096 1.00 57.03 319 VAL B C 1
ATOM 5686 O O . VAL B 1 244 ? -61.278 -7.219 -47.150 1.00 56.98 319 VAL B O 1
ATOM 5690 N N . ARG B 1 245 ? -61.785 -8.021 -45.099 1.00 55.24 320 ARG B N 1
ATOM 5691 C CA . ARG B 1 245 ? -63.173 -7.589 -45.175 1.00 59.15 320 ARG B CA 1
ATOM 5692 C C . ARG B 1 245 ? -63.415 -6.375 -44.278 1.00 59.71 320 ARG B C 1
ATOM 5693 O O . ARG B 1 245 ? -64.371 -5.623 -44.470 1.00 62.55 320 ARG B O 1
ATOM 5701 N N . SER B 1 246 ? -62.529 -6.190 -43.304 1.00 59.44 321 SER B N 1
ATOM 5702 C CA . SER B 1 246 ? -62.630 -5.100 -42.336 1.00 60.08 321 SER B CA 1
ATOM 5703 C C . SER B 1 246 ? -61.296 -4.385 -42.229 1.00 56.61 321 SER B C 1
ATOM 5704 O O . SER B 1 246 ? -60.249 -5.025 -42.270 1.00 53.58 321 SER B O 1
ATOM 5707 N N . TYR B 1 247 ? -61.322 -3.064 -42.084 1.00 55.85 322 TYR B N 1
ATOM 5708 C CA . TYR B 1 247 ? -60.074 -2.323 -41.974 1.00 51.11 322 TYR B CA 1
ATOM 5709 C C . TYR B 1 247 ? -59.384 -2.581 -40.626 1.00 54.30 322 TYR B C 1
ATOM 5710 O O . TYR B 1 247 ? -58.201 -2.295 -40.474 1.00 55.44 322 TYR B O 1
ATOM 5719 N N . ASP B 1 248 ? -60.114 -3.150 -39.667 1.00 51.79 323 ASP B N 1
ATOM 5720 C CA . ASP B 1 248 ? -59.533 -3.575 -38.391 1.00 51.69 323 ASP B CA 1
ATOM 5721 C C . ASP B 1 248 ? -58.334 -4.487 -38.595 1.00 54.27 323 ASP B C 1
ATOM 5722 O O . ASP B 1 248 ? -57.349 -4.422 -37.844 1.00 56.35 323 ASP B O 1
ATOM 5727 N N . GLU B 1 249 ? -58.418 -5.350 -39.605 1.00 52.73 324 GLU B N 1
ATOM 5728 C CA . GLU B 1 249 ? -57.354 -6.314 -39.870 1.00 51.08 324 GLU B CA 1
ATOM 5729 C C . GLU B 1 249 ? -56.046 -5.633 -40.288 1.00 48.16 324 GLU B C 1
ATOM 5730 O O . GLU B 1 249 ? -54.962 -6.074 -39.907 1.00 47.90 324 GLU B O 1
ATOM 5736 N N . LEU B 1 250 ? -56.152 -4.565 -41.076 1.00 48.07 325 LEU B N 1
ATOM 5737 C CA . LEU B 1 250 ? -54.972 -3.800 -41.471 1.00 46.37 325 LEU B CA 1
ATOM 5738 C C . LEU B 1 250 ? -54.438 -3.016 -40.283 1.00 50.29 325 LEU B C 1
ATOM 5739 O O . LEU B 1 250 ? -53.222 -2.952 -40.066 1.00 45.34 325 LEU B O 1
ATOM 5744 N N . MET B 1 251 ? -55.355 -2.419 -39.519 1.00 50.08 326 MET B N 1
ATOM 5745 C CA . MET B 1 251 ? -54.971 -1.587 -38.377 1.00 50.42 326 MET B CA 1
ATOM 5746 C C . MET B 1 251 ? -54.264 -2.397 -37.303 1.00 49.84 326 MET B C 1
ATOM 5747 O O . MET B 1 251 ? -53.465 -1.861 -36.555 1.00 47.14 326 MET B O 1
ATOM 5752 N N . ALA B 1 252 ? -54.513 -3.699 -37.247 1.00 49.95 327 ALA B N 1
ATOM 5753 C CA . ALA B 1 252 ? -53.877 -4.505 -36.212 1.00 45.35 327 ALA B CA 1
ATOM 5754 C C . ALA B 1 252 ? -52.415 -4.809 -36.554 1.00 48.76 327 ALA B C 1
ATOM 5755 O O . ALA B 1 252 ? -51.620 -5.084 -35.665 1.00 51.44 327 ALA B O 1
ATOM 5757 N N . LYS B 1 253 ? -52.048 -4.735 -37.832 1.00 44.86 328 LYS B N 1
ATOM 5758 C CA . LYS B 1 253 ? -50.683 -5.066 -38.240 1.00 47.53 328 LYS B CA 1
ATOM 5759 C C . LYS B 1 253 ? -49.802 -3.825 -38.437 1.00 51.25 328 LYS B C 1
ATOM 5760 O O . LYS B 1 253 ? -48.616 -3.929 -38.793 1.00 49.01 328 LYS B O 1
ATOM 5766 N N . LEU B 1 254 ? -50.383 -2.653 -38.226 1.00 47.05 329 LEU B N 1
ATOM 5767 C CA . LEU B 1 254 ? -49.591 -1.435 -38.191 1.00 50.01 329 LEU B CA 1
ATOM 5768 C C . LEU B 1 254 ? -48.541 -1.576 -37.082 1.00 48.93 329 LEU B C 1
ATOM 5769 O O . LEU B 1 254 ? -48.790 -2.243 -36.073 1.00 46.40 329 LEU B O 1
ATOM 5774 N N . LYS B 1 255 ? -47.370 -0.976 -37.271 1.00 52.31 330 LYS B N 1
ATOM 5775 C CA . LYS B 1 255 ? -46.339 -0.993 -36.230 1.00 53.93 330 LYS B CA 1
ATOM 5776 C C . LYS B 1 255 ? -46.880 -0.417 -34.912 1.00 50.84 330 LYS B C 1
ATOM 5777 O O . LYS B 1 255 ? -47.591 0.579 -34.920 1.00 47.88 330 LYS B O 1
ATOM 5783 N N . ARG B 1 256 ? -46.583 -1.054 -33.782 1.00 49.01 331 ARG B N 1
ATOM 5784 C CA . ARG B 1 256 ? -47.063 -0.531 -32.503 1.00 47.43 331 ARG B CA 1
ATOM 5785 C C . ARG B 1 256 ? -45.972 -0.531 -31.460 1.00 48.68 331 ARG B C 1
ATOM 5786 O O . ARG B 1 256 ? -45.363 -1.568 -31.226 1.00 48.93 331 ARG B O 1
ATOM 5794 N N . TYR B 1 257 ? -45.719 0.621 -30.830 1.00 45.61 332 TYR B N 1
ATOM 5795 C CA . TYR B 1 257 ? -44.526 0.752 -29.974 1.00 42.08 332 TYR B CA 1
ATOM 5796 C C . TYR B 1 257 ? -44.825 0.417 -28.524 1.00 43.09 332 TYR B C 1
ATOM 5797 O O . TYR B 1 257 ? -45.804 0.898 -27.950 1.00 43.68 332 TYR B O 1
ATOM 5806 N N . LYS B 1 258 ? -43.979 -0.440 -27.956 1.00 41.54 333 LYS B N 1
ATOM 5807 C CA . LYS B 1 258 ? -43.993 -0.748 -26.540 1.00 43.35 333 LYS B CA 1
ATOM 5808 C C . LYS B 1 258 ? -43.001 0.197 -25.852 1.00 44.03 333 LYS B C 1
ATOM 5809 O O . LYS B 1 258 ? -41.867 0.331 -26.296 1.00 42.15 333 LYS B O 1
ATOM 5815 N N . VAL B 1 259 ? -43.457 0.886 -24.807 1.00 42.66 334 VAL B N 1
ATOM 5816 C CA . VAL B 1 259 ? -42.676 1.939 -24.169 1.00 39.30 334 VAL B CA 1
ATOM 5817 C C . VAL B 1 259 ? -42.191 1.492 -22.806 1.00 38.11 334 VAL B C 1
ATOM 5818 O O . VAL B 1 259 ? -42.978 1.024 -21.982 1.00 35.90 334 VAL B O 1
ATOM 5822 N N . THR B 1 260 ? -40.903 1.642 -22.538 1.00 36.66 335 THR B N 1
ATOM 5823 C CA . THR B 1 260 ? -40.502 1.557 -21.156 1.00 39.96 335 THR B CA 1
ATOM 5824 C C . THR B 1 260 ? -39.706 2.795 -20.733 1.00 42.98 335 THR B C 1
ATOM 5825 O O . THR B 1 260 ? -38.887 3.344 -21.482 1.00 39.56 335 THR B O 1
ATOM 5829 N N . MET B 1 261 ? -40.002 3.234 -19.520 1.00 39.90 336 MET B N 1
ATOM 5830 C CA . MET B 1 261 ? -39.298 4.316 -18.872 1.00 38.12 336 MET B CA 1
ATOM 5831 C C . MET B 1 261 ? -38.143 3.749 -18.079 1.00 37.87 336 MET B C 1
ATOM 5832 O O . MET B 1 261 ? -38.345 2.915 -17.197 1.00 37.24 336 MET B O 1
ATOM 5837 N N . VAL B 1 262 ? -36.927 4.178 -18.405 1.00 34.84 337 VAL B N 1
ATOM 5838 C CA . VAL B 1 262 ? -35.770 3.802 -17.634 1.00 33.06 337 VAL B CA 1
ATOM 5839 C C . VAL B 1 262 ? -35.446 4.851 -16.572 1.00 40.37 337 VAL B C 1
ATOM 5840 O O . VAL B 1 262 ? -34.775 5.861 -16.849 1.00 38.09 337 VAL B O 1
ATOM 5844 N N . GLY B 1 263 ? -35.934 4.623 -15.358 1.00 38.31 338 GLY B N 1
ATOM 5845 C CA . GLY B 1 263 ? -35.807 5.589 -14.282 1.00 36.41 338 GLY B CA 1
ATOM 5846 C C . GLY B 1 263 ? -37.106 5.723 -13.519 1.00 36.09 338 GLY B C 1
ATOM 5847 O O . GLY B 1 263 ? -38.181 5.508 -14.085 1.00 35.57 338 GLY B O 1
ATOM 5848 N N . SER B 1 264 ? -37.033 6.089 -12.240 1.00 34.00 339 SER B N 1
ATOM 5849 C CA . SER B 1 264 ? -38.268 6.151 -11.446 1.00 37.15 339 SER B CA 1
ATOM 5850 C C . SER B 1 264 ? -38.312 7.261 -10.397 1.00 36.93 339 SER B C 1
ATOM 5851 O O . SER B 1 264 ? -39.055 7.158 -9.424 1.00 41.99 339 SER B O 1
ATOM 5854 N N . GLY B 1 265 ? -37.529 8.317 -10.582 1.00 39.42 340 GLY B N 1
ATOM 5855 C CA . GLY B 1 265 ? -37.536 9.427 -9.648 1.00 39.21 340 GLY B CA 1
ATOM 5856 C C . GLY B 1 265 ? -38.737 10.327 -9.845 1.00 39.99 340 GLY B C 1
ATOM 5857 O O . GLY B 1 265 ? -39.703 9.978 -10.552 1.00 38.75 340 GLY B O 1
ATOM 5858 N N . ALA B 1 266 ? -38.658 11.516 -9.254 1.00 39.80 341 ALA B N 1
ATOM 5859 C CA . ALA B 1 266 ? -39.767 12.472 -9.284 1.00 38.78 341 ALA B CA 1
ATOM 5860 C C . ALA B 1 266 ? -40.191 12.821 -10.700 1.00 35.68 341 ALA B C 1
ATOM 5861 O O . ALA B 1 266 ? -41.372 12.761 -11.052 1.00 32.96 341 ALA B O 1
ATOM 5863 N N . TRP B 1 267 ? -39.227 13.211 -11.523 1.00 38.03 342 TRP B N 1
ATOM 5864 C CA . TRP B 1 267 ? -39.546 13.638 -12.879 1.00 36.99 342 TRP B CA 1
ATOM 5865 C C . TRP B 1 267 ? -39.866 12.426 -13.757 1.00 34.00 342 TRP B C 1
ATOM 5866 O O . TRP B 1 267 ? -40.748 12.489 -14.612 1.00 35.19 342 TRP B O 1
ATOM 5877 N N . ALA B 1 268 ? -39.168 11.314 -13.548 1.00 34.44 343 ALA B N 1
ATOM 5878 C CA . ALA B 1 268 ? -39.482 10.117 -14.341 1.00 36.48 343 ALA B CA 1
ATOM 5879 C C . ALA B 1 268 ? -40.919 9.654 -14.055 1.00 37.24 343 ALA B C 1
ATOM 5880 O O . ALA B 1 268 ? -41.632 9.260 -14.971 1.00 36.45 343 ALA B O 1
ATOM 5882 N N . CYS B 1 269 ? -41.367 9.742 -12.801 1.00 36.41 344 CYS B N 1
ATOM 5883 C CA . CYS B 1 269 ? -42.742 9.359 -12.479 1.00 34.09 344 CYS B CA 1
ATOM 5884 C C . CYS B 1 269 ? -43.768 10.320 -13.040 1.00 35.25 344 CYS B C 1
ATOM 5885 O O . CYS B 1 269 ? -44.827 9.899 -13.531 1.00 36.90 344 CYS B O 1
ATOM 5888 N N . THR B 1 270 ? -43.503 11.622 -12.983 1.00 40.21 345 THR B N 1
ATOM 5889 C CA . THR B 1 270 ? -44.538 12.507 -13.504 1.00 39.88 345 THR B CA 1
ATOM 5890 C C . THR B 1 270 ? -44.491 12.394 -15.019 1.00 33.51 345 THR B C 1
ATOM 5891 O O . THR B 1 270 ? -45.528 12.501 -15.670 1.00 34.16 345 THR B O 1
ATOM 5895 N N . ALA B 1 271 ? -43.311 12.132 -15.585 1.00 33.16 346 ALA B N 1
ATOM 5896 C CA . ALA B 1 271 ? -43.207 11.855 -17.035 1.00 35.68 346 ALA B CA 1
ATOM 5897 C C . ALA B 1 271 ? -43.959 10.591 -17.418 1.00 38.81 346 ALA B C 1
ATOM 5898 O O . ALA B 1 271 ? -44.713 10.566 -18.399 1.00 36.56 346 ALA B O 1
ATOM 5900 N N . VAL B 1 272 ? -43.715 9.521 -16.670 1.00 35.99 347 VAL B N 1
ATOM 5901 C CA . VAL B 1 272 ? -44.389 8.251 -16.907 1.00 34.39 347 VAL B CA 1
ATOM 5902 C C . VAL B 1 272 ? -45.910 8.418 -16.832 1.00 36.99 347 VAL B C 1
ATOM 5903 O O . VAL B 1 272 ? -46.638 7.936 -17.704 1.00 35.92 347 VAL B O 1
ATOM 5907 N N . ARG B 1 273 ? -46.390 9.150 -15.823 1.00 39.88 348 ARG B N 1
ATOM 5908 C CA . ARG B 1 273 ? -47.825 9.458 -15.694 1.00 36.57 348 ARG B CA 1
ATOM 5909 C C . ARG B 1 273 ? -48.416 10.119 -16.951 1.00 40.66 348 ARG B C 1
ATOM 5910 O O . ARG B 1 273 ? -49.552 9.804 -17.363 1.00 36.91 348 ARG B O 1
ATOM 5918 N N . MET B 1 274 ? -47.660 11.034 -17.566 1.00 37.60 349 MET B N 1
ATOM 5919 C CA . MET B 1 274 ? -48.154 11.724 -18.770 1.00 38.70 349 MET B CA 1
ATOM 5920 C C . MET B 1 274 ? -48.165 10.766 -19.965 1.00 37.63 349 MET B C 1
ATOM 5921 O O . MET B 1 274 ? -49.137 10.679 -20.714 1.00 36.13 349 MET B O 1
ATOM 5926 N N . VAL B 1 275 ? -47.048 10.071 -20.150 1.00 35.12 350 VAL B N 1
ATOM 5927 C CA . VAL B 1 275 ? -46.907 9.069 -21.200 1.00 38.03 350 VAL B CA 1
ATOM 5928 C C . VAL B 1 275 ? -48.047 8.020 -21.144 1.00 42.59 350 VAL B C 1
ATOM 5929 O O . VAL B 1 275 ? -48.663 7.683 -22.164 1.00 43.02 350 VAL B O 1
ATOM 5933 N N . ALA B 1 276 ? -48.341 7.530 -19.942 1.00 40.37 351 ALA B N 1
ATOM 5934 C CA . ALA B 1 276 ? -49.363 6.498 -19.762 1.00 38.23 351 ALA B CA 1
ATOM 5935 C C . ALA B 1 276 ? -50.744 7.072 -20.022 1.00 41.12 351 ALA B C 1
ATOM 5936 O O . ALA B 1 276 ? -51.668 6.348 -20.409 1.00 38.09 351 ALA B O 1
ATOM 5938 N N . GLN B 1 277 ? -50.892 8.381 -19.817 1.00 38.90 352 GLN B N 1
ATOM 5939 C CA . GLN B 1 277 ? -52.135 9.043 -20.169 1.00 35.23 352 GLN B CA 1
ATOM 5940 C C . GLN B 1 277 ? -52.323 8.964 -21.682 1.00 41.90 352 GLN B C 1
ATOM 5941 O O . GLN B 1 277 ? -53.427 8.748 -22.181 1.00 42.26 352 GLN B O 1
ATOM 5947 N N . SER B 1 278 ? -51.233 9.146 -22.413 1.00 38.66 353 SER B N 1
ATOM 5948 C CA . SER B 1 278 ? -51.300 9.174 -23.867 1.00 42.72 353 SER B CA 1
ATOM 5949 C C . SER B 1 278 ? -51.519 7.791 -24.480 1.00 36.81 353 SER B C 1
ATOM 5950 O O . SER B 1 278 ? -52.249 7.656 -25.443 1.00 41.66 353 SER B O 1
ATOM 5953 N N . THR B 1 279 ? -50.882 6.763 -23.937 1.00 41.84 354 THR B N 1
ATOM 5954 C CA . THR B 1 279 ? -51.093 5.416 -24.474 1.00 42.28 354 THR B CA 1
ATOM 5955 C C . THR B 1 279 ? -52.494 4.920 -24.130 1.00 45.14 354 THR B C 1
ATOM 5956 O O . THR B 1 279 ? -53.137 4.256 -24.938 1.00 46.79 354 THR B O 1
ATOM 5960 N N . ALA B 1 280 ? -52.984 5.259 -22.946 1.00 44.61 355 ALA B N 1
ATOM 5961 C CA . ALA B 1 280 ? -54.348 4.889 -22.575 1.00 43.89 355 ALA B CA 1
ATOM 5962 C C . ALA B 1 280 ? -55.382 5.543 -23.497 1.00 47.97 355 ALA B C 1
ATOM 5963 O O . ALA B 1 280 ? -56.408 4.944 -23.824 1.00 48.72 355 ALA B O 1
ATOM 5965 N N . GLU B 1 281 ? -55.114 6.770 -23.933 1.00 45.45 356 GLU B N 1
ATOM 5966 C CA . GLU B 1 281 ? -56.046 7.455 -24.820 1.00 45.83 356 GLU B CA 1
ATOM 5967 C C . GLU B 1 281 ? -55.953 6.867 -26.210 1.00 49.08 356 GLU B C 1
ATOM 5968 O O . GLU B 1 281 ? -56.966 6.668 -26.883 1.00 48.71 356 GLU B O 1
ATOM 5974 N N . ALA B 1 282 ? -54.722 6.604 -26.643 1.00 45.66 357 ALA B N 1
ATOM 5975 C CA . ALA B 1 282 ? -54.484 6.061 -27.976 1.00 47.15 357 ALA B CA 1
ATOM 5976 C C . ALA B 1 282 ? -55.054 4.637 -28.109 1.00 51.12 357 ALA B C 1
ATOM 5977 O O . ALA B 1 282 ? -55.636 4.287 -29.134 1.00 54.45 357 ALA B O 1
ATOM 5979 N N . ALA B 1 283 ? -54.898 3.830 -27.064 1.00 49.50 358 ALA B N 1
ATOM 5980 C CA . ALA B 1 283 ? -55.365 2.445 -27.061 1.00 46.41 358 ALA B CA 1
ATOM 5981 C C . ALA B 1 283 ? -56.892 2.306 -27.065 1.00 54.28 358 ALA B C 1
ATOM 5982 O O . ALA B 1 283 ? -57.412 1.192 -27.034 1.00 55.62 358 ALA B O 1
ATOM 5984 N N . GLN B 1 284 ? -57.606 3.426 -27.111 1.00 51.43 359 GLN B N 1
ATOM 5985 C CA . GLN B 1 284 ? -59.061 3.389 -27.226 1.00 54.49 359 GLN B CA 1
ATOM 5986 C C . GLN B 1 284 ? -59.494 3.254 -28.680 1.00 56.20 359 GLN B C 1
ATOM 5987 O O . GLN B 1 284 ? -60.690 3.164 -28.966 1.00 58.89 359 GLN B O 1
ATOM 5993 N N . LEU B 1 285 ? -58.535 3.303 -29.602 1.00 52.01 360 LEU B N 1
ATOM 5994 C CA . LEU B 1 285 ? -58.849 3.181 -31.024 1.00 53.84 360 LEU B CA 1
ATOM 5995 C C . LEU B 1 285 ? -58.123 1.987 -31.610 1.00 55.49 360 LEU B C 1
ATOM 5996 O O . LEU B 1 285 ? -57.076 1.576 -31.090 1.00 55.48 360 LEU B O 1
ATOM 6001 N N . PRO B 1 286 ? -58.690 1.407 -32.682 1.00 56.10 361 PRO B N 1
ATOM 6002 C CA . PRO B 1 286 ? -58.184 0.159 -33.269 1.00 58.40 361 PRO B CA 1
ATOM 6003 C C . PRO B 1 286 ? -56.699 0.159 -33.640 1.00 58.34 361 PRO B C 1
ATOM 6004 O O . PRO B 1 286 ? -56.063 -0.880 -33.475 1.00 64.48 361 PRO B O 1
ATOM 6008 N N . GLY B 1 287 ? -56.138 1.259 -34.117 1.00 48.30 362 GLY B N 1
ATOM 6009 C CA . GLY B 1 287 ? -54.793 1.162 -34.658 1.00 50.34 362 GLY B CA 1
ATOM 6010 C C . GLY B 1 287 ? -53.754 1.964 -33.896 1.00 53.28 362 GLY B C 1
ATOM 6011 O O . GLY B 1 287 ? -52.942 2.668 -34.486 1.00 45.95 362 GLY B O 1
ATOM 6012 N N . SER B 1 288 ? -53.781 1.833 -32.578 1.00 50.94 363 SER B N 1
ATOM 6013 C CA . SER B 1 288 ? -52.968 2.645 -31.687 1.00 49.34 363 SER B CA 1
ATOM 6014 C C . SER B 1 288 ? -51.486 2.578 -31.998 1.00 48.52 363 SER B C 1
ATOM 6015 O O . SER B 1 288 ? -50.920 1.507 -32.141 1.00 46.92 363 SER B O 1
ATOM 6018 N N . VAL B 1 289 ? -50.859 3.740 -32.090 1.00 47.90 364 VAL B N 1
ATOM 6019 C CA . VAL B 1 289 ? -49.414 3.818 -32.215 1.00 44.14 364 VAL B CA 1
ATOM 6020 C C . VAL B 1 289 ? -48.709 3.206 -31.004 1.00 41.13 364 VAL B C 1
ATOM 6021 O O . VAL B 1 289 ? -47.569 2.778 -31.106 1.00 42.86 364 VAL B O 1
ATOM 6025 N N . PHE B 1 290 ? -49.368 3.176 -29.847 1.00 41.30 365 PHE B N 1
ATOM 6026 C CA . PHE B 1 290 ? -48.704 2.691 -28.635 1.00 40.78 365 PHE B CA 1
ATOM 6027 C C . PHE B 1 290 ? -49.448 1.545 -27.961 1.00 43.71 365 PHE B C 1
ATOM 6028 O O . PHE B 1 290 ? -50.680 1.516 -27.950 1.00 42.64 365 PHE B O 1
ATOM 6036 N N . GLU B 1 291 ? -48.688 0.613 -27.386 1.00 41.34 366 GLU B N 1
ATOM 6037 C CA . GLU B 1 291 ? -49.251 -0.379 -26.465 1.00 46.95 366 GLU B CA 1
ATOM 6038 C C . GLU B 1 291 ? -49.654 0.332 -25.195 1.00 45.16 366 GLU B C 1
ATOM 6039 O O . GLU B 1 291 ? -48.933 1.211 -24.713 1.00 42.88 366 GLU B O 1
ATOM 6045 N N . LYS B 1 292 ? -50.803 -0.060 -24.661 1.00 48.65 367 LYS B N 1
ATOM 6046 C CA . LYS B 1 292 ? -51.424 0.601 -23.524 1.00 44.71 367 LYS B CA 1
ATOM 6047 C C . LYS B 1 292 ? -50.530 0.607 -22.307 1.00 47.63 367 LYS B C 1
ATOM 6048 O O . LYS B 1 292 ? -50.357 1.645 -21.663 1.00 41.92 367 LYS B O 1
ATOM 6054 N N . GLU B 1 293 ? -49.948 -0.547 -21.998 1.00 46.36 368 GLU B N 1
ATOM 6055 C CA . GLU B 1 293 ? -49.155 -0.676 -20.789 1.00 41.88 368 GLU B CA 1
ATOM 6056 C C . GLU B 1 293 ? -47.798 -0.016 -20.943 1.00 42.44 368 GLU B C 1
ATOM 6057 O O . GLU B 1 293 ? -47.068 -0.313 -21.887 1.00 43.34 368 GLU B O 1
ATOM 6063 N N . VAL B 1 294 ? -47.427 0.826 -19.979 1.00 40.90 369 VAL B N 1
ATOM 6064 C CA . VAL B 1 294 ? -46.086 1.407 -19.945 1.00 35.58 369 VAL B CA 1
ATOM 6065 C C . VAL B 1 294 ? -45.259 0.775 -18.851 1.00 37.31 369 VAL B C 1
ATOM 6066 O O . VAL B 1 294 ? -45.719 0.646 -17.724 1.00 42.94 369 VAL B O 1
ATOM 6070 N N . THR B 1 295 ? -44.026 0.399 -19.154 1.00 36.15 370 THR B N 1
ATOM 6071 C CA . THR B 1 295 ? -43.223 -0.267 -18.147 1.00 42.74 370 THR B CA 1
ATOM 6072 C C . THR B 1 295 ? -42.219 0.713 -17.548 1.00 44.45 370 THR B C 1
ATOM 6073 O O . THR B 1 295 ? -41.627 1.519 -18.271 1.00 43.32 370 THR B O 1
ATOM 6077 N N . MET B 1 296 ? -42.024 0.641 -16.233 1.00 39.96 371 MET B N 1
ATOM 6078 C CA . MET B 1 296 ? -41.066 1.506 -15.560 1.00 39.36 371 MET B CA 1
ATOM 6079 C C . MET B 1 296 ? -40.030 0.713 -14.786 1.00 37.78 371 MET B C 1
ATOM 6080 O O . MET B 1 296 ? -40.375 -0.013 -13.867 1.00 39.05 371 MET B O 1
ATOM 6085 N N . TRP B 1 297 ? -38.762 0.850 -15.155 1.00 39.16 372 TRP B N 1
ATOM 6086 C CA . TRP B 1 297 ? -37.690 0.322 -14.332 1.00 36.28 372 TRP B CA 1
ATOM 6087 C C . TRP B 1 297 ? -37.479 1.150 -13.079 1.00 43.84 372 TRP B C 1
ATOM 6088 O O . TRP B 1 297 ? -37.044 2.323 -13.147 1.00 35.84 372 TRP B O 1
ATOM 6099 N N . VAL B 1 298 ? -37.743 0.504 -11.943 1.00 42.38 373 VAL B N 1
ATOM 6100 C CA . VAL B 1 298 ? -37.549 1.062 -10.620 1.00 39.73 373 VAL B CA 1
ATOM 6101 C C . VAL B 1 298 ? -36.321 0.435 -9.990 1.00 47.89 373 VAL B C 1
ATOM 6102 O O . VAL B 1 298 ? -36.326 -0.742 -9.622 1.00 44.07 373 VAL B O 1
ATOM 6106 N N . HIS B 1 299 ? -35.257 1.220 -9.882 1.00 45.46 374 HIS B N 1
ATOM 6107 C CA . HIS B 1 299 ? -34.024 0.731 -9.293 1.00 48.13 374 HIS B CA 1
ATOM 6108 C C . HIS B 1 299 ? -34.237 0.345 -7.820 1.00 56.70 374 HIS B C 1
ATOM 6109 O O . HIS B 1 299 ? -34.887 1.073 -7.062 1.00 53.24 374 HIS B O 1
ATOM 6116 N N . GLU B 1 300 ? -33.706 -0.802 -7.406 1.00 58.16 375 GLU B N 1
ATOM 6117 C CA . GLU B 1 300 ? -33.942 -1.232 -6.036 1.00 62.84 375 GLU B CA 1
ATOM 6118 C C . GLU B 1 300 ? -32.870 -0.721 -5.085 1.00 63.07 375 GLU B C 1
ATOM 6119 O O . GLU B 1 300 ? -31.671 -0.929 -5.290 1.00 60.03 375 GLU B O 1
ATOM 6125 N N . GLU B 1 301 ? -33.336 -0.059 -4.033 1.00 68.74 376 GLU B N 1
ATOM 6126 C CA . GLU B 1 301 ? -32.475 0.545 -3.025 1.00 74.61 376 GLU B CA 1
ATOM 6127 C C . GLU B 1 301 ? -32.506 -0.270 -1.741 1.00 84.49 376 GLU B C 1
ATOM 6128 O O . GLU B 1 301 ? -33.536 -0.866 -1.394 1.00 86.70 376 GLU B O 1
ATOM 6134 N N . LYS B 1 302 ? -31.374 -0.290 -1.041 1.00 87.98 377 LYS B N 1
ATOM 6135 C CA . LYS B 1 302 ? -31.258 -0.982 0.242 1.00 90.79 377 LYS B CA 1
ATOM 6136 C C . LYS B 1 302 ? -31.735 -0.089 1.391 1.00 95.34 377 LYS B C 1
ATOM 6137 O O . LYS B 1 302 ? -30.947 0.645 1.998 1.00 98.64 377 LYS B O 1
ATOM 6143 N N . HIS B 1 303 ? -33.032 -0.166 1.679 1.00 97.38 378 HIS B N 1
ATOM 6144 C CA . HIS B 1 303 ? -33.675 0.669 2.692 1.00 96.83 378 HIS B CA 1
ATOM 6145 C C . HIS B 1 303 ? -35.189 0.496 2.601 1.00 95.23 378 HIS B C 1
ATOM 6146 O O . HIS B 1 303 ? -35.920 0.755 3.571 1.00 88.36 378 HIS B O 1
ATOM 6153 N N . SER B 1 304 ? -35.639 0.035 1.429 1.00 95.10 379 SER B N 1
ATOM 6154 C CA . SER B 1 304 ? -37.044 0.134 1.031 1.00 89.28 379 SER B CA 1
ATOM 6155 C C . SER B 1 304 ? -37.316 -0.224 -0.428 1.00 87.83 379 SER B C 1
ATOM 6156 O O . SER B 1 304 ? -37.667 0.662 -1.210 1.00 86.15 379 SER B O 1
ATOM 6159 N N . GLY B 1 305 ? -37.187 -1.495 -0.802 1.00 87.60 380 GLY B N 1
ATOM 6160 C CA . GLY B 1 305 ? -37.330 -1.856 -2.207 1.00 84.64 380 GLY B CA 1
ATOM 6161 C C . GLY B 1 305 ? -37.954 -3.209 -2.504 1.00 84.42 380 GLY B C 1
ATOM 6162 O O . GLY B 1 305 ? -38.342 -3.490 -3.649 1.00 76.38 380 GLY B O 1
ATOM 6163 N N . ARG B 1 306 ? -38.041 -4.051 -1.477 1.00 86.45 381 ARG B N 1
ATOM 6164 C CA . ARG B 1 306 ? -38.603 -5.390 -1.616 1.00 87.36 381 ARG B CA 1
ATOM 6165 C C . ARG B 1 306 ? -40.099 -5.315 -1.930 1.00 87.78 381 ARG B C 1
ATOM 6166 O O . ARG B 1 306 ? -40.637 -6.144 -2.676 1.00 85.32 381 ARG B O 1
ATOM 6174 N N . ASN B 1 307 ? -40.766 -4.311 -1.362 1.00 79.81 382 ASN B N 1
ATOM 6175 C CA . ASN B 1 307 ? -42.179 -4.103 -1.630 1.00 69.12 382 ASN B CA 1
ATOM 6176 C C . ASN B 1 307 ? -42.439 -2.802 -2.350 1.00 64.79 382 ASN B C 1
ATOM 6177 O O . ASN B 1 307 ? -43.593 -2.468 -2.595 1.00 62.60 382 ASN B O 1
ATOM 6182 N N . LEU B 1 308 ? -41.389 -2.049 -2.669 1.00 62.08 383 LEU B N 1
ATOM 6183 C CA . LEU B 1 308 ? -41.600 -0.817 -3.413 1.00 60.49 383 LEU B CA 1
ATOM 6184 C C . LEU B 1 308 ? -42.277 -1.189 -4.723 1.00 52.81 383 LEU B C 1
ATOM 6185 O O . LEU B 1 308 ? -43.347 -0.679 -5.055 1.00 47.00 383 LEU B O 1
ATOM 6190 N N . ILE B 1 309 ? -41.665 -2.118 -5.444 1.00 55.67 384 ILE B N 1
ATOM 6191 C CA . ILE B 1 309 ? -42.191 -2.524 -6.730 1.00 51.77 384 ILE B CA 1
ATOM 6192 C C . ILE B 1 309 ? -43.630 -2.998 -6.579 1.00 51.06 384 ILE B C 1
ATOM 6193 O O . ILE B 1 309 ? -44.498 -2.636 -7.372 1.00 51.43 384 ILE B O 1
ATOM 6198 N N . GLU B 1 310 ? -43.893 -3.786 -5.542 1.00 56.68 385 GLU B N 1
ATOM 6199 C CA . GLU B 1 310 ? -45.242 -4.310 -5.330 1.00 59.13 385 GLU B CA 1
ATOM 6200 C C . GLU B 1 310 ? -46.223 -3.207 -4.923 1.00 51.87 385 GLU B C 1
ATOM 6201 O O . GLU B 1 310 ? -47.367 -3.222 -5.354 1.00 50.80 385 GLU B O 1
ATOM 6207 N N . TYR B 1 311 ? -45.774 -2.262 -4.096 1.00 48.99 386 TYR B N 1
ATOM 6208 C CA . TYR B 1 311 ? -46.605 -1.122 -3.710 1.00 53.50 386 TYR B CA 1
ATOM 6209 C C . TYR B 1 311 ? -46.992 -0.312 -4.946 1.00 50.14 386 TYR B C 1
ATOM 6210 O O . TYR B 1 311 ? -48.159 0.058 -5.125 1.00 50.61 386 TYR B O 1
ATOM 6219 N N . ILE B 1 312 ? -46.012 -0.043 -5.806 1.00 49.12 387 ILE B N 1
ATOM 6220 C CA . ILE B 1 312 ? -46.284 0.715 -7.016 1.00 46.10 387 ILE B CA 1
ATOM 6221 C C . ILE B 1 312 ? -47.290 0.004 -7.919 1.00 46.27 387 ILE B C 1
ATOM 6222 O O . ILE B 1 312 ? -48.255 0.609 -8.378 1.00 47.27 387 ILE B O 1
ATOM 6227 N N . ASN B 1 313 ? -47.092 -1.284 -8.153 1.00 50.16 388 ASN B N 1
ATOM 6228 C CA . ASN B 1 313 ? -48.004 -2.019 -9.039 1.00 49.31 388 ASN B CA 1
ATOM 6229 C C . ASN B 1 313 ? -49.401 -2.181 -8.459 1.00 50.57 388 ASN B C 1
ATOM 6230 O O . ASN B 1 313 ? -50.373 -2.320 -9.202 1.00 51.05 388 ASN B O 1
ATOM 6235 N N . GLU B 1 314 ? -49.527 -2.133 -7.138 1.00 51.66 389 GLU B N 1
ATOM 6236 C CA . GLU B 1 314 ? -50.853 -2.304 -6.562 1.00 55.94 389 GLU B CA 1
ATOM 6237 C C . GLU B 1 314 ? -51.547 -0.985 -6.228 1.00 55.97 389 GLU B C 1
ATOM 6238 O O . GLU B 1 314 ? -52.772 -0.895 -6.270 1.00 53.90 389 GLU B O 1
ATOM 6244 N N . ASN B 1 315 ? -50.772 0.039 -5.888 1.00 48.87 390 ASN B N 1
ATOM 6245 C CA . ASN B 1 315 ? -51.381 1.315 -5.551 1.00 53.90 390 ASN B CA 1
ATOM 6246 C C . ASN B 1 315 ? -51.219 2.332 -6.670 1.00 54.58 390 ASN B C 1
ATOM 6247 O O . ASN B 1 315 ? -51.881 3.371 -6.661 1.00 51.05 390 ASN B O 1
ATOM 6252 N N . HIS B 1 316 ? -50.371 2.005 -7.653 1.00 50.55 391 HIS B N 1
ATOM 6253 C CA . HIS B 1 316 ? -50.140 2.882 -8.800 1.00 49.78 391 HIS B CA 1
ATOM 6254 C C . HIS B 1 316 ? -49.582 4.233 -8.363 1.00 43.70 391 HIS B C 1
ATOM 6255 O O . HIS B 1 316 ? -50.042 5.283 -8.796 1.00 47.40 391 HIS B O 1
ATOM 6262 N N . GLU B 1 317 ? -48.588 4.206 -7.496 1.00 43.95 392 GLU B N 1
ATOM 6263 C CA . GLU B 1 317 ? -48.076 5.445 -6.939 1.00 44.28 392 GLU B CA 1
ATOM 6264 C C . GLU B 1 317 ? -46.691 5.185 -6.374 1.00 43.85 392 GLU B C 1
ATOM 6265 O O . GLU B 1 317 ? -46.459 4.170 -5.696 1.00 44.75 392 GLU B O 1
ATOM 6271 N N . ASN B 1 318 ? -45.742 6.048 -6.710 1.00 42.92 393 ASN B N 1
ATOM 6272 C CA . ASN B 1 318 ? -44.423 5.944 -6.098 1.00 47.27 393 ASN B CA 1
ATOM 6273 C C . ASN B 1 318 ? -44.398 6.815 -4.835 1.00 46.01 393 ASN B C 1
ATOM 6274 O O . ASN B 1 318 ? -44.284 8.025 -4.922 1.00 48.21 393 ASN B O 1
ATOM 6279 N N . PRO B 1 319 ? -44.521 6.187 -3.658 1.00 50.33 394 PRO B N 1
ATOM 6280 C CA . PRO B 1 319 ? -44.678 6.878 -2.377 1.00 51.99 394 PRO B CA 1
ATOM 6281 C C . PRO B 1 319 ? -43.397 7.536 -1.907 1.00 51.77 394 PRO B C 1
ATOM 6282 O O . PRO B 1 319 ? -43.449 8.418 -1.049 1.00 57.20 394 PRO B O 1
ATOM 6286 N N . ILE B 1 320 ? -42.261 7.108 -2.444 1.00 48.86 395 ILE B N 1
ATOM 6287 C CA . ILE B 1 320 ? -41.003 7.721 -2.060 1.00 46.92 395 ILE B CA 1
ATOM 6288 C C . ILE B 1 320 ? -40.721 8.987 -2.888 1.00 50.89 395 ILE B C 1
ATOM 6289 O O . ILE B 1 320 ? -40.408 10.028 -2.329 1.00 46.09 395 ILE B O 1
ATOM 6294 N N . TYR B 1 321 ? -40.845 8.919 -4.211 1.00 47.33 396 TYR B N 1
ATOM 6295 C CA . TYR B 1 321 ? -40.371 10.032 -5.037 1.00 46.91 396 TYR B CA 1
ATOM 6296 C C . TYR B 1 321 ? -41.486 10.902 -5.596 1.00 38.90 396 TYR B C 1
ATOM 6297 O O . TYR B 1 321 ? -41.229 11.989 -6.092 1.00 42.86 396 TYR B O 1
ATOM 6306 N N . LEU B 1 322 ? -42.722 10.444 -5.503 1.00 42.80 397 LEU B N 1
ATOM 6307 C CA . LEU B 1 322 ? -43.843 11.234 -6.006 1.00 39.78 397 LEU B CA 1
ATOM 6308 C C . LEU B 1 322 ? -45.150 10.849 -5.295 1.00 45.18 397 LEU B C 1
ATOM 6309 O O . LEU B 1 322 ? -46.146 10.477 -5.934 1.00 40.96 397 LEU B O 1
ATOM 6314 N N . PRO B 1 323 ? -45.149 10.960 -3.956 1.00 46.66 398 PRO B N 1
ATOM 6315 C CA . PRO B 1 323 ? -46.291 10.613 -3.107 1.00 41.78 398 PRO B CA 1
ATOM 6316 C C . PRO B 1 323 ? -47.498 11.463 -3.406 1.00 41.84 398 PRO B C 1
ATOM 6317 O O . PRO B 1 323 ? -47.362 12.629 -3.762 1.00 41.95 398 PRO B O 1
ATOM 6321 N N . GLY B 1 324 ? -48.681 10.878 -3.294 1.00 46.77 399 GLY B N 1
ATOM 6322 C CA . GLY B 1 324 ? -49.907 11.618 -3.510 1.00 42.37 399 GLY B CA 1
ATOM 6323 C C . GLY B 1 324 ? -50.373 11.649 -4.947 1.00 48.92 399 GLY B C 1
ATOM 6324 O O . GLY B 1 324 ? -51.490 12.104 -5.242 1.00 46.77 399 GLY B O 1
ATOM 6325 N N . ILE B 1 325 ? -49.525 11.155 -5.848 1.00 43.10 400 ILE B N 1
ATOM 6326 C CA . ILE B 1 325 ? -49.824 11.234 -7.264 1.00 41.68 400 ILE B CA 1
ATOM 6327 C C . ILE B 1 325 ? -50.096 9.872 -7.918 1.00 44.74 400 ILE B C 1
ATOM 6328 O O . ILE B 1 325 ? -49.281 8.932 -7.854 1.00 38.91 400 ILE B O 1
ATOM 6333 N N . ASP B 1 326 ? -51.247 9.797 -8.570 1.00 42.01 401 ASP B N 1
ATOM 6334 C CA . ASP B 1 326 ? -51.643 8.620 -9.312 1.00 45.17 401 ASP B CA 1
ATOM 6335 C C . ASP B 1 326 ? -50.901 8.514 -10.637 1.00 42.92 401 ASP B C 1
ATOM 6336 O O . ASP B 1 326 ? -51.160 9.280 -11.561 1.00 38.98 401 ASP B O 1
ATOM 6341 N N . LEU B 1 327 ? -49.968 7.567 -10.735 1.00 46.50 402 LEU B N 1
ATOM 6342 C CA . LEU B 1 327 ? -49.433 7.190 -12.029 1.00 41.75 402 LEU B CA 1
ATOM 6343 C C . LEU B 1 327 ? -50.628 6.497 -12.638 1.00 50.87 402 LEU B C 1
ATOM 6344 O O . LEU B 1 327 ? -51.568 6.184 -11.912 1.00 63.48 402 LEU B O 1
ATOM 6349 N N . GLY B 1 328 ? -50.683 6.261 -13.931 1.00 48.86 403 GLY B N 1
ATOM 6350 C CA . GLY B 1 328 ? -51.907 5.621 -14.414 1.00 51.75 403 GLY B CA 1
ATOM 6351 C C . GLY B 1 328 ? -52.184 4.208 -13.880 1.00 52.68 403 GLY B C 1
ATOM 6352 O O . GLY B 1 328 ? -51.416 3.657 -13.101 1.00 50.33 403 GLY B O 1
ATOM 6353 N N . GLU B 1 329 ? -53.292 3.617 -14.316 1.00 54.26 404 GLU B N 1
ATOM 6354 C CA . GLU B 1 329 ? -53.570 2.209 -14.066 1.00 52.40 404 GLU B CA 1
ATOM 6355 C C . GLU B 1 329 ? -52.755 1.303 -14.982 1.00 53.87 404 GLU B C 1
ATOM 6356 O O . GLU B 1 329 ? -52.585 0.120 -14.712 1.00 53.66 404 GLU B O 1
ATOM 6362 N N . ASN B 1 330 ? -52.263 1.875 -16.075 1.00 52.44 405 ASN B N 1
ATOM 6363 C CA . ASN B 1 330 ? -51.495 1.138 -17.061 1.00 47.65 405 ASN B CA 1
ATOM 6364 C C . ASN B 1 330 ? -49.990 1.285 -16.893 1.00 47.22 405 ASN B C 1
ATOM 6365 O O . ASN B 1 330 ? -49.242 1.133 -17.851 1.00 48.07 405 ASN B O 1
ATOM 6370 N N . VAL B 1 331 ? -49.525 1.571 -15.686 1.00 44.80 406 VAL B N 1
ATOM 6371 C CA . VAL B 1 331 ? -48.086 1.629 -15.481 1.00 47.76 406 VAL B CA 1
ATOM 6372 C C . VAL B 1 331 ? -47.681 0.388 -14.735 1.00 47.02 406 VAL B C 1
ATOM 6373 O O . VAL B 1 331 ? -48.278 0.068 -13.713 1.00 50.07 406 VAL B O 1
ATOM 6377 N N . LYS B 1 332 ? -46.679 -0.317 -15.247 1.00 44.19 407 LYS B N 1
ATOM 6378 C CA . LYS B 1 332 ? -46.186 -1.514 -14.581 1.00 43.62 407 LYS B CA 1
ATOM 6379 C C . LYS B 1 332 ? -44.719 -1.376 -14.212 1.00 40.56 407 LYS B C 1
ATOM 6380 O O . LYS B 1 332 ? -43.874 -1.118 -15.069 1.00 43.66 407 LYS B O 1
ATOM 6386 N N . ALA B 1 333 ? -44.418 -1.567 -12.932 1.00 39.90 408 ALA B N 1
ATOM 6387 C CA . ALA B 1 333 ? -43.071 -1.392 -12.408 1.00 40.71 408 ALA B CA 1
ATOM 6388 C C . ALA B 1 333 ? -42.301 -2.711 -12.266 1.00 44.22 408 ALA B C 1
ATOM 6389 O O . ALA B 1 333 ? -42.869 -3.736 -11.878 1.00 45.67 408 ALA B O 1
ATOM 6391 N N . THR B 1 334 ? -41.008 -2.671 -12.574 1.00 40.41 409 THR B N 1
ATOM 6392 C CA . THR B 1 334 ? -40.123 -3.803 -12.360 1.00 39.49 409 THR B CA 1
ATOM 6393 C C . THR B 1 334 ? -38.754 -3.307 -11.974 1.00 44.63 409 THR B C 1
ATOM 6394 O O . THR B 1 334 ? -38.328 -2.245 -12.439 1.00 42.57 409 THR B O 1
ATOM 6398 N N . SER B 1 335 ? -38.052 -4.071 -11.142 1.00 43.82 410 SER B N 1
ATOM 6399 C CA . SER B 1 335 ? -36.704 -3.695 -10.721 1.00 38.51 410 SER B CA 1
ATOM 6400 C C . SER B 1 335 ? -35.651 -4.340 -11.611 1.00 39.35 410 SER B C 1
ATOM 6401 O O . SER B 1 335 ? -34.449 -4.165 -11.405 1.00 38.34 410 SER B O 1
ATOM 6404 N N . ASP B 1 336 ? -36.088 -5.083 -12.615 1.00 44.09 411 ASP B N 1
ATOM 6405 C CA . ASP B 1 336 ? -35.119 -5.713 -13.490 1.00 49.62 411 ASP B CA 1
ATOM 6406 C C . ASP B 1 336 ? -34.851 -4.818 -14.703 1.00 45.43 411 ASP B C 1
ATOM 6407 O O . ASP B 1 336 ? -35.719 -4.658 -15.574 1.00 41.18 411 ASP B O 1
ATOM 6412 N N . LEU B 1 337 ? -33.655 -4.234 -14.756 1.00 43.01 412 LEU B N 1
ATOM 6413 C CA . LEU B 1 337 ? -33.329 -3.298 -15.831 1.00 40.89 412 LEU B CA 1
ATOM 6414 C C . LEU B 1 337 ? -33.440 -3.995 -17.182 1.00 48.60 412 LEU B C 1
ATOM 6415 O O . LEU B 1 337 ? -34.095 -3.491 -18.095 1.00 45.53 412 LEU B O 1
ATOM 6420 N N . ILE B 1 338 ? -32.829 -5.172 -17.307 1.00 46.80 413 ILE B N 1
ATOM 6421 C CA . ILE B 1 338 ? -32.766 -5.826 -18.610 1.00 43.06 413 ILE B CA 1
ATOM 6422 C C . ILE B 1 338 ? -34.140 -6.258 -19.111 1.00 41.92 413 ILE B C 1
ATOM 6423 O O . ILE B 1 338 ? -34.470 -6.024 -20.270 1.00 45.98 413 ILE B O 1
ATOM 6428 N N . GLU B 1 339 ? -34.966 -6.850 -18.257 1.00 39.15 414 GLU B N 1
ATOM 6429 C CA . GLU B 1 339 ? -36.292 -7.271 -18.720 1.00 43.96 414 GLU B CA 1
ATOM 6430 C C . GLU B 1 339 ? -37.244 -6.080 -18.932 1.00 45.59 414 GLU B C 1
ATOM 6431 O O . GLU B 1 339 ? -38.138 -6.141 -19.788 1.00 45.80 414 GLU B O 1
ATOM 6437 N N . ALA B 1 340 ? -37.061 -4.993 -18.181 1.00 46.88 415 ALA B N 1
ATOM 6438 C CA . ALA B 1 340 ? -37.851 -3.790 -18.450 1.00 45.27 415 ALA B CA 1
ATOM 6439 C C . ALA B 1 340 ? -37.646 -3.366 -19.903 1.00 42.24 415 ALA B C 1
ATOM 6440 O O . ALA B 1 340 ? -38.598 -2.978 -20.584 1.00 44.85 415 ALA B O 1
ATOM 6442 N N . VAL B 1 341 ? -36.409 -3.484 -20.379 1.00 40.84 416 VAL B N 1
ATOM 6443 C CA . VAL B 1 341 ? -36.021 -3.014 -21.711 1.00 43.31 416 VAL B CA 1
ATOM 6444 C C . VAL B 1 341 ? -36.245 -4.035 -22.838 1.00 47.61 416 VAL B C 1
ATOM 6445 O O . VAL B 1 341 ? -36.522 -3.647 -23.990 1.00 42.70 416 VAL B O 1
ATOM 6449 N N . ARG B 1 342 ? -36.154 -5.329 -22.506 1.00 52.41 417 ARG B N 1
ATOM 6450 C CA . ARG B 1 342 ? -36.197 -6.405 -23.514 1.00 48.09 417 ARG B CA 1
ATOM 6451 C C . ARG B 1 342 ? -37.340 -6.271 -24.502 1.00 42.85 417 ARG B C 1
ATOM 6452 O O . ARG B 1 342 ? -37.135 -6.331 -25.718 1.00 50.17 417 ARG B O 1
ATOM 6460 N N . GLY B 1 343 ? -38.554 -6.070 -24.040 1.00 44.57 418 GLY B N 1
ATOM 6461 C CA . GLY B 1 343 ? -39.605 -5.950 -25.049 1.00 51.19 418 GLY B CA 1
ATOM 6462 C C . GLY B 1 343 ? -39.644 -4.659 -25.880 1.00 46.23 418 GLY B C 1
ATOM 6463 O O . GLY B 1 343 ? -40.371 -4.585 -26.869 1.00 47.92 418 GLY B O 1
ATOM 6464 N N . ALA B 1 344 ? -38.857 -3.654 -25.497 1.00 44.08 419 ALA B N 1
ATOM 6465 C CA . ALA B 1 344 ? -39.217 -2.256 -25.773 1.00 47.13 419 ALA B CA 1
ATOM 6466 C C . ALA B 1 344 ? -38.848 -1.716 -27.158 1.00 44.48 419 ALA B C 1
ATOM 6467 O O . ALA B 1 344 ? -37.693 -1.768 -27.556 1.00 42.23 419 ALA B O 1
ATOM 6469 N N . ASP B 1 345 ? -39.831 -1.157 -27.866 1.00 39.83 420 ASP B N 1
ATOM 6470 C CA . ASP B 1 345 ? -39.570 -0.419 -29.107 1.00 42.63 420 ASP B CA 1
ATOM 6471 C C . ASP B 1 345 ? -39.209 1.053 -28.847 1.00 47.23 420 ASP B C 1
ATOM 6472 O O . ASP B 1 345 ? -38.548 1.686 -29.673 1.00 49.79 420 ASP B O 1
ATOM 6477 N N . ALA B 1 346 ? -39.679 1.602 -27.724 1.00 45.74 421 ALA B N 1
ATOM 6478 C CA . ALA B 1 346 ? -39.445 3.011 -27.391 1.00 44.78 421 ALA B CA 1
ATOM 6479 C C . ALA B 1 346 ? -38.905 3.143 -25.984 1.00 39.41 421 ALA B C 1
ATOM 6480 O O . ALA B 1 346 ? -39.573 2.777 -25.017 1.00 40.88 421 ALA B O 1
ATOM 6482 N N . LEU B 1 347 ? -37.696 3.669 -25.864 1.00 40.26 422 LEU B N 1
ATOM 6483 C CA . LEU B 1 347 ? -37.056 3.833 -24.560 1.00 39.13 422 LEU B CA 1
ATOM 6484 C C . LEU B 1 347 ? -36.984 5.289 -24.138 1.00 44.60 422 LEU B C 1
ATOM 6485 O O . LEU B 1 347 ? -36.446 6.118 -24.871 1.00 42.56 422 LEU B O 1
ATOM 6490 N N . ILE B 1 348 ? -37.459 5.576 -22.930 1.00 41.60 423 ILE B N 1
ATOM 6491 C CA . ILE B 1 348 ? -37.260 6.877 -22.308 1.00 39.11 423 ILE B CA 1
ATOM 6492 C C . ILE B 1 348 ? -36.222 6.770 -21.210 1.00 38.56 423 ILE B C 1
ATOM 6493 O O . ILE B 1 348 ? -36.399 6.018 -20.262 1.00 39.81 423 ILE B O 1
ATOM 6498 N N . PHE B 1 349 ? -35.133 7.518 -21.330 1.00 34.20 424 PHE B N 1
ATOM 6499 C CA . PHE B 1 349 ? -34.108 7.524 -20.301 1.00 36.17 424 PHE B CA 1
ATOM 6500 C C . PHE B 1 349 ? -34.292 8.724 -19.395 1.00 41.06 424 PHE B C 1
ATOM 6501 O O . PHE B 1 349 ? -34.302 9.864 -19.877 1.00 40.10 424 PHE B O 1
ATOM 6509 N N . CYS B 1 350 ? -34.474 8.485 -18.094 1.00 40.79 425 CYS B N 1
ATOM 6510 C CA . CYS B 1 350 ? -34.688 9.585 -17.142 1.00 37.18 425 CYS B CA 1
ATOM 6511 C C . CYS B 1 350 ? -34.275 9.215 -15.722 1.00 35.87 425 CYS B C 1
ATOM 6512 O O . CYS B 1 350 ? -35.093 9.117 -14.840 1.00 42.50 425 CYS B O 1
ATOM 6515 N N . ALA B 1 351 ? -32.987 9.005 -15.526 1.00 37.52 426 ALA B N 1
ATOM 6516 C CA . ALA B 1 351 ? -32.418 8.670 -14.240 1.00 40.77 426 ALA B CA 1
ATOM 6517 C C . ALA B 1 351 ? -31.349 9.722 -13.949 1.00 40.64 426 ALA B C 1
ATOM 6518 O O . ALA B 1 351 ? -30.851 10.333 -14.879 1.00 42.56 426 ALA B O 1
ATOM 6520 N N . PRO B 1 352 ? -31.008 9.953 -12.671 1.00 43.56 427 PRO B N 1
ATOM 6521 C CA . PRO B 1 352 ? -29.950 10.928 -12.359 1.00 49.03 427 PRO B CA 1
ATOM 6522 C C . PRO B 1 352 ? -28.723 10.637 -13.204 1.00 46.45 427 PRO B C 1
ATOM 6523 O O . PRO B 1 352 ? -28.419 9.460 -13.380 1.00 43.47 427 PRO B O 1
ATOM 6527 N N . HIS B 1 353 ? -28.053 11.657 -13.736 1.00 43.03 428 HIS B N 1
ATOM 6528 C CA . HIS B 1 353 ? -27.098 11.422 -14.825 1.00 43.70 428 HIS B CA 1
ATOM 6529 C C . HIS B 1 353 ? -25.854 10.682 -14.386 1.00 42.29 428 HIS B C 1
ATOM 6530 O O . HIS B 1 353 ? -25.106 10.165 -15.223 1.00 40.36 428 HIS B O 1
ATOM 6537 N N . GLN B 1 354 ? -25.605 10.653 -13.083 1.00 43.07 429 GLN B N 1
ATOM 6538 C CA . GLN B 1 354 ? -24.397 10.006 -12.592 1.00 42.84 429 GLN B CA 1
ATOM 6539 C C . GLN B 1 354 ? -24.504 8.482 -12.674 1.00 46.91 429 GLN B C 1
ATOM 6540 O O . GLN B 1 354 ? -23.528 7.786 -12.425 1.00 45.26 429 GLN B O 1
ATOM 6546 N N . PHE B 1 355 ? -25.686 7.964 -13.009 1.00 44.97 430 PHE B N 1
ATOM 6547 C CA . PHE B 1 355 ? -25.864 6.516 -13.097 1.00 44.41 430 PHE B CA 1
ATOM 6548 C C . PHE B 1 355 ? -26.095 6.075 -14.537 1.00 50.08 430 PHE B C 1
ATOM 6549 O O . PHE B 1 355 ? -26.142 4.881 -14.822 1.00 48.72 430 PHE B O 1
ATOM 6557 N N . MET B 1 356 ? -26.256 7.038 -15.440 1.00 45.34 431 MET B N 1
ATOM 6558 C CA . MET B 1 356 ? -26.622 6.727 -16.814 1.00 44.77 431 MET B CA 1
ATOM 6559 C C . MET B 1 356 ? -25.569 5.960 -17.589 1.00 48.41 431 MET B C 1
ATOM 6560 O O . MET B 1 356 ? -25.914 5.143 -18.445 1.00 45.38 431 MET B O 1
ATOM 6565 N N . HIS B 1 357 ? -24.295 6.234 -17.317 1.00 47.31 432 HIS B N 1
ATOM 6566 C CA . HIS B 1 357 ? -23.237 5.530 -18.009 1.00 48.55 432 HIS B CA 1
ATOM 6567 C C . HIS B 1 357 ? -23.330 4.038 -17.719 1.00 50.61 432 HIS B C 1
ATOM 6568 O O . HIS B 1 357 ? -23.418 3.227 -18.641 1.00 49.78 432 HIS B O 1
ATOM 6575 N N . GLY B 1 358 ? -23.309 3.699 -16.428 1.00 49.26 433 GLY B N 1
ATOM 6576 C CA . GLY B 1 358 ? -23.486 2.340 -15.957 1.00 47.07 433 GLY B CA 1
ATOM 6577 C C . GLY B 1 358 ? -24.727 1.673 -16.523 1.00 49.83 433 GLY B C 1
ATOM 6578 O O . GLY B 1 358 ? -24.673 0.527 -16.947 1.00 53.90 433 GLY B O 1
ATOM 6579 N N . ILE B 1 359 ? -25.845 2.393 -16.532 1.00 48.25 434 ILE B N 1
ATOM 6580 C CA . ILE B 1 359 ? -27.082 1.882 -17.094 1.00 46.10 434 ILE B CA 1
ATOM 6581 C C . ILE B 1 359 ? -26.915 1.558 -18.571 1.00 46.61 434 ILE B C 1
ATOM 6582 O O . ILE B 1 359 ? -27.413 0.542 -19.061 1.00 48.66 434 ILE B O 1
ATOM 6587 N N . CYS B 1 360 ? -26.205 2.421 -19.281 1.00 45.10 435 CYS B N 1
ATOM 6588 C CA . CYS B 1 360 ? -25.940 2.203 -20.697 1.00 47.41 435 CYS B CA 1
ATOM 6589 C C . CYS B 1 360 ? -25.002 1.003 -20.947 1.00 49.88 435 CYS B C 1
ATOM 6590 O O . CYS B 1 360 ? -25.274 0.185 -21.817 1.00 44.65 435 CYS B O 1
ATOM 6593 N N . LYS B 1 361 ? -23.921 0.890 -20.177 1.00 50.58 436 LYS B N 1
ATOM 6594 C CA . LYS B 1 361 ? -23.050 -0.291 -20.253 1.00 48.56 436 LYS B CA 1
ATOM 6595 C C . LYS B 1 361 ? -23.805 -1.616 -20.040 1.00 52.38 436 LYS B C 1
ATOM 6596 O O . LYS B 1 361 ? -23.592 -2.567 -20.789 1.00 52.49 436 LYS B O 1
ATOM 6602 N N . GLN B 1 362 ? -24.684 -1.682 -19.034 1.00 50.43 437 GLN B N 1
ATOM 6603 C CA . GLN B 1 362 ? -25.428 -2.918 -18.749 1.00 49.69 437 GLN B CA 1
ATOM 6604 C C . GLN B 1 362 ? -26.365 -3.344 -19.878 1.00 52.78 437 GLN B C 1
ATOM 6605 O O . GLN B 1 362 ? -26.505 -4.537 -20.162 1.00 53.82 437 GLN B O 1
ATOM 6611 N N . LEU B 1 363 ? -27.044 -2.382 -20.495 1.00 46.83 438 LEU B N 1
ATOM 6612 C CA . LEU B 1 363 ? -27.975 -2.702 -21.564 1.00 51.78 438 LEU B CA 1
ATOM 6613 C C . LEU B 1 363 ? -27.217 -3.104 -22.813 1.00 50.66 438 LEU B C 1
ATOM 6614 O O . LEU B 1 363 ? -27.673 -3.950 -23.599 1.00 47.57 438 LEU B O 1
ATOM 6619 N N . ALA B 1 364 ? -26.058 -2.479 -23.000 1.00 48.19 439 ALA B N 1
ATOM 6620 C CA . ALA B 1 364 ? -25.184 -2.855 -24.089 1.00 49.86 439 ALA B CA 1
ATOM 6621 C C . ALA B 1 364 ? -24.761 -4.314 -23.890 1.00 50.28 439 ALA B C 1
ATOM 6622 O O . ALA B 1 364 ? -24.904 -5.127 -24.800 1.00 55.63 439 ALA B O 1
ATOM 6624 N N . ALA B 1 365 ? -24.283 -4.650 -22.692 1.00 49.88 440 ALA B N 1
ATOM 6625 C CA . ALA B 1 365 ? -23.780 -6.003 -22.421 1.00 51.05 440 ALA B CA 1
ATOM 6626 C C . ALA B 1 365 ? -24.877 -7.051 -22.530 1.00 51.60 440 ALA B C 1
ATOM 6627 O O . ALA B 1 365 ? -24.630 -8.169 -22.957 1.00 59.33 440 ALA B O 1
ATOM 6629 N N . ALA B 1 366 ? -26.100 -6.694 -22.163 1.00 55.33 441 ALA B N 1
ATOM 6630 C CA . ALA B 1 366 ? -27.193 -7.660 -22.192 1.00 52.26 441 ALA B CA 1
ATOM 6631 C C . ALA B 1 366 ? -27.676 -7.893 -23.605 1.00 50.87 441 ALA B C 1
ATOM 6632 O O . ALA B 1 366 ? -28.490 -8.781 -23.851 1.00 52.43 441 ALA B O 1
ATOM 6634 N N . ARG B 1 367 ? -27.151 -7.095 -24.528 1.00 53.01 442 ARG B N 1
ATOM 6635 C CA . ARG B 1 367 ? -27.501 -7.169 -25.952 1.00 53.24 442 ARG B CA 1
ATOM 6636 C C . ARG B 1 367 ? -29.004 -7.214 -26.165 1.00 47.17 442 ARG B C 1
ATOM 6637 O O . ARG B 1 367 ? -29.516 -7.993 -26.964 1.00 50.05 442 ARG B O 1
ATOM 6645 N N . VAL B 1 368 ? -29.712 -6.353 -25.451 1.00 47.98 443 VAL B N 1
ATOM 6646 C CA . VAL B 1 368 ? -31.164 -6.359 -25.476 1.00 45.09 443 VAL B CA 1
ATOM 6647 C C . VAL B 1 368 ? -31.755 -5.167 -26.262 1.00 49.00 443 VAL B C 1
ATOM 6648 O O . VAL B 1 368 ? -32.949 -5.149 -26.579 1.00 49.38 443 VAL B O 1
ATOM 6652 N N . VAL B 1 369 ? -30.925 -4.177 -26.593 1.00 45.49 444 VAL B N 1
ATOM 6653 C CA . VAL B 1 369 ? -31.419 -2.985 -27.309 1.00 48.37 444 VAL B CA 1
ATOM 6654 C C . VAL B 1 369 ? -31.133 -3.077 -28.810 1.00 44.85 444 VAL B C 1
ATOM 6655 O O . VAL B 1 369 ? -29.989 -2.917 -29.228 1.00 46.12 444 VAL B O 1
ATOM 6659 N N . GLY B 1 370 ? -32.162 -3.323 -29.616 1.00 45.57 445 GLY B N 1
ATOM 6660 C CA . GLY B 1 370 ? -31.974 -3.486 -31.046 1.00 45.22 445 GLY B CA 1
ATOM 6661 C C . GLY B 1 370 ? -31.764 -2.176 -31.794 1.00 52.16 445 GLY B C 1
ATOM 6662 O O . GLY B 1 370 ? -32.186 -1.125 -31.335 1.00 50.83 445 GLY B O 1
ATOM 6663 N N . ARG B 1 371 ? -31.130 -2.236 -32.961 1.00 53.24 446 ARG B N 1
ATOM 6664 C CA . ARG B 1 371 ? -30.824 -1.023 -33.713 1.00 54.36 446 ARG B CA 1
ATOM 6665 C C . ARG B 1 371 ? -32.083 -0.289 -34.195 1.00 46.18 446 ARG B C 1
ATOM 6666 O O . ARG B 1 371 ? -32.006 0.838 -34.679 1.00 44.81 446 ARG B O 1
ATOM 6674 N N . GLY B 1 372 ? -33.245 -0.914 -34.060 1.00 47.61 447 GLY B N 1
ATOM 6675 C CA . GLY B 1 372 ? -34.480 -0.255 -34.455 1.00 48.25 447 GLY B CA 1
ATOM 6676 C C . GLY B 1 372 ? -35.152 0.563 -33.352 1.00 51.96 447 GLY B C 1
ATOM 6677 O O . GLY B 1 372 ? -36.115 1.300 -33.607 1.00 49.14 447 GLY B O 1
ATOM 6678 N N . VAL B 1 373 ? -34.669 0.422 -32.119 1.00 48.25 448 VAL B N 1
ATOM 6679 C CA . VAL B 1 373 ? -35.340 1.045 -30.978 1.00 47.46 448 VAL B CA 1
ATOM 6680 C C . VAL B 1 373 ? -35.280 2.593 -31.037 1.00 46.58 448 VAL B C 1
ATOM 6681 O O . VAL B 1 373 ? -34.257 3.160 -31.395 1.00 40.97 448 VAL B O 1
ATOM 6685 N N . LYS B 1 374 ? -36.393 3.253 -30.704 1.00 43.07 449 LYS B N 1
ATOM 6686 C CA . LYS B 1 374 ? -36.448 4.717 -30.606 1.00 44.11 449 LYS B CA 1
ATOM 6687 C C . LYS B 1 374 ? -36.107 5.167 -29.175 1.00 43.66 449 LYS B C 1
ATOM 6688 O O . LYS B 1 374 ? -36.706 4.665 -28.225 1.00 41.39 449 LYS B O 1
ATOM 6694 N N . ALA B 1 375 ? -35.145 6.082 -29.008 1.00 34.38 450 ALA B N 1
ATOM 6695 C CA . ALA B 1 375 ? -34.757 6.516 -27.669 1.00 38.89 450 ALA B CA 1
ATOM 6696 C C . ALA B 1 375 ? -34.922 8.025 -27.497 1.00 39.26 450 ALA B C 1
ATOM 6697 O O . ALA B 1 375 ? -34.716 8.791 -28.453 1.00 37.20 450 ALA B O 1
ATOM 6699 N N . ILE B 1 376 ? -35.300 8.430 -26.283 1.00 34.54 451 ILE B N 1
ATOM 6700 C CA . ILE B 1 376 ? -35.356 9.846 -25.902 1.00 40.71 451 ILE B CA 1
ATOM 6701 C C . ILE B 1 376 ? -34.854 10.001 -24.477 1.00 39.38 451 ILE B C 1
ATOM 6702 O O . ILE B 1 376 ? -35.117 9.157 -23.616 1.00 37.73 451 ILE B O 1
ATOM 6707 N N . SER B 1 377 ? -34.094 11.057 -24.234 1.00 36.49 452 SER B N 1
ATOM 6708 C CA . SER B 1 377 ? -33.507 11.267 -22.919 1.00 38.03 452 SER B CA 1
ATOM 6709 C C . SER B 1 377 ? -34.039 12.536 -22.293 1.00 40.34 452 SER B C 1
ATOM 6710 O O . SER B 1 377 ? -34.224 13.535 -22.991 1.00 36.71 452 SER B O 1
ATOM 6713 N N . LEU B 1 378 ? -34.256 12.482 -20.976 1.00 38.17 453 LEU B N 1
ATOM 6714 C CA . LEU B 1 378 ? -34.852 13.566 -20.214 1.00 39.32 453 LEU B CA 1
ATOM 6715 C C . LEU B 1 378 ? -33.857 13.979 -19.165 1.00 35.91 453 LEU B C 1
ATOM 6716 O O . LEU B 1 378 ? -34.091 14.900 -18.377 1.00 39.12 453 LEU B O 1
ATOM 6721 N N . THR B 1 379 ? -32.742 13.277 -19.152 1.00 33.57 454 THR B N 1
ATOM 6722 C CA . THR B 1 379 ? -31.739 13.473 -18.126 1.00 36.07 454 THR B CA 1
ATOM 6723 C C . THR B 1 379 ? -30.908 14.718 -18.393 1.00 39.10 454 THR B C 1
ATOM 6724 O O . THR B 1 379 ? -30.493 14.962 -19.534 1.00 39.54 454 THR B O 1
ATOM 6728 N N . LYS B 1 380 ? -30.655 15.498 -17.347 1.00 42.75 455 LYS B N 1
ATOM 6729 C CA . LYS B 1 380 ? -29.808 16.676 -17.464 1.00 41.23 455 LYS B CA 1
ATOM 6730 C C . LYS B 1 380 ? -28.532 16.381 -16.709 1.00 41.13 455 LYS B C 1
ATOM 6731 O O . LYS B 1 380 ? -28.570 15.774 -15.634 1.00 42.41 455 LYS B O 1
ATOM 6737 N N . GLY B 1 381 ? -27.397 16.761 -17.286 1.00 38.34 456 GLY B N 1
ATOM 6738 C CA . GLY B 1 381 ? -26.111 16.451 -16.682 1.00 39.48 456 GLY B CA 1
ATOM 6739 C C . GLY B 1 381 ? -25.213 15.870 -17.752 1.00 40.81 456 GLY B C 1
ATOM 6740 O O . GLY B 1 381 ? -25.687 15.568 -18.851 1.00 41.44 456 GLY B O 1
ATOM 6741 N N . MET B 1 382 ? -23.927 15.726 -17.454 1.00 38.96 457 MET B N 1
ATOM 6742 C CA . MET B 1 382 ? -22.991 15.206 -18.440 1.00 43.49 457 MET B CA 1
ATOM 6743 C C . MET B 1 382 ? -21.945 14.274 -17.848 1.00 46.80 457 MET B C 1
ATOM 6744 O O . MET B 1 382 ? -21.774 14.198 -16.638 1.00 47.57 457 MET B O 1
ATOM 6749 N N . ARG B 1 383 ? -21.228 13.578 -18.723 1.00 45.01 458 ARG B N 1
ATOM 6750 C CA . ARG B 1 383 ? -20.075 12.810 -18.310 1.00 44.52 458 ARG B CA 1
ATOM 6751 C C . ARG B 1 383 ? -18.860 13.419 -18.991 1.00 44.18 458 ARG B C 1
ATOM 6752 O O . ARG B 1 383 ? -18.939 13.809 -20.157 1.00 45.36 458 ARG B O 1
ATOM 6760 N N . VAL B 1 384 ? -17.739 13.515 -18.287 1.00 45.53 459 VAL B N 1
ATOM 6761 C CA . VAL B 1 384 ? -16.537 14.046 -18.930 1.00 49.98 459 VAL B CA 1
ATOM 6762 C C . VAL B 1 384 ? -15.775 12.937 -19.631 1.00 47.16 459 VAL B C 1
ATOM 6763 O O . VAL B 1 384 ? -15.367 11.975 -18.997 1.00 52.60 459 VAL B O 1
ATOM 6767 N N . ARG B 1 385 ? -15.594 13.093 -20.942 1.00 52.90 460 ARG B N 1
ATOM 6768 C CA . ARG B 1 385 ? -14.961 12.095 -21.803 1.00 55.85 460 ARG B CA 1
ATOM 6769 C C . ARG B 1 385 ? -13.963 12.780 -22.727 1.00 62.54 460 ARG B C 1
ATOM 6770 O O . ARG B 1 385 ? -14.326 13.735 -23.430 1.00 64.30 460 ARG B O 1
ATOM 6778 N N . ALA B 1 386 ? -12.717 12.301 -22.728 1.00 63.34 461 ALA B N 1
ATOM 6779 C CA . ALA B 1 386 ? -11.683 12.865 -23.597 1.00 63.95 461 ALA B CA 1
ATOM 6780 C C . ALA B 1 386 ? -11.551 14.352 -23.307 1.00 62.99 461 ALA B C 1
ATOM 6781 O O . ALA B 1 386 ? -11.326 15.159 -24.216 1.00 57.94 461 ALA B O 1
ATOM 6783 N N . GLU B 1 387 ? -11.698 14.679 -22.021 1.00 70.95 462 GLU B N 1
ATOM 6784 C CA . GLU B 1 387 ? -11.869 16.050 -21.505 1.00 69.71 462 GLU B CA 1
ATOM 6785 C C . GLU B 1 387 ? -12.789 16.931 -22.383 1.00 65.89 462 GLU B C 1
ATOM 6786 O O . GLU B 1 387 ? -12.573 18.141 -22.546 1.00 64.10 462 GLU B O 1
ATOM 6792 N N . GLY B 1 388 ? -13.824 16.302 -22.933 1.00 66.92 463 GLY B N 1
ATOM 6793 C CA . GLY B 1 388 ? -14.912 17.002 -23.589 1.00 61.61 463 GLY B CA 1
ATOM 6794 C C . GLY B 1 388 ? -16.201 16.520 -22.951 1.00 58.38 463 GLY B C 1
ATOM 6795 O O . GLY B 1 388 ? -16.218 15.461 -22.321 1.00 56.68 463 GLY B O 1
ATOM 6796 N N . PRO B 1 389 ? -17.288 17.292 -23.095 1.00 52.07 464 PRO B N 1
ATOM 6797 C CA . PRO B 1 389 ? -18.541 16.862 -22.490 1.00 49.46 464 PRO B CA 1
ATOM 6798 C C . PRO B 1 389 ? -19.192 15.729 -23.268 1.00 47.90 464 PRO B C 1
ATOM 6799 O O . PRO B 1 389 ? -19.199 15.768 -24.493 1.00 51.45 464 PRO B O 1
ATOM 6803 N N . GLN B 1 390 ? -19.726 14.739 -22.568 1.00 42.74 465 GLN B N 1
ATOM 6804 C CA . GLN B 1 390 ? -20.591 13.756 -23.198 1.00 42.26 465 GLN B CA 1
ATOM 6805 C C . GLN B 1 390 ? -21.957 13.926 -22.576 1.00 40.48 465 GLN B C 1
ATOM 6806 O O . GLN B 1 390 ? -22.108 13.703 -21.377 1.00 44.71 465 GLN B O 1
ATOM 6812 N N . LEU B 1 391 ? -22.938 14.346 -23.369 1.00 39.06 466 LEU B N 1
ATOM 6813 C CA . LEU B 1 391 ? -24.297 14.510 -22.865 1.00 42.76 466 LEU B CA 1
ATOM 6814 C C . LEU B 1 391 ? -25.024 13.175 -22.991 1.00 44.44 466 LEU B C 1
ATOM 6815 O O . LEU B 1 391 ? -24.603 12.303 -23.746 1.00 41.52 466 LEU B O 1
ATOM 6820 N N . ILE B 1 392 ? -26.110 13.005 -22.257 1.00 41.72 467 ILE B N 1
ATOM 6821 C CA . ILE B 1 392 ? -26.720 11.682 -22.179 1.00 41.00 467 ILE B CA 1
ATOM 6822 C C . ILE B 1 392 ? -27.172 11.143 -23.535 1.00 40.71 467 ILE B C 1
ATOM 6823 O O . ILE B 1 392 ? -27.089 9.939 -23.779 1.00 43.88 467 ILE B O 1
ATOM 6828 N N . SER B 1 393 ? -27.621 12.019 -24.432 1.00 39.62 468 SER B N 1
ATOM 6829 C CA . SER B 1 393 ? -28.072 11.561 -25.735 1.00 39.68 468 SER B CA 1
ATOM 6830 C C . SER B 1 393 ? -26.910 10.987 -26.517 1.00 45.45 468 SER B C 1
ATOM 6831 O O . SER B 1 393 ? -27.067 10.002 -27.238 1.00 42.07 468 SER B O 1
ATOM 6834 N N . GLN B 1 394 ? -25.759 11.640 -26.400 1.00 40.32 469 GLN B N 1
ATOM 6835 C CA . GLN B 1 394 ? -24.541 11.169 -27.036 1.00 43.99 469 GLN B CA 1
ATOM 6836 C C . GLN B 1 394 ? -24.114 9.828 -26.429 1.00 45.87 469 GLN B C 1
ATOM 6837 O O . GLN B 1 394 ? -23.651 8.935 -27.134 1.00 48.95 469 GLN B O 1
ATOM 6843 N N . MET B 1 395 ? -24.277 9.700 -25.117 1.00 41.88 470 MET B N 1
ATOM 6844 C CA . MET B 1 395 ? -23.890 8.499 -24.397 1.00 44.36 470 MET B CA 1
ATOM 6845 C C . MET B 1 395 ? -24.680 7.308 -24.917 1.00 47.75 470 MET B C 1
ATOM 6846 O O . MET B 1 395 ? -24.113 6.266 -25.246 1.00 47.60 470 MET B O 1
ATOM 6851 N N . VAL B 1 396 ? -25.990 7.500 -25.030 1.00 43.53 471 VAL B N 1
ATOM 6852 C CA . VAL B 1 396 ? -26.892 6.512 -25.578 1.00 41.57 471 VAL B CA 1
ATOM 6853 C C . VAL B 1 396 ? -26.533 6.117 -27.001 1.00 48.97 471 VAL B C 1
ATOM 6854 O O . VAL B 1 396 ? -26.536 4.926 -27.344 1.00 44.83 471 VAL B O 1
ATOM 6858 N N . SER B 1 397 ? -26.241 7.104 -27.843 1.00 50.66 472 SER B N 1
ATOM 6859 C CA . SER B 1 397 ? -25.953 6.818 -29.251 1.00 50.68 472 SER B CA 1
ATOM 6860 C C . SER B 1 397 ? -24.684 5.996 -29.373 1.00 50.01 472 SER B C 1
ATOM 6861 O O . SER B 1 397 ? -24.652 4.989 -30.068 1.00 50.07 472 SER B O 1
ATOM 6864 N N . ARG B 1 398 ? -23.639 6.436 -28.688 1.00 47.41 473 ARG B N 1
ATOM 6865 C CA . ARG B 1 398 ? -22.336 5.808 -28.825 1.00 52.32 473 ARG B CA 1
ATOM 6866 C C . ARG B 1 398 ? -22.306 4.405 -28.220 1.00 53.86 473 ARG B C 1
ATOM 6867 O O . ARG B 1 398 ? -21.683 3.502 -28.778 1.00 51.99 473 ARG B O 1
ATOM 6875 N N . ILE B 1 399 ? -22.987 4.219 -27.090 1.00 49.19 474 ILE B N 1
ATOM 6876 C CA . ILE B 1 399 ? -22.869 2.984 -26.338 1.00 45.27 474 ILE B CA 1
ATOM 6877 C C . ILE B 1 399 ? -23.947 1.981 -26.734 1.00 50.30 474 ILE B C 1
ATOM 6878 O O . ILE B 1 399 ? -23.696 0.773 -26.743 1.00 46.72 474 ILE B O 1
ATOM 6883 N N . LEU B 1 400 ? -25.128 2.470 -27.099 1.00 47.49 475 LEU B N 1
ATOM 6884 C CA . LEU B 1 400 ? -26.240 1.588 -27.427 1.00 44.85 475 LEU B CA 1
ATOM 6885 C C . LEU B 1 400 ? -26.504 1.537 -28.921 1.00 46.06 475 LEU B C 1
ATOM 6886 O O . LEU B 1 400 ? -27.364 0.793 -29.370 1.00 46.86 475 LEU B O 1
ATOM 6891 N N . GLY B 1 401 ? -25.793 2.350 -29.689 1.00 41.98 476 GLY B N 1
ATOM 6892 C CA . GLY B 1 401 ? -25.926 2.319 -31.134 1.00 40.07 476 GLY B CA 1
ATOM 6893 C C . GLY B 1 401 ? -27.259 2.755 -31.725 1.00 48.36 476 GLY B C 1
ATOM 6894 O O . GLY B 1 401 ? -27.621 2.321 -32.817 1.00 52.03 476 GLY B O 1
ATOM 6895 N N . ILE B 1 402 ? -27.993 3.622 -31.035 1.00 43.06 477 ILE B N 1
ATOM 6896 C CA . ILE B 1 402 ? -29.240 4.137 -31.587 1.00 44.66 477 ILE B CA 1
ATOM 6897 C C . ILE B 1 402 ? -29.298 5.657 -31.471 1.00 46.84 477 ILE B C 1
ATOM 6898 O O . ILE B 1 402 ? -28.632 6.250 -30.637 1.00 43.03 477 ILE B O 1
ATOM 6903 N N . ASP B 1 403 ? -30.118 6.281 -32.300 1.00 49.22 478 ASP B N 1
ATOM 6904 C CA . ASP B 1 403 ? -30.328 7.710 -32.192 1.00 49.62 478 ASP B CA 1
ATOM 6905 C C . ASP B 1 403 ? -31.108 7.988 -30.916 1.00 51.66 478 ASP B C 1
ATOM 6906 O O . ASP B 1 403 ? -31.970 7.198 -30.515 1.00 45.28 478 ASP B O 1
ATOM 6911 N N . CYS B 1 404 ? -30.790 9.113 -30.284 1.00 49.39 479 CYS B N 1
ATOM 6912 C CA . CYS B 1 404 ? -31.483 9.551 -29.081 1.00 44.88 479 CYS B CA 1
ATOM 6913 C C . CYS B 1 404 ? -31.956 11.001 -29.218 1.00 43.18 479 CYS B C 1
ATOM 6914 O O . CYS B 1 404 ? -31.146 11.904 -29.425 1.00 39.96 479 CYS B O 1
ATOM 6917 N N . SER B 1 405 ? -33.265 11.207 -29.126 1.00 39.51 480 SER B N 1
ATOM 6918 C CA . SER B 1 405 ? -33.841 12.537 -28.962 1.00 42.68 480 SER B CA 1
ATOM 6919 C C . SER B 1 405 ? -33.701 13.050 -27.513 1.00 41.63 480 SER B C 1
ATOM 6920 O O . SER B 1 405 ? -33.191 12.339 -26.636 1.00 39.75 480 SER B O 1
ATOM 6923 N N . VAL B 1 406 ? -34.145 14.278 -27.255 1.00 36.06 481 VAL B N 1
ATOM 6924 C CA . VAL B 1 406 ? -34.185 14.770 -25.884 1.00 36.67 481 VAL B CA 1
ATOM 6925 C C . VAL B 1 406 ? -35.438 15.593 -25.641 1.00 37.09 481 VAL B C 1
ATOM 6926 O O . VAL B 1 406 ? -35.975 16.212 -26.564 1.00 38.36 481 VAL B O 1
ATOM 6930 N N . LEU B 1 407 ? -35.917 15.561 -24.397 1.00 39.79 482 LEU B N 1
ATOM 6931 C CA . LEU B 1 407 ? -37.009 16.431 -23.951 1.00 37.54 482 LEU B CA 1
ATOM 6932 C C . LEU B 1 407 ? -36.463 17.348 -22.879 1.00 37.01 482 LEU B C 1
ATOM 6933 O O . LEU B 1 407 ? -35.903 16.888 -21.881 1.00 37.84 482 LEU B O 1
ATOM 6938 N N . MET B 1 408 ? -36.610 18.648 -23.088 1.00 37.07 483 MET B N 1
ATOM 6939 C CA . MET B 1 408 ? -35.984 19.635 -22.220 1.00 35.49 483 MET B CA 1
ATOM 6940 C C . MET B 1 408 ? -36.930 20.814 -22.079 1.00 37.89 483 MET B C 1
ATOM 6941 O O . MET B 1 408 ? -37.540 21.246 -23.067 1.00 38.35 483 MET B O 1
ATOM 6946 N N . GLY B 1 409 ? -37.059 21.335 -20.866 1.00 37.62 484 GLY B N 1
ATOM 6947 C CA . GLY B 1 409 ? -37.938 22.463 -20.642 1.00 42.00 484 GLY B CA 1
ATOM 6948 C C . GLY B 1 409 ? -37.972 22.847 -19.190 1.00 39.47 484 GLY B C 1
ATOM 6949 O O . GLY B 1 409 ? -37.299 22.218 -18.372 1.00 36.78 484 GLY B O 1
ATOM 6950 N N . ALA B 1 410 ? -38.739 23.893 -18.888 1.00 40.12 485 ALA B N 1
ATOM 6951 C CA . ALA B 1 410 ? -38.952 24.355 -17.523 1.00 45.20 485 ALA B CA 1
ATOM 6952 C C . ALA B 1 410 ? -39.996 23.462 -16.900 1.00 38.86 485 ALA B C 1
ATOM 6953 O O . ALA B 1 410 ? -41.189 23.759 -16.975 1.00 39.58 485 ALA B O 1
ATOM 6955 N N . ASN B 1 411 ? -39.530 22.386 -16.276 1.00 39.56 486 ASN B N 1
ATOM 6956 C CA . ASN B 1 411 ? -40.366 21.258 -15.916 1.00 41.60 486 ASN B CA 1
ATOM 6957 C C . ASN B 1 411 ? -40.285 20.781 -14.463 1.00 49.67 486 ASN B C 1
ATOM 6958 O O . ASN B 1 411 ? -40.183 19.555 -14.236 1.00 50.15 486 ASN B O 1
ATOM 6963 N N . ILE B 1 412 ? -40.336 21.695 -13.491 1.00 44.79 487 ILE B N 1
ATOM 6964 C CA . ILE B 1 412 ? -40.394 21.304 -12.075 1.00 41.98 487 ILE B CA 1
ATOM 6965 C C . ILE B 1 412 ? -41.464 20.223 -11.898 1.00 42.62 487 ILE B C 1
ATOM 6966 O O . ILE B 1 412 ? -42.642 20.435 -12.210 1.00 35.79 487 ILE B O 1
ATOM 6971 N N . ALA B 1 413 ? -41.038 19.052 -11.435 1.00 43.33 488 ALA B N 1
ATOM 6972 C CA . ALA B 1 413 ? -41.872 17.851 -11.516 1.00 40.11 488 ALA B CA 1
ATOM 6973 C C . ALA B 1 413 ? -43.198 17.975 -10.790 1.00 39.04 488 ALA B C 1
ATOM 6974 O O . ALA B 1 413 ? -44.249 17.693 -11.372 1.00 42.88 488 ALA B O 1
ATOM 6976 N N . GLY B 1 414 ? -43.159 18.380 -9.521 1.00 39.65 489 GLY B N 1
ATOM 6977 C CA . GLY B 1 414 ? -44.357 18.439 -8.687 1.00 36.88 489 GLY B CA 1
ATOM 6978 C C . GLY B 1 414 ? -45.552 19.165 -9.276 1.00 42.53 489 GLY B C 1
ATOM 6979 O O . GLY B 1 414 ? -46.695 18.733 -9.105 1.00 48.20 489 GLY B O 1
ATOM 6980 N N . ASP B 1 415 ? -45.312 20.262 -9.991 1.00 44.49 490 ASP B N 1
ATOM 6981 C CA . ASP B 1 415 ? -46.417 21.041 -10.548 1.00 45.08 490 ASP B CA 1
ATOM 6982 C C . ASP B 1 415 ? -46.974 20.392 -11.810 1.00 45.46 490 ASP B C 1
ATOM 6983 O O . ASP B 1 415 ? -48.178 20.495 -12.110 1.00 38.39 490 ASP B O 1
ATOM 6988 N N . ILE B 1 416 ? -46.102 19.714 -12.548 1.00 40.90 491 ILE B N 1
ATOM 6989 C CA . ILE B 1 416 ? -46.563 19.042 -13.754 1.00 43.39 491 ILE B CA 1
ATOM 6990 C C . ILE B 1 416 ? -47.357 17.814 -13.347 1.00 43.90 491 ILE B C 1
ATOM 6991 O O . ILE B 1 416 ? -48.381 17.496 -13.958 1.00 42.28 491 ILE B O 1
ATOM 6996 N N . ALA B 1 417 ? -46.891 17.145 -12.297 1.00 37.32 492 ALA B N 1
ATOM 6997 C CA . ALA B 1 417 ? -47.613 16.018 -11.724 1.00 43.19 492 ALA B CA 1
ATOM 6998 C C . ALA B 1 417 ? -49.041 16.402 -11.350 1.00 43.24 492 ALA B C 1
ATOM 6999 O O . ALA B 1 417 ? -49.925 15.565 -11.421 1.00 43.04 492 ALA B O 1
ATOM 7001 N N . LYS B 1 418 ? -49.260 17.662 -10.958 1.00 43.61 493 LYS B N 1
ATOM 7002 C CA . LYS B 1 418 ? -50.608 18.170 -10.628 1.00 46.86 493 LYS B CA 1
ATOM 7003 C C . LYS B 1 418 ? -51.319 18.820 -11.818 1.00 46.23 493 LYS B C 1
ATOM 7004 O O . LYS B 1 418 ? -52.362 19.459 -11.649 1.00 41.07 493 LYS B O 1
ATOM 7010 N N . GLU B 1 419 ? -50.731 18.691 -13.003 1.00 43.67 494 GLU B N 1
ATOM 7011 C CA . GLU B 1 419 ? -51.342 19.135 -14.262 1.00 40.58 494 GLU B CA 1
ATOM 7012 C C . GLU B 1 419 ? -51.441 20.652 -14.388 1.00 43.90 494 GLU B C 1
ATOM 7013 O O . GLU B 1 419 ? -52.367 21.174 -15.010 1.00 43.07 494 GLU B O 1
ATOM 7019 N N . GLU B 1 420 ? -50.468 21.355 -13.815 1.00 40.02 495 GLU B N 1
ATOM 7020 C CA . GLU B 1 420 ? -50.317 22.779 -14.068 1.00 48.04 495 GLU B CA 1
ATOM 7021 C C . GLU B 1 420 ? -49.718 23.014 -15.459 1.00 47.16 495 GLU B C 1
ATOM 7022 O O . GLU B 1 420 ? -48.727 22.370 -15.817 1.00 45.86 495 GLU B O 1
ATOM 7028 N N . LEU B 1 421 ? -50.306 23.931 -16.231 1.00 46.94 496 LEU B N 1
ATOM 7029 C CA . LEU B 1 421 ? -49.860 24.193 -17.603 1.00 48.85 496 LEU B CA 1
ATOM 7030 C C . LEU B 1 421 ? -48.364 24.438 -17.709 1.00 53.50 496 LEU B C 1
ATOM 7031 O O . LEU B 1 421 ? -47.815 25.360 -17.102 1.00 52.94 496 LEU B O 1
ATOM 7036 N N . SER B 1 422 ? -47.702 23.610 -18.495 1.00 48.49 497 SER B N 1
ATOM 7037 C CA . SER B 1 422 ? -46.274 23.727 -18.648 1.00 45.36 497 SER B CA 1
ATOM 7038 C C . SER B 1 422 ? -45.887 23.429 -20.094 1.00 44.57 497 SER B C 1
ATOM 7039 O O . SER B 1 422 ? -46.741 23.121 -20.924 1.00 39.86 497 SER B O 1
ATOM 7042 N N . GLU B 1 423 ? -44.603 23.576 -20.391 1.00 41.29 498 GLU B N 1
ATOM 7043 C CA . GLU B 1 423 ? -44.119 23.569 -21.759 1.00 40.15 498 GLU B CA 1
ATOM 7044 C C . GLU B 1 423 ? -42.787 22.860 -21.825 1.00 38.93 498 GLU B C 1
ATOM 7045 O O . GLU B 1 423 ? -42.017 22.875 -20.862 1.00 34.41 498 GLU B O 1
ATOM 7051 N N . ALA B 1 424 ? -42.493 22.260 -22.973 1.00 38.24 499 ALA B N 1
ATOM 7052 C CA . ALA B 1 424 ? -41.194 21.635 -23.128 1.00 42.43 499 ALA B CA 1
ATOM 7053 C C . ALA B 1 424 ? -40.800 21.573 -24.587 1.00 37.46 499 ALA B C 1
ATOM 7054 O O . ALA B 1 424 ? -41.648 21.598 -25.473 1.00 38.18 499 ALA B O 1
ATOM 7056 N N . VAL B 1 425 ? -39.502 21.499 -24.831 1.00 33.17 500 VAL B N 1
ATOM 7057 C CA . VAL B 1 425 ? -39.024 21.234 -26.177 1.00 39.82 500 VAL B CA 1
ATOM 7058 C C . VAL B 1 425 ? -38.701 19.743 -26.320 1.00 36.28 500 VAL B C 1
ATOM 7059 O O . VAL B 1 425 ? -38.250 19.091 -25.380 1.00 36.81 500 VAL B O 1
ATOM 7063 N N . ILE B 1 426 ? -38.983 19.190 -27.482 1.00 38.12 501 ILE B N 1
ATOM 7064 C CA . ILE B 1 426 ? -38.397 17.907 -27.826 1.00 39.40 501 ILE B CA 1
ATOM 7065 C C . ILE B 1 426 ? -37.473 18.200 -28.971 1.00 40.62 501 ILE B C 1
ATOM 7066 O O . ILE B 1 426 ? -37.912 18.638 -30.032 1.00 40.25 501 ILE B O 1
ATOM 7071 N N . ALA B 1 427 ? -36.180 18.012 -28.744 1.00 38.77 502 ALA B N 1
ATOM 7072 C CA . ALA B 1 427 ? -35.226 18.149 -29.822 1.00 39.39 502 ALA B CA 1
ATOM 7073 C C . ALA B 1 427 ? -35.056 16.752 -30.430 1.00 40.44 502 ALA B C 1
ATOM 7074 O O . ALA B 1 427 ? -34.619 15.828 -29.744 1.00 40.17 502 ALA B O 1
ATOM 7076 N N . TYR B 1 428 ? -35.422 16.602 -31.700 1.00 44.73 503 TYR B N 1
ATOM 7077 C CA . TYR B 1 428 ? -35.528 15.283 -32.309 1.00 43.67 503 TYR B CA 1
ATOM 7078 C C . TYR B 1 428 ? -34.306 14.832 -33.090 1.00 46.45 503 TYR B C 1
ATOM 7079 O O . TYR B 1 428 ? -33.647 15.631 -33.756 1.00 46.50 503 TYR B O 1
ATOM 7088 N N . ALA B 1 429 ? -34.025 13.528 -32.993 1.00 47.17 504 ALA B N 1
ATOM 7089 C CA . ALA B 1 429 ? -32.941 12.881 -33.717 1.00 46.82 504 ALA B CA 1
ATOM 7090 C C . ALA B 1 429 ? -33.185 12.969 -35.218 1.00 51.47 504 ALA B C 1
ATOM 7091 O O . ALA B 1 429 ? -32.258 13.120 -36.010 1.00 51.20 504 ALA B O 1
ATOM 7093 N N . ASN B 1 430 ? -34.457 12.853 -35.583 1.00 49.56 505 ASN B N 1
ATOM 7094 C CA . ASN B 1 430 ? -34.921 12.904 -36.958 1.00 50.85 505 ASN B CA 1
ATOM 7095 C C . ASN B 1 430 ? -36.378 13.275 -36.853 1.00 48.43 505 ASN B C 1
ATOM 7096 O O . ASN B 1 430 ? -36.995 12.992 -35.829 1.00 47.68 505 ASN B O 1
ATOM 7101 N N . ARG B 1 431 ? -36.925 13.913 -37.882 1.00 50.60 506 ARG B N 1
ATOM 7102 C CA . ARG B 1 431 ? -38.281 14.458 -37.814 1.00 50.97 506 ARG B CA 1
ATOM 7103 C C . ARG B 1 431 ? -39.328 13.394 -37.517 1.00 53.74 506 ARG B C 1
ATOM 7104 O O . ARG B 1 431 ? -40.395 13.688 -36.967 1.00 51.70 506 ARG B O 1
ATOM 7112 N N . GLU B 1 432 ? -39.020 12.157 -37.894 1.00 54.89 507 GLU B N 1
ATOM 7113 C CA . GLU B 1 432 ? -39.966 11.053 -37.792 1.00 55.50 507 GLU B CA 1
ATOM 7114 C C . GLU B 1 432 ? -40.133 10.639 -36.336 1.00 50.74 507 GLU B C 1
ATOM 7115 O O . GLU B 1 432 ? -41.249 10.371 -35.861 1.00 48.61 507 GLU B O 1
ATOM 7121 N N . SER B 1 433 ? -39.014 10.595 -35.626 1.00 48.21 508 SER B N 1
ATOM 7122 C CA . SER B 1 433 ? -39.038 10.325 -34.200 1.00 48.74 508 SER B CA 1
ATOM 7123 C C . SER B 1 433 ? -39.641 11.490 -33.411 1.00 46.91 508 SER B C 1
ATOM 7124 O O . SER B 1 433 ? -40.423 11.282 -32.486 1.00 46.49 508 SER B O 1
ATOM 7127 N N . GLY B 1 434 ? -39.271 12.710 -33.774 1.00 47.76 509 GLY B N 1
ATOM 7128 C CA . GLY B 1 434 ? -39.845 13.881 -33.140 1.00 45.51 509 GLY B CA 1
ATOM 7129 C C . GLY B 1 434 ? -41.351 13.784 -33.131 1.00 43.61 509 GLY B C 1
ATOM 7130 O O . GLY B 1 434 ? -41.990 14.047 -32.119 1.00 43.73 509 GLY B O 1
ATOM 7131 N N . SER B 1 435 ? -41.925 13.348 -34.244 1.00 43.84 510 SER B N 1
ATOM 7132 C CA . SER B 1 435 ? -43.377 13.223 -34.322 1.00 44.33 510 SER B CA 1
ATOM 7133 C C . SER B 1 435 ? -43.934 12.159 -33.360 1.00 45.21 510 SER B C 1
ATOM 7134 O O . SER B 1 435 ? -44.996 12.329 -32.747 1.00 43.79 510 SER B O 1
ATOM 7137 N N . LEU B 1 436 ? -43.214 11.057 -33.237 1.00 43.17 511 LEU B N 1
ATOM 7138 C CA . LEU B 1 436 ? -43.639 9.978 -32.368 1.00 42.67 511 LEU B CA 1
ATOM 7139 C C . LEU B 1 436 ? -43.634 10.444 -30.919 1.00 42.78 511 LEU B C 1
ATOM 7140 O O . LEU B 1 436 ? -44.603 10.241 -30.191 1.00 39.88 511 LEU B O 1
ATOM 7145 N N . TRP B 1 437 ? -42.537 11.076 -30.509 1.00 40.65 512 TRP B N 1
ATOM 7146 C CA . TRP B 1 437 ? -42.393 11.498 -29.127 1.00 37.90 512 TRP B CA 1
ATOM 7147 C C . TRP B 1 437 ? -43.405 12.576 -28.782 1.00 39.90 512 TRP B C 1
ATOM 7148 O O . TRP B 1 437 ? -43.903 12.610 -27.657 1.00 44.40 512 TRP B O 1
ATOM 7159 N N . GLN B 1 438 ? -43.749 13.435 -29.734 1.00 36.78 513 GLN B N 1
ATOM 7160 C CA . GLN B 1 438 ? -44.750 14.462 -29.442 1.00 44.87 513 GLN B CA 1
ATOM 7161 C C . GLN B 1 438 ? -46.123 13.840 -29.196 1.00 43.81 513 GLN B C 1
ATOM 7162 O O . GLN B 1 438 ? -46.902 14.327 -28.365 1.00 40.31 513 GLN B O 1
ATOM 7168 N N . GLN B 1 439 ? -46.420 12.753 -29.902 1.00 43.22 514 GLN B N 1
ATOM 7169 C CA . GLN B 1 439 ? -47.672 12.032 -29.673 1.00 40.66 514 GLN B CA 1
ATOM 7170 C C . GLN B 1 439 ? -47.713 11.370 -28.310 1.00 37.83 514 GLN B C 1
ATOM 7171 O O . GLN B 1 439 ? -48.781 11.151 -27.750 1.00 42.85 514 GLN B O 1
ATOM 7177 N N . LEU B 1 440 ? -46.540 11.050 -27.779 1.00 37.07 515 LEU B N 1
ATOM 7178 C CA . LEU B 1 440 ? -46.452 10.334 -26.511 1.00 39.90 515 LEU B CA 1
ATOM 7179 C C . LEU B 1 440 ? -46.481 11.275 -25.311 1.00 43.53 515 LEU B C 1
ATOM 7180 O O . LEU B 1 440 ? -47.160 10.994 -24.328 1.00 43.80 515 LEU B O 1
ATOM 7185 N N . PHE B 1 441 ? -45.748 12.387 -25.388 1.00 38.44 516 PHE B N 1
ATOM 7186 C CA . PHE B 1 441 ? -45.581 13.258 -24.221 1.00 42.48 516 PHE B CA 1
ATOM 7187 C C . PHE B 1 441 ? -46.586 14.394 -24.146 1.00 43.36 516 PHE B C 1
ATOM 7188 O O . PHE B 1 441 ? -46.904 14.877 -23.062 1.00 43.14 516 PHE B O 1
ATOM 7196 N N . GLN B 1 442 ? -47.063 14.858 -25.287 1.00 42.58 517 GLN B N 1
ATOM 7197 C CA . GLN B 1 442 ? -47.849 16.072 -25.272 1.00 41.02 517 GLN B CA 1
ATOM 7198 C C . GLN B 1 442 ? -49.198 15.804 -24.638 1.00 42.40 517 GLN B C 1
ATOM 7199 O O . GLN B 1 442 ? -49.901 14.877 -25.020 1.00 45.75 517 GLN B O 1
ATOM 7205 N N . ARG B 1 443 ? -49.535 16.616 -23.640 1.00 41.56 518 ARG B N 1
ATOM 7206 C CA . ARG B 1 443 ? -50.817 16.524 -22.941 1.00 40.70 518 ARG B CA 1
ATOM 7207 C C . ARG B 1 443 ? -51.452 17.910 -22.995 1.00 41.93 518 ARG B C 1
ATOM 7208 O O . ARG B 1 443 ? -50.748 18.897 -23.218 1.00 38.96 518 ARG B O 1
ATOM 7216 N N . PRO B 1 444 ? -52.766 17.989 -22.748 1.00 42.15 519 PRO B N 1
ATOM 7217 C CA . PRO B 1 444 ? -53.495 19.273 -22.764 1.00 43.46 519 PRO B CA 1
ATOM 7218 C C . PRO B 1 444 ? -52.867 20.293 -21.806 1.00 43.31 519 PRO B C 1
ATOM 7219 O O . PRO B 1 444 ? -53.031 21.492 -21.970 1.00 45.71 519 PRO B O 1
ATOM 7223 N N . TYR B 1 445 ? -52.141 19.802 -20.816 1.00 38.46 520 TYR B N 1
ATOM 7224 C CA . TYR B 1 445 ? -51.503 20.663 -19.848 1.00 38.16 520 TYR B CA 1
ATOM 7225 C C . TYR B 1 445 ? -49.978 20.679 -20.020 1.00 39.71 520 TYR B C 1
ATOM 7226 O O . TYR B 1 445 ? -49.263 21.245 -19.202 1.00 40.52 520 TYR B O 1
ATOM 7235 N N . PHE B 1 446 ? -49.487 20.038 -21.076 1.00 42.33 521 PHE B N 1
ATOM 7236 C CA . PHE B 1 446 ? -48.050 19.897 -21.282 1.00 38.57 521 PHE B CA 1
ATOM 7237 C C . PHE B 1 446 ? -47.778 19.999 -22.766 1.00 38.99 521 PHE B C 1
ATOM 7238 O O . PHE B 1 446 ? -47.845 18.991 -23.495 1.00 43.51 521 PHE B O 1
ATOM 7246 N N . ALA B 1 447 ? -47.498 21.219 -23.216 1.00 40.06 522 ALA B N 1
ATOM 7247 C CA . ALA B 1 447 ? -47.402 21.535 -24.638 1.00 40.49 522 ALA B CA 1
ATOM 7248 C C . ALA B 1 447 ? -45.991 21.322 -25.121 1.00 37.20 522 ALA B C 1
ATOM 7249 O O . ALA B 1 447 ? -45.041 21.703 -24.445 1.00 40.28 522 ALA B O 1
ATOM 7251 N N . ILE B 1 448 ? -45.850 20.707 -26.291 1.00 38.54 523 ILE B N 1
ATOM 7252 C CA . ILE B 1 448 ? -44.528 20.366 -26.792 1.00 41.31 523 ILE B CA 1
ATOM 7253 C C . ILE B 1 448 ? -44.208 21.107 -28.085 1.00 42.95 523 ILE B C 1
ATOM 7254 O O . ILE B 1 448 ? -45.052 21.282 -28.950 1.00 41.37 523 ILE B O 1
ATOM 7259 N N . ASN B 1 449 ? -42.970 21.555 -28.186 1.00 40.35 524 ASN B N 1
ATOM 7260 C CA . ASN B 1 449 ? -42.507 22.294 -29.338 1.00 48.00 524 ASN B CA 1
ATOM 7261 C C . ASN B 1 449 ? -41.386 21.472 -29.957 1.00 45.21 524 ASN B C 1
ATOM 7262 O O . ASN B 1 449 ? -40.473 21.067 -29.255 1.00 41.45 524 ASN B O 1
ATOM 7267 N N . LEU B 1 450 ? -41.476 21.170 -31.251 1.00 47.43 525 LEU B N 1
ATOM 7268 C CA . LEU B 1 450 ? -40.466 20.318 -31.893 1.00 47.06 525 LEU B CA 1
ATOM 7269 C C . LEU B 1 450 ? -39.324 21.140 -32.444 1.00 43.83 525 LEU B C 1
ATOM 7270 O O . LEU B 1 450 ? -39.537 22.152 -33.074 1.00 46.65 525 LEU B O 1
ATOM 7275 N N . LEU B 1 451 ? -38.112 20.661 -32.247 1.00 38.91 526 LEU B N 1
ATOM 7276 C CA . LEU B 1 451 ? -36.932 21.427 -32.544 1.00 41.99 526 LEU B CA 1
ATOM 7277 C C . LEU B 1 451 ? -35.816 20.487 -33.015 1.00 45.56 526 LEU B C 1
ATOM 7278 O O . LEU B 1 451 ? -35.595 19.426 -32.422 1.00 44.75 526 LEU B O 1
ATOM 7283 N N . ALA B 1 452 ? -35.122 20.851 -34.086 1.00 45.30 527 ALA B N 1
ATOM 7284 C CA . ALA B 1 452 ? -34.064 19.997 -34.639 1.00 45.65 527 ALA B CA 1
ATOM 7285 C C . ALA B 1 452 ? -32.739 20.071 -33.869 1.00 48.28 527 ALA B C 1
ATOM 7286 O O . ALA B 1 452 ? -31.859 19.219 -34.037 1.00 50.02 527 ALA B O 1
ATOM 7288 N N . ASP B 1 453 ? -32.607 21.080 -33.016 1.00 41.18 528 ASP B N 1
ATOM 7289 C CA . ASP B 1 453 ? -31.338 21.395 -32.363 1.00 42.28 528 ASP B CA 1
ATOM 7290 C C . ASP B 1 453 ? -31.144 20.627 -31.048 1.00 42.26 528 ASP B C 1
ATOM 7291 O O . ASP B 1 453 ? -31.399 21.158 -29.967 1.00 39.79 528 ASP B O 1
ATOM 7296 N N . VAL B 1 454 ? -30.677 19.382 -31.140 1.00 41.32 529 VAL B N 1
ATOM 7297 C CA . VAL B 1 454 ? -30.413 18.550 -29.963 1.00 36.13 529 VAL B CA 1
ATOM 7298 C C . VAL B 1 454 ? -29.239 19.030 -29.097 1.00 40.82 529 VAL B C 1
ATOM 7299 O O . VAL B 1 454 ? -29.352 19.098 -27.868 1.00 42.22 529 VAL B O 1
ATOM 7303 N N . PRO B 1 455 ? -28.085 19.332 -29.711 1.00 41.60 530 PRO B N 1
ATOM 7304 C CA . PRO B 1 455 ? -26.997 19.775 -28.826 1.00 41.14 530 PRO B CA 1
ATOM 7305 C C . PRO B 1 455 ? -27.329 21.046 -28.047 1.00 38.32 530 PRO B C 1
ATOM 7306 O O . PRO B 1 455 ? -26.922 21.168 -26.897 1.00 41.73 530 PRO B O 1
ATOM 7310 N N . GLY B 1 456 ? -28.091 21.959 -28.633 1.00 43.09 531 GLY B N 1
ATOM 7311 C CA . GLY B 1 456 ? -28.441 23.185 -27.933 1.00 40.27 531 GLY B CA 1
ATOM 7312 C C . GLY B 1 456 ? -29.402 22.947 -26.784 1.00 39.84 531 GLY B C 1
ATOM 7313 O O . GLY B 1 456 ? -29.113 23.316 -25.646 1.00 40.61 531 GLY B O 1
ATOM 7314 N N . ALA B 1 457 ? -30.542 22.321 -27.071 1.00 38.47 532 ALA B N 1
ATOM 7315 C CA . ALA B 1 457 ? -31.544 22.070 -26.038 1.00 35.91 532 ALA B CA 1
ATOM 7316 C C . ALA B 1 457 ? -30.989 21.207 -24.923 1.00 38.07 532 ALA B C 1
ATOM 7317 O O . ALA B 1 457 ? -31.337 21.402 -23.761 1.00 37.47 532 ALA B O 1
ATOM 7319 N N . GLU B 1 458 ? -30.100 20.273 -25.252 1.00 39.32 533 GLU B N 1
ATOM 7320 C CA . GLU B 1 458 ? -29.597 19.352 -24.238 1.00 36.80 533 GLU B CA 1
ATOM 7321 C C . GLU B 1 458 ? -28.511 20.001 -23.379 1.00 35.16 533 GLU B C 1
ATOM 7322 O O . GLU B 1 458 ? -28.441 19.767 -22.172 1.00 33.08 533 GLU B O 1
ATOM 7328 N N . MET B 1 459 ? -27.675 20.845 -23.985 1.00 39.04 534 MET B N 1
ATOM 7329 C CA . MET B 1 459 ? -26.611 21.499 -23.223 1.00 39.03 534 MET B CA 1
ATOM 7330 C C . MET B 1 459 ? -27.181 22.606 -22.302 1.00 35.70 534 MET B C 1
ATOM 7331 O O . MET B 1 459 ? -26.711 22.814 -21.176 1.00 38.33 534 MET B O 1
ATOM 7336 N N . CYS B 1 460 ? -28.213 23.290 -22.769 1.00 34.72 535 CYS B N 1
ATOM 7337 C CA . CYS B 1 460 ? -28.966 24.225 -21.928 1.00 38.76 535 CYS B CA 1
ATOM 7338 C C . CYS B 1 460 ? -29.595 23.563 -20.704 1.00 40.01 535 CYS B C 1
ATOM 7339 O O . CYS B 1 460 ? -29.503 24.091 -19.585 1.00 34.81 535 CYS B O 1
ATOM 7342 N N . GLY B 1 461 ? -30.246 22.418 -20.919 1.00 41.15 536 GLY B N 1
ATOM 7343 C CA . GLY B 1 461 ? -30.857 21.677 -19.833 1.00 34.16 536 GLY B CA 1
ATOM 7344 C C . GLY B 1 461 ? -29.830 21.267 -18.805 1.00 34.66 536 GLY B C 1
ATOM 7345 O O . GLY B 1 461 ? -30.082 21.290 -17.595 1.00 40.03 536 GLY B O 1
ATOM 7346 N N . THR B 1 462 ? -28.656 20.888 -19.284 1.00 35.03 537 THR B N 1
ATOM 7347 C CA . THR B 1 462 ? -27.555 20.496 -18.407 1.00 36.59 537 THR B CA 1
ATOM 7348 C C . THR B 1 462 ? -26.867 21.677 -17.711 1.00 37.20 537 THR B C 1
ATOM 7349 O O . THR B 1 462 ? -26.544 21.592 -16.531 1.00 38.40 537 THR B O 1
ATOM 7353 N N . LEU B 1 463 ? -26.635 22.778 -18.422 1.00 37.44 538 LEU B N 1
ATOM 7354 C CA . LEU B 1 463 ? -25.861 23.882 -17.833 1.00 38.34 538 LEU B CA 1
ATOM 7355 C C . LEU B 1 463 ? -26.678 24.728 -16.849 1.00 36.06 538 LEU B C 1
ATOM 7356 O O . LEU B 1 463 ? -26.137 25.267 -15.892 1.00 37.74 538 LEU B O 1
ATOM 7361 N N . LYS B 1 464 ? -27.981 24.801 -17.079 1.00 37.97 539 LYS B N 1
ATOM 7362 C CA . LYS B 1 464 ? -28.907 25.583 -16.262 1.00 39.61 539 LYS B CA 1
ATOM 7363 C C . LYS B 1 464 ? -28.779 25.303 -14.768 1.00 41.40 539 LYS B C 1
ATOM 7364 O O . LYS B 1 464 ? -28.967 26.195 -13.937 1.00 38.33 539 LYS B O 1
ATOM 7370 N N . ASN B 1 465 ? -28.498 24.055 -14.411 1.00 38.26 540 ASN B N 1
ATOM 7371 C CA . ASN B 1 465 ? -28.456 23.698 -12.991 1.00 41.40 540 ASN B CA 1
ATOM 7372 C C . ASN B 1 465 ? -27.270 24.332 -12.279 1.00 40.81 540 ASN B C 1
ATOM 7373 O O . ASN B 1 465 ? -27.329 24.597 -11.076 1.00 39.54 540 ASN B O 1
ATOM 7378 N N . ILE B 1 466 ? -26.183 24.570 -13.006 1.00 36.55 541 ILE B N 1
ATOM 7379 C CA . ILE B 1 466 ? -25.085 25.326 -12.423 1.00 36.05 541 ILE B CA 1
ATOM 7380 C C . ILE B 1 466 ? -25.539 26.749 -11.999 1.00 36.05 541 ILE B C 1
ATOM 7381 O O . ILE B 1 466 ? -25.299 27.177 -10.878 1.00 39.88 541 ILE B O 1
ATOM 7386 N N . VAL B 1 467 ? -26.174 27.480 -12.907 1.00 36.95 542 VAL B N 1
ATOM 7387 C CA . VAL B 1 467 ? -26.621 28.834 -12.630 1.00 35.41 542 VAL B CA 1
ATOM 7388 C C . VAL B 1 467 ? -27.656 28.826 -11.493 1.00 39.23 542 VAL B C 1
ATOM 7389 O O . VAL B 1 467 ? -27.603 29.671 -10.601 1.00 38.96 542 VAL B O 1
ATOM 7393 N N . ALA B 1 468 ? -28.548 27.836 -11.483 1.00 34.88 543 ALA B N 1
ATOM 7394 C CA . ALA B 1 468 ? -29.510 27.678 -10.389 1.00 37.81 543 ALA B CA 1
ATOM 7395 C C . ALA B 1 468 ? -28.839 27.590 -9.025 1.00 37.27 543 ALA B C 1
ATOM 7396 O O . ALA B 1 468 ? -29.315 28.167 -8.057 1.00 38.89 543 ALA B O 1
ATOM 7398 N N . VAL B 1 469 ? -27.750 26.843 -8.937 1.00 34.63 544 VAL B N 1
ATOM 7399 C CA . VAL B 1 469 ? -26.961 26.814 -7.716 1.00 38.92 544 VAL B CA 1
ATOM 7400 C C . VAL B 1 469 ? -26.402 28.206 -7.343 1.00 41.69 544 VAL B C 1
ATOM 7401 O O . VAL B 1 469 ? -26.419 28.607 -6.177 1.00 40.08 544 VAL B O 1
ATOM 7405 N N . GLY B 1 470 ? -25.925 28.955 -8.326 1.00 40.27 545 GLY B N 1
ATOM 7406 C CA . GLY B 1 470 ? -25.442 30.299 -8.045 1.00 40.76 545 GL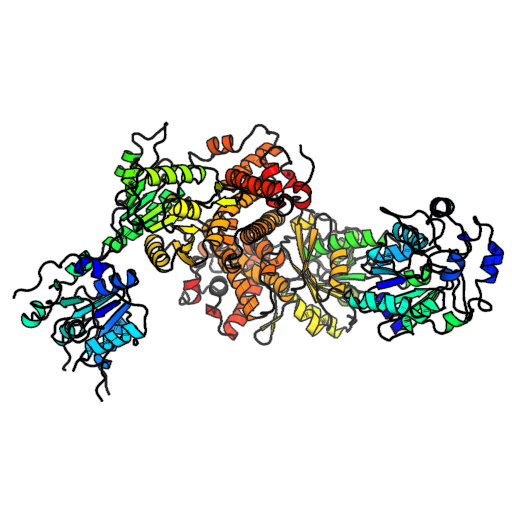Y B CA 1
ATOM 7407 C C . GLY B 1 470 ? -26.580 31.198 -7.617 1.00 39.18 545 GLY B C 1
ATOM 7408 O O . GLY B 1 470 ? -26.413 32.012 -6.729 1.00 43.86 545 GLY B O 1
ATOM 7409 N N . ALA B 1 471 ? -27.741 31.046 -8.250 1.00 37.99 546 ALA B N 1
ATOM 7410 C CA . ALA B 1 471 ? -28.930 31.801 -7.864 1.00 40.86 546 ALA B CA 1
ATOM 7411 C C . ALA B 1 471 ? -29.323 31.518 -6.415 1.00 41.82 546 ALA B C 1
ATOM 7412 O O . ALA B 1 471 ? -29.585 32.444 -5.653 1.00 40.16 546 ALA B O 1
ATOM 7414 N N . GLY B 1 472 ? -29.354 30.244 -6.035 1.00 40.58 547 GLY B N 1
ATOM 7415 C CA . GLY B 1 472 ? -29.622 29.876 -4.651 1.00 39.43 547 GLY B CA 1
ATOM 7416 C C . GLY B 1 472 ? -28.607 30.449 -3.674 1.00 41.23 547 GLY B C 1
ATOM 7417 O O . GLY B 1 472 ? -28.940 30.802 -2.537 1.00 38.60 547 GLY B O 1
ATOM 7418 N N . ILE B 1 473 ? -27.351 30.535 -4.097 1.00 41.04 548 ILE B N 1
ATOM 7419 C CA . ILE B 1 473 ? -26.332 31.151 -3.250 1.00 40.11 548 ILE B CA 1
ATOM 7420 C C . ILE B 1 473 ? -26.656 32.635 -3.025 1.00 44.53 548 ILE B C 1
ATOM 7421 O O . ILE B 1 473 ? -26.599 33.122 -1.903 1.00 42.94 548 ILE B O 1
ATOM 7426 N N . GLY B 1 474 ? -27.032 33.340 -4.089 1.00 44.55 549 GLY B N 1
ATOM 7427 C CA . GLY B 1 474 ? -27.410 34.730 -3.958 1.00 45.66 549 GLY B CA 1
ATOM 7428 C C . GLY B 1 474 ? -28.624 34.887 -3.055 1.00 47.13 549 GLY B C 1
ATOM 7429 O O . GLY B 1 474 ? -28.675 35.810 -2.240 1.00 42.68 549 GLY B O 1
ATOM 7430 N N . ASP B 1 475 ? -29.601 33.993 -3.205 1.00 43.49 550 ASP B N 1
ATOM 7431 C CA . ASP B 1 475 ? -30.793 34.007 -2.363 1.00 44.48 550 ASP B CA 1
ATOM 7432 C C . ASP B 1 475 ? -30.454 33.858 -0.889 1.00 46.78 550 ASP B C 1
ATOM 7433 O O . ASP B 1 475 ? -31.030 34.543 -0.040 1.00 45.14 550 ASP B O 1
ATOM 7438 N N . GLY B 1 476 ? -29.532 32.944 -0.594 1.00 42.42 551 GLY B N 1
ATOM 7439 C CA . GLY B 1 476 ? -29.099 32.712 0.769 1.00 46.22 551 GLY B CA 1
ATOM 7440 C C . GLY B 1 476 ? -28.341 33.901 1.335 1.00 51.29 551 GLY B C 1
ATOM 7441 O O . GLY B 1 476 ? -28.193 34.022 2.550 1.00 51.70 551 GLY B O 1
ATOM 7442 N N . LEU B 1 477 ? -27.844 34.769 0.453 1.00 51.17 552 LEU B N 1
ATOM 7443 C CA . LEU B 1 477 ? -27.178 35.990 0.885 1.00 48.75 552 LEU B CA 1
ATOM 7444 C C . LEU B 1 477 ? -28.152 37.145 1.025 1.00 48.51 552 LEU B C 1
ATOM 7445 O O . LEU B 1 477 ? -27.770 38.211 1.498 1.00 50.60 552 LEU B O 1
ATOM 7450 N N . GLY B 1 478 ? -29.397 36.949 0.596 1.00 48.74 553 GLY B N 1
ATOM 7451 C CA . GLY B 1 478 ? -30.396 38.009 0.671 1.00 49.02 553 GLY B CA 1
ATOM 7452 C C . GLY B 1 478 ? -30.270 39.031 -0.446 1.00 50.89 553 GLY B C 1
ATOM 7453 O O . GLY B 1 478 ? -30.910 40.084 -0.430 1.00 56.92 553 GLY B O 1
ATOM 7454 N N . VAL B 1 479 ? -29.420 38.713 -1.411 1.00 51.39 554 VAL B N 1
ATOM 7455 C CA . VAL B 1 479 ? -29.295 39.458 -2.661 1.00 48.86 554 VAL B CA 1
ATOM 7456 C C . VAL B 1 479 ? -30.659 39.898 -3.221 1.00 50.85 554 VAL B C 1
ATOM 7457 O O . VAL B 1 479 ? -31.628 39.144 -3.165 1.00 46.07 554 VAL B O 1
ATOM 7461 N N . GLY B 1 480 ? -30.742 41.132 -3.720 1.00 47.46 555 GLY B N 1
ATOM 7462 C CA . GLY B 1 480 ? -31.990 41.654 -4.244 1.00 42.61 555 GLY B CA 1
ATOM 7463 C C . GLY B 1 480 ? -32.208 41.248 -5.683 1.00 46.03 555 GLY B C 1
ATOM 7464 O O . GLY B 1 480 ? -31.331 40.646 -6.293 1.00 46.24 555 GLY B O 1
ATOM 7465 N N . PRO B 1 481 ? -33.378 41.585 -6.237 1.00 42.85 556 PRO B N 1
ATOM 7466 C CA . PRO B 1 481 ? -33.790 41.193 -7.595 1.00 41.11 556 PRO B CA 1
ATOM 7467 C C . PRO B 1 481 ? -32.932 41.765 -8.733 1.00 47.49 556 PRO B C 1
ATOM 7468 O O . PRO B 1 481 ? -32.774 41.045 -9.724 1.00 44.71 556 PRO B O 1
ATOM 7472 N N . ASN B 1 482 ? -32.422 43.001 -8.639 1.00 45.13 557 ASN B N 1
ATOM 7473 C CA . ASN B 1 482 ? -31.420 43.457 -9.612 1.00 44.03 557 ASN B CA 1
ATOM 7474 C C . ASN B 1 482 ? -30.262 42.500 -9.626 1.00 43.36 557 ASN B C 1
ATOM 7475 O O . ASN B 1 482 ? -29.828 42.054 -10.672 1.00 49.37 557 ASN B O 1
ATOM 7480 N N . SER B 1 483 ? -29.738 42.231 -8.435 1.00 45.37 558 SER B N 1
ATOM 7481 C CA . SER B 1 483 ? -28.517 41.456 -8.291 1.00 44.62 558 SER B CA 1
ATOM 7482 C C . SER B 1 483 ? -28.704 40.012 -8.765 1.00 47.43 558 SER B C 1
ATOM 7483 O O . SER B 1 483 ? -27.830 39.454 -9.434 1.00 48.60 558 SER B O 1
ATOM 7486 N N . LYS B 1 484 ? -29.841 39.413 -8.436 1.00 44.58 559 LYS B N 1
ATOM 7487 C CA . LYS B 1 484 ? -30.117 38.040 -8.861 1.00 43.88 559 LYS B CA 1
ATOM 7488 C C . LYS B 1 484 ? -30.265 37.967 -10.373 1.00 42.98 559 LYS B C 1
ATOM 7489 O O . LYS B 1 484 ? -29.806 37.016 -10.999 1.00 40.32 559 LYS B O 1
ATOM 7495 N N . ALA B 1 485 ? -30.912 38.972 -10.959 1.00 41.05 560 ALA B N 1
ATOM 7496 C CA . ALA B 1 485 ? -31.029 39.063 -12.416 1.00 44.26 560 ALA B CA 1
ATOM 7497 C C . ALA B 1 485 ? -29.665 39.228 -13.126 1.00 44.17 560 ALA B C 1
ATOM 7498 O O . ALA B 1 485 ? -29.523 38.879 -14.296 1.00 42.78 560 ALA B O 1
ATOM 7500 N N . SER B 1 486 ? -28.656 39.731 -12.428 1.00 38.80 561 SER B N 1
ATOM 7501 C CA . SER B 1 486 ? -27.318 39.778 -13.009 1.00 45.05 561 SER B CA 1
ATOM 7502 C C . SER B 1 486 ? -26.694 38.396 -13.039 1.00 42.88 561 SER B C 1
ATOM 7503 O O . SER B 1 486 ? -26.027 38.025 -14.010 1.00 41.89 561 SER B O 1
ATOM 7506 N N . ILE B 1 487 ? -26.884 37.649 -11.957 1.00 42.19 562 ILE B N 1
ATOM 7507 C CA . ILE B 1 487 ? -26.430 36.267 -11.906 1.00 41.47 562 ILE B CA 1
ATOM 7508 C C . ILE B 1 487 ? -27.035 35.492 -13.076 1.00 42.68 562 ILE B C 1
ATOM 7509 O O . ILE B 1 487 ? -26.325 34.783 -13.791 1.00 36.38 562 ILE B O 1
ATOM 7514 N N . LEU B 1 488 ? -28.345 35.651 -13.284 1.00 40.89 563 LEU B N 1
ATOM 7515 C CA . LEU B 1 488 ? -29.027 34.975 -14.383 1.00 40.27 563 LEU B CA 1
ATOM 7516 C C . LEU B 1 488 ? -28.569 35.460 -15.762 1.00 42.46 563 LEU B C 1
ATOM 7517 O O . LEU B 1 488 ? -28.401 34.652 -16.687 1.00 41.14 563 LEU B O 1
ATOM 7522 N N . ARG B 1 489 ? -28.393 36.769 -15.921 1.00 42.51 564 ARG B N 1
ATOM 7523 C CA . ARG B 1 489 ? -27.915 37.292 -17.199 1.00 43.35 564 ARG B CA 1
ATOM 7524 C C . ARG B 1 489 ? -26.502 36.784 -17.517 1.00 38.17 564 ARG B C 1
ATOM 7525 O O . ARG B 1 489 ? -26.255 36.340 -18.627 1.00 37.94 564 ARG B O 1
ATOM 7533 N N . GLN B 1 490 ? -25.588 36.846 -16.553 1.00 35.61 565 GLN B N 1
ATOM 7534 C CA . GLN B 1 490 ? -24.238 36.333 -16.776 1.00 40.50 565 GLN B CA 1
ATOM 7535 C C . GLN B 1 490 ? -24.275 34.797 -16.967 1.00 40.35 565 GLN B C 1
ATOM 7536 O O . GLN B 1 490 ? -23.621 34.257 -17.856 1.00 39.51 565 GLN B O 1
ATOM 7542 N N . GLY B 1 491 ? -25.069 34.116 -16.149 1.00 41.29 566 GLY B N 1
ATOM 7543 C CA . GLY B 1 491 ? -25.294 32.683 -16.289 1.00 41.94 566 GLY B CA 1
ATOM 7544 C C . GLY B 1 491 ? -25.758 32.237 -17.665 1.00 39.87 566 GLY B C 1
ATOM 7545 O O . GLY B 1 491 ? -25.137 31.371 -18.289 1.00 38.60 566 GLY B O 1
ATOM 7546 N N . LEU B 1 492 ? -26.849 32.824 -18.138 1.00 36.52 567 LEU B N 1
ATOM 7547 C CA . LEU B 1 492 ? -27.360 32.547 -19.469 1.00 35.67 567 LEU B CA 1
ATOM 7548 C C . LEU B 1 492 ? -26.308 32.824 -20.528 1.00 42.39 567 LEU B C 1
ATOM 7549 O O . LEU B 1 492 ? -26.156 32.079 -21.501 1.00 41.39 567 LEU B O 1
ATOM 7554 N N . SER B 1 493 ? -25.589 33.918 -20.333 1.00 40.53 568 SER B N 1
ATOM 7555 C CA . SER B 1 493 ? -24.527 34.278 -21.238 1.00 42.96 568 SER B CA 1
ATOM 7556 C C . SER B 1 493 ? -23.449 33.201 -21.324 1.00 38.86 568 SER B C 1
ATOM 7557 O O . SER B 1 493 ? -22.990 32.886 -22.410 1.00 39.46 568 SER B O 1
ATOM 7560 N N . GLU B 1 494 ? -23.031 32.656 -20.184 1.00 38.47 569 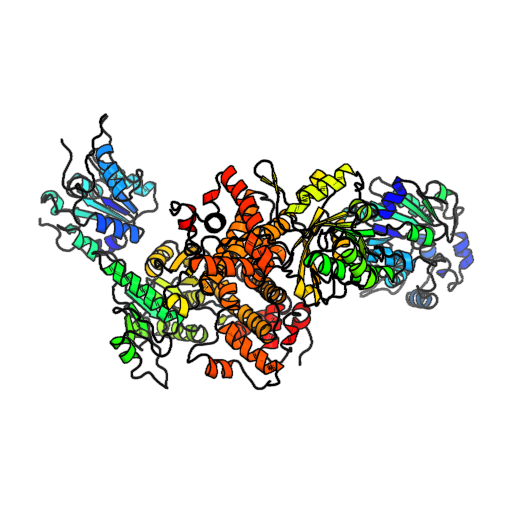GLU B N 1
ATOM 7561 C CA . GLU B 1 494 ? -21.954 31.675 -20.181 1.00 40.20 569 GLU B CA 1
ATOM 7562 C C . GLU B 1 494 ? -22.475 30.338 -20.726 1.00 41.45 569 GLU B C 1
ATOM 7563 O O . GLU B 1 494 ? -21.726 29.567 -21.328 1.00 40.54 569 GLU B O 1
ATOM 7569 N N . MET B 1 495 ? -23.763 30.070 -20.513 1.00 40.51 570 MET B N 1
ATOM 7570 C CA . MET B 1 495 ? -24.415 28.892 -21.086 1.00 39.82 570 MET B CA 1
ATOM 7571 C C . MET B 1 495 ? -24.286 28.907 -22.608 1.00 45.06 570 MET B C 1
ATOM 7572 O O . MET B 1 495 ? -23.833 27.929 -23.239 1.00 37.74 570 MET B O 1
ATOM 7577 N N . ARG B 1 496 ? -24.681 30.038 -23.184 1.00 41.98 571 ARG B N 1
ATOM 7578 C CA . ARG B 1 496 ? -24.680 30.239 -24.631 1.00 42.33 571 ARG B CA 1
ATOM 7579 C C . ARG B 1 496 ? -23.253 30.168 -25.194 1.00 44.85 571 ARG B C 1
ATOM 7580 O O . ARG B 1 496 ? -23.009 29.498 -26.199 1.00 46.16 571 ARG B O 1
ATOM 7588 N N . LYS B 1 497 ? -22.305 30.805 -24.519 1.00 40.42 572 LYS B N 1
ATOM 7589 C CA . LYS B 1 497 ? -20.901 30.754 -24.931 1.00 39.84 572 LYS B CA 1
ATOM 7590 C C . LYS B 1 497 ? -20.313 29.335 -24.896 1.00 48.37 572 LYS B C 1
ATOM 7591 O O . LYS B 1 497 ? -19.564 28.950 -25.795 1.00 47.59 572 LYS B O 1
ATOM 7597 N N . PHE B 1 498 ? -20.611 28.572 -23.842 1.00 42.19 573 PHE B N 1
ATOM 7598 C CA . PHE B 1 498 ? -20.087 27.210 -23.718 1.00 40.64 573 PHE B CA 1
ATOM 7599 C C . PHE B 1 498 ? -20.683 26.335 -24.822 1.00 46.69 573 PHE B C 1
ATOM 7600 O O . PHE B 1 498 ? -19.990 25.497 -25.405 1.00 46.54 573 PHE B O 1
ATOM 7608 N N . CYS B 1 499 ? -21.970 26.544 -25.100 1.00 40.79 574 CYS B N 1
ATOM 7609 C CA . CYS B 1 499 ? -22.694 25.825 -26.143 1.00 43.66 574 CYS B CA 1
ATOM 7610 C C . CYS B 1 499 ? -22.049 26.003 -27.477 1.00 48.70 574 CYS B C 1
ATOM 7611 O O . CYS B 1 499 ? -21.909 25.051 -28.235 1.00 48.50 574 CYS B O 1
ATOM 7614 N N . LYS B 1 500 ? -21.701 27.249 -27.783 1.00 45.69 575 LYS B N 1
ATOM 7615 C CA . LYS B 1 500 ? -21.140 27.566 -29.081 1.00 46.17 575 LYS B CA 1
ATOM 7616 C C . LYS B 1 500 ? -19.695 27.099 -29.179 1.00 41.64 575 LYS B C 1
ATOM 7617 O O . LYS B 1 500 ? -19.282 26.647 -30.223 1.00 47.69 575 LYS B O 1
ATOM 7623 N N . PHE B 1 501 ? -18.940 27.170 -28.094 1.00 43.01 576 PHE B N 1
ATOM 7624 C CA . PHE B 1 501 ? -17.592 26.608 -28.078 1.00 43.89 576 PHE B CA 1
ATOM 7625 C C . PHE B 1 501 ? -17.615 25.094 -28.331 1.00 49.21 576 PHE B C 1
ATOM 7626 O O . PHE B 1 501 ? -16.818 24.584 -29.107 1.00 50.12 576 PHE B O 1
ATOM 7634 N N . ILE B 1 502 ? -18.532 24.384 -27.670 1.00 47.85 577 ILE B N 1
ATOM 7635 C CA . ILE B 1 502 ? -18.641 22.925 -27.801 1.00 49.71 577 ILE B CA 1
ATOM 7636 C C . ILE B 1 502 ? -19.338 22.506 -29.096 1.00 49.19 577 ILE B C 1
ATOM 7637 O O . ILE B 1 502 ? -18.912 21.571 -29.749 1.00 50.16 577 ILE B O 1
ATOM 7642 N N . SER B 1 503 ? -20.412 23.200 -29.460 1.00 47.94 578 SER B N 1
ATOM 7643 C CA . SER B 1 503 ? -21.197 22.839 -30.643 1.00 48.56 578 SER B CA 1
ATOM 7644 C C . SER B 1 503 ? -21.604 24.043 -31.475 1.00 50.49 578 SER B C 1
ATOM 7645 O O . SER B 1 503 ? -22.716 24.541 -31.325 1.00 48.41 578 SER B O 1
ATOM 7648 N N . PRO B 1 504 ? -20.724 24.485 -32.390 1.00 51.49 579 PRO B N 1
ATOM 7649 C CA . PRO B 1 504 ? -20.949 25.679 -33.221 1.00 51.24 579 PRO B CA 1
ATOM 7650 C C . PRO B 1 504 ? -22.245 25.637 -34.031 1.00 52.58 579 PRO B C 1
ATOM 7651 O O . PRO B 1 504 ? -22.647 26.667 -34.577 1.00 59.73 579 PRO B O 1
ATOM 7655 N N . SER B 1 505 ? -22.891 24.479 -34.107 1.00 51.51 580 SER B N 1
ATOM 7656 C CA . SER B 1 505 ? -24.121 24.336 -34.898 1.00 56.15 580 SER B CA 1
ATOM 7657 C C . SER B 1 505 ? -25.352 24.924 -34.187 1.00 53.12 580 SER B C 1
ATOM 7658 O O . SER B 1 505 ? -26.367 25.213 -34.814 1.00 53.31 580 SER B O 1
ATOM 7661 N N . VAL B 1 506 ? -25.249 25.091 -32.872 1.00 55.07 581 VAL B N 1
ATOM 7662 C CA . VAL B 1 506 ? -26.351 25.597 -32.055 1.00 52.50 581 VAL B CA 1
ATOM 7663 C C . VAL B 1 506 ? -26.858 26.955 -32.548 1.00 52.16 581 VAL B C 1
ATOM 7664 O O . VAL B 1 506 ? -26.081 27.904 -32.683 1.00 50.22 581 VAL B O 1
ATOM 7668 N N . ARG B 1 507 ? -28.159 27.034 -32.828 1.00 50.51 582 ARG B N 1
ATOM 7669 C CA . ARG B 1 507 ? -28.782 28.278 -33.273 1.00 57.00 582 ARG B CA 1
ATOM 7670 C C . ARG B 1 507 ? -29.255 29.122 -32.087 1.00 56.27 582 ARG B C 1
ATOM 7671 O O . ARG B 1 507 ? -29.823 28.588 -31.119 1.00 52.34 582 ARG B O 1
ATOM 7679 N N . ASP B 1 508 ? -29.017 30.433 -32.176 1.00 53.52 583 ASP B N 1
ATOM 7680 C CA . ASP B 1 508 ? -29.421 31.395 -31.143 1.00 52.65 583 ASP B CA 1
ATOM 7681 C C . ASP B 1 508 ? -30.895 31.260 -30.772 1.00 45.79 583 ASP B C 1
ATOM 7682 O O . ASP B 1 508 ? -31.279 31.510 -29.637 1.00 44.52 583 ASP B O 1
ATOM 7687 N N . ASP B 1 509 ? -31.721 30.867 -31.729 1.00 45.11 584 ASP B N 1
ATOM 7688 C CA . ASP B 1 509 ? -33.156 30.807 -31.487 1.00 46.69 584 ASP B CA 1
ATOM 7689 C C . ASP B 1 509 ? -33.493 29.781 -30.433 1.00 50.82 584 ASP B C 1
ATOM 7690 O O . ASP B 1 509 ? -34.563 29.851 -29.820 1.00 46.95 584 ASP B O 1
ATOM 7695 N N . THR B 1 510 ? -32.580 28.819 -30.251 1.00 46.03 585 THR B N 1
ATOM 7696 C CA . THR B 1 510 ? -32.746 27.741 -29.286 1.00 46.78 585 THR B CA 1
ATOM 7697 C C . THR B 1 510 ? -32.733 28.261 -27.842 1.00 44.16 585 THR B C 1
ATOM 7698 O O . THR B 1 510 ? -33.412 27.726 -26.967 1.00 39.08 585 THR B O 1
ATOM 7702 N N . PHE B 1 511 ? -31.963 29.303 -27.577 1.00 44.35 586 PHE B N 1
ATOM 7703 C CA . PHE B 1 511 ? -31.882 29.806 -26.212 1.00 42.67 586 PHE B CA 1
ATOM 7704 C C . PHE B 1 511 ? -33.155 30.504 -25.789 1.00 38.50 586 PHE B C 1
ATOM 7705 O O . PHE B 1 511 ? -33.391 30.675 -24.592 1.00 46.35 586 PHE B O 1
ATOM 7713 N N . PHE B 1 512 ? -33.986 30.871 -26.759 1.00 41.40 587 PHE B N 1
ATOM 7714 C CA . PHE B 1 512 ? -35.261 31.525 -26.487 1.00 43.00 587 PHE B CA 1
ATOM 7715 C C . PHE B 1 512 ? -36.390 30.532 -26.344 1.00 44.15 587 PHE B C 1
ATOM 7716 O O . PHE B 1 512 ? -37.545 30.917 -26.175 1.00 36.18 587 PHE B O 1
ATOM 7724 N N . GLU B 1 513 ? -36.072 29.249 -26.479 1.00 45.54 588 GLU B N 1
ATOM 7725 C CA . GLU B 1 513 ? -37.099 28.215 -26.364 1.00 42.06 588 GLU B CA 1
ATOM 7726 C C . GLU B 1 513 ? -37.222 27.815 -24.900 1.00 38.78 588 GLU B C 1
ATOM 7727 O O . GLU B 1 513 ? -36.397 28.212 -24.064 1.00 38.09 588 GLU B O 1
ATOM 7733 N N . SER B 1 514 ? -38.219 26.994 -24.593 1.00 40.47 589 SER B N 1
ATOM 7734 C CA . SER B 1 514 ? -38.460 26.591 -23.211 1.00 37.33 589 SER B CA 1
ATOM 7735 C C . SER B 1 514 ? -37.238 25.899 -22.600 1.00 39.25 589 SER B C 1
ATOM 7736 O O . SER B 1 514 ? -37.017 25.951 -21.382 1.00 36.47 589 SER B O 1
ATOM 7739 N N . CYS B 1 515 ? -36.419 25.279 -23.444 1.00 39.26 590 CYS B N 1
ATOM 7740 C CA . CYS B 1 515 ? -35.245 24.568 -22.956 1.00 38.61 590 CYS B CA 1
ATOM 7741 C C . CYS B 1 515 ? -34.150 25.505 -22.491 1.00 44.67 590 CYS B C 1
ATOM 7742 O O . CYS B 1 515 ? -33.231 25.088 -21.772 1.00 36.99 590 CYS B O 1
ATOM 7745 N N . GLY B 1 516 ? -34.216 26.757 -22.938 1.00 41.97 591 GLY B N 1
ATOM 7746 C CA . GLY B 1 516 ? -33.149 27.702 -22.632 1.00 40.67 591 GLY B CA 1
ATOM 7747 C C . GLY B 1 516 ? -33.538 28.603 -21.480 1.00 41.97 591 GLY B C 1
ATOM 7748 O O . GLY B 1 516 ? -33.511 28.205 -20.308 1.00 34.05 591 GLY B O 1
ATOM 7749 N N . VAL B 1 517 ? -33.916 29.826 -21.842 1.00 42.75 592 VAL B N 1
ATOM 7750 C CA . VAL B 1 517 ? -34.356 30.843 -20.905 1.00 39.66 592 VAL B CA 1
ATOM 7751 C C . VAL B 1 517 ? -35.439 30.408 -19.913 1.00 35.25 592 VAL B C 1
ATOM 7752 O O . VAL B 1 517 ? -35.343 30.714 -18.721 1.00 37.50 592 VAL B O 1
ATOM 7756 N N . ALA B 1 518 ? -36.473 29.722 -20.388 1.00 37.88 593 ALA B N 1
ATOM 7757 C CA . ALA B 1 518 ? -37.547 29.287 -19.493 1.00 40.03 593 ALA B CA 1
ATOM 7758 C C . ALA B 1 518 ? -37.021 28.407 -18.357 1.00 37.36 593 ALA B C 1
ATOM 7759 O O . ALA B 1 518 ? -37.187 28.737 -17.183 1.00 40.16 593 ALA B O 1
ATOM 7761 N N . ASP B 1 519 ? -36.368 27.303 -18.703 1.00 37.83 594 ASP B N 1
ATOM 7762 C CA . ASP B 1 519 ? -35.863 26.354 -17.709 1.00 35.62 594 ASP B CA 1
ATOM 7763 C C . ASP B 1 519 ? -34.874 27.022 -16.750 1.00 36.86 594 ASP B C 1
ATOM 7764 O O . ASP B 1 519 ? -34.912 26.784 -15.549 1.00 36.92 594 ASP B O 1
ATOM 7769 N N . LEU B 1 520 ? -34.001 27.891 -17.256 1.00 39.09 595 LEU B N 1
ATOM 7770 C CA . LEU B 1 520 ? -33.074 28.565 -16.349 1.00 40.91 595 LEU B CA 1
ATOM 7771 C C . LEU B 1 520 ? -33.820 29.438 -15.318 1.00 34.37 595 LEU B C 1
ATOM 7772 O O . LEU B 1 520 ? -33.440 29.484 -14.143 1.00 36.75 595 LEU B O 1
ATOM 7777 N N . ILE B 1 521 ? -34.893 30.096 -15.753 1.00 35.81 596 ILE B N 1
ATOM 7778 C CA . ILE B 1 521 ? -35.720 30.925 -14.872 1.00 36.33 596 ILE B CA 1
ATOM 7779 C C . ILE B 1 521 ? -36.542 30.105 -13.859 1.00 39.02 596 ILE B C 1
ATOM 7780 O O . ILE B 1 521 ? -36.500 30.363 -12.659 1.00 39.63 596 ILE B O 1
ATOM 7785 N N . ALA B 1 522 ? -37.309 29.129 -14.350 1.00 36.56 597 ALA B N 1
ATOM 7786 C CA . ALA B 1 522 ? -38.017 28.212 -13.466 1.00 37.34 597 ALA B CA 1
ATOM 7787 C C . ALA B 1 522 ? -37.104 27.613 -12.419 1.00 38.75 597 ALA B C 1
ATOM 7788 O O . ALA B 1 522 ? -37.449 27.594 -11.240 1.00 40.64 597 ALA B O 1
ATOM 7790 N N . SER B 1 523 ? -35.940 27.115 -12.830 1.00 38.11 598 SER B N 1
ATOM 7791 C CA . SER B 1 523 ? -35.063 26.433 -11.873 1.00 38.55 598 SER B CA 1
ATOM 7792 C C . SER B 1 523 ? -34.317 27.412 -10.975 1.00 38.09 598 SER B C 1
ATOM 7793 O O . SER B 1 523 ? -33.867 27.024 -9.905 1.00 37.86 598 SER B O 1
ATOM 7796 N N . SER B 1 524 ? -34.155 28.667 -11.399 1.00 36.93 599 SER B N 1
ATOM 7797 C CA . SER B 1 524 ? -33.477 29.633 -10.529 1.00 42.15 599 SER B CA 1
ATOM 7798 C C . SER B 1 524 ? -34.406 30.209 -9.454 1.00 34.40 599 SER B C 1
ATOM 7799 O O . SER B 1 524 ? -33.932 30.766 -8.460 1.00 37.15 599 SER B O 1
ATOM 7802 N N . TYR B 1 525 ? -35.712 30.053 -9.628 1.00 35.74 600 TYR B N 1
ATOM 7803 C CA . TYR B 1 525 ? -36.683 30.537 -8.629 1.00 37.09 600 TYR B CA 1
ATOM 7804 C C . TYR B 1 525 ? -37.508 29.439 -7.955 1.00 41.45 600 TYR B C 1
ATOM 7805 O O . TYR B 1 525 ? -38.256 29.723 -7.020 1.00 41.62 600 TYR B O 1
ATOM 7814 N N . GLY B 1 526 ? -37.398 28.196 -8.427 1.00 42.49 601 GLY B N 1
ATOM 7815 C CA . GLY B 1 526 ? -38.296 27.160 -7.956 1.00 39.83 601 GLY B CA 1
ATOM 7816 C C . GLY B 1 526 ? -37.752 25.739 -7.951 1.00 48.33 601 GLY B C 1
ATOM 7817 O O . GLY B 1 526 ? -38.474 24.797 -7.610 1.00 47.34 601 GLY B O 1
ATOM 7818 N N . GLY B 1 527 ? -36.486 25.570 -8.306 1.00 38.95 602 GLY B N 1
ATOM 7819 C CA . GLY B 1 527 ? -35.930 24.234 -8.414 1.00 44.85 602 GLY B CA 1
ATOM 7820 C C . GLY B 1 527 ? -35.239 23.745 -7.152 1.00 46.44 602 GLY B C 1
ATOM 7821 O O . GLY B 1 527 ? -35.003 24.515 -6.215 1.00 43.13 602 GLY B O 1
ATOM 7822 N N . ARG B 1 528 ? -34.905 22.457 -7.147 1.00 43.01 603 ARG B N 1
ATOM 7823 C CA . ARG B 1 528 ? -34.242 21.805 -6.021 1.00 45.26 603 ARG B CA 1
ATOM 7824 C C . ARG B 1 528 ? -32.842 22.347 -5.811 1.00 43.93 603 ARG B C 1
ATOM 7825 O O . ARG B 1 528 ? -32.369 22.446 -4.678 1.00 40.50 603 ARG B O 1
ATOM 7833 N N . ASN B 1 529 ? -32.158 22.665 -6.905 1.00 40.97 604 ASN B N 1
ATOM 7834 C CA . ASN B 1 529 ? -30.790 23.150 -6.793 1.00 42.49 604 ASN B CA 1
ATOM 7835 C C . ASN B 1 529 ? -30.756 24.531 -6.129 1.00 40.18 604 ASN B C 1
ATOM 7836 O O . ASN B 1 529 ? -29.892 24.801 -5.307 1.00 39.80 604 ASN B O 1
ATOM 7841 N N . ARG B 1 530 ? -31.727 25.378 -6.445 1.00 39.88 605 ARG B N 1
ATOM 7842 C CA . ARG B 1 530 ? -31.841 26.688 -5.809 1.00 39.35 605 ARG B CA 1
ATOM 7843 C C . ARG B 1 530 ? -32.079 26.547 -4.297 1.00 39.89 605 ARG B C 1
ATOM 7844 O O . ARG B 1 530 ? -31.370 27.129 -3.469 1.00 39.62 605 ARG B O 1
ATOM 7852 N N . ARG B 1 531 ? -33.055 25.723 -3.947 1.00 43.23 606 ARG B N 1
ATOM 7853 C CA . ARG B 1 531 ? -33.420 25.476 -2.559 1.00 42.14 606 ARG B CA 1
ATOM 7854 C C . ARG B 1 531 ? -32.247 24.995 -1.699 1.00 44.85 606 ARG B C 1
ATOM 7855 O O . ARG B 1 531 ? -31.944 25.568 -0.642 1.00 42.74 606 ARG B O 1
ATOM 7863 N N . VAL B 1 532 ? -31.574 23.945 -2.148 1.00 42.40 607 VAL B N 1
ATOM 7864 C CA . VAL B 1 532 ? -30.452 23.421 -1.389 1.00 42.42 607 VAL B CA 1
ATOM 7865 C C . VAL B 1 532 ? -29.288 24.414 -1.345 1.00 41.18 607 VAL B C 1
ATOM 7866 O O . VAL B 1 532 ? -28.660 24.604 -0.298 1.00 42.69 607 VAL B O 1
ATOM 7870 N N . ALA B 1 533 ? -28.992 25.026 -2.486 1.00 38.94 608 ALA B N 1
ATOM 7871 C CA . ALA B 1 533 ? -27.944 26.035 -2.555 1.00 39.90 608 ALA B CA 1
ATOM 7872 C C . ALA B 1 533 ? -28.232 27.182 -1.573 1.00 41.46 608 ALA B C 1
ATOM 7873 O O . ALA B 1 533 ? -27.329 27.702 -0.919 1.00 42.02 608 ALA B O 1
ATOM 7875 N N . GLU B 1 534 ? -29.498 27.566 -1.465 1.00 38.28 609 GLU B N 1
ATOM 7876 C CA . GLU B 1 534 ? -29.900 28.594 -0.508 1.00 44.53 609 GLU B CA 1
ATOM 7877 C C . GLU B 1 534 ? -29.589 28.193 0.938 1.00 45.27 609 GLU B C 1
ATOM 7878 O O . GLU B 1 534 ? -28.970 28.956 1.688 1.00 43.77 609 GLU B O 1
ATOM 7884 N N . ALA B 1 535 ? -30.055 27.009 1.333 1.00 45.05 610 ALA B N 1
ATOM 7885 C CA . ALA B 1 535 ? -29.866 26.537 2.694 1.00 44.67 610 ALA B CA 1
ATOM 7886 C C . ALA B 1 535 ? -28.381 26.498 2.981 1.00 43.98 610 ALA B C 1
ATOM 7887 O O . ALA B 1 535 ? -27.941 26.884 4.054 1.00 50.28 610 ALA B O 1
ATOM 7889 N N . TRP B 1 536 ? -27.601 26.065 1.996 1.00 42.45 611 TRP B N 1
ATOM 7890 C CA . TRP B 1 536 ? -26.159 25.941 2.158 1.00 45.26 611 TRP B CA 1
ATOM 7891 C C . TRP B 1 536 ? -25.493 27.295 2.441 1.00 50.39 611 TRP B C 1
ATOM 7892 O O . TRP B 1 536 ? -24.676 27.418 3.352 1.00 51.05 611 TRP B O 1
ATOM 7903 N N . ALA B 1 537 ? -25.835 28.310 1.659 1.00 45.65 612 ALA B N 1
ATOM 7904 C CA . ALA B 1 537 ? -25.227 29.622 1.844 1.00 52.40 612 ALA B CA 1
ATOM 7905 C C . ALA B 1 537 ? -25.704 30.315 3.139 1.00 51.20 612 ALA B C 1
ATOM 7906 O O . ALA B 1 537 ? -24.922 31.005 3.786 1.00 52.00 612 ALA B O 1
ATOM 7908 N N . GLN B 1 538 ? -26.972 30.135 3.514 1.00 47.60 613 GLN B N 1
ATOM 7909 C CA . GLN B 1 538 ? -27.478 30.670 4.787 1.00 49.78 613 GLN B CA 1
ATOM 7910 C C . GLN B 1 538 ? -26.658 30.170 5.973 1.00 54.35 613 GLN B C 1
ATOM 7911 O O . GLN B 1 538 ? -26.313 30.934 6.871 1.00 54.18 613 GLN B O 1
ATOM 7917 N N . LYS B 1 539 ? -26.353 28.878 5.961 1.00 50.69 614 LYS B N 1
ATOM 7918 C CA . LYS B 1 539 ? -25.570 28.242 7.011 1.00 52.44 614 LYS B CA 1
ATOM 7919 C C . LYS B 1 539 ? -24.105 28.667 6.985 1.00 54.00 614 LYS B C 1
ATOM 7920 O O . LYS B 1 539 ? -23.516 28.920 8.028 1.00 58.61 614 LYS B O 1
ATOM 7926 N N . ARG B 1 540 ? -23.519 28.726 5.796 1.00 54.63 615 ARG B N 1
ATOM 7927 C CA . ARG B 1 540 ? -22.152 29.223 5.633 1.00 59.79 615 ARG B CA 1
ATOM 7928 C C . ARG B 1 540 ? -21.968 30.574 6.295 1.00 63.46 615 ARG B C 1
ATOM 7929 O O . ARG B 1 540 ? -21.167 30.725 7.216 1.00 66.78 615 ARG B O 1
ATOM 7937 N N . ILE B 1 541 ? -22.718 31.558 5.815 1.00 64.39 616 ILE B N 1
ATOM 7938 C CA . ILE B 1 541 ? -22.557 32.922 6.291 1.00 65.15 616 ILE B CA 1
ATOM 7939 C C . ILE B 1 541 ? -22.866 32.993 7.780 1.00 67.37 616 ILE B C 1
ATOM 7940 O O . ILE B 1 541 ? -22.209 33.731 8.514 1.00 71.39 616 ILE B O 1
ATOM 7945 N N . ALA B 1 542 ? -23.843 32.206 8.228 1.00 62.83 617 ALA B N 1
ATOM 7946 C CA . ALA B 1 542 ? -24.168 32.126 9.650 1.00 59.29 617 ALA B CA 1
ATOM 7947 C C . ALA B 1 542 ? -23.126 31.324 10.436 1.00 65.54 617 ALA B C 1
ATOM 7948 O O . ALA B 1 542 ? -23.363 30.969 11.589 1.00 67.96 617 ALA B O 1
ATOM 7950 N N . GLY B 1 543 ? -21.989 31.017 9.814 1.00 60.40 618 GLY B N 1
ATOM 7951 C CA . GLY B 1 543 ? -20.868 30.465 10.550 1.00 63.21 618 GLY B CA 1
ATOM 7952 C C . GLY B 1 543 ? -20.627 28.967 10.479 1.00 65.23 618 GLY B C 1
ATOM 7953 O O . GLY B 1 543 ? -19.627 28.488 11.010 1.00 65.07 618 GLY B O 1
ATOM 7954 N N . ASP B 1 544 ? -21.520 28.218 9.840 1.00 64.51 619 ASP B N 1
ATOM 7955 C CA . ASP B 1 544 ? -21.300 26.781 9.682 1.00 62.28 619 ASP B CA 1
ATOM 7956 C C . ASP B 1 544 ? -20.548 26.471 8.394 1.00 68.35 619 ASP B C 1
ATOM 7957 O O . ASP B 1 544 ? -21.121 26.543 7.308 1.00 67.53 619 ASP B O 1
ATOM 7962 N N . ASP B 1 545 ? -19.268 26.130 8.496 1.00 69.66 620 ASP B N 1
ATOM 7963 C CA . ASP B 1 545 ? -18.545 25.736 7.291 1.00 69.91 620 ASP B CA 1
ATOM 7964 C C . ASP B 1 545 ? -18.158 24.268 7.336 1.00 71.27 620 ASP B C 1
ATOM 7965 O O . ASP B 1 545 ? -17.211 23.837 6.677 1.00 73.44 620 ASP B O 1
ATOM 7970 N N . GLN B 1 546 ? -18.915 23.492 8.099 1.00 71.10 621 GLN B N 1
ATOM 7971 C CA . GLN B 1 546 ? -18.794 22.052 8.012 1.00 74.06 621 GLN B CA 1
ATOM 7972 C C . GLN B 1 546 ? -19.920 21.488 7.155 1.00 73.28 621 GLN B C 1
ATOM 7973 O O . GLN B 1 546 ? -19.871 20.330 6.736 1.00 73.00 621 GLN B O 1
ATOM 7979 N N . VAL B 1 547 ? -20.928 22.313 6.878 1.00 68.59 622 VAL B N 1
ATOM 7980 C CA . VAL B 1 547 ? -22.073 21.842 6.102 1.00 64.61 622 VAL B CA 1
ATOM 7981 C C . VAL B 1 547 ? -21.667 21.556 4.655 1.00 64.38 622 VAL B C 1
ATOM 7982 O O . VAL B 1 547 ? -20.793 22.217 4.082 1.00 61.37 622 VAL B O 1
ATOM 7986 N N . THR B 1 548 ? -22.314 20.552 4.077 1.00 65.28 623 THR B N 1
ATOM 7987 C CA . THR B 1 548 ? -21.958 20.064 2.758 1.00 57.26 623 THR B CA 1
ATOM 7988 C C . THR B 1 548 ? -23.223 19.921 1.914 1.00 50.52 623 THR B C 1
ATOM 7989 O O . THR B 1 548 ? -24.324 19.826 2.456 1.00 51.94 623 THR B O 1
ATOM 7993 N N . PHE B 1 549 ? -23.077 19.938 0.595 1.00 52.75 624 PHE B N 1
ATOM 7994 C CA . PHE B 1 549 ? -24.213 19.693 -0.295 1.00 51.32 624 PHE B CA 1
ATOM 7995 C C . PHE B 1 549 ? -24.685 18.238 -0.221 1.00 47.90 624 PHE B C 1
ATOM 7996 O O . PHE B 1 549 ? -25.874 17.942 -0.395 1.00 51.39 624 PHE B O 1
ATOM 8004 N N . GLU B 1 550 ? -23.757 17.325 0.042 1.00 54.50 625 GLU B N 1
ATOM 8005 C CA . GLU B 1 550 ? -24.117 15.928 0.266 1.00 54.73 625 GLU B CA 1
ATOM 8006 C C . GLU B 1 550 ? -24.988 15.807 1.508 1.00 53.89 625 GLU B C 1
ATOM 8007 O O . GLU B 1 550 ? -26.020 15.138 1.493 1.00 61.64 625 GLU B O 1
ATOM 8013 N N . LYS B 1 551 ? -24.579 16.462 2.586 1.00 54.87 626 LYS B N 1
ATOM 8014 C CA . LYS B 1 551 ? -25.364 16.421 3.809 1.00 55.91 626 LYS B CA 1
ATOM 8015 C C . LYS B 1 551 ? -26.756 16.948 3.546 1.00 55.76 626 LYS B C 1
ATOM 8016 O O . LYS B 1 551 ? -27.745 16.309 3.907 1.00 54.60 626 LYS B O 1
ATOM 8022 N N . LEU B 1 552 ? -26.826 18.115 2.906 1.00 49.71 627 LEU B N 1
ATOM 8023 C CA . LEU B 1 552 ? -28.097 18.792 2.713 1.00 48.86 627 LEU B CA 1
ATOM 8024 C C . LEU B 1 552 ? -28.985 18.005 1.756 1.00 49.34 627 LEU B C 1
ATOM 8025 O O . LEU B 1 552 ? -30.196 17.929 1.964 1.00 50.78 627 LEU B O 1
ATOM 8030 N N . GLU B 1 553 ? -28.383 17.413 0.724 1.00 50.64 628 GLU B N 1
ATOM 8031 C CA . GLU B 1 553 ? -29.113 16.540 -0.190 1.00 53.97 628 GLU B CA 1
ATOM 8032 C C . GLU B 1 553 ? -29.840 15.450 0.602 1.00 52.87 628 GLU B C 1
ATOM 8033 O O . GLU B 1 553 ? -31.036 15.223 0.418 1.00 51.63 628 GLU B O 1
ATOM 8039 N N . LYS B 1 554 ? -29.110 14.808 1.506 1.00 50.28 629 LYS B N 1
ATOM 8040 C CA . LYS B 1 554 ? -29.653 13.750 2.360 1.00 53.95 629 LYS B CA 1
ATOM 8041 C C . LYS B 1 554 ? -30.761 14.238 3.287 1.00 56.74 629 LYS B C 1
ATOM 8042 O O . LYS B 1 554 ? -31.804 13.582 3.421 1.00 51.93 629 LYS B O 1
ATOM 8048 N N . GLU B 1 555 ? -30.534 15.389 3.927 1.00 55.36 630 GLU B N 1
ATOM 8049 C CA . GLU B 1 555 ? -31.508 15.955 4.862 1.00 54.61 630 GLU B CA 1
ATOM 8050 C C . GLU B 1 555 ? -32.744 16.516 4.174 1.00 53.92 630 GLU B C 1
ATOM 8051 O O . GLU B 1 555 ? -33.857 16.361 4.673 1.00 57.66 630 GLU B O 1
ATOM 8057 N N . MET B 1 556 ? -32.551 17.174 3.034 1.00 51.12 631 MET B N 1
ATOM 8058 C CA . MET B 1 556 ? -33.611 17.996 2.459 1.00 49.12 631 MET B CA 1
ATOM 8059 C C . MET B 1 556 ? -34.373 17.340 1.327 1.00 52.25 631 MET B C 1
ATOM 8060 O O . MET B 1 556 ? -35.506 17.725 1.042 1.00 50.58 631 MET B O 1
ATOM 8065 N N . LEU B 1 557 ? -33.764 16.366 0.659 1.00 49.68 632 LEU B N 1
ATOM 8066 C CA . LEU B 1 557 ? -34.265 16.007 -0.665 1.00 50.95 632 LEU B CA 1
ATOM 8067 C C . LEU B 1 557 ? -35.058 14.680 -0.739 1.00 54.25 632 LEU B C 1
ATOM 8068 O O . LEU B 1 557 ? -35.684 14.385 -1.739 1.00 51.42 632 LEU B O 1
ATOM 8073 N N . ASN B 1 558 ? -35.068 13.897 0.336 1.00 56.80 633 ASN B N 1
ATOM 8074 C CA . ASN B 1 558 ? -35.917 12.692 0.420 1.00 58.10 633 ASN B CA 1
ATOM 8075 C C . ASN B 1 558 ? -35.658 11.610 -0.625 1.00 55.30 633 ASN B C 1
ATOM 8076 O O . ASN B 1 558 ? -36.598 11.057 -1.201 1.00 49.69 633 ASN B O 1
ATOM 8081 N N . GLY B 1 559 ? -34.391 11.346 -0.890 1.00 49.43 634 GLY B N 1
ATOM 8082 C CA . GLY B 1 559 ? -34.054 10.373 -1.901 1.00 53.31 634 GLY B CA 1
ATOM 8083 C C . GLY B 1 559 ? -33.616 10.988 -3.227 1.00 52.93 634 GLY B C 1
ATOM 8084 O O . GLY B 1 559 ? -32.726 10.457 -3.907 1.00 50.27 634 GLY B O 1
ATOM 8085 N N . GLN B 1 560 ? -34.228 12.112 -3.601 1.00 51.20 635 GLN B N 1
ATOM 8086 C CA . GLN B 1 560 ? -33.918 12.771 -4.873 1.00 48.59 635 GLN B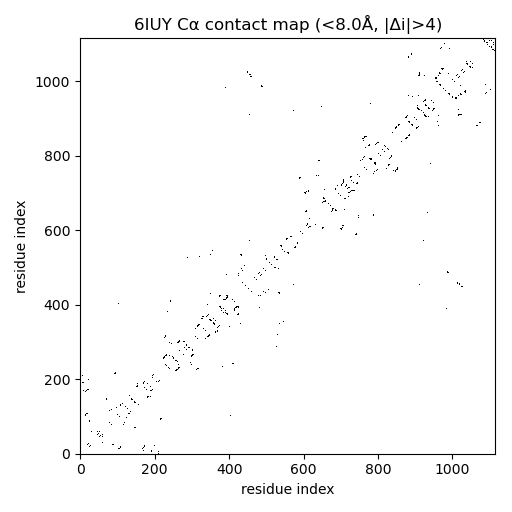 CA 1
ATOM 8087 C C . GLN B 1 560 ? -32.470 13.286 -4.943 1.00 47.81 635 GLN B C 1
ATOM 8088 O O . GLN B 1 560 ? -31.841 13.519 -3.910 1.00 49.78 635 GLN B O 1
ATOM 8094 N N . LYS B 1 561 ? -31.955 13.461 -6.163 1.00 52.15 636 LYS B N 1
ATOM 8095 C CA . LYS B 1 561 ? -30.528 13.743 -6.384 1.00 50.93 636 LYS B CA 1
ATOM 8096 C C . LYS B 1 561 ? -30.215 15.176 -6.856 1.00 51.17 636 LYS B C 1
ATOM 8097 O O . LYS B 1 561 ? -30.935 15.747 -7.680 1.00 53.92 636 LYS B O 1
ATOM 8103 N N . LEU B 1 562 ? -29.107 15.725 -6.355 1.00 55.34 637 LEU B N 1
ATOM 8104 C CA . LEU B 1 562 ? -28.656 17.086 -6.666 1.00 50.81 637 LEU B CA 1
ATOM 8105 C C . LEU B 1 562 ? -27.733 17.204 -7.897 1.00 53.51 637 LEU B C 1
ATOM 8106 O O . LEU B 1 562 ? -26.507 17.042 -7.778 1.00 58.01 637 LEU B O 1
ATOM 8111 N N . GLN B 1 563 ? -28.292 17.560 -9.053 1.00 46.34 638 GLN B N 1
ATOM 8112 C CA . GLN B 1 563 ? -27.514 17.593 -10.298 1.00 43.01 638 GLN B CA 1
ATOM 8113 C C . GLN B 1 563 ? -26.616 18.835 -10.520 1.00 43.16 638 GLN B C 1
ATOM 8114 O O . GLN B 1 563 ? -25.645 18.784 -11.307 1.00 42.29 638 GLN B O 1
ATOM 8120 N N . GLY B 1 564 ? -26.924 19.947 -9.855 1.00 40.49 639 GLY B N 1
ATOM 8121 C CA . GLY B 1 564 ? -26.201 21.196 -10.083 1.00 40.04 639 GLY B CA 1
ATOM 8122 C C . GLY B 1 564 ? -24.736 21.219 -9.645 1.00 41.04 639 GLY B C 1
ATOM 8123 O O . GLY B 1 564 ? -23.862 21.738 -10.352 1.00 42.14 639 GLY B O 1
ATOM 8124 N N . VAL B 1 565 ? -24.455 20.671 -8.469 1.00 39.43 640 VAL B N 1
ATOM 8125 C CA . VAL B 1 565 ? -23.089 20.618 -7.956 1.00 39.93 640 VAL B CA 1
ATOM 8126 C C . VAL B 1 565 ? -22.209 19.632 -8.741 1.00 44.94 640 VAL B C 1
ATOM 8127 O O . VAL B 1 565 ? -21.058 19.937 -9.092 1.00 45.03 640 VAL B O 1
ATOM 8131 N N . LEU B 1 566 ? -22.750 18.453 -9.024 1.00 40.85 641 LEU B N 1
ATOM 8132 C CA . LEU B 1 566 ? -22.074 17.498 -9.897 1.00 44.52 641 LEU B CA 1
ATOM 8133 C C . LEU B 1 566 ? -21.759 18.129 -11.251 1.00 40.29 641 LEU B C 1
ATOM 8134 O O . LEU B 1 566 ? -20.651 17.990 -11.743 1.00 41.92 641 LEU B O 1
ATOM 8139 N N . THR B 1 567 ? -22.743 18.802 -11.855 1.00 41.46 642 THR B N 1
ATOM 8140 C CA . THR B 1 567 ? -22.556 19.388 -13.173 1.00 42.03 642 THR B CA 1
ATOM 8141 C C . THR B 1 567 ? -21.571 20.564 -13.141 1.00 43.16 642 THR B C 1
ATOM 8142 O O . THR B 1 567 ? -20.801 20.764 -14.083 1.00 42.35 642 THR B O 1
ATOM 8146 N N . SER B 1 568 ? -21.575 21.324 -12.055 1.00 39.78 643 SER B N 1
ATOM 8147 C CA . SER B 1 568 ? -20.557 22.356 -11.880 1.00 43.13 643 SER B CA 1
ATOM 8148 C C . SER B 1 568 ? -19.159 21.717 -11.865 1.00 45.16 643 SER B C 1
ATOM 8149 O O . SER B 1 568 ? -18.226 22.255 -12.463 1.00 44.78 643 SER B O 1
ATOM 8152 N N . ASP B 1 569 ? -19.011 20.585 -11.177 1.00 43.67 644 ASP B N 1
ATOM 8153 C CA . ASP B 1 569 ? -17.714 19.897 -11.094 1.00 47.48 644 ASP B CA 1
ATOM 8154 C C . ASP B 1 569 ? -17.291 19.350 -12.453 1.00 46.79 644 ASP B C 1
ATOM 8155 O O . ASP B 1 569 ? -16.110 19.375 -12.801 1.00 47.68 644 ASP B O 1
ATOM 8160 N N . GLU B 1 570 ? -18.260 18.827 -13.201 1.00 47.19 645 GLU B N 1
ATOM 8161 C CA . GLU B 1 570 ? -18.007 18.277 -14.532 1.00 45.38 645 GLU B CA 1
ATOM 8162 C C . GLU B 1 570 ? -17.529 19.380 -15.474 1.00 46.90 645 GLU B C 1
ATOM 8163 O O . GLU B 1 570 ? -16.490 19.252 -16.119 1.00 43.99 645 GLU B O 1
ATOM 8169 N N . VAL B 1 571 ? -18.303 20.457 -15.576 1.00 43.63 646 VAL B N 1
ATOM 8170 C CA . VAL B 1 571 ? -17.901 21.572 -16.423 1.00 43.23 646 VAL B CA 1
ATOM 8171 C C . VAL B 1 571 ? -16.527 22.129 -16.007 1.00 41.82 646 VAL B C 1
ATOM 8172 O O . VAL B 1 571 ? -15.693 22.430 -16.857 1.00 42.73 646 VAL B O 1
ATOM 8176 N N . GLN B 1 572 ? -16.279 22.237 -14.704 1.00 43.97 647 GLN B N 1
ATOM 8177 C CA . GLN B 1 572 ? -15.039 22.829 -14.230 1.00 44.95 647 GLN B CA 1
ATOM 8178 C C . GLN B 1 572 ? -13.810 21.994 -14.597 1.00 48.36 647 GLN B C 1
ATOM 8179 O O . GLN B 1 572 ? -12.716 22.531 -14.739 1.00 47.21 647 GLN B O 1
ATOM 8185 N N . GLU B 1 573 ? -13.998 20.684 -14.726 1.00 45.50 648 GLU B N 1
ATOM 8186 C CA . GLU B 1 573 ? -12.946 19.782 -15.160 1.00 45.63 648 GLU B CA 1
ATOM 8187 C C . GLU B 1 573 ? -12.612 20.108 -16.595 1.00 48.35 648 GLU B C 1
ATOM 8188 O O . GLU B 1 573 ? -11.448 20.211 -16.969 1.00 47.74 648 GLU B O 1
ATOM 8194 N N . ILE B 1 574 ? -13.657 20.303 -17.392 1.00 41.73 649 ILE B N 1
ATOM 8195 C CA . ILE B 1 574 ? -13.503 20.705 -18.778 1.00 43.78 649 ILE B CA 1
ATOM 8196 C C . ILE B 1 574 ? -12.877 22.081 -18.911 1.00 50.76 649 ILE B C 1
ATOM 8197 O O . ILE B 1 574 ? -12.066 22.304 -19.809 1.00 50.91 649 ILE B O 1
ATOM 8202 N N . LEU B 1 575 ? -13.247 23.004 -18.024 1.00 47.08 650 LEU B N 1
ATOM 8203 C CA . LEU B 1 575 ? -12.681 24.344 -18.064 1.00 49.85 650 LEU B CA 1
ATOM 8204 C C . LEU B 1 575 ? -11.198 24.279 -17.724 1.00 49.18 650 LEU B C 1
ATOM 8205 O O . LEU B 1 575 ? -10.381 24.901 -18.384 1.00 50.51 650 LEU B O 1
ATOM 8210 N N . HIS B 1 576 ? -10.854 23.519 -16.692 1.00 53.58 651 HIS B N 1
ATOM 8211 C CA . HIS B 1 576 ? -9.457 23.409 -16.275 1.00 56.86 651 HIS B CA 1
ATOM 8212 C C . HIS B 1 576 ? -8.597 22.715 -17.332 1.00 56.90 651 HIS B C 1
ATOM 8213 O O . HIS B 1 576 ? -7.410 22.986 -17.432 1.00 63.81 651 HIS B O 1
ATOM 8220 N N . ALA B 1 577 ? -9.193 21.834 -18.128 1.00 55.58 652 ALA B N 1
ATOM 8221 C CA . ALA B 1 577 ? -8.438 21.140 -19.168 1.00 59.09 652 ALA B CA 1
ATOM 8222 C C . ALA B 1 577 ? -8.107 22.063 -20.345 1.00 60.56 652 ALA B C 1
ATOM 8223 O O . ALA B 1 577 ? -6.986 22.048 -20.858 1.00 61.43 652 ALA B O 1
ATOM 8225 N N . ARG B 1 578 ? -9.084 22.857 -20.773 1.00 56.40 653 ARG B N 1
ATOM 8226 C CA . ARG B 1 578 ? -8.941 23.679 -21.971 1.00 51.63 653 ARG B CA 1
ATOM 8227 C C . ARG B 1 578 ? -8.403 25.075 -21.678 1.00 53.51 653 ARG B C 1
ATOM 8228 O O . ARG B 1 578 ? -8.292 25.898 -22.588 1.00 57.03 653 ARG B O 1
ATOM 8236 N N . GLY B 1 579 ? -8.077 25.346 -20.412 1.00 56.12 654 GLY B N 1
ATOM 8237 C CA . GLY B 1 579 ? -7.631 26.673 -20.006 1.00 55.35 654 GLY B CA 1
ATOM 8238 C C . GLY B 1 579 ? -8.714 27.732 -20.174 1.00 55.88 654 GLY B C 1
ATOM 8239 O O . GLY B 1 579 ? -8.426 28.869 -20.542 1.00 54.97 654 GLY B O 1
ATOM 8240 N N . TRP B 1 580 ? -9.962 27.358 -19.893 1.00 54.23 655 TRP B N 1
ATOM 8241 C CA . TRP B 1 580 ? -11.112 28.240 -20.083 1.00 49.79 655 TRP B CA 1
ATOM 8242 C C . TRP B 1 580 ? -11.644 28.895 -18.804 1.00 48.44 655 TRP B C 1
ATOM 8243 O O . TRP B 1 580 ? -12.685 29.554 -18.849 1.00 44.13 655 TRP B O 1
ATOM 8254 N N . GLU B 1 581 ? -10.970 28.700 -17.674 1.00 49.71 656 GLU B N 1
ATOM 8255 C CA . GLU B 1 581 ? -11.555 29.087 -16.389 1.00 50.19 656 GLU B CA 1
ATOM 8256 C C . GLU B 1 581 ? -11.961 30.540 -16.368 1.00 49.91 656 GLU B C 1
ATOM 8257 O O . GLU B 1 581 ? -13.025 30.852 -15.857 1.00 52.31 656 GLU B O 1
ATOM 8263 N N . LEU B 1 582 ? -11.121 31.421 -16.917 1.00 49.97 657 LEU B N 1
ATOM 8264 C CA . LEU B 1 582 ? -11.412 32.863 -16.951 1.00 50.35 657 LEU B CA 1
ATOM 8265 C C . LEU B 1 582 ? -12.340 33.239 -18.087 1.00 46.73 657 LEU B C 1
ATOM 8266 O O . LEU B 1 582 ? -12.853 34.347 -18.134 1.00 45.01 657 LEU B O 1
ATOM 8271 N N . GLU B 1 583 ? -12.542 32.328 -19.029 1.00 47.07 658 GLU B N 1
ATOM 8272 C CA . GLU B 1 583 ? -13.514 32.593 -20.080 1.00 47.02 658 GLU B CA 1
ATOM 8273 C C . GLU B 1 583 ? -14.941 32.532 -19.518 1.00 45.40 658 GLU B C 1
ATOM 8274 O O . GLU B 1 583 ? -15.856 33.093 -20.113 1.00 41.89 658 GLU B O 1
ATOM 8280 N N . PHE B 1 584 ? -15.102 31.843 -18.382 1.00 43.37 659 PHE B N 1
ATOM 8281 C CA . PHE B 1 584 ? -16.402 31.623 -17.745 1.00 44.55 659 PHE B CA 1
ATOM 8282 C C . PHE B 1 584 ? -16.334 32.012 -16.268 1.00 44.35 659 PHE B C 1
ATOM 8283 O O . PHE B 1 584 ? -16.325 31.148 -15.395 1.00 40.87 659 PHE B O 1
ATOM 8291 N N . PRO B 1 585 ? -16.242 33.321 -15.974 1.00 45.12 660 PRO B N 1
ATOM 8292 C CA . PRO B 1 585 ? -15.986 33.643 -14.559 1.00 47.11 660 PRO B CA 1
ATOM 8293 C C . PRO B 1 585 ? -17.149 33.295 -13.608 1.00 40.33 660 PRO B C 1
ATOM 8294 O O . PRO B 1 585 ? -16.875 33.027 -12.445 1.00 40.95 660 PRO B O 1
ATOM 8298 N N . LEU B 1 586 ? -18.406 33.297 -14.057 1.00 40.92 661 LEU B N 1
ATOM 8299 C CA . LEU B 1 586 ? -19.476 32.945 -13.116 1.00 41.32 661 LEU B CA 1
ATOM 8300 C C . LEU B 1 586 ? -19.407 31.445 -12.799 1.00 40.24 661 LEU B C 1
ATOM 8301 O O . LEU B 1 586 ? -19.477 31.057 -11.627 1.00 40.94 661 LEU B O 1
ATOM 8306 N N . PHE B 1 587 ? -19.252 30.611 -13.830 1.00 41.42 662 PHE B N 1
ATOM 8307 C CA . PHE B 1 587 ? -19.118 29.154 -13.617 1.00 44.60 662 PHE B CA 1
ATOM 8308 C C . PHE B 1 587 ? -17.987 28.880 -12.641 1.00 41.41 662 PHE B C 1
ATOM 8309 O O . PHE B 1 587 ? -18.142 28.109 -11.686 1.00 40.55 662 PHE B O 1
ATOM 8317 N N . THR B 1 588 ? -16.847 29.523 -12.875 1.00 40.19 663 THR B N 1
ATOM 8318 C CA . THR B 1 588 ? -15.680 29.302 -12.042 1.00 42.45 663 THR B CA 1
ATOM 8319 C C . THR B 1 588 ? -15.869 29.775 -10.613 1.00 44.39 663 THR B C 1
ATOM 8320 O O . THR B 1 588 ? -15.490 29.082 -9.656 1.00 43.98 663 THR B O 1
ATOM 8324 N N . THR B 1 589 ? -16.443 30.960 -10.464 1.00 43.42 664 THR B N 1
ATOM 8325 C CA . THR B 1 589 ? -16.760 31.477 -9.141 1.00 40.24 664 THR B CA 1
ATOM 8326 C C . THR B 1 589 ? -17.695 30.541 -8.381 1.00 41.17 664 THR B C 1
ATOM 8327 O O . THR B 1 589 ? -17.478 30.259 -7.197 1.00 40.85 664 THR B O 1
ATOM 8331 N N . ILE B 1 590 ? -18.732 30.051 -9.055 1.00 40.70 665 ILE B N 1
ATOM 8332 C CA . ILE B 1 590 ? -19.659 29.103 -8.430 1.00 37.61 665 ILE B CA 1
ATOM 8333 C C . ILE B 1 590 ? -18.986 27.829 -7.949 1.00 40.48 665 ILE B C 1
ATOM 8334 O O . ILE B 1 590 ? -19.257 27.356 -6.847 1.00 43.52 665 ILE B O 1
ATOM 8339 N N . ASN B 1 591 ? -18.099 27.267 -8.759 1.00 46.13 666 ASN B N 1
ATOM 8340 C CA . ASN B 1 591 ? -17.379 26.052 -8.369 1.00 43.33 666 ASN B CA 1
ATOM 8341 C C . ASN B 1 591 ? -16.412 26.334 -7.229 1.00 45.15 666 ASN B C 1
ATOM 8342 O O . ASN B 1 591 ? -16.309 25.562 -6.273 1.00 42.95 666 ASN B O 1
ATOM 8347 N N . ARG B 1 592 ? -15.718 27.463 -7.310 1.00 47.05 667 ARG B N 1
ATOM 8348 C CA . ARG B 1 592 ? -14.790 27.852 -6.245 1.00 46.48 667 ARG B CA 1
ATOM 8349 C C . ARG B 1 592 ? -15.497 28.141 -4.934 1.00 48.49 667 ARG B C 1
ATOM 8350 O O . ARG B 1 592 ? -14.949 27.898 -3.862 1.00 47.60 667 ARG B O 1
ATOM 8358 N N . ILE B 1 593 ? -16.717 28.663 -5.013 1.00 46.70 668 ILE B N 1
ATOM 8359 C CA . ILE B 1 593 ? -17.531 28.817 -3.815 1.00 45.68 668 ILE B CA 1
ATOM 8360 C C . ILE B 1 593 ? -17.972 27.470 -3.221 1.00 48.34 668 ILE B C 1
ATOM 8361 O O . ILE B 1 593 ? -17.893 27.270 -2.011 1.00 49.83 668 ILE B O 1
ATOM 8366 N N . ILE B 1 594 ? -18.472 26.570 -4.069 1.00 45.81 669 ILE B N 1
ATOM 8367 C CA . ILE B 1 594 ? -18.930 25.245 -3.632 1.00 46.11 669 ILE B CA 1
ATOM 8368 C C . ILE B 1 594 ? -17.849 24.528 -2.821 1.00 51.22 669 ILE B C 1
ATOM 8369 O O . ILE B 1 594 ? -18.103 23.935 -1.772 1.00 54.55 669 ILE B O 1
ATOM 8374 N N . HIS B 1 595 ? -16.627 24.601 -3.321 1.00 50.20 670 HIS B N 1
ATOM 8375 C CA . HIS B 1 595 ? -15.476 24.097 -2.601 1.00 49.14 670 HIS B CA 1
ATOM 8376 C C . HIS B 1 595 ? -14.932 25.277 -1.789 1.00 58.07 670 HIS B C 1
ATOM 8377 O O . HIS B 1 595 ? -15.489 26.368 -1.833 1.00 57.78 670 HIS B O 1
ATOM 8384 N N . GLY B 1 596 ? -13.896 25.101 -0.999 1.00 58.26 671 GLY B N 1
ATOM 8385 C CA . GLY B 1 596 ? -13.679 26.135 0.009 1.00 64.56 671 GLY B CA 1
ATOM 8386 C C . GLY B 1 596 ? -12.993 27.424 -0.409 1.00 59.51 671 GLY B C 1
ATOM 8387 O O . GLY B 1 596 ? -12.644 28.242 0.441 1.00 64.40 671 GLY B O 1
ATOM 8388 N N . GLU B 1 597 ? -12.798 27.625 -1.706 1.00 54.64 672 GLU B N 1
ATOM 8389 C CA . GLU B 1 597 ? -11.793 28.589 -2.148 1.00 59.72 672 GLU B CA 1
ATOM 8390 C C . GLU B 1 597 ? -12.203 30.067 -2.134 1.00 61.17 672 GLU B C 1
ATOM 8391 O O . GLU B 1 597 ? -11.354 30.951 -1.986 1.00 62.31 672 GLU B O 1
ATOM 8397 N N . VAL B 1 598 ? -13.492 30.332 -2.285 1.00 56.21 673 VAL B N 1
ATOM 8398 C CA . VAL B 1 598 ? -13.990 31.694 -2.376 1.00 53.77 673 VAL B CA 1
ATOM 8399 C C . VAL B 1 598 ? -15.212 31.828 -1.473 1.00 58.05 673 VAL B C 1
ATOM 8400 O O . VAL B 1 598 ? -16.075 30.952 -1.475 1.00 57.55 673 VAL B O 1
ATOM 8404 N N . PRO B 1 599 ? -15.293 32.921 -0.693 1.00 58.36 674 PRO B N 1
ATOM 8405 C CA . PRO B 1 599 ? -16.452 33.092 0.184 1.00 57.03 674 PRO B CA 1
ATOM 8406 C C . PRO B 1 599 ? -17.715 33.311 -0.635 1.00 53.39 674 PRO B C 1
ATOM 8407 O O . PRO B 1 599 ? -17.646 33.952 -1.678 1.00 55.29 674 PRO B O 1
ATOM 8411 N N . PRO B 1 600 ? -18.854 32.793 -0.166 1.00 53.67 675 PRO B N 1
ATOM 8412 C CA . PRO B 1 600 ? -20.127 32.940 -0.882 1.00 53.42 675 PRO B CA 1
ATOM 8413 C C . PRO B 1 600 ? -20.448 34.394 -1.215 1.00 55.30 675 PRO B C 1
ATOM 8414 O O . PRO B 1 600 ? -21.147 34.665 -2.199 1.00 54.44 675 PRO B O 1
ATOM 8418 N N . THR B 1 601 ? -19.940 35.330 -0.417 1.00 55.95 676 THR B N 1
ATOM 8419 C CA . THR B 1 601 ? -20.300 36.741 -0.601 1.00 52.94 676 THR B CA 1
ATOM 8420 C C . THR B 1 601 ? -19.733 37.305 -1.894 1.00 54.52 676 THR B C 1
ATOM 8421 O O . THR B 1 601 ? -20.176 38.356 -2.355 1.00 56.28 676 THR B O 1
ATOM 8425 N N . MET B 1 602 ? -18.771 36.599 -2.493 1.00 50.47 677 MET B N 1
ATOM 8426 C CA . MET B 1 602 ? -18.160 37.047 -3.744 1.00 47.43 677 MET B CA 1
ATOM 8427 C C . MET B 1 602 ? -18.985 36.683 -4.988 1.00 50.84 677 MET B C 1
ATOM 8428 O O . MET B 1 602 ? -18.552 36.961 -6.106 1.00 50.16 677 MET B O 1
ATOM 8433 N N . ILE B 1 603 ? -20.159 36.074 -4.805 1.00 50.92 678 ILE B N 1
ATOM 8434 C CA . ILE B 1 603 ? -20.971 35.614 -5.948 1.00 49.36 678 ILE B CA 1
ATOM 8435 C C . ILE B 1 603 ? -21.322 36.713 -6.953 1.00 48.70 678 ILE B C 1
ATOM 8436 O O . ILE B 1 603 ? -21.436 36.447 -8.147 1.00 49.08 678 ILE B O 1
ATOM 8441 N N . LEU B 1 604 ? -21.528 37.940 -6.490 1.00 52.11 679 LEU B N 1
ATOM 8442 C CA . LEU B 1 604 ? -21.856 39.014 -7.425 1.00 50.93 679 LEU B CA 1
ATOM 8443 C C . LEU B 1 604 ? -20.593 39.657 -7.989 1.00 48.34 679 LEU B C 1
ATOM 8444 O O . LEU B 1 604 ? -20.650 40.440 -8.939 1.00 49.45 679 LEU B O 1
ATOM 8449 N N . ARG B 1 605 ? -19.452 39.319 -7.412 1.00 47.52 680 ARG B N 1
ATOM 8450 C CA . ARG B 1 605 ? -18.188 39.832 -7.919 1.00 52.76 680 ARG B CA 1
ATOM 8451 C C . ARG B 1 605 ? -17.368 38.743 -8.615 1.00 54.02 680 ARG B C 1
ATOM 8452 O O . ARG B 1 605 ? -16.161 38.605 -8.378 1.00 57.02 680 ARG B O 1
ATOM 8460 N N . TYR B 1 606 ? -18.028 37.988 -9.493 1.00 51.64 681 TYR B N 1
ATOM 8461 C CA . TYR B 1 606 ? -17.411 36.841 -10.168 1.00 52.04 681 TYR B CA 1
ATOM 8462 C C . TYR B 1 606 ? -16.238 37.207 -11.069 1.00 51.63 681 TYR B C 1
ATOM 8463 O O . TYR B 1 606 ? -15.306 36.422 -11.221 1.00 54.05 681 TYR B O 1
ATOM 8472 N N . ARG B 1 607 ? -16.296 38.389 -11.675 1.00 54.40 682 ARG B N 1
ATOM 8473 C CA . ARG B 1 607 ? -15.270 38.825 -12.618 1.00 58.55 682 ARG B CA 1
ATOM 8474 C C . ARG B 1 607 ? -13.913 38.832 -11.918 1.00 59.64 682 ARG B C 1
ATOM 8475 O O . ARG B 1 607 ? -12.912 38.400 -12.479 1.00 61.88 682 ARG B O 1
ATOM 8483 N N . VAL B 1 608 ? -13.903 39.295 -10.674 1.00 56.72 683 VAL B N 1
ATOM 8484 C CA . VAL B 1 608 ? -12.696 39.294 -9.865 1.00 60.77 683 VAL B CA 1
ATOM 8485 C C . VAL B 1 608 ? -12.522 37.960 -9.145 1.00 60.77 683 VAL B C 1
ATOM 8486 O O . VAL B 1 608 ? -11.409 37.430 -9.062 1.00 64.10 683 VAL B O 1
ATOM 8490 N N . ALA B 1 609 ? -13.628 37.408 -8.647 1.00 59.59 684 ALA B N 1
ATOM 8491 C CA . ALA B 1 609 ? -13.591 36.166 -7.872 1.00 61.21 684 ALA B CA 1
ATOM 8492 C C . ALA B 1 609 ? -13.045 34.950 -8.635 1.00 56.48 684 ALA B C 1
ATOM 8493 O O . ALA B 1 609 ? -12.498 34.028 -8.018 1.00 55.12 684 ALA B O 1
ATOM 8495 N N . CYS B 1 610 ? -13.206 34.926 -9.955 1.00 54.71 685 CYS B N 1
ATOM 8496 C CA . CYS B 1 610 ? -12.818 33.731 -10.713 1.00 57.26 685 CYS B CA 1
ATOM 8497 C C . CYS B 1 610 ? -11.323 33.461 -10.579 1.00 60.65 685 CYS B C 1
ATOM 8498 O O . CYS B 1 610 ? -10.900 32.305 -10.530 1.00 57.72 685 CYS B O 1
ATOM 8501 N N . SER B 1 611 ? -10.539 34.532 -10.470 1.00 61.22 686 SER B N 1
ATOM 8502 C CA . SER B 1 611 ? -9.084 34.427 -10.398 1.00 62.60 686 SER B CA 1
ATOM 8503 C C . SER B 1 611 ? -8.458 34.915 -9.079 1.00 65.52 686 SER B C 1
ATOM 8504 O O . SER B 1 611 ? -7.237 34.891 -8.940 1.00 64.55 686 SER B O 1
ATOM 8507 N N . MET B 1 612 ? -9.266 35.357 -8.116 1.00 64.97 687 MET B N 1
ATOM 8508 C CA . MET B 1 612 ? -8.710 35.774 -6.822 1.00 66.27 687 MET B CA 1
ATOM 8509 C C . MET B 1 612 ? -8.044 34.587 -6.108 1.00 66.36 687 MET B C 1
ATOM 8510 O O . MET B 1 612 ? -8.410 33.432 -6.343 1.00 68.33 687 MET B O 1
ATOM 8515 N N . PRO B 1 613 ? -7.048 34.864 -5.246 1.00 65.68 688 PRO B N 1
ATOM 8516 C CA . PRO B 1 613 ? -6.383 33.784 -4.503 1.00 62.49 688 PRO B CA 1
ATOM 8517 C C . PRO B 1 613 ? -7.337 33.192 -3.486 1.00 67.07 688 PRO B C 1
ATOM 8518 O O . PRO B 1 613 ? -8.262 33.891 -3.075 1.00 73.48 688 PRO B O 1
ATOM 8522 N N . SER B 1 614 ? -7.118 31.946 -3.082 1.00 64.58 689 SER B N 1
ATOM 8523 C CA . SER B 1 614 ? -8.138 31.171 -2.378 1.00 68.39 689 SER B CA 1
ATOM 8524 C C . SER B 1 614 ? -8.487 31.621 -0.947 1.00 73.08 689 SER B C 1
ATOM 8525 O O . SER B 1 614 ? -8.610 32.812 -0.676 1.00 79.41 689 SER B O 1
ATOM 8528 N N . MET B 1 615 ? -8.664 30.657 -0.045 1.00 73.22 690 MET B N 1
ATOM 8529 C CA . MET B 1 615 ? -9.346 30.882 1.239 1.00 73.63 690 MET B CA 1
ATOM 8530 C C . MET B 1 615 ? -10.836 31.177 0.999 1.00 73.11 690 MET B C 1
ATOM 8531 O O . MET B 1 615 ? -11.399 32.169 1.477 1.00 71.36 690 MET B O 1
#

Solvent-accessible surface area: 46347 Å² total; per-residue (Å²): 89,72,52,48,158,143,14,45,79,42,4,59,72,10,26,0,0,0,0,8,2,26,56,0,0,0,46,76,15,5,34,15,23,11,0,118,53,72,63,55,73,118,70,3,78,63,29,60,69,77,109,49,40,45,99,46,108,105,48,51,28,18,114,29,22,37,62,79,93,151,25,43,22,79,20,6,92,126,0,47,140,105,44,46,14,108,82,7,15,5,119,34,0,76,76,0,1,60,8,0,64,66,34,52,14,45,0,0,0,0,2,49,17,15,51,31,4,2,58,36,0,1,80,71,10,157,5,59,54,143,1,7,28,10,100,80,11,57,23,79,90,101,133,186,44,65,41,68,18,149,145,88,72,2,2,152,6,0,45,152,0,56,213,121,40,87,35,107,35,0,1,0,0,0,3,7,117,54,0,6,26,0,72,89,13,42,131,75,1,7,55,2,0,1,0,7,3,38,62,27,82,87,107,64,0,21,89,117,19,43,5,32,0,126,47,1,100,44,0,28,78,83,18,43,119,17,99,2,4,0,0,4,16,24,13,42,2,0,0,0,0,38,1,0,1,48,6,0,25,90,14,42,144,113,81,11,12,6,1,46,114,86,0,28,0,24,2,108,85,42,214,140,24,17,100,106,8,3,95,87,1,37,137,76,42,30,0,46,57,24,10,87,70,24,82,0,20,151,20,4,101,5,15,27,72,10,60,68,4,2,158,40,15,32,0,0,0,0,10,8,45,10,72,95,0,47,27,8,0,114,103,1,38,85,43,224,28,20,50,196,53,13,35,1,0,0,3,6,34,0,5,79,29,95,93,110,8,22,8,6,1,8,92,2,0,45,152,45,13,35,4,90,7,1,0,1,0,0,1,11,46,14,35,25,1,2,130,70,58,49,9,29,1,0,0,0,35,40,53,157,103,4,0,45,15,0,49,60,0,0,76,23,118,18,0,56,16,60,60,26,66,18,19,52,0,0,2,4,0,0,0,0,12,6,1,0,0,0,0,0,0,0,0,35,13,46,60,32,12,43,2,1,12,0,7,0,0,16,15,0,1,34,2,0,21,69,0,0,80,77,46,21,108,86,11,168,34,76,4,0,5,40,6,0,0,2,0,1,0,0,0,4,0,46,29,9,97,11,36,104,0,0,45,16,2,0,90,74,55,86,87,54,59,105,131,12,55,13,130,123,1,28,170,127,28,6,113,38,44,66,10,14,0,20,66,0,2,51,24,0,25,102,0,0,128,43,93,55,43,57,110,72,0,18,0,2,4,0,0,13,34,1,16,106,30,67,1,40,18,87,28,0,32,117,3,139,83,0,14,74,41,116,64,79,181,141,87,42,32,88,87,25,74,137,156,18,47,88,36,3,77,102,8,52,0,0,0,0,10,4,27,70,0,0,0,64,54,30,36,146,126,269,163,161,124,53,167,36,11,132,87,17,24,6,110,24,0,84,57,0,2,58,11,0,70,34,49,71,15,45,0,0,0,0,2,59,14,79,80,83,50,2,58,38,0,2,83,76,8,157,4,64,60,122,1,6,46,20,84,83,104,149,144,86,61,2,0,104,3,0,41,127,1,49,178,154,51,122,41,106,40,0,2,0,0,0,3,4,115,53,0,8,29,0,61,104,25,17,148,67,3,8,58,1,0,1,1,4,7,11,71,74,104,74,103,47,0,3,41,78,18,39,7,13,1,151,45,3,82,69,0,0,66,83,9,72,83,29,24,0,1,0,0,3,15,24,11,42,2,0,1,0,0,41,2,0,1,46,7,0,27,96,30,40,137,106,56,6,8,9,5,72,115,68,0,12,0,19,2,101,93,51,210,108,36,3,168,83,10,33,108,88,1,51,125,72,44,41,0,46,45,22,11,85,66,27,83,0,18,152,16,6,98,5,33,50,68,12,54,92,4,2,137,56,6,36,0,0,1,0,11,10,44,9,68,102,0,52,35,6,0,107,95,1,37,86,31,226,19,23,40,216,62,22,63,3,0,0,4,6,32,1,3,72,35,81,99,108,10,21,8,5,0,6,95,0,0,45,162,30,15,50,9,92,8,0,0,1,0,0,3,14,45,15,33,24,0,4,144,70,54,51,4,22,1,0,0,0,33,43,50,175,144,6,0,51,11,0,50,64,0,1,72,20,117,16,0,40,16,69,56,22,53,8,22,48,0,0,2,4,0,0,0,0,14,6,1,0,0,0,0,0,0,0,0,34,8,49,64,32,13,45,2,2,12,0,10,0,0,25,10,0,1,29,4,0,28,70,0,1,70,90,42,20,116,88,9,139,26,69,1,0,6,41,6,0,0,1,0,1,2,0,0,3,0,48,27,7,94,10,36,104,0,0,42,15,2,0,88,80,50,97,81,58,58,107,148,10,55,15,137,109,2,30,180,133,41,6,117,36,40,71,10,15,0,21,65,0,2,55,25,0,26,103,0,0,138,47,99,57,43,45,114,77,0,4,0,1,4,0,0,14,32,2,17,85,63,70,4,50,17,86,33,0,38,131,17,153,99,0,13,77,42,117,59,193